Protein AF-A0A2B4SV04-F1 (afdb_monomer)

Foldseek 3Di:
DDKWKWAADDDPPPPDPDDDPPQLPFPDDPPDPPPPQVCLVLVVLQLPDPDDPFQQLDFHWGKTFTWDQDPNATDTDGIDTATESDGPLQRDRQKMWMWDDDDDDRDDYTFTFIAGDDHPPQDLVNQLCCLCVVLVQDSVLSVVLSVVCVVVVHDRGLVCVVVSLVVVCVPDPPCVVSSVRSVCSLQQGLSSLCSVLRQCSRQVCLFFVRCSSVCSNPAGSVLSVVQSVCLVPPPLLQQFQLSCCVPRVDHPGHGQPVSCVVVVPLVPDDLLSSLLNLLLNLQVCCCQVQQFQWDQQLRSQPLPSQPDDPPDDRDHRDPVLSSVVVCVVSLQWDWDDDPPDRRIIIGGVVSQVLLVLCLVLVVVLQPFFAPQEDDDDDPVLVVVQPQLSLQLVLNHGTQFAEEAEFPQLCLLVSVLSSLVVVLVVVVVVVVPDDDDDDDDPDDDRPLLQEAAEEQDPLLQVVSCVSNVHRYYYLSVLSSQVSVQVVCVVVVNDDDARSNLAHQEYEYEQCQQDGSVSVSSSSVSCVVRYNHNHYYYYHHLLAHHHSHHDRPSVLVQLLCVVPSRYGYRQDGNAPLCVLLSVQLVCLSVLHHRDADPQLQSFEAEAADAQDDDPPPPGPFADVLLVVLLCQQVVVPVSDPHDDLQQEAEEEADPVNQQSSLQSVCCRPVVDGCADPSNHGDPDAPWDWDADPVRDTWIWHAPDPNPDTDTDDPVVVVVVPDGDGSYDYLVVCRSAAGQEYEYEYTALPQAASSSVSSRSSRHSRHYYYYYHPVSSSCRRNPDDRSDHHDCSNVSSSVVVVVVVVVVVVVVVPPDDDDDDDDDDDDDDDDDDDDDDDDDDDDDDDDDDDDDDDDDDDDDDDDDDDDDDDDDDDDDDDDDDDDDDDDDDDDDDDDDDDDDDDDDDDDDDDDDDDDDDDDDDDDDDDDD

Structure (mmCIF, N/CA/C/O backbone):
data_AF-A0A2B4SV04-F1
#
_entry.id   AF-A0A2B4SV04-F1
#
loop_
_atom_site.group_PDB
_atom_site.id
_atom_site.type_symbol
_atom_site.label_atom_id
_atom_site.label_alt_id
_atom_site.label_comp_id
_atom_site.label_asym_id
_atom_site.label_entity_id
_atom_site.label_seq_id
_atom_site.pdbx_PDB_ins_code
_atom_site.Cartn_x
_atom_site.Cartn_y
_atom_site.Cartn_z
_atom_site.occupancy
_atom_site.B_iso_or_equiv
_atom_site.auth_seq_id
_atom_site.auth_comp_id
_atom_site.auth_asym_id
_atom_site.auth_atom_id
_atom_site.pdbx_PDB_model_num
ATOM 1 N N . MET A 1 1 ? 10.207 -20.739 -31.247 1.00 51.19 1 MET A N 1
ATOM 2 C CA . MET A 1 1 ? 9.700 -19.351 -31.171 1.00 51.19 1 MET A CA 1
ATOM 3 C C . MET A 1 1 ? 9.751 -18.784 -32.569 1.00 51.19 1 MET A C 1
ATOM 5 O O . MET A 1 1 ? 10.801 -18.893 -33.182 1.00 51.19 1 MET A O 1
ATOM 9 N N . ALA A 1 2 ? 8.650 -18.247 -33.083 1.00 61.59 2 ALA A N 1
ATOM 10 C CA . ALA A 1 2 ? 8.678 -17.487 -34.331 1.00 61.59 2 ALA A CA 1
ATOM 11 C C . ALA A 1 2 ? 8.791 -16.001 -33.971 1.00 61.59 2 ALA A C 1
ATOM 13 O O . ALA A 1 2 ? 8.095 -15.556 -33.060 1.00 61.59 2 ALA A O 1
ATOM 14 N N . SER A 1 3 ? 9.662 -15.238 -34.625 1.00 73.38 3 SER A N 1
ATOM 15 C CA . SER A 1 3 ? 9.692 -13.780 -34.489 1.00 73.38 3 SER A CA 1
ATOM 16 C C . SER A 1 3 ? 8.862 -13.144 -35.604 1.00 73.38 3 SER A C 1
ATOM 18 O O . SER A 1 3 ? 8.854 -13.615 -36.740 1.00 73.38 3 SER A O 1
ATOM 20 N N . PHE A 1 4 ? 8.117 -12.095 -35.269 1.00 83.44 4 PHE A N 1
ATOM 21 C CA . PHE A 1 4 ? 7.453 -11.227 -36.235 1.00 83.44 4 PHE A CA 1
ATOM 22 C C . PHE A 1 4 ? 8.151 -9.872 -36.221 1.00 83.44 4 PHE A C 1
ATOM 24 O O . PHE A 1 4 ? 8.381 -9.318 -35.145 1.00 83.44 4 PHE A O 1
ATOM 31 N N . ARG A 1 5 ? 8.434 -9.323 -37.402 1.00 87.50 5 ARG A N 1
ATOM 32 C CA . ARG A 1 5 ? 9.019 -7.993 -37.575 1.00 87.50 5 ARG A CA 1
ATOM 33 C C . ARG A 1 5 ? 8.202 -7.217 -38.603 1.00 87.50 5 ARG A C 1
ATOM 35 O O . ARG A 1 5 ? 7.854 -7.765 -39.646 1.00 87.50 5 ARG A O 1
ATOM 42 N N . GLY A 1 6 ? 7.878 -5.962 -38.312 1.00 87.75 6 GLY A N 1
ATOM 43 C CA . GLY A 1 6 ? 7.106 -5.121 -39.225 1.00 87.75 6 GLY A CA 1
ATOM 44 C C . GLY A 1 6 ? 7.061 -3.655 -38.812 1.00 87.75 6 GLY A C 1
ATOM 45 O O . GLY A 1 6 ? 7.495 -3.313 -37.717 1.00 87.75 6 GLY A O 1
ATOM 46 N N . TYR A 1 7 ? 6.537 -2.793 -39.681 1.00 88.00 7 TYR A N 1
ATOM 47 C CA . TYR A 1 7 ? 6.371 -1.357 -39.412 1.00 88.00 7 TYR A CA 1
ATOM 48 C C . TYR A 1 7 ? 4.905 -0.921 -39.498 1.00 88.00 7 TYR A C 1
ATOM 50 O O . TYR A 1 7 ? 4.086 -1.578 -40.149 1.00 88.00 7 TYR A O 1
ATOM 58 N N . PHE A 1 8 ? 4.581 0.186 -38.830 1.00 86.19 8 PHE A N 1
ATOM 59 C CA . PHE A 1 8 ? 3.229 0.742 -38.765 1.00 86.19 8 PHE A CA 1
ATOM 60 C C . PHE A 1 8 ? 2.852 1.449 -40.068 1.00 86.19 8 PHE A C 1
ATOM 62 O O . PHE A 1 8 ? 3.662 2.166 -40.660 1.00 86.19 8 PHE A O 1
ATOM 69 N N . LEU A 1 9 ? 1.613 1.250 -40.517 1.00 79.31 9 LEU A N 1
ATOM 70 C CA . LEU A 1 9 ? 1.069 1.957 -41.674 1.00 79.31 9 LEU A CA 1
ATOM 71 C C . LEU A 1 9 ? 0.405 3.272 -41.231 1.00 79.31 9 LEU A C 1
ATOM 73 O O . LEU A 1 9 ? -0.225 3.289 -40.176 1.00 79.31 9 LEU A O 1
ATOM 77 N N . PRO A 1 10 ? 0.502 4.359 -42.021 1.00 67.88 10 PRO A N 1
ATOM 78 C CA . PRO A 1 10 ? -0.247 5.584 -41.753 1.00 67.88 10 PRO A CA 1
ATOM 79 C C . PRO A 1 10 ? -1.755 5.309 -41.704 1.00 67.88 10 PRO A C 1
ATOM 81 O O . PRO A 1 10 ? -2.267 4.529 -42.514 1.00 67.88 10 PRO A O 1
ATOM 84 N N . GLU A 1 11 ? -2.469 5.971 -40.795 1.00 58.50 11 GLU A N 1
ATOM 85 C CA . GLU A 1 11 ? -3.932 5.931 -40.770 1.00 58.50 11 GLU A CA 1
ATOM 86 C C . GLU A 1 11 ? -4.482 6.405 -42.124 1.00 58.50 11 GLU A C 1
ATOM 88 O O . GLU A 1 11 ? -4.084 7.451 -42.651 1.00 58.50 11 GLU A O 1
ATOM 93 N N . LYS A 1 12 ? -5.392 5.628 -42.725 1.00 45.25 12 LYS A N 1
ATOM 94 C CA . LYS A 1 12 ? -6.107 6.084 -43.920 1.00 45.25 12 LYS A CA 1
ATOM 95 C C . LYS A 1 12 ? -6.977 7.268 -43.500 1.00 45.25 12 LYS A C 1
ATOM 97 O O . LYS A 1 12 ? -7.923 7.082 -42.745 1.00 45.25 12 LYS A O 1
ATOM 102 N N . ARG A 1 13 ? -6.693 8.471 -44.010 1.00 34.59 13 ARG A N 1
ATOM 103 C CA . ARG A 1 13 ? -7.653 9.582 -43.952 1.00 34.59 13 ARG A CA 1
ATOM 104 C C . ARG A 1 13 ? -8.897 9.155 -44.731 1.00 34.59 13 ARG A C 1
ATOM 106 O O . ARG A 1 13 ? -8.867 9.145 -45.959 1.00 34.59 13 ARG A O 1
ATOM 113 N N . ASN A 1 14 ? -9.965 8.782 -44.033 1.00 30.92 14 ASN A N 1
ATOM 114 C CA . ASN A 1 14 ? -11.271 8.624 -44.655 1.00 30.92 14 ASN A CA 1
ATOM 115 C C . ASN A 1 14 ? -11.741 10.012 -45.101 1.00 30.92 14 ASN A C 1
ATOM 117 O O . ASN A 1 14 ? -12.148 10.847 -44.299 1.00 30.92 14 ASN A O 1
ATOM 121 N N . SER A 1 15 ? -11.656 10.272 -46.402 1.00 31.47 15 SER A N 1
ATOM 122 C CA . SER A 1 15 ? -12.400 11.338 -47.060 1.00 31.47 15 SER A CA 1
ATOM 123 C C . SER A 1 15 ? -13.860 10.896 -47.169 1.00 31.47 15 SER A C 1
ATOM 125 O O . SER A 1 15 ? -14.274 10.422 -48.219 1.00 31.47 15 SER A O 1
ATOM 127 N N . ASN A 1 16 ? -14.581 10.934 -46.053 1.00 29.08 16 ASN A N 1
ATOM 128 C CA . ASN A 1 16 ? -16.036 11.039 -45.957 1.00 29.08 16 ASN A CA 1
ATOM 129 C C . ASN A 1 16 ? -16.357 11.313 -44.486 1.00 29.08 16 ASN A C 1
ATOM 131 O O . ASN A 1 16 ? -15.966 10.543 -43.610 1.00 29.08 16 ASN A O 1
ATOM 135 N N . GLY A 1 17 ? -16.992 12.458 -44.236 1.00 37.53 17 GLY A N 1
ATOM 136 C CA . GLY A 1 17 ? -17.514 12.813 -42.924 1.00 37.53 17 GLY A CA 1
ATOM 137 C C . GLY A 1 17 ? -18.575 11.814 -42.468 1.00 37.53 17 GLY A C 1
ATOM 138 O O . GLY A 1 17 ? -19.239 11.186 -43.290 1.00 37.53 17 GLY A O 1
ATOM 139 N N . ASP A 1 18 ? -18.702 11.7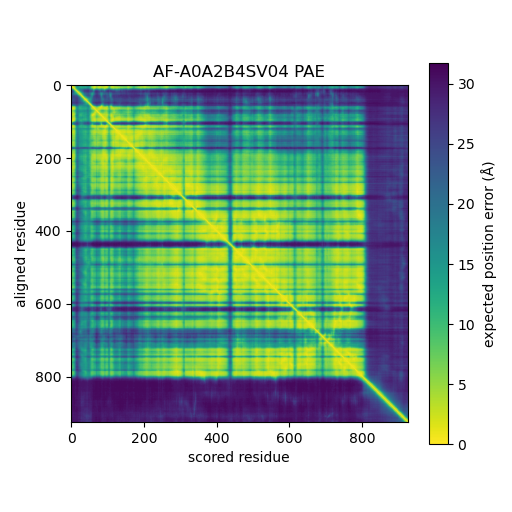12 -41.150 1.00 32.44 18 ASP A N 1
ATOM 140 C CA . ASP A 1 18 ? -19.729 10.971 -40.420 1.00 32.44 18 ASP A CA 1
ATOM 141 C C . ASP A 1 18 ? -19.657 9.440 -40.537 1.00 32.44 18 ASP A C 1
ATOM 143 O O . ASP A 1 18 ? -20.459 8.771 -41.183 1.00 32.44 18 ASP A O 1
ATOM 147 N N . GLY A 1 19 ? -18.704 8.872 -39.799 1.00 25.78 19 GLY A N 1
ATOM 148 C CA . GLY A 1 19 ? -18.748 7.493 -39.332 1.00 25.78 19 GLY A CA 1
ATOM 149 C C . GLY A 1 19 ? -18.091 7.430 -37.960 1.00 25.78 19 GLY A C 1
ATOM 150 O O . GLY A 1 19 ? -16.909 7.731 -37.834 1.00 25.78 19 GLY A O 1
ATOM 151 N N . GLU A 1 20 ? -18.862 7.109 -36.923 1.00 32.94 20 GLU A N 1
ATOM 152 C CA . GLU A 1 20 ? -18.338 6.817 -35.590 1.00 32.94 20 GLU A CA 1
ATOM 153 C C . GLU A 1 20 ? -17.322 5.673 -35.696 1.00 32.94 20 GLU A C 1
ATOM 155 O O . GLU A 1 20 ? -17.692 4.510 -35.863 1.00 32.94 20 GLU A O 1
ATOM 160 N N . ASP A 1 21 ? -16.031 6.003 -35.631 1.00 27.25 21 ASP A N 1
ATOM 161 C CA . ASP A 1 21 ? -14.968 5.007 -35.630 1.00 27.25 21 ASP A CA 1
ATOM 162 C C . ASP A 1 21 ? -15.078 4.164 -34.356 1.00 27.25 21 ASP A C 1
ATOM 164 O O . ASP A 1 21 ? -14.702 4.556 -33.247 1.00 27.25 21 ASP A O 1
ATOM 168 N N . SER A 1 22 ? -15.628 2.967 -34.530 1.00 29.36 22 SER A N 1
ATOM 169 C CA . SER A 1 22 ? -15.653 1.918 -33.532 1.00 29.36 22 SER A CA 1
ATOM 170 C C . SER A 1 22 ? -14.224 1.421 -33.298 1.00 29.36 22 SER A C 1
ATOM 172 O O . SER A 1 22 ? -13.786 0.439 -33.899 1.00 29.36 22 SER A O 1
ATOM 174 N N . GLU A 1 23 ? -13.485 2.071 -32.396 1.00 30.97 23 GLU A N 1
ATOM 175 C CA . GLU A 1 23 ? -12.336 1.452 -31.736 1.00 30.97 23 GLU A CA 1
ATOM 176 C C . GLU A 1 23 ? -12.846 0.163 -31.077 1.00 30.97 23 GLU A C 1
ATOM 178 O O . GLU A 1 23 ? -13.528 0.198 -30.050 1.00 30.97 23 GLU A O 1
ATOM 183 N N . VAL A 1 24 ? -12.602 -1.002 -31.681 1.00 29.00 24 VAL A N 1
ATOM 184 C CA . VAL A 1 24 ? -12.959 -2.307 -31.105 1.00 29.00 24 VAL A CA 1
ATOM 185 C C . VAL A 1 24 ? -11.989 -2.609 -29.956 1.00 29.00 24 VAL A C 1
ATOM 187 O O . VAL A 1 24 ? -11.067 -3.413 -30.061 1.00 29.00 24 VAL A O 1
ATOM 190 N N . GLU A 1 25 ? -12.179 -1.919 -28.832 1.00 32.12 25 GLU A N 1
ATOM 191 C CA . GLU A 1 25 ? -11.583 -2.270 -27.548 1.00 32.12 25 GLU A CA 1
ATOM 192 C C . GLU A 1 25 ? -12.126 -3.645 -27.131 1.00 32.12 25 GLU A C 1
ATOM 194 O O . GLU A 1 25 ? -13.296 -3.783 -26.816 1.00 32.12 25 GLU A O 1
ATOM 199 N N . SER A 1 26 ? -11.320 -4.701 -27.154 1.00 30.61 26 SER A N 1
ATOM 200 C CA . SER A 1 26 ? -11.724 -5.996 -26.586 1.00 30.61 26 SER A CA 1
ATOM 201 C C . SER A 1 26 ? -11.188 -6.098 -25.160 1.00 30.61 26 SER A C 1
ATOM 203 O O . SER A 1 26 ? -9.997 -6.318 -24.936 1.00 30.61 26 SER A O 1
ATOM 205 N N . GLU A 1 27 ? -12.069 -5.907 -24.177 1.00 36.22 27 GLU A N 1
ATOM 206 C CA . GLU A 1 27 ? -11.765 -5.934 -22.741 1.00 36.22 27 GLU A CA 1
ATOM 207 C C . GLU A 1 27 ? -11.889 -7.335 -22.121 1.00 36.22 27 GLU A C 1
ATOM 209 O O . GLU A 1 27 ? -12.599 -7.564 -21.137 1.00 36.22 27 GLU A O 1
ATOM 214 N N . SER A 1 28 ? -11.139 -8.297 -22.648 1.00 32.69 28 SER A N 1
ATOM 215 C CA . SER A 1 28 ? -10.853 -9.523 -21.906 1.00 32.69 28 SER A CA 1
ATOM 216 C C . SER A 1 28 ? -9.351 -9.684 -21.724 1.00 32.69 28 SER A C 1
ATOM 218 O O . SER A 1 28 ? -8.570 -9.311 -22.594 1.00 32.69 28 SER A O 1
ATOM 220 N N . ASP A 1 29 ? -8.983 -10.231 -20.563 1.00 32.12 29 ASP A N 1
ATOM 221 C CA . ASP A 1 29 ? -7.691 -10.859 -20.228 1.00 32.12 29 ASP A CA 1
ATOM 222 C C . ASP A 1 29 ? -6.915 -10.173 -19.091 1.00 32.12 29 ASP A C 1
ATOM 224 O O . ASP A 1 29 ? -5.683 -10.047 -19.097 1.00 32.12 29 ASP A O 1
ATOM 228 N N . ASN A 1 30 ? -7.657 -9.830 -18.036 1.00 34.06 30 ASN A N 1
ATOM 229 C CA . ASN A 1 30 ? -7.146 -9.649 -16.677 1.00 34.06 30 ASN A CA 1
ATOM 230 C C . ASN A 1 30 ? -6.817 -11.008 -16.032 1.00 34.06 30 ASN A C 1
ATOM 232 O O . ASN A 1 30 ? -7.512 -11.433 -15.115 1.00 34.06 30 ASN A O 1
ATOM 236 N N . GLU A 1 31 ? -5.768 -11.686 -16.497 1.00 30.70 31 GLU A N 1
ATOM 237 C CA . GLU A 1 31 ? -5.212 -12.862 -15.791 1.00 30.70 31 GLU A CA 1
ATOM 238 C C . GLU A 1 31 ? -3.740 -12.732 -15.398 1.00 30.70 31 GLU A C 1
ATOM 240 O O . GLU A 1 31 ? -3.231 -13.564 -14.669 1.00 30.70 31 GLU A O 1
ATOM 245 N N . ASP A 1 32 ? -3.095 -11.622 -15.738 1.00 29.70 32 ASP A N 1
ATOM 246 C CA . ASP A 1 32 ? -1.848 -11.210 -15.097 1.00 29.70 32 ASP A CA 1
ATOM 247 C C . ASP A 1 32 ? -1.920 -9.688 -14.972 1.00 29.70 32 ASP A C 1
ATOM 249 O O . ASP A 1 32 ? -1.300 -8.939 -15.729 1.00 29.70 32 ASP A O 1
ATOM 253 N N . PHE A 1 33 ? -2.744 -9.203 -14.038 1.00 30.19 33 PHE A N 1
ATOM 254 C CA . PHE A 1 33 ? -2.377 -7.958 -13.374 1.00 30.19 33 PHE A CA 1
ATOM 255 C C . PHE A 1 33 ? -1.111 -8.306 -12.575 1.00 30.19 33 PHE A C 1
ATOM 257 O O . PHE A 1 33 ? -1.166 -8.583 -11.379 1.00 30.19 33 PHE A O 1
ATOM 264 N N . GLU A 1 34 ? 0.051 -8.289 -13.240 1.00 31.06 34 GLU A N 1
ATOM 265 C CA . GLU A 1 34 ? 1.169 -7.581 -12.630 1.00 31.06 34 GLU A CA 1
ATOM 266 C C . GLU A 1 34 ? 0.572 -6.222 -12.307 1.00 31.06 34 GLU A C 1
ATOM 268 O O . GLU A 1 34 ? 0.294 -5.417 -13.198 1.00 31.06 34 GLU A O 1
ATOM 273 N N . ASN A 1 35 ? 0.149 -6.088 -11.049 1.00 28.03 35 ASN A N 1
ATOM 274 C CA . ASN A 1 35 ? -0.313 -4.843 -10.485 1.00 28.03 35 ASN A CA 1
ATOM 275 C C . ASN A 1 35 ? 0.699 -3.812 -11.006 1.00 28.03 35 ASN A C 1
ATOM 277 O O . ASN A 1 35 ? 1.888 -4.045 -10.757 1.00 28.03 35 ASN A O 1
ATOM 281 N N . PRO A 1 36 ? 0.318 -2.762 -11.773 1.00 31.83 36 PRO A N 1
ATOM 282 C CA . PRO A 1 36 ? 1.194 -1.599 -11.825 1.00 31.83 36 PRO A CA 1
ATOM 283 C C . PRO A 1 36 ? 1.487 -1.346 -10.360 1.00 31.83 36 PRO A C 1
ATOM 285 O O . PRO A 1 36 ? 0.528 -1.300 -9.577 1.00 31.83 36 PRO A O 1
ATOM 288 N N . ASP A 1 37 ? 2.766 -1.462 -9.996 1.00 36.97 37 ASP A N 1
ATOM 289 C CA . ASP A 1 37 ? 3.189 -1.676 -8.619 1.00 36.97 37 ASP A CA 1
ATOM 290 C C . ASP A 1 37 ? 2.343 -0.703 -7.796 1.00 36.97 37 ASP A C 1
ATOM 292 O O . ASP A 1 37 ? 2.214 0.456 -8.190 1.00 36.97 37 ASP A O 1
ATOM 296 N N . TYR A 1 38 ? 1.629 -1.125 -6.748 1.00 34.56 38 TYR A N 1
ATOM 297 C CA . TYR A 1 38 ? 0.820 -0.154 -5.982 1.00 34.56 38 TYR A CA 1
ATOM 298 C C . TYR A 1 38 ? 1.721 1.031 -5.557 1.00 34.56 38 TYR A C 1
ATOM 300 O O . TYR A 1 38 ? 1.290 2.177 -5.470 1.00 34.56 38 TYR A O 1
ATOM 308 N N . HIS A 1 39 ? 3.025 0.744 -5.470 1.00 36.53 39 HIS A N 1
ATOM 309 C CA . HIS A 1 39 ? 4.149 1.656 -5.556 1.00 36.53 39 HIS A CA 1
ATOM 310 C C . HIS A 1 39 ? 4.082 2.749 -6.632 1.00 36.53 39 HIS A C 1
ATOM 312 O O . HIS A 1 39 ? 4.268 3.884 -6.243 1.00 36.53 39 HIS A O 1
ATOM 318 N N . ASP A 1 40 ? 3.830 2.492 -7.912 1.00 34.62 40 ASP A N 1
ATOM 319 C CA . ASP A 1 40 ? 3.689 3.491 -8.983 1.00 34.62 40 ASP A CA 1
ATOM 320 C C . ASP A 1 40 ? 2.489 4.418 -8.741 1.00 34.62 40 ASP A C 1
ATOM 322 O O . ASP A 1 40 ? 2.619 5.639 -8.836 1.00 34.62 40 ASP A O 1
ATOM 326 N N . ILE A 1 41 ? 1.346 3.872 -8.308 1.00 32.22 41 ILE A N 1
ATOM 327 C CA . ILE A 1 41 ? 0.141 4.658 -7.979 1.00 32.22 41 ILE A CA 1
ATOM 328 C C . ILE A 1 41 ? 0.382 5.540 -6.738 1.00 32.22 41 ILE A C 1
ATOM 330 O O . ILE A 1 41 ? 0.072 6.730 -6.753 1.00 32.22 41 ILE A O 1
ATOM 334 N N . VAL A 1 42 ? 1.008 5.002 -5.685 1.00 32.72 42 VAL A N 1
ATOM 335 C CA . VAL A 1 42 ? 1.334 5.734 -4.442 1.00 32.72 42 VAL A CA 1
ATOM 336 C C . VAL A 1 42 ? 2.532 6.680 -4.628 1.00 32.72 42 VAL A C 1
ATOM 338 O O . VAL A 1 42 ? 2.604 7.751 -4.025 1.00 32.72 42 VAL A O 1
ATOM 341 N N . ASN A 1 43 ? 3.480 6.344 -5.499 1.00 36.22 43 ASN A N 1
ATOM 342 C CA . ASN A 1 43 ? 4.614 7.200 -5.846 1.00 36.22 43 ASN A CA 1
ATOM 343 C C . ASN A 1 43 ? 4.161 8.415 -6.669 1.00 36.22 43 ASN A C 1
ATOM 345 O O . ASN A 1 43 ? 4.740 9.491 -6.507 1.00 36.22 43 ASN A O 1
ATOM 349 N N . THR A 1 44 ? 3.090 8.274 -7.463 1.00 33.12 44 THR A N 1
ATOM 350 C CA . THR A 1 44 ? 2.406 9.393 -8.136 1.00 33.12 44 THR A CA 1
ATOM 351 C C . THR A 1 44 ? 1.916 10.434 -7.117 1.00 33.12 44 THR A C 1
ATOM 353 O O . THR A 1 44 ? 2.022 11.634 -7.359 1.00 33.12 44 THR A O 1
ATOM 356 N N . THR A 1 45 ? 1.467 10.005 -5.929 1.00 31.19 45 THR A N 1
ATOM 357 C CA . THR A 1 45 ? 1.010 10.905 -4.850 1.00 31.19 45 THR A CA 1
ATOM 358 C C . THR A 1 45 ? 2.125 11.538 -4.004 1.00 31.19 45 THR A C 1
ATOM 360 O O . THR A 1 45 ? 1.859 12.499 -3.287 1.00 31.19 45 THR A O 1
ATOM 363 N N . CYS A 1 46 ? 3.379 11.073 -4.091 1.00 31.42 46 CYS A N 1
ATOM 364 C CA . CYS A 1 46 ? 4.491 11.598 -3.277 1.00 31.42 46 CYS A CA 1
ATOM 365 C C . CYS A 1 46 ? 5.293 12.742 -3.931 1.00 31.42 46 CYS A C 1
ATOM 367 O O . CYS A 1 46 ? 6.382 13.057 -3.452 1.00 31.42 46 CYS A O 1
ATOM 369 N N . GLY A 1 47 ? 4.820 13.330 -5.038 1.00 33.31 47 GLY A N 1
ATOM 370 C CA . GLY A 1 47 ? 5.352 14.569 -5.639 1.00 33.31 47 GLY A CA 1
ATOM 371 C C . GLY A 1 47 ? 6.853 14.624 -5.967 1.00 33.31 47 GLY A C 1
ATOM 372 O O . GLY A 1 47 ? 7.361 15.674 -6.351 1.00 33.31 47 GLY A O 1
ATOM 373 N N . ARG A 1 48 ? 7.586 13.510 -5.854 1.00 30.47 48 ARG A N 1
ATOM 374 C CA . ARG A 1 48 ? 8.973 13.385 -6.330 1.00 30.47 48 ARG A CA 1
ATOM 375 C C . ARG A 1 48 ? 9.054 13.122 -7.832 1.00 30.47 48 ARG A C 1
ATOM 377 O O . ARG A 1 48 ? 10.142 13.205 -8.391 1.00 30.47 48 ARG A O 1
ATOM 384 N N . TYR A 1 49 ? 7.926 12.843 -8.479 1.00 33.97 49 TYR A N 1
ATOM 385 C CA . TYR A 1 49 ? 7.852 12.644 -9.918 1.00 33.97 49 TYR A CA 1
ATOM 386 C C . TYR A 1 49 ? 7.411 13.938 -10.585 1.00 33.97 49 TYR A C 1
ATOM 388 O O . TYR A 1 49 ? 6.258 14.358 -10.484 1.00 33.97 49 TYR A O 1
ATOM 396 N N . LYS A 1 50 ? 8.347 14.568 -11.297 1.00 30.59 50 LYS A N 1
ATOM 397 C CA . LYS A 1 50 ? 7.989 15.451 -12.403 1.00 30.59 50 LYS A CA 1
ATOM 398 C C . LYS A 1 50 ? 7.224 14.583 -13.407 1.00 30.59 50 LYS A C 1
ATOM 400 O O . LYS A 1 50 ? 7.810 13.662 -13.956 1.00 30.59 50 LYS A O 1
ATOM 405 N N . PHE A 1 51 ? 5.936 14.868 -13.590 1.00 29.25 51 PHE A N 1
ATOM 406 C CA . PHE A 1 51 ? 5.076 14.290 -14.627 1.00 29.25 51 PHE A CA 1
ATOM 407 C C . PHE A 1 51 ? 4.958 12.758 -14.586 1.00 29.25 51 PHE A C 1
ATOM 409 O O . PHE A 1 51 ? 5.648 12.050 -15.309 1.00 29.25 51 PHE A O 1
ATOM 416 N N . TYR A 1 52 ? 4.036 12.230 -13.779 1.00 34.59 52 TYR A N 1
ATOM 417 C CA . TYR A 1 52 ? 3.648 10.823 -13.887 1.00 34.59 52 TYR A CA 1
ATOM 418 C C . TYR A 1 52 ? 2.175 10.719 -14.274 1.00 34.59 52 TYR A C 1
ATOM 420 O O . TYR A 1 52 ? 1.278 10.727 -13.437 1.00 34.59 52 TYR A O 1
ATOM 428 N N . ASN A 1 53 ? 1.934 10.649 -15.579 1.00 34.12 53 ASN A N 1
ATOM 429 C CA . ASN A 1 53 ? 0.832 9.862 -16.101 1.00 34.12 53 ASN A CA 1
ATOM 430 C C . ASN A 1 53 ? 1.533 8.657 -16.730 1.00 34.12 53 ASN A C 1
ATOM 432 O O . ASN A 1 53 ? 2.201 8.856 -17.745 1.00 34.12 53 ASN A O 1
ATOM 436 N N . PRO A 1 54 ? 1.508 7.459 -16.118 1.00 35.28 54 PRO A N 1
ATOM 437 C CA . PRO A 1 54 ? 2.117 6.311 -16.758 1.00 35.28 54 PRO A CA 1
ATOM 438 C C . PRO A 1 54 ? 1.421 6.171 -18.101 1.00 35.28 54 PRO A C 1
ATOM 440 O O . PRO A 1 54 ? 0.191 6.049 -18.155 1.00 35.28 54 PRO A O 1
ATOM 443 N N . SER A 1 55 ? 2.187 6.226 -19.185 1.00 40.25 55 SER A N 1
ATOM 444 C CA . SER A 1 55 ? 1.737 5.803 -20.499 1.00 40.25 55 SER A CA 1
ATOM 445 C C . SER A 1 55 ? 1.248 4.375 -20.281 1.00 40.25 55 SER A C 1
ATOM 447 O O . SER A 1 55 ? 2.034 3.443 -20.122 1.00 40.25 55 SER A O 1
ATOM 449 N N . ARG A 1 56 ? -0.070 4.197 -20.112 1.00 48.19 56 ARG A N 1
ATOM 450 C CA . ARG A 1 56 ? -0.663 2.868 -20.009 1.00 48.19 56 ARG A CA 1
ATOM 451 C C . ARG A 1 56 ? -0.383 2.253 -21.371 1.00 48.19 56 ARG A C 1
ATOM 453 O O . ARG A 1 56 ? -1.111 2.542 -22.313 1.00 48.19 56 ARG A O 1
ATOM 460 N N . THR A 1 57 ? 0.687 1.474 -21.486 1.00 49.91 57 THR A N 1
ATOM 461 C CA . THR A 1 57 ? 0.964 0.610 -22.629 1.00 49.91 57 THR A CA 1
ATOM 462 C C . THR A 1 57 ? -0.226 -0.339 -22.723 1.00 49.91 57 THR A C 1
ATOM 464 O O . THR A 1 57 ? -0.358 -1.304 -21.965 1.00 49.91 57 THR A O 1
ATOM 467 N N . ARG A 1 58 ? -1.200 0.029 -23.560 1.00 54.31 58 ARG A N 1
ATOM 468 C CA . ARG A 1 58 ? -2.453 -0.707 -23.731 1.00 54.31 58 ARG A CA 1
ATOM 469 C C . ARG A 1 58 ? -2.208 -1.831 -24.721 1.00 54.31 58 ARG A C 1
ATOM 471 O O . ARG A 1 58 ? -1.397 -1.695 -25.629 1.00 54.31 58 ARG A O 1
ATOM 478 N N . TYR A 1 59 ? -2.919 -2.940 -24.543 1.00 64.19 59 TYR A N 1
ATOM 479 C CA . TYR A 1 59 ? -3.038 -3.910 -25.622 1.00 64.19 59 TYR A CA 1
ATOM 480 C C . TYR A 1 59 ? -3.892 -3.281 -26.710 1.00 64.19 59 TYR A C 1
ATOM 482 O O . TYR A 1 59 ? -5.093 -3.106 -26.511 1.00 64.19 59 TYR A O 1
ATOM 490 N N . VAL A 1 60 ? -3.262 -2.934 -27.822 1.00 68.12 60 VAL A N 1
ATOM 491 C CA . VAL A 1 60 ? -3.928 -2.371 -28.994 1.00 68.12 60 VAL A CA 1
ATOM 492 C C . VAL A 1 60 ? -3.679 -3.315 -30.161 1.00 68.12 60 VAL A C 1
ATOM 494 O O . VAL A 1 60 ? -2.631 -3.966 -30.232 1.00 68.12 60 VAL A O 1
ATOM 497 N N . THR A 1 61 ? -4.674 -3.444 -31.031 1.00 75.06 61 THR A N 1
ATOM 498 C CA . THR A 1 61 ? -4.525 -4.153 -32.298 1.00 75.06 61 THR A CA 1
ATOM 499 C C . THR A 1 61 ? -4.128 -3.135 -33.349 1.00 75.06 61 THR A C 1
ATOM 501 O O . THR A 1 61 ? -4.917 -2.255 -33.667 1.00 75.06 61 THR A O 1
ATOM 504 N N . GLU A 1 62 ? -2.922 -3.272 -33.883 1.00 78.44 62 GLU A N 1
ATOM 505 C CA . GLU A 1 62 ? -2.378 -2.374 -34.898 1.00 78.44 62 GLU A CA 1
ATOM 506 C C . GLU A 1 62 ? -2.175 -3.110 -36.218 1.00 78.44 62 GLU A C 1
ATOM 508 O O . GLU A 1 62 ? -1.932 -4.324 -36.256 1.00 78.44 62 GLU A O 1
ATOM 513 N N . ARG A 1 63 ? -2.256 -2.363 -37.320 1.00 83.25 63 ARG A N 1
ATOM 514 C CA . ARG A 1 63 ? -1.998 -2.880 -38.666 1.00 83.25 63 ARG A CA 1
ATOM 515 C C . ARG A 1 63 ? -0.530 -2.670 -39.019 1.00 83.25 63 ARG A C 1
ATOM 517 O O . ARG A 1 63 ? -0.096 -1.547 -39.271 1.00 83.25 63 ARG A O 1
ATOM 524 N N . LEU A 1 64 ? 0.226 -3.766 -39.068 1.00 85.50 64 LEU A N 1
ATOM 525 C CA . LEU A 1 64 ? 1.647 -3.746 -39.407 1.00 85.50 64 LEU A CA 1
ATOM 526 C C . LEU A 1 64 ? 1.894 -4.380 -40.773 1.00 85.50 64 LEU A C 1
ATOM 528 O O . LEU A 1 64 ? 1.242 -5.353 -41.164 1.00 85.50 64 LEU A O 1
ATOM 532 N N . ARG A 1 65 ? 2.888 -3.855 -41.487 1.00 87.75 65 ARG A N 1
ATOM 533 C CA . ARG A 1 65 ? 3.441 -4.493 -42.679 1.00 87.75 65 ARG A CA 1
ATOM 534 C C . ARG A 1 65 ? 4.563 -5.444 -42.271 1.00 87.75 65 ARG A C 1
ATOM 536 O O . ARG A 1 65 ? 5.583 -5.001 -41.754 1.00 87.75 65 ARG A O 1
ATOM 543 N N . GLU A 1 66 ? 4.343 -6.743 -42.465 1.00 87.38 66 GLU A N 1
ATOM 544 C CA . GLU A 1 66 ? 5.292 -7.817 -42.158 1.00 87.38 66 GLU A CA 1
ATOM 545 C C . GLU A 1 66 ? 6.504 -7.734 -43.084 1.00 87.38 66 GLU A C 1
ATOM 547 O O . GLU A 1 66 ? 6.365 -7.615 -44.305 1.00 87.38 66 GLU A O 1
ATOM 552 N N . LEU A 1 67 ? 7.686 -7.848 -42.489 1.00 85.06 67 LEU A N 1
ATOM 553 C CA . LEU A 1 67 ? 8.960 -7.947 -43.183 1.00 85.06 67 LEU A CA 1
ATOM 554 C C . LEU A 1 67 ? 9.464 -9.390 -43.128 1.00 85.06 67 LEU A C 1
ATOM 556 O O . LEU A 1 67 ? 9.352 -10.063 -42.101 1.00 85.06 67 LEU A O 1
ATOM 560 N N . LYS A 1 68 ? 10.050 -9.854 -44.231 1.00 83.06 68 LYS A N 1
ATOM 561 C CA . LYS A 1 68 ? 10.780 -11.119 -44.313 1.00 83.06 68 LYS A CA 1
ATOM 562 C C . LYS A 1 68 ? 12.219 -10.831 -44.717 1.00 83.06 68 LYS A C 1
ATOM 564 O O . LYS A 1 68 ? 12.465 -10.002 -45.587 1.00 83.06 68 LYS A O 1
ATOM 569 N N . GLU A 1 69 ? 13.150 -11.529 -44.087 1.00 80.25 69 GLU A N 1
ATOM 570 C CA . GLU A 1 69 ? 14.552 -11.498 -44.482 1.00 80.25 69 GLU A CA 1
ATOM 571 C C . GLU A 1 69 ? 14.767 -12.426 -45.688 1.00 80.25 69 GLU A C 1
ATOM 573 O O . GLU A 1 69 ? 14.419 -13.610 -45.644 1.00 80.25 69 GLU A O 1
ATOM 578 N N . LEU A 1 70 ? 15.274 -11.858 -46.780 1.00 77.56 70 LEU A N 1
ATOM 579 C CA . LEU A 1 70 ? 15.611 -12.517 -48.043 1.00 77.56 70 LEU A CA 1
ATOM 580 C C . LEU A 1 70 ? 16.976 -11.972 -48.481 1.00 77.56 70 LEU A C 1
ATOM 582 O O . LEU A 1 70 ? 17.140 -10.760 -48.593 1.00 77.56 70 LEU A O 1
ATOM 586 N N . ASP A 1 71 ? 17.963 -12.852 -48.663 1.00 74.94 71 ASP A N 1
ATOM 587 C CA . ASP A 1 71 ? 19.334 -12.498 -49.071 1.00 74.94 71 ASP A CA 1
ATOM 588 C C . ASP A 1 71 ? 19.997 -11.404 -48.203 1.00 74.94 71 ASP A C 1
ATOM 590 O O . ASP A 1 71 ? 20.716 -10.534 -48.694 1.00 74.94 71 ASP A O 1
ATOM 594 N N . GLY A 1 72 ? 19.722 -11.417 -46.892 1.00 70.94 72 GLY A N 1
ATOM 595 C CA . GLY A 1 72 ? 20.237 -10.427 -45.936 1.00 70.94 72 GLY A CA 1
ATOM 596 C C . GLY A 1 72 ? 19.567 -9.049 -46.014 1.00 70.94 72 GLY A C 1
ATOM 597 O O . GLY A 1 72 ? 20.021 -8.117 -45.351 1.00 70.94 72 GLY A O 1
ATOM 598 N N . ARG A 1 73 ? 18.489 -8.898 -46.798 1.00 75.81 73 ARG A N 1
ATOM 599 C CA . ARG A 1 73 ? 17.674 -7.675 -46.877 1.00 75.81 73 ARG A CA 1
ATOM 600 C C . ARG A 1 73 ? 16.263 -7.910 -46.354 1.00 75.81 73 ARG A C 1
ATOM 602 O O . ARG A 1 73 ? 15.682 -8.983 -46.516 1.00 75.81 73 ARG A O 1
ATOM 609 N N . LEU A 1 74 ? 15.694 -6.886 -45.723 1.00 78.50 74 LEU A N 1
ATOM 610 C CA . LEU A 1 74 ? 14.325 -6.918 -45.213 1.00 78.50 74 LEU A CA 1
ATOM 611 C C . LEU A 1 74 ? 13.360 -6.445 -46.299 1.00 78.50 74 LEU A C 1
ATOM 613 O O . LEU A 1 74 ? 13.339 -5.264 -46.639 1.00 78.50 74 LEU A O 1
ATOM 617 N N . GLN A 1 75 ? 12.534 -7.360 -46.807 1.00 77.31 75 GLN A N 1
ATOM 618 C CA . GLN A 1 75 ? 11.538 -7.065 -47.836 1.00 77.31 75 GLN A CA 1
ATOM 619 C C . GLN A 1 75 ? 10.102 -7.202 -47.302 1.00 77.31 75 GLN A C 1
ATOM 621 O O . GLN A 1 75 ? 9.836 -8.067 -46.458 1.00 77.31 75 GLN A O 1
ATOM 626 N N . PRO A 1 76 ? 9.146 -6.383 -47.781 1.00 80.75 76 PRO A N 1
ATOM 627 C CA . PRO A 1 76 ? 7.739 -6.509 -47.410 1.00 80.75 76 PRO A CA 1
ATOM 628 C C . PRO A 1 76 ? 7.146 -7.838 -47.889 1.00 80.75 76 PRO A C 1
ATOM 630 O O . PRO A 1 76 ? 7.244 -8.181 -49.063 1.00 80.75 76 PRO A O 1
ATOM 633 N N . LYS A 1 77 ? 6.480 -8.566 -46.991 1.00 81.56 77 LYS A N 1
ATOM 634 C CA . LYS A 1 77 ? 5.805 -9.837 -47.300 1.00 81.56 77 LYS A CA 1
ATOM 635 C C . LYS A 1 77 ? 4.287 -9.692 -47.404 1.00 81.56 77 LYS A C 1
ATOM 637 O O . LYS A 1 77 ? 3.665 -10.324 -48.249 1.00 81.56 77 LYS A O 1
ATOM 642 N N . GLY A 1 78 ? 3.682 -8.896 -46.525 1.00 82.44 78 GLY A N 1
ATOM 643 C CA . GLY A 1 78 ? 2.230 -8.745 -46.443 1.00 82.44 78 GLY A CA 1
ATOM 644 C C . GLY A 1 78 ? 1.808 -7.871 -45.269 1.00 82.44 78 GLY A C 1
ATOM 645 O O . GLY A 1 78 ? 2.644 -7.292 -44.582 1.00 82.44 78 GLY A O 1
ATOM 646 N N . GLU A 1 79 ? 0.507 -7.761 -45.031 1.00 85.19 79 GLU A N 1
ATOM 647 C CA . GLU A 1 79 ? -0.034 -7.032 -43.884 1.00 85.19 79 GLU A CA 1
ATOM 648 C C . GLU A 1 79 ? -0.613 -7.982 -42.849 1.00 85.19 79 GLU A C 1
ATOM 650 O O . GLU A 1 79 ? -1.182 -9.022 -43.185 1.00 85.19 79 GLU A O 1
ATOM 655 N N . LYS A 1 80 ? -0.498 -7.598 -41.580 1.00 82.31 80 LYS A N 1
ATOM 656 C CA . LYS A 1 80 ? -1.000 -8.385 -40.465 1.00 82.31 80 LYS A CA 1
ATOM 657 C C . LYS A 1 80 ? -1.556 -7.474 -39.382 1.00 82.31 80 LYS A C 1
ATOM 659 O O . LYS A 1 80 ? -0.929 -6.484 -39.009 1.00 82.31 80 LYS A O 1
ATOM 664 N N . LEU A 1 81 ? -2.723 -7.835 -38.856 1.00 80.25 81 LEU A N 1
ATOM 665 C CA . LEU A 1 81 ? -3.235 -7.257 -37.618 1.00 80.25 81 LEU A CA 1
ATOM 666 C C . LEU A 1 81 ? -2.540 -7.944 -36.449 1.00 80.25 81 LEU A C 1
ATOM 668 O O . LEU A 1 81 ? -2.580 -9.172 -36.331 1.00 80.25 81 LEU A O 1
ATOM 672 N N . VAL A 1 82 ? -1.880 -7.156 -35.605 1.00 77.50 82 VAL A N 1
ATOM 673 C CA . VAL A 1 82 ? -1.154 -7.672 -34.447 1.00 77.50 82 VAL A CA 1
ATOM 674 C C . VAL A 1 82 ? -1.638 -6.983 -33.190 1.00 77.50 82 VAL A C 1
ATOM 676 O O . VAL A 1 82 ? -1.683 -5.760 -33.119 1.00 77.50 82 VAL A O 1
ATOM 679 N N . ARG A 1 83 ? -1.979 -7.784 -32.182 1.00 74.31 83 ARG A N 1
ATOM 680 C CA . ARG A 1 83 ? -2.385 -7.302 -30.867 1.00 74.31 83 ARG A CA 1
ATOM 681 C C . ARG A 1 83 ? -1.201 -7.362 -29.908 1.00 74.31 83 ARG A C 1
ATOM 683 O O . ARG A 1 83 ? -0.751 -8.452 -29.567 1.00 74.31 83 ARG A O 1
ATOM 690 N N . ALA A 1 84 ? -0.709 -6.209 -29.461 1.00 75.00 84 ALA A N 1
ATOM 691 C CA . ALA A 1 84 ? 0.438 -6.116 -28.553 1.00 75.00 84 ALA A CA 1
ATOM 692 C C . ALA A 1 84 ? 0.367 -4.863 -27.666 1.00 75.00 84 ALA A C 1
ATOM 694 O O . ALA A 1 84 ? -0.516 -4.021 -27.829 1.00 75.00 84 ALA A O 1
ATOM 695 N N . ARG A 1 85 ? 1.289 -4.743 -26.699 1.00 75.50 85 ARG A N 1
ATOM 696 C CA . ARG A 1 85 ? 1.453 -3.517 -25.899 1.00 75.50 85 ARG A CA 1
ATOM 697 C C . ARG A 1 85 ? 2.274 -2.487 -26.668 1.00 75.50 85 ARG A C 1
ATOM 699 O O . ARG A 1 85 ? 3.487 -2.409 -26.483 1.00 75.50 85 ARG A O 1
ATOM 706 N N . PHE A 1 86 ? 1.616 -1.728 -27.536 1.00 77.19 86 PHE A N 1
ATOM 707 C CA . PHE A 1 86 ? 2.280 -0.670 -28.287 1.00 77.19 86 PHE A CA 1
ATOM 708 C C . PHE A 1 86 ? 2.413 0.616 -27.465 1.00 77.19 86 PHE A C 1
ATOM 710 O O . PHE A 1 86 ? 1.549 0.940 -26.645 1.00 77.19 86 PHE A O 1
ATOM 717 N N . ASP A 1 87 ? 3.517 1.330 -27.674 1.00 73.31 87 ASP A N 1
ATOM 718 C CA . ASP A 1 87 ? 3.747 2.656 -27.107 1.00 73.31 87 ASP A CA 1
ATOM 719 C C . ASP A 1 87 ? 3.536 3.701 -28.199 1.00 73.31 87 ASP A C 1
ATOM 721 O O . ASP A 1 87 ? 4.122 3.591 -29.274 1.00 73.31 87 ASP A O 1
ATOM 725 N N . ARG A 1 88 ? 2.716 4.718 -27.916 1.00 75.56 88 ARG A N 1
ATOM 726 C CA . ARG A 1 88 ? 2.352 5.766 -28.880 1.00 75.56 88 ARG A CA 1
ATOM 727 C C . ARG A 1 88 ? 3.561 6.505 -29.450 1.00 75.56 88 ARG A C 1
ATOM 729 O O . ARG A 1 88 ? 3.510 6.937 -30.594 1.00 75.56 88 ARG A O 1
ATOM 736 N N . MET A 1 89 ? 4.645 6.644 -28.686 1.00 79.81 89 MET A N 1
ATOM 737 C CA . MET A 1 89 ? 5.880 7.260 -29.182 1.00 79.81 89 MET A CA 1
ATOM 738 C C . MET A 1 89 ? 6.519 6.436 -30.319 1.00 79.81 89 MET A C 1
ATOM 740 O O . MET A 1 89 ? 7.205 6.984 -31.187 1.00 79.81 89 MET A O 1
ATOM 744 N N . PHE A 1 90 ? 6.273 5.124 -30.335 1.00 84.44 90 PHE A N 1
ATOM 745 C CA . PHE A 1 90 ? 6.900 4.161 -31.235 1.00 84.44 90 PHE A CA 1
ATOM 746 C C . PHE A 1 90 ? 5.947 3.545 -32.272 1.00 84.44 90 PHE A C 1
ATOM 748 O O . PHE A 1 90 ? 6.349 2.649 -33.010 1.00 84.44 90 PHE A O 1
ATOM 755 N N . THR A 1 91 ? 4.711 4.043 -32.389 1.00 84.44 91 THR A N 1
ATOM 756 C CA . THR A 1 91 ? 3.727 3.601 -33.402 1.00 84.44 91 THR A CA 1
ATOM 757 C C . THR A 1 91 ? 3.807 4.371 -34.723 1.00 84.44 91 THR A C 1
ATOM 759 O O . THR A 1 91 ? 2.919 4.271 -35.566 1.00 84.44 91 THR A O 1
ATOM 762 N N . HIS A 1 92 ? 4.855 5.169 -34.933 1.00 87.62 92 HIS A N 1
ATOM 763 C CA . HIS A 1 92 ? 5.031 5.933 -36.167 1.00 87.62 92 HIS A CA 1
ATOM 764 C C . HIS A 1 92 ? 5.708 5.128 -37.294 1.00 87.62 92 HIS A C 1
ATOM 766 O O . HIS A 1 92 ? 6.480 4.208 -37.012 1.00 87.62 92 HIS A O 1
ATOM 772 N N . PRO A 1 93 ? 5.487 5.483 -38.579 1.00 87.88 93 PRO A N 1
ATOM 773 C CA . PRO A 1 93 ? 5.935 4.682 -39.727 1.00 87.88 93 PRO A CA 1
ATOM 774 C C . PRO A 1 93 ? 7.451 4.540 -39.904 1.00 87.88 93 PRO A C 1
ATOM 776 O O . PRO A 1 93 ? 7.882 3.749 -40.742 1.00 87.88 93 PRO A O 1
ATOM 779 N N . TRP A 1 94 ? 8.259 5.325 -39.184 1.00 90.19 94 TRP A N 1
ATOM 780 C CA . TRP A 1 94 ? 9.726 5.241 -39.180 1.00 90.19 94 TRP A CA 1
ATOM 781 C C . TRP A 1 94 ? 10.271 4.235 -38.162 1.00 90.19 94 TRP A C 1
ATOM 783 O O . TRP A 1 94 ? 11.453 3.898 -38.209 1.00 90.19 94 TRP A O 1
ATOM 793 N N . TRP A 1 95 ? 9.421 3.729 -37.268 1.00 90.88 95 TRP A N 1
ATOM 794 C CA . TRP A 1 95 ? 9.776 2.678 -36.327 1.00 90.88 95 TRP A CA 1
ATOM 795 C C . TRP A 1 95 ? 9.440 1.298 -36.886 1.00 90.88 95 TRP A C 1
ATOM 797 O O . TRP A 1 95 ? 8.435 1.081 -37.566 1.00 90.88 95 TRP A O 1
ATOM 807 N N . MET A 1 96 ? 10.297 0.346 -36.556 1.00 90.00 96 MET A N 1
ATOM 808 C CA . MET A 1 96 ? 10.116 -1.075 -36.785 1.00 90.00 96 MET A CA 1
ATOM 809 C C . MET A 1 96 ? 9.860 -1.747 -35.437 1.00 90.00 96 MET A C 1
ATOM 811 O O . MET A 1 96 ? 10.591 -1.505 -34.481 1.00 90.00 96 MET A O 1
ATOM 815 N N . ALA A 1 97 ? 8.838 -2.596 -35.365 1.00 89.50 97 ALA A N 1
ATOM 816 C CA . ALA A 1 97 ? 8.491 -3.370 -34.182 1.00 89.50 97 ALA A CA 1
ATOM 817 C C . ALA A 1 97 ? 8.832 -4.854 -34.379 1.00 89.50 97 ALA A C 1
ATOM 819 O O . ALA A 1 97 ? 8.496 -5.458 -35.401 1.00 89.50 97 ALA A O 1
ATOM 820 N N . GLU A 1 98 ? 9.460 -5.455 -33.370 1.00 87.69 98 GLU A N 1
ATOM 821 C CA . GLU A 1 98 ? 9.826 -6.869 -33.327 1.00 87.69 98 GLU A CA 1
ATOM 822 C C . GLU A 1 98 ? 9.192 -7.580 -32.121 1.00 87.69 98 GLU A C 1
ATOM 824 O O . GLU A 1 98 ? 9.341 -7.175 -30.962 1.00 87.69 98 GLU A O 1
ATOM 829 N N . MET A 1 99 ? 8.496 -8.684 -32.388 1.00 83.12 99 MET A N 1
ATOM 830 C CA . MET A 1 99 ? 7.715 -9.446 -31.414 1.00 83.12 99 MET A CA 1
ATOM 831 C C . MET A 1 99 ? 8.112 -10.922 -31.420 1.00 83.12 99 MET A C 1
ATOM 833 O O . MET A 1 99 ? 8.324 -11.518 -32.474 1.00 83.12 99 MET A O 1
ATOM 837 N N . ILE A 1 100 ? 8.181 -11.527 -30.232 1.00 74.06 100 ILE A N 1
ATOM 838 C CA . ILE A 1 100 ? 8.433 -12.963 -30.063 1.00 74.06 100 ILE A CA 1
ATOM 839 C C . ILE A 1 100 ? 7.086 -13.673 -29.896 1.00 74.06 100 ILE A C 1
ATOM 841 O O . ILE A 1 100 ? 6.393 -13.462 -28.903 1.00 74.06 100 ILE A O 1
ATOM 845 N N . MET A 1 101 ? 6.736 -14.546 -30.841 1.00 67.44 101 MET A N 1
ATOM 846 C CA . MET A 1 101 ? 5.519 -15.361 -30.808 1.00 67.44 101 MET A CA 1
ATOM 847 C C . MET A 1 101 ? 5.809 -16.693 -30.093 1.00 67.44 101 MET A C 1
ATOM 849 O O . MET A 1 101 ? 6.675 -17.475 -30.515 1.00 67.44 101 MET A O 1
ATOM 853 N N . LYS A 1 102 ? 5.080 -16.972 -29.006 1.00 57.91 102 LYS A N 1
ATOM 854 C CA . LYS A 1 102 ? 5.200 -18.186 -28.176 1.00 57.91 102 LYS A CA 1
ATOM 855 C C . LYS A 1 102 ? 3.988 -19.123 -28.374 1.00 57.91 102 LYS A C 1
ATOM 857 O O . LYS A 1 102 ? 3.330 -19.470 -27.404 1.00 57.91 102 LYS A O 1
ATOM 862 N N . GLY A 1 103 ? 3.669 -19.563 -29.594 1.00 52.53 103 GLY A N 1
ATOM 863 C CA . GLY A 1 103 ? 2.579 -20.529 -29.868 1.00 52.53 103 GLY A CA 1
ATOM 864 C C . GLY A 1 103 ? 1.612 -20.084 -30.973 1.00 52.53 103 GLY A C 1
ATOM 865 O O . GLY A 1 103 ? 1.794 -19.017 -31.549 1.00 52.53 103 GLY A O 1
ATOM 866 N N . SER A 1 104 ? 0.616 -20.919 -31.302 1.00 42.44 104 SER A N 1
ATOM 867 C CA . SER A 1 104 ? -0.287 -20.755 -32.460 1.00 42.44 104 SER A CA 1
ATOM 868 C C . SER A 1 104 ? -1.599 -19.996 -32.192 1.00 42.44 104 SER A C 1
ATOM 870 O O . SER A 1 104 ? -2.361 -19.793 -33.136 1.00 42.44 104 SER A O 1
ATOM 872 N N . SER A 1 105 ? -1.896 -19.554 -30.959 1.00 41.59 105 SER A N 1
ATOM 873 C CA . SER A 1 105 ? -3.139 -18.810 -30.679 1.00 41.59 105 SER A CA 1
ATOM 874 C C . SER A 1 105 ? -2.998 -17.305 -30.959 1.00 41.59 105 SER A C 1
ATOM 876 O O . SER A 1 105 ? -1.994 -16.680 -30.624 1.00 41.59 105 SER A O 1
ATOM 878 N N . GLN A 1 106 ? -4.031 -16.708 -31.563 1.00 40.44 106 GLN A N 1
ATOM 879 C CA . GLN A 1 106 ? -4.114 -15.293 -31.969 1.00 40.44 106 GLN A CA 1
ATOM 880 C C . GLN A 1 106 ? -4.176 -14.275 -30.804 1.00 40.44 106 GLN A C 1
ATOM 882 O O . GLN A 1 106 ? -4.294 -13.076 -31.045 1.00 40.44 106 GLN A O 1
ATOM 887 N N . THR A 1 107 ? -4.072 -14.711 -29.546 1.00 40.09 107 THR A N 1
ATOM 888 C CA . THR A 1 107 ? -4.233 -13.870 -28.345 1.00 40.09 107 THR A CA 1
ATOM 889 C C . THR A 1 107 ? -3.018 -13.956 -27.418 1.00 40.09 107 THR A C 1
ATOM 891 O O . THR A 1 107 ? -3.123 -14.329 -26.252 1.00 40.09 107 THR A O 1
ATOM 894 N N . GLN A 1 108 ? -1.826 -13.627 -27.927 1.00 51.59 108 GLN A N 1
ATOM 895 C CA . GLN A 1 108 ? -0.606 -13.638 -27.114 1.00 51.59 108 GLN A CA 1
ATOM 896 C C . GLN A 1 108 ? -0.124 -12.246 -26.718 1.00 51.59 108 GLN A C 1
ATOM 898 O O . GLN A 1 108 ? -0.002 -11.332 -27.526 1.00 51.59 108 GLN A O 1
ATOM 903 N N . LYS A 1 109 ? 0.182 -12.123 -25.427 1.00 55.75 109 LYS A N 1
ATOM 904 C CA . LYS A 1 109 ? 0.692 -10.927 -24.764 1.00 55.75 109 LYS A CA 1
ATOM 905 C C . LYS A 1 109 ? 2.197 -10.770 -25.029 1.00 55.75 109 LYS A C 1
ATOM 907 O O . LYS A 1 109 ? 2.999 -11.288 -24.257 1.00 55.75 109 LYS A O 1
ATOM 912 N N . SER A 1 110 ? 2.602 -10.091 -26.105 1.00 65.75 110 SER A N 1
ATOM 913 C CA . SER A 1 110 ? 4.021 -9.767 -26.352 1.00 65.75 110 SER A CA 1
ATOM 914 C C . SER A 1 110 ? 4.311 -8.278 -26.172 1.00 65.75 110 SER A C 1
ATOM 916 O O . SER A 1 110 ? 3.558 -7.436 -26.666 1.00 65.75 110 SER A O 1
ATOM 918 N N . ILE A 1 111 ? 5.421 -7.954 -25.502 1.00 77.19 111 ILE A N 1
ATOM 919 C CA . ILE A 1 111 ? 5.965 -6.593 -25.441 1.00 77.19 111 ILE A CA 1
ATOM 920 C C . ILE A 1 111 ? 6.946 -6.419 -26.617 1.00 77.19 111 ILE A C 1
ATOM 922 O O . ILE A 1 111 ? 7.946 -7.149 -26.691 1.00 77.19 111 ILE A O 1
ATOM 926 N N . PRO A 1 112 ? 6.663 -5.511 -27.567 1.00 83.75 112 PRO A N 1
ATOM 927 C CA . PRO A 1 112 ? 7.515 -5.295 -28.729 1.00 83.75 112 PRO A CA 1
ATOM 928 C C . PRO A 1 112 ? 8.877 -4.702 -28.342 1.00 83.75 112 PRO A C 1
ATOM 930 O O . PRO A 1 112 ? 9.029 -4.005 -27.341 1.00 83.75 112 PRO A O 1
ATOM 933 N N . SER A 1 113 ? 9.877 -5.020 -29.157 1.00 87.88 113 SER A N 1
ATOM 934 C CA . SER A 1 113 ? 11.153 -4.306 -29.246 1.00 87.88 113 SER A CA 1
ATOM 935 C C . SER A 1 113 ? 11.066 -3.346 -30.429 1.00 87.88 113 SER A C 1
ATOM 937 O O . SER A 1 113 ? 10.398 -3.679 -31.409 1.00 87.88 113 SER A O 1
ATOM 939 N N . TYR A 1 114 ? 11.704 -2.179 -30.343 1.00 90.19 114 TYR A N 1
ATOM 940 C CA . TYR A 1 114 ? 11.618 -1.164 -31.392 1.00 90.19 114 TYR A CA 1
ATOM 941 C C . TYR A 1 114 ? 12.988 -0.769 -31.913 1.00 90.19 114 TYR A C 1
ATOM 943 O O . TYR A 1 114 ? 13.907 -0.527 -31.142 1.00 90.19 114 TYR A O 1
ATOM 951 N N . SER A 1 115 ? 13.117 -0.641 -33.223 1.00 90.75 115 SER A N 1
ATOM 952 C CA . SER A 1 115 ? 14.311 -0.099 -33.866 1.00 90.75 115 SER A CA 1
ATOM 953 C C . SER A 1 115 ? 13.910 0.906 -34.932 1.00 90.75 115 SER A C 1
ATOM 955 O O . SER A 1 115 ? 12.785 0.874 -35.433 1.00 90.75 115 SER A O 1
ATOM 957 N N . ILE A 1 116 ? 14.819 1.806 -35.295 1.00 90.69 116 ILE A N 1
ATOM 958 C CA . ILE A 1 116 ? 14.607 2.635 -36.481 1.00 90.69 116 ILE A CA 1
ATOM 959 C C . ILE A 1 116 ? 14.535 1.728 -37.720 1.00 90.69 116 ILE A C 1
ATOM 961 O O . ILE A 1 116 ? 15.131 0.646 -37.744 1.00 90.69 116 ILE A O 1
ATOM 965 N N . ARG A 1 117 ? 13.751 2.121 -38.725 1.00 88.94 117 ARG A N 1
ATOM 966 C CA . ARG A 1 117 ? 13.660 1.364 -39.975 1.00 88.94 117 ARG A CA 1
ATOM 967 C C . ARG A 1 117 ? 14.981 1.380 -40.739 1.00 88.94 117 ARG A C 1
ATOM 969 O O . ARG A 1 117 ? 15.589 2.430 -40.912 1.00 88.94 117 ARG A O 1
ATOM 976 N N . SER A 1 118 ? 15.354 0.212 -41.246 1.00 82.94 118 SER A N 1
ATOM 977 C CA . SER A 1 118 ? 16.536 -0.018 -42.084 1.00 82.94 118 SER A CA 1
ATOM 978 C C . SER A 1 118 ? 16.214 -0.862 -43.327 1.00 82.94 118 SER A C 1
ATOM 980 O O . SER A 1 118 ? 17.107 -1.423 -43.952 1.00 82.94 118 SER A O 1
ATOM 982 N N . ASP A 1 119 ? 14.929 -1.001 -43.674 1.00 80.88 119 ASP A N 1
ATOM 983 C CA . ASP A 1 119 ? 14.485 -1.725 -44.867 1.00 80.88 119 ASP A CA 1
ATOM 984 C C . ASP A 1 119 ? 14.628 -0.896 -46.155 1.00 80.88 119 ASP A C 1
ATOM 986 O O . ASP A 1 119 ? 14.693 0.334 -46.120 1.00 80.88 119 ASP A O 1
ATOM 990 N N . ASP A 1 120 ? 14.580 -1.576 -47.304 1.00 72.31 120 ASP A N 1
ATOM 991 C CA . ASP A 1 120 ? 14.716 -0.967 -48.638 1.00 72.31 120 ASP A CA 1
ATOM 992 C C . ASP A 1 120 ? 13.593 0.048 -48.969 1.00 72.31 120 ASP A C 1
ATOM 994 O O . ASP A 1 120 ? 13.676 0.778 -49.954 1.00 72.31 120 ASP A O 1
ATOM 998 N N . GLY A 1 121 ? 12.527 0.113 -48.159 1.00 73.12 121 GLY A N 1
ATOM 999 C CA . GLY A 1 121 ? 11.417 1.056 -48.308 1.00 73.12 121 GLY A CA 1
ATOM 1000 C C . GLY A 1 121 ? 11.616 2.412 -47.619 1.00 73.12 121 GLY A C 1
ATOM 1001 O O . GLY A 1 121 ? 10.662 3.195 -47.568 1.00 73.12 121 GLY A O 1
ATOM 1002 N N . VAL A 1 122 ? 12.791 2.693 -47.044 1.00 79.94 122 VAL A N 1
ATOM 1003 C CA . VAL A 1 122 ? 13.131 4.014 -46.486 1.00 79.94 122 VAL A CA 1
ATOM 1004 C C . VAL A 1 122 ? 13.445 4.986 -47.628 1.00 79.94 122 VAL A C 1
ATOM 1006 O O . VAL A 1 122 ? 14.305 4.722 -48.461 1.00 79.94 122 VAL A O 1
ATOM 1009 N N . ASN A 1 123 ? 12.738 6.118 -47.674 1.00 83.31 123 ASN A N 1
ATOM 1010 C CA . ASN A 1 123 ? 12.875 7.131 -48.723 1.00 83.31 123 ASN A CA 1
ATOM 1011 C C . ASN A 1 123 ? 12.903 8.561 -48.148 1.00 83.31 123 ASN A C 1
ATOM 1013 O O . ASN A 1 123 ? 12.656 8.776 -46.956 1.00 83.31 123 ASN A O 1
ATOM 1017 N N . LYS A 1 124 ? 13.150 9.557 -49.014 1.00 84.38 124 LYS A N 1
ATOM 1018 C CA . LYS A 1 124 ? 13.179 10.988 -48.650 1.00 84.38 124 LYS A CA 1
ATOM 1019 C C . LYS A 1 124 ? 11.920 11.441 -47.906 1.00 84.38 124 LYS A C 1
ATOM 1021 O O . LYS A 1 124 ? 12.028 12.170 -46.923 1.00 84.38 124 LYS A O 1
ATOM 1026 N N . SER A 1 125 ? 10.737 10.989 -48.325 1.00 86.19 125 SER A N 1
ATOM 1027 C CA . SER A 1 125 ? 9.469 11.344 -47.677 1.00 86.19 125 SER A CA 1
ATOM 1028 C C . SER A 1 125 ? 9.399 10.849 -46.230 1.00 86.19 125 SER A C 1
ATOM 1030 O O . SER A 1 125 ? 8.947 11.584 -45.355 1.00 86.19 125 SER A O 1
ATOM 1032 N N . LEU A 1 126 ? 9.883 9.635 -45.949 1.00 87.62 126 LEU A N 1
ATOM 1033 C CA . LEU A 1 126 ? 9.906 9.083 -44.594 1.00 87.62 126 LEU A CA 1
ATOM 1034 C C . LEU A 1 126 ? 10.900 9.820 -43.686 1.00 87.62 126 LEU A C 1
ATOM 1036 O O . LEU A 1 126 ? 10.576 10.096 -42.532 1.00 87.62 126 LEU A O 1
ATOM 1040 N N . ILE A 1 127 ? 12.081 10.175 -44.202 1.00 88.00 127 ILE A N 1
ATOM 1041 C CA . ILE A 1 127 ? 13.070 10.964 -43.448 1.00 88.00 127 ILE A CA 1
ATOM 1042 C C . ILE A 1 127 ? 12.544 12.379 -43.189 1.00 88.00 127 ILE A C 1
ATOM 1044 O O . ILE A 1 127 ? 12.672 12.882 -42.074 1.00 88.00 127 ILE A O 1
ATOM 1048 N N . SER A 1 128 ? 11.893 13.001 -44.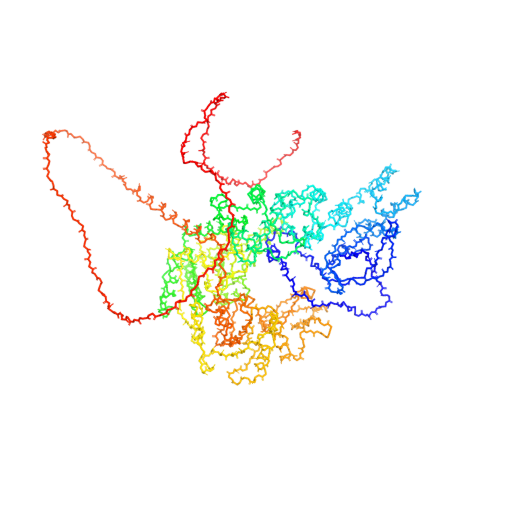176 1.00 89.88 128 SER A N 1
ATOM 1049 C CA . SER A 1 128 ? 11.223 14.296 -44.008 1.00 89.88 128 SER A CA 1
ATOM 1050 C C . SER A 1 128 ? 10.185 14.243 -42.886 1.00 89.88 128 SER A C 1
ATOM 1052 O O . SER A 1 128 ? 10.193 15.093 -41.994 1.00 89.88 128 SER A O 1
ATOM 1054 N N . LEU A 1 129 ? 9.351 13.199 -42.868 1.00 89.69 129 LEU A N 1
ATOM 1055 C CA . LEU A 1 129 ? 8.344 12.989 -41.830 1.00 89.69 129 LEU A CA 1
ATOM 1056 C C . LEU A 1 129 ? 8.978 12.793 -40.443 1.00 89.69 129 LEU A C 1
ATOM 1058 O O . LEU A 1 129 ? 8.521 13.381 -39.464 1.00 89.69 129 LEU A O 1
ATOM 1062 N N . PHE A 1 130 ? 10.058 12.014 -40.356 1.00 91.38 130 PHE A N 1
ATOM 1063 C CA . PHE A 1 130 ? 10.808 11.824 -39.115 1.00 91.38 130 PHE A CA 1
ATOM 1064 C C . PHE A 1 130 ? 11.391 13.141 -38.587 1.00 91.38 130 PHE A C 1
ATOM 1066 O O . PHE A 1 130 ? 11.213 13.457 -37.411 1.00 91.38 130 PHE A O 1
ATOM 1073 N N . LEU A 1 131 ? 12.047 13.933 -39.441 1.00 89.94 131 LEU A N 1
ATOM 1074 C CA . LEU A 1 131 ? 12.645 15.207 -39.037 1.00 89.94 131 LEU A CA 1
ATOM 1075 C C . LEU A 1 131 ? 11.573 16.196 -38.566 1.00 89.94 131 LEU A C 1
ATOM 1077 O O . LEU A 1 131 ? 11.703 16.783 -37.491 1.00 89.94 131 LEU A O 1
ATOM 1081 N N . THR A 1 132 ? 10.497 16.347 -39.336 1.00 89.62 132 THR A N 1
ATOM 1082 C CA . THR A 1 132 ? 9.451 17.347 -39.082 1.00 89.62 132 THR A CA 1
ATOM 1083 C C . THR A 1 132 ? 8.522 16.949 -37.938 1.00 89.62 132 THR A C 1
ATOM 1085 O O . THR A 1 132 ? 8.379 17.696 -36.974 1.00 89.62 132 THR A O 1
ATOM 1088 N N . GLN A 1 133 ? 7.926 15.756 -37.979 1.00 87.12 133 GLN A N 1
ATOM 1089 C CA . GLN A 1 133 ? 6.950 15.317 -36.977 1.00 87.12 133 GLN A CA 1
ATOM 1090 C C . GLN A 1 133 ? 7.607 14.647 -35.770 1.00 87.12 133 GLN A C 1
ATOM 1092 O O . GLN A 1 133 ? 7.224 14.904 -34.629 1.00 87.12 133 GLN A O 1
ATOM 1097 N N . GLY A 1 134 ? 8.611 13.800 -36.007 1.00 84.00 134 GLY A N 1
ATOM 1098 C CA . GLY A 1 134 ? 9.300 13.062 -34.951 1.00 84.00 134 GLY A CA 1
ATOM 1099 C C . GLY A 1 134 ? 10.238 13.947 -34.133 1.00 84.00 134 GLY A C 1
ATOM 1100 O O . GLY A 1 134 ? 10.158 13.969 -32.902 1.00 84.00 134 GLY A O 1
ATOM 1101 N N . CYS A 1 135 ? 11.106 14.692 -34.816 1.00 89.19 135 CYS A N 1
ATOM 1102 C CA . CYS A 1 135 ? 12.130 15.528 -34.194 1.00 89.19 135 CYS A CA 1
ATOM 1103 C C . CYS A 1 135 ? 11.745 17.004 -34.074 1.00 89.19 135 CYS A C 1
ATOM 1105 O O . CYS A 1 135 ? 12.488 17.748 -33.445 1.00 89.19 135 CYS A O 1
ATOM 1107 N N . ARG A 1 136 ? 10.590 17.432 -34.603 1.00 89.38 136 ARG A N 1
ATOM 1108 C CA . ARG A 1 136 ? 10.116 18.832 -34.551 1.00 89.38 136 ARG A CA 1
ATOM 1109 C C . ARG A 1 136 ? 11.068 19.832 -35.218 1.00 89.38 136 ARG A C 1
ATOM 1111 O O . ARG A 1 136 ? 11.160 20.984 -34.799 1.00 89.38 136 ARG A O 1
ATOM 1118 N N . VAL A 1 137 ? 11.773 19.390 -36.256 1.00 89.31 137 VAL A N 1
ATOM 1119 C CA . VAL A 1 137 ? 12.563 20.262 -37.132 1.00 89.31 137 VAL A CA 1
ATOM 1120 C C . VAL A 1 137 ? 11.610 21.086 -37.999 1.00 89.31 137 VAL A C 1
ATOM 1122 O O . VAL A 1 137 ? 10.616 20.567 -38.501 1.00 89.31 137 VAL A O 1
ATOM 1125 N N . GLN A 1 138 ? 11.911 22.371 -38.197 1.00 88.12 138 GLN A N 1
ATOM 1126 C CA . GLN A 1 138 ? 11.130 23.223 -39.098 1.00 88.12 138 GLN A CA 1
ATOM 1127 C C . GLN A 1 138 ? 11.184 22.688 -40.537 1.00 88.12 138 GLN A C 1
ATOM 1129 O O . GLN A 1 138 ? 12.253 22.310 -41.015 1.00 88.12 138 GLN A O 1
ATOM 1134 N N . GLU A 1 139 ? 10.051 22.696 -41.243 1.00 87.50 139 GLU A N 1
ATOM 1135 C CA . GLU A 1 139 ? 9.935 22.117 -42.592 1.00 87.50 139 GLU A CA 1
ATOM 1136 C C . GLU A 1 139 ? 10.971 22.680 -43.574 1.00 87.50 139 GLU A C 1
ATOM 1138 O O . GLU A 1 139 ? 11.603 21.913 -44.295 1.00 87.50 139 GLU A O 1
ATOM 1143 N N . GLN A 1 140 ? 11.230 23.990 -43.524 1.00 88.19 140 GLN A N 1
ATOM 1144 C CA . GLN A 1 140 ? 12.249 24.659 -44.341 1.00 88.19 140 GLN A CA 1
ATOM 1145 C C . GLN A 1 140 ? 13.665 24.088 -44.134 1.00 88.19 140 GLN A C 1
ATOM 1147 O O . GLN A 1 140 ? 14.404 23.884 -45.094 1.00 88.19 140 GLN A O 1
ATOM 1152 N N . HIS A 1 141 ? 14.028 23.754 -42.892 1.00 87.69 141 HIS A N 1
ATOM 1153 C CA . HIS A 1 141 ? 15.338 23.193 -42.549 1.00 87.69 141 HIS A CA 1
ATOM 1154 C C . HIS A 1 141 ? 15.444 21.721 -42.955 1.00 87.69 141 HIS A C 1
ATOM 1156 O O . HIS A 1 141 ? 16.484 21.282 -43.442 1.00 87.69 141 HIS A O 1
ATOM 1162 N N . ALA A 1 142 ? 14.358 20.959 -42.790 1.00 86.31 142 ALA A N 1
ATOM 1163 C CA . ALA A 1 142 ? 14.296 19.579 -43.258 1.00 86.31 142 ALA A CA 1
ATOM 1164 C C . ALA A 1 142 ? 14.375 19.504 -44.792 1.00 86.31 142 ALA A C 1
ATOM 1166 O O . ALA A 1 142 ? 15.053 18.628 -45.323 1.00 86.31 142 ALA A O 1
ATOM 1167 N N . PHE A 1 143 ? 13.724 20.428 -45.505 1.00 87.12 143 PHE A N 1
ATOM 1168 C CA . PHE A 1 143 ? 13.792 20.508 -46.962 1.00 87.12 143 PHE A CA 1
ATOM 1169 C C . PHE A 1 143 ? 15.207 20.837 -47.444 1.00 87.12 143 PHE A C 1
ATOM 1171 O O . PHE A 1 143 ? 15.733 20.102 -48.273 1.00 87.12 143 PHE A O 1
ATOM 1178 N N . ALA A 1 144 ? 15.848 21.862 -46.870 1.00 85.94 144 ALA A N 1
ATOM 1179 C CA . ALA A 1 144 ? 17.206 22.267 -47.237 1.00 85.94 144 ALA A CA 1
ATOM 1180 C C . ALA A 1 144 ? 18.220 21.113 -47.124 1.00 85.94 144 ALA A C 1
ATOM 1182 O O . ALA A 1 144 ? 19.002 20.876 -48.043 1.00 85.94 144 ALA A O 1
ATOM 1183 N N . ILE A 1 145 ? 18.164 20.334 -46.035 1.00 85.88 145 ILE A N 1
ATOM 1184 C CA . ILE A 1 145 ? 19.098 19.217 -45.836 1.00 85.88 145 ILE A CA 1
ATOM 1185 C C . ILE A 1 145 ? 18.827 18.055 -46.800 1.00 85.88 145 ILE A C 1
ATOM 1187 O O . ILE A 1 145 ? 19.755 17.410 -47.282 1.00 85.88 145 ILE A O 1
ATOM 1191 N N . LEU A 1 146 ? 17.556 17.785 -47.110 1.00 86.75 146 LEU A N 1
ATOM 1192 C CA . LEU A 1 146 ? 17.181 16.707 -48.024 1.00 86.75 146 LEU A CA 1
ATOM 1193 C C . LEU A 1 146 ? 17.437 17.068 -49.491 1.00 86.75 146 LEU A C 1
ATOM 1195 O O . LEU A 1 146 ? 17.707 16.172 -50.286 1.00 86.75 146 LEU A O 1
ATOM 1199 N N . ASP A 1 147 ? 17.346 18.348 -49.850 1.00 86.88 147 ASP A N 1
ATOM 1200 C CA . ASP A 1 147 ? 17.752 18.859 -51.162 1.00 86.88 147 ASP A CA 1
ATOM 1201 C C . ASP A 1 147 ? 19.270 18.745 -51.339 1.00 86.88 147 ASP A C 1
ATOM 1203 O O . ASP A 1 147 ? 19.749 18.223 -52.343 1.00 86.88 147 ASP A O 1
ATOM 1207 N N . PHE A 1 148 ? 20.044 19.088 -50.303 1.00 86.31 148 PHE A N 1
ATOM 1208 C CA . PHE A 1 148 ? 21.489 18.867 -50.300 1.00 86.31 148 PHE A CA 1
ATOM 1209 C C . PHE A 1 148 ? 21.866 17.390 -50.501 1.00 86.31 148 PHE A C 1
ATOM 1211 O O . PHE A 1 148 ? 22.774 17.091 -51.280 1.00 86.31 148 PHE A O 1
ATOM 1218 N N . PHE A 1 149 ? 21.163 16.459 -49.842 1.00 86.88 149 PHE A N 1
ATOM 1219 C CA . PHE A 1 149 ? 21.415 15.023 -50.021 1.00 86.88 149 PHE A CA 1
ATOM 1220 C C . PHE A 1 149 ? 21.185 14.582 -51.469 1.00 86.88 149 PHE A C 1
ATOM 1222 O O . PHE A 1 149 ? 21.994 13.821 -51.998 1.00 86.88 149 PHE A O 1
ATOM 1229 N N . GLU A 1 150 ? 20.134 15.081 -52.123 1.00 84.25 150 GLU A N 1
ATOM 1230 C CA . GLU A 1 150 ? 19.865 14.799 -53.538 1.00 84.25 150 GLU A CA 1
ATOM 1231 C C . GLU A 1 150 ? 20.919 15.419 -54.457 1.00 84.25 150 GLU A C 1
ATOM 1233 O O . GLU A 1 150 ? 21.492 14.711 -55.283 1.00 84.25 150 GLU A O 1
ATOM 1238 N N . ASN A 1 151 ? 21.257 16.695 -54.259 1.00 85.56 151 ASN A N 1
ATOM 1239 C CA . ASN A 1 151 ? 22.247 17.405 -55.075 1.00 85.56 151 ASN A CA 1
ATOM 1240 C C . ASN A 1 151 ? 23.641 16.754 -55.020 1.00 85.56 151 ASN A C 1
ATOM 1242 O O . ASN A 1 151 ? 24.415 16.840 -55.974 1.00 85.56 151 ASN A O 1
ATOM 1246 N N . ARG A 1 152 ? 23.972 16.084 -53.910 1.00 83.44 152 ARG A N 1
ATOM 1247 C CA . ARG A 1 152 ? 25.239 15.364 -53.708 1.00 83.44 152 ARG A CA 1
ATOM 1248 C C . ARG A 1 152 ? 25.147 13.853 -53.960 1.00 83.44 152 ARG A C 1
ATOM 1250 O O . ARG A 1 152 ? 26.148 13.166 -53.767 1.00 83.44 152 ARG A O 1
ATOM 1257 N N . ASN A 1 153 ? 23.998 13.329 -54.397 1.00 83.44 153 ASN A N 1
ATOM 1258 C CA . ASN A 1 153 ? 23.741 11.890 -54.564 1.00 83.44 153 ASN A CA 1
ATOM 1259 C C . ASN A 1 153 ? 24.049 11.052 -53.301 1.00 83.44 153 ASN A C 1
ATOM 1261 O O . ASN A 1 153 ? 24.517 9.913 -53.386 1.00 83.44 153 ASN A O 1
ATOM 1265 N N . LEU A 1 154 ? 23.800 11.611 -52.113 1.00 84.44 154 LEU A N 1
ATOM 1266 C CA . LEU A 1 154 ? 23.975 10.912 -50.840 1.00 84.44 154 LEU A CA 1
ATOM 1267 C C . LEU A 1 154 ? 22.815 9.939 -50.595 1.00 84.44 154 LEU A C 1
ATOM 1269 O O . LEU A 1 154 ? 21.665 10.193 -50.957 1.00 84.44 154 LEU A O 1
ATOM 1273 N N . ARG A 1 155 ? 23.098 8.813 -49.927 1.00 82.06 155 ARG A N 1
ATOM 1274 C CA . ARG A 1 155 ? 22.056 7.843 -49.560 1.00 82.06 155 ARG A CA 1
ATOM 1275 C C . ARG A 1 155 ? 21.118 8.440 -48.511 1.00 82.06 155 ARG A C 1
ATOM 1277 O O . ARG A 1 155 ? 21.554 8.849 -47.438 1.00 82.06 155 ARG A O 1
ATOM 1284 N N . THR A 1 156 ? 19.821 8.427 -48.802 1.00 81.75 156 THR A N 1
ATOM 1285 C CA . THR A 1 156 ? 18.745 8.895 -47.916 1.00 81.75 156 THR A CA 1
ATOM 1286 C C . THR A 1 156 ? 18.199 7.748 -47.064 1.00 81.75 156 THR A C 1
ATOM 1288 O O . THR A 1 156 ? 17.042 7.351 -47.181 1.00 81.75 156 THR A O 1
ATOM 1291 N N . THR A 1 157 ? 19.044 7.212 -46.180 1.00 85.44 157 THR A N 1
ATOM 1292 C CA . THR A 1 157 ? 18.672 6.204 -45.171 1.00 85.44 157 THR A CA 1
ATOM 1293 C C . THR A 1 157 ? 18.899 6.737 -43.754 1.00 85.44 157 THR A C 1
ATOM 1295 O O . THR A 1 157 ? 19.639 7.702 -43.554 1.00 85.44 157 THR A O 1
ATOM 1298 N N . PHE A 1 158 ? 18.268 6.119 -42.750 1.00 86.69 158 PHE A N 1
ATOM 1299 C CA . PHE A 1 158 ? 18.462 6.505 -41.346 1.00 86.69 158 PHE A CA 1
ATOM 1300 C C . PHE A 1 158 ? 19.888 6.241 -40.845 1.00 86.69 158 PHE A C 1
ATOM 1302 O O . PHE A 1 158 ? 20.397 7.033 -40.055 1.00 86.69 158 PHE A O 1
ATOM 1309 N N . ASP A 1 159 ? 20.547 5.192 -41.343 1.00 83.00 159 ASP A N 1
ATOM 1310 C CA . ASP A 1 159 ? 21.911 4.826 -40.939 1.00 83.00 159 ASP A CA 1
ATOM 1311 C C . ASP A 1 159 ? 22.939 5.903 -41.327 1.00 83.00 159 ASP A C 1
ATOM 1313 O O . ASP A 1 159 ? 23.830 6.223 -40.544 1.00 83.00 159 ASP A O 1
ATOM 1317 N N . CYS A 1 160 ? 22.774 6.527 -42.499 1.00 84.88 160 CYS A N 1
ATOM 1318 C CA . CYS A 1 160 ? 23.671 7.578 -42.992 1.00 84.88 160 CYS A CA 1
ATOM 1319 C C . CYS A 1 160 ? 23.257 8.990 -42.542 1.00 84.88 160 CYS A C 1
ATOM 1321 O O . CYS A 1 160 ? 23.972 9.953 -42.809 1.00 84.88 160 CYS A O 1
ATOM 1323 N N . LEU A 1 161 ? 22.113 9.155 -41.865 1.00 85.88 161 LEU A N 1
ATOM 1324 C CA . LEU A 1 161 ? 21.542 10.475 -41.569 1.00 85.88 161 LEU A CA 1
ATOM 1325 C C . LEU A 1 161 ? 22.491 11.354 -40.740 1.00 85.88 161 LEU A C 1
ATOM 1327 O O . LEU A 1 161 ? 22.688 12.522 -41.063 1.00 85.88 161 LEU A O 1
ATOM 1331 N N . SER A 1 162 ? 23.107 10.800 -39.694 1.00 85.31 162 SER A N 1
ATOM 1332 C CA . SER A 1 162 ? 24.033 11.545 -38.825 1.00 85.31 162 SER A CA 1
ATOM 1333 C C . SER A 1 162 ? 25.321 11.960 -39.547 1.00 85.31 162 SER A C 1
ATOM 1335 O O . SER A 1 162 ? 25.829 13.065 -39.331 1.00 85.31 162 SER A O 1
ATOM 1337 N N . GLU A 1 163 ? 25.839 11.091 -40.417 1.00 85.75 163 GLU A N 1
ATOM 1338 C CA . GLU A 1 163 ? 27.024 11.359 -41.238 1.00 85.75 163 GLU A CA 1
ATOM 1339 C C . GLU A 1 163 ? 26.718 12.439 -42.276 1.00 85.75 163 GLU A C 1
ATOM 1341 O O . GLU A 1 163 ? 27.431 13.437 -42.349 1.00 85.75 163 GLU A O 1
ATOM 1346 N N . ASN A 1 164 ? 25.593 12.315 -42.983 1.00 87.31 164 ASN A N 1
ATOM 1347 C CA . ASN A 1 164 ? 25.165 13.282 -43.990 1.00 87.31 164 ASN A CA 1
ATOM 1348 C C . ASN A 1 164 ? 24.889 14.674 -43.387 1.00 87.31 164 ASN A C 1
ATOM 1350 O O . ASN A 1 164 ? 25.215 15.683 -44.005 1.00 87.31 164 ASN A O 1
ATOM 1354 N N . ILE A 1 165 ? 24.332 14.756 -42.169 1.00 86.00 165 ILE A N 1
ATOM 1355 C CA . ILE A 1 165 ? 24.170 16.035 -41.447 1.00 86.00 165 ILE A CA 1
ATOM 1356 C C . ILE A 1 165 ? 25.536 16.671 -41.141 1.00 86.00 165 ILE A C 1
ATOM 1358 O O . ILE A 1 165 ? 25.677 17.891 -41.182 1.00 86.00 165 ILE A O 1
ATOM 1362 N N . THR A 1 166 ? 26.543 15.857 -40.821 1.00 85.88 166 THR A N 1
ATOM 1363 C CA . THR A 1 166 ? 27.905 16.337 -40.539 1.00 85.88 166 THR A CA 1
ATOM 1364 C C . THR A 1 166 ? 28.618 16.779 -41.815 1.00 85.88 166 THR A C 1
ATOM 1366 O O . THR A 1 166 ? 29.357 17.757 -41.797 1.00 85.88 166 THR A O 1
ATOM 1369 N N . GLU A 1 167 ? 28.367 16.100 -42.932 1.00 84.44 167 GLU A N 1
ATOM 1370 C CA . GLU A 1 167 ? 28.867 16.515 -44.243 1.00 84.44 167 GLU A CA 1
ATOM 1371 C C . GLU A 1 167 ? 28.239 17.839 -44.697 1.00 84.44 167 GLU A C 1
ATOM 1373 O O . GLU A 1 167 ? 28.947 18.719 -45.183 1.00 84.44 167 GLU A O 1
ATOM 1378 N N . PHE A 1 168 ? 26.936 18.023 -44.456 1.00 84.50 168 PHE A N 1
ATOM 1379 C CA . PHE A 1 168 ? 26.254 19.292 -44.706 1.00 84.50 168 PHE A CA 1
ATOM 1380 C C . PHE A 1 168 ? 26.919 20.437 -43.926 1.00 84.50 168 PHE A C 1
ATOM 1382 O O . PHE A 1 168 ? 27.316 21.424 -44.536 1.00 84.50 168 PHE A O 1
ATOM 1389 N N . GLU A 1 169 ? 27.176 20.251 -42.623 1.00 83.56 169 GLU A N 1
ATOM 1390 C CA . GLU A 1 169 ? 27.877 21.226 -41.763 1.00 83.56 169 GLU A CA 1
ATOM 1391 C C . GLU A 1 169 ? 29.246 21.651 -42.311 1.00 83.56 169 GLU A C 1
ATOM 1393 O O . GLU A 1 169 ? 29.598 22.825 -42.263 1.00 83.56 169 GLU A O 1
ATOM 1398 N N . ARG A 1 170 ? 30.021 20.707 -42.859 1.00 81.88 170 ARG A N 1
ATOM 1399 C CA . ARG A 1 170 ? 31.356 20.986 -43.416 1.00 81.88 170 ARG A CA 1
ATOM 1400 C C . ARG A 1 170 ? 31.319 21.740 -44.742 1.00 81.88 170 ARG A C 1
ATOM 1402 O O . ARG A 1 170 ? 32.321 22.333 -45.124 1.00 81.88 170 ARG A O 1
ATOM 1409 N N . SER A 1 171 ? 30.204 21.664 -45.462 1.00 76.81 171 SER A N 1
ATOM 1410 C CA . SER A 1 171 ? 30.086 22.164 -46.833 1.00 76.81 171 SER A CA 1
ATOM 1411 C C . SER A 1 171 ? 29.531 23.588 -46.945 1.00 76.81 171 SER A C 1
ATOM 1413 O O . SER A 1 171 ? 29.598 24.172 -48.027 1.00 76.81 171 SER A O 1
ATOM 1415 N N . SER A 1 172 ? 28.994 24.149 -45.857 1.00 65.06 172 SER A N 1
ATOM 1416 C CA . SER A 1 172 ? 28.233 25.404 -45.868 1.00 65.06 172 SER A CA 1
ATOM 1417 C C . SER A 1 172 ? 28.578 26.307 -44.675 1.00 65.06 172 SER A C 1
ATOM 1419 O O . SER A 1 172 ? 28.174 26.026 -43.547 1.00 65.06 172 SER A O 1
ATOM 1421 N N . ASP A 1 173 ? 29.247 27.440 -44.917 1.00 57.72 173 ASP A N 1
ATOM 1422 C CA . ASP A 1 173 ? 29.556 28.429 -43.866 1.00 57.72 173 ASP A CA 1
ATOM 1423 C C . ASP A 1 173 ? 28.307 29.190 -43.366 1.00 57.72 173 ASP A C 1
ATOM 1425 O O . ASP A 1 173 ? 28.249 29.587 -42.200 1.00 57.72 173 ASP A O 1
ATOM 1429 N N . ILE A 1 174 ? 27.284 29.351 -44.220 1.00 55.97 174 ILE A N 1
ATOM 1430 C CA . ILE A 1 174 ? 26.059 30.139 -43.963 1.00 55.97 174 ILE A CA 1
ATOM 1431 C C . ILE A 1 174 ? 24.963 29.309 -43.254 1.00 55.97 174 ILE A C 1
ATOM 1433 O O . ILE A 1 174 ? 24.169 29.861 -42.495 1.00 55.97 174 ILE A O 1
ATOM 1437 N N . ASP A 1 175 ? 24.967 27.977 -43.396 1.00 65.00 175 ASP A N 1
ATOM 1438 C CA . ASP A 1 175 ? 23.898 27.084 -42.899 1.00 65.00 175 ASP A CA 1
ATOM 1439 C C . ASP A 1 175 ? 24.231 26.377 -41.570 1.00 65.00 175 ASP A C 1
ATOM 1441 O O . ASP A 1 175 ? 23.500 25.495 -41.101 1.00 65.00 175 ASP A O 1
ATOM 1445 N N . ASN A 1 176 ? 25.307 26.801 -40.899 1.00 74.06 176 ASN A N 1
ATOM 1446 C CA . ASN A 1 176 ? 25.707 26.285 -39.586 1.00 74.06 176 ASN A CA 1
ATOM 1447 C C . ASN A 1 176 ? 24.596 26.414 -38.532 1.00 74.06 176 ASN A C 1
ATOM 1449 O O . ASN A 1 176 ? 24.449 25.557 -37.657 1.00 74.06 176 ASN A O 1
ATOM 1453 N N . ASP A 1 177 ? 23.775 27.461 -38.613 1.00 78.75 177 ASP A N 1
ATOM 1454 C CA . ASP A 1 177 ? 22.661 27.646 -37.686 1.00 78.75 177 ASP A CA 1
ATOM 1455 C C . ASP A 1 177 ? 21.497 26.682 -37.963 1.00 78.75 177 ASP A C 1
ATOM 1457 O O . ASP A 1 177 ? 20.870 26.203 -37.013 1.00 78.75 177 ASP A O 1
ATOM 1461 N N . ILE A 1 178 ? 21.272 26.294 -39.225 1.00 83.69 178 ILE A N 1
ATOM 1462 C CA . ILE A 1 178 ? 20.304 25.252 -39.604 1.00 83.69 178 ILE A CA 1
ATOM 1463 C C . ILE A 1 178 ? 20.736 23.909 -39.000 1.00 83.69 178 ILE A C 1
ATOM 1465 O O . ILE A 1 178 ? 19.945 23.246 -38.320 1.00 83.69 178 ILE A O 1
ATOM 1469 N N . VAL A 1 179 ? 22.012 23.536 -39.155 1.00 84.00 179 VAL A N 1
ATOM 1470 C CA . VAL A 1 179 ? 22.569 22.301 -38.572 1.00 84.00 179 VAL A CA 1
ATOM 1471 C C . VAL A 1 179 ? 22.471 22.305 -37.053 1.00 84.00 179 VAL A C 1
ATOM 1473 O O . VAL A 1 179 ? 22.022 21.316 -36.464 1.00 84.00 179 VAL A O 1
ATOM 1476 N N . LYS A 1 180 ? 22.844 23.409 -36.395 1.00 84.31 180 LYS A N 1
ATOM 1477 C CA . LYS A 1 180 ? 22.722 23.539 -34.934 1.00 84.31 180 LYS A CA 1
ATOM 1478 C C . LYS A 1 180 ? 21.280 23.346 -34.477 1.00 84.31 180 LYS A C 1
ATOM 1480 O O . LYS A 1 180 ? 21.052 22.662 -33.479 1.00 84.31 180 LYS A O 1
ATOM 1485 N N . GLN A 1 181 ? 20.303 23.905 -35.190 1.00 84.69 181 GLN A N 1
ATOM 1486 C CA . GLN A 1 181 ? 18.888 23.740 -34.855 1.00 84.69 181 GLN A CA 1
ATOM 1487 C C . GLN A 1 181 ? 18.396 22.304 -35.063 1.00 84.69 181 GLN A C 1
ATOM 1489 O O . GLN A 1 181 ? 17.672 21.780 -34.211 1.00 84.69 181 GLN A O 1
ATOM 1494 N N . ILE A 1 182 ? 18.819 21.637 -36.139 1.00 86.56 182 ILE A N 1
ATOM 1495 C CA . ILE A 1 182 ? 18.492 20.228 -36.393 1.00 86.56 182 ILE A CA 1
ATOM 1496 C C . ILE A 1 182 ? 19.110 19.337 -35.314 1.00 86.56 182 ILE A C 1
ATOM 1498 O O . ILE A 1 182 ? 18.402 18.536 -34.703 1.00 86.56 182 ILE A O 1
ATOM 1502 N N . ARG A 1 183 ? 20.397 19.521 -34.998 1.00 88.75 183 ARG A N 1
ATOM 1503 C CA . ARG A 1 183 ? 21.074 18.787 -33.919 1.00 88.75 183 ARG A CA 1
ATOM 1504 C C . ARG A 1 183 ? 20.409 19.033 -32.571 1.00 88.75 183 ARG A C 1
ATOM 1506 O O . ARG A 1 183 ? 20.128 18.076 -31.861 1.00 88.75 183 ARG A O 1
ATOM 1513 N N . LYS A 1 184 ? 20.073 20.282 -32.238 1.00 88.69 184 LYS A N 1
ATOM 1514 C CA . LYS A 1 184 ? 19.329 20.614 -31.012 1.00 88.69 184 LYS A CA 1
ATOM 1515 C C . LYS A 1 184 ? 17.977 19.901 -30.958 1.00 88.69 184 LYS A C 1
ATOM 1517 O O . LYS A 1 184 ? 17.574 19.420 -29.903 1.00 88.69 184 LYS A O 1
ATOM 1522 N N . SER A 1 185 ? 17.276 19.811 -32.081 1.00 89.56 185 SER A N 1
ATOM 1523 C CA . SER A 1 185 ? 15.984 19.124 -32.178 1.00 89.56 185 SER A CA 1
ATOM 1524 C C . SER A 1 185 ? 16.139 17.606 -31.995 1.00 89.56 185 SER A C 1
ATOM 1526 O O . SER A 1 185 ? 15.401 16.993 -31.220 1.00 89.56 185 SER A O 1
ATOM 1528 N N . LEU A 1 186 ? 17.171 17.010 -32.601 1.00 87.94 186 LEU A N 1
ATOM 1529 C CA . LEU A 1 186 ? 17.534 15.599 -32.427 1.00 87.94 186 LEU A CA 1
ATOM 1530 C C . LEU A 1 186 ? 17.933 15.263 -30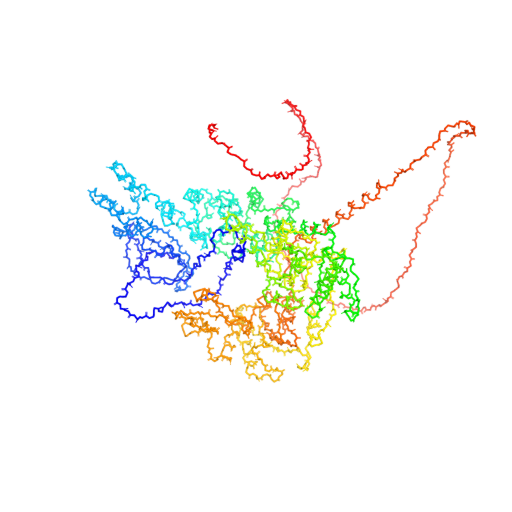.981 1.00 87.94 186 LEU A C 1
ATOM 1532 O O . LEU A 1 186 ? 17.569 14.205 -30.482 1.00 87.94 186 LEU A O 1
ATOM 1536 N N . THR A 1 187 ? 18.643 16.147 -30.277 1.00 89.75 187 THR A N 1
ATOM 1537 C CA . THR A 1 187 ? 19.079 15.881 -28.894 1.00 89.75 187 THR A CA 1
ATOM 1538 C C . THR A 1 187 ? 18.026 16.215 -27.835 1.00 89.75 187 THR A C 1
ATOM 1540 O O . THR A 1 187 ? 18.097 15.696 -26.719 1.00 89.75 187 THR A O 1
ATOM 1543 N N . SER A 1 188 ? 17.041 17.062 -28.152 1.00 87.62 188 SER A N 1
ATOM 1544 C CA . SER A 1 188 ? 16.017 17.510 -27.195 1.00 87.62 188 SER A CA 1
ATOM 1545 C C . SER A 1 188 ? 14.712 16.718 -27.262 1.00 87.62 188 SER A C 1
ATOM 1547 O O . SER A 1 188 ? 14.092 16.497 -26.220 1.00 87.62 188 SER A O 1
ATOM 1549 N N . THR A 1 189 ? 14.303 16.255 -28.445 1.00 91.12 189 THR A N 1
ATOM 1550 C CA . THR A 1 189 ? 13.062 15.483 -28.609 1.00 91.12 189 THR A CA 1
ATOM 1551 C C . THR A 1 189 ? 13.224 14.026 -28.187 1.00 91.12 189 THR A C 1
ATOM 1553 O O . THR A 1 189 ? 14.285 13.434 -28.360 1.00 91.12 189 THR A O 1
ATOM 1556 N N . ALA A 1 190 ? 12.157 13.419 -27.659 1.00 88.94 190 ALA A N 1
ATOM 1557 C CA . ALA A 1 190 ? 12.168 12.011 -27.259 1.00 88.94 190 ALA A CA 1
ATOM 1558 C C . ALA A 1 190 ? 12.511 11.088 -28.444 1.00 88.94 190 ALA A C 1
ATOM 1560 O O . ALA A 1 190 ? 13.381 10.229 -28.325 1.00 88.94 190 ALA A O 1
ATOM 1561 N N . THR A 1 191 ? 11.886 11.312 -29.608 1.00 90.31 191 THR A N 1
ATOM 1562 C CA . THR A 1 191 ? 12.128 10.545 -30.843 1.00 90.31 191 THR A CA 1
ATOM 1563 C C . THR A 1 191 ? 13.576 10.665 -31.312 1.00 90.31 191 THR A C 1
ATOM 1565 O O . THR A 1 191 ? 14.202 9.658 -31.633 1.00 90.31 191 THR A O 1
ATOM 1568 N N . GLY A 1 192 ? 14.129 11.884 -31.310 1.00 91.00 192 GLY A N 1
ATOM 1569 C CA . GLY A 1 192 ? 15.521 12.120 -31.688 1.00 91.00 192 GLY A CA 1
ATOM 1570 C C . GLY A 1 192 ? 16.508 11.469 -30.717 1.00 91.00 192 GLY A C 1
ATOM 1571 O O . GLY A 1 192 ? 17.443 10.800 -31.147 1.00 91.00 192 GLY A O 1
ATOM 1572 N N . LYS A 1 193 ? 16.259 11.562 -29.404 1.00 93.62 193 LYS A N 1
ATOM 1573 C CA . LYS A 1 193 ? 17.070 10.865 -28.396 1.00 93.62 193 LYS A CA 1
ATOM 1574 C C . LYS A 1 193 ? 17.037 9.354 -28.601 1.00 93.62 193 LYS A C 1
ATOM 1576 O O . LYS A 1 193 ? 18.097 8.746 -28.614 1.00 93.62 193 LYS A O 1
ATOM 1581 N N . ALA A 1 194 ? 15.858 8.762 -28.804 1.00 92.12 194 ALA A N 1
ATOM 1582 C CA . ALA A 1 194 ? 15.716 7.328 -29.058 1.00 92.12 194 ALA A CA 1
ATOM 1583 C C . ALA A 1 194 ? 16.468 6.881 -30.326 1.00 92.12 194 ALA A C 1
ATOM 1585 O O . ALA A 1 194 ? 17.084 5.815 -30.336 1.00 92.12 194 ALA A O 1
ATOM 1586 N N . PHE A 1 195 ? 16.485 7.707 -31.375 1.00 92.50 195 PHE A N 1
ATOM 1587 C CA . PHE A 1 195 ? 17.309 7.464 -32.562 1.00 92.50 195 PHE A CA 1
ATOM 1588 C C . PHE A 1 195 ? 18.817 7.457 -32.243 1.00 92.50 195 PHE A C 1
ATOM 1590 O O . PHE A 1 195 ? 19.549 6.618 -32.759 1.00 92.50 195 PHE A O 1
ATOM 1597 N N . LEU A 1 196 ? 19.278 8.343 -31.354 1.00 92.44 196 LEU A N 1
ATOM 1598 C CA . LEU A 1 196 ? 20.693 8.483 -30.987 1.00 92.44 196 LEU A CA 1
ATOM 1599 C C . LEU A 1 196 ? 21.214 7.430 -29.990 1.00 92.44 196 LEU A C 1
ATOM 1601 O O . LEU A 1 196 ? 22.422 7.397 -29.755 1.00 92.44 196 LEU A O 1
ATOM 1605 N N . VAL A 1 197 ? 20.343 6.601 -29.400 1.00 93.25 197 VAL A N 1
ATOM 1606 C CA . VAL A 1 197 ? 20.717 5.491 -28.495 1.00 93.25 197 VAL A CA 1
ATOM 1607 C C . VAL A 1 197 ? 20.059 4.162 -28.917 1.00 93.25 197 VAL A C 1
ATOM 1609 O O . VAL A 1 197 ? 19.219 3.613 -28.195 1.00 93.25 197 VAL A O 1
ATOM 1612 N N . PRO A 1 198 ? 20.386 3.637 -30.112 1.00 92.06 198 PRO A N 1
ATOM 1613 C CA . PRO A 1 198 ? 19.650 2.545 -30.750 1.00 92.06 198 PRO A CA 1
ATOM 1614 C C . PRO A 1 198 ? 19.619 1.241 -29.938 1.00 92.06 198 PRO A C 1
ATOM 1616 O O . PRO A 1 198 ? 18.592 0.559 -29.938 1.00 92.06 198 PRO A O 1
ATOM 1619 N N . GLU A 1 199 ? 20.682 0.899 -29.200 1.00 90.50 199 GLU A N 1
ATOM 1620 C CA . GLU A 1 199 ? 20.705 -0.331 -28.393 1.00 90.50 199 GLU A CA 1
ATOM 1621 C C . GLU A 1 199 ? 19.769 -0.223 -27.190 1.00 90.50 199 GLU A C 1
ATOM 1623 O O . GLU A 1 199 ? 19.043 -1.168 -26.871 1.00 90.50 199 GLU A O 1
ATOM 1628 N N . LEU A 1 200 ? 19.733 0.951 -26.549 1.00 92.25 200 LEU A N 1
ATOM 1629 C CA . LEU A 1 200 ? 18.786 1.213 -25.472 1.00 92.25 200 LEU A CA 1
ATOM 1630 C C . LEU A 1 200 ? 17.359 1.195 -26.018 1.00 92.25 200 LEU A C 1
ATOM 1632 O O . LEU A 1 200 ? 16.515 0.506 -25.458 1.00 92.25 200 LEU A O 1
ATOM 1636 N N . THR A 1 201 ? 17.093 1.879 -27.130 1.00 91.81 201 THR A N 1
ATOM 1637 C CA . THR A 1 201 ? 15.770 1.930 -27.775 1.00 91.81 201 THR A CA 1
ATOM 1638 C C . THR A 1 201 ? 15.227 0.543 -28.107 1.00 91.81 201 THR A C 1
ATOM 1640 O O . THR A 1 201 ? 14.064 0.248 -27.814 1.00 91.81 201 THR A O 1
ATOM 1643 N N . LYS A 1 202 ? 16.094 -0.352 -28.595 1.00 90.44 202 LYS A N 1
ATOM 1644 C CA . LYS A 1 202 ? 15.754 -1.747 -28.887 1.00 90.44 202 LYS A CA 1
ATOM 1645 C C . LYS A 1 202 ? 15.172 -2.478 -27.688 1.00 90.44 202 LYS A C 1
ATOM 1647 O O . LYS A 1 202 ? 14.192 -3.211 -27.839 1.00 90.44 202 LYS A O 1
ATOM 1652 N N . ILE A 1 203 ? 15.733 -2.289 -26.500 1.00 89.50 203 ILE A N 1
ATOM 1653 C CA . ILE A 1 203 ? 15.333 -3.058 -25.317 1.00 89.50 203 ILE A CA 1
ATOM 1654 C C . ILE A 1 203 ? 14.481 -2.272 -24.319 1.00 89.50 203 ILE A C 1
ATOM 1656 O O . ILE A 1 203 ? 13.837 -2.896 -23.482 1.00 89.50 203 ILE A O 1
ATOM 1660 N N . ALA A 1 204 ? 14.432 -0.939 -24.389 1.00 88.62 204 ALA A N 1
ATOM 1661 C CA . ALA A 1 204 ? 13.874 -0.086 -23.339 1.00 88.62 204 ALA A CA 1
ATOM 1662 C C . ALA A 1 204 ? 12.404 -0.389 -23.020 1.00 88.62 204 ALA A C 1
ATOM 1664 O O . ALA A 1 204 ? 12.029 -0.355 -21.850 1.00 88.62 204 ALA A O 1
ATOM 1665 N N . HIS A 1 205 ? 11.586 -0.744 -24.016 1.00 85.44 205 HIS A N 1
ATOM 1666 C CA . HIS A 1 205 ? 10.182 -1.126 -23.800 1.00 85.44 205 HIS A CA 1
ATOM 1667 C C . HIS A 1 205 ? 10.001 -2.469 -23.111 1.00 85.44 205 HIS A C 1
ATOM 1669 O O . HIS A 1 205 ? 9.042 -2.650 -22.367 1.00 85.44 205 HIS A O 1
ATOM 1675 N N . ARG A 1 206 ? 10.913 -3.416 -23.337 1.00 84.56 206 ARG A N 1
ATOM 1676 C CA . ARG A 1 206 ? 10.905 -4.695 -22.620 1.00 84.56 206 ARG A CA 1
ATOM 1677 C C . ARG A 1 206 ? 11.513 -4.537 -21.233 1.00 84.56 206 ARG A C 1
ATOM 1679 O O . ARG A 1 206 ? 10.999 -5.108 -20.280 1.00 84.56 206 ARG A O 1
ATOM 1686 N N . LEU A 1 207 ? 12.574 -3.736 -21.128 1.00 85.81 207 LEU A N 1
ATOM 1687 C CA . LEU A 1 207 ? 13.335 -3.529 -19.903 1.00 85.81 207 LEU A CA 1
ATOM 1688 C C . LEU A 1 207 ? 12.583 -2.671 -18.878 1.00 85.81 207 LEU A C 1
ATOM 1690 O O . LEU A 1 207 ? 12.586 -2.990 -17.691 1.00 85.81 207 LEU A O 1
ATOM 1694 N N . PHE A 1 208 ? 11.896 -1.627 -19.347 1.00 84.00 208 PHE A N 1
ATOM 1695 C CA . PHE A 1 208 ? 11.158 -0.673 -18.522 1.00 84.00 208 PHE A CA 1
ATOM 1696 C C . PHE A 1 208 ? 9.748 -0.374 -19.079 1.00 84.00 208 PHE A C 1
ATOM 1698 O O . PHE A 1 208 ? 9.458 0.779 -19.403 1.00 84.00 208 PHE A O 1
ATOM 1705 N N . PRO A 1 209 ? 8.828 -1.358 -19.147 1.00 74.25 209 PRO A N 1
ATOM 1706 C CA . PRO A 1 209 ? 7.565 -1.246 -19.897 1.00 74.25 209 PRO A CA 1
ATOM 1707 C C . PRO A 1 209 ? 6.636 -0.078 -19.529 1.00 74.25 209 PRO A C 1
ATOM 1709 O O . PRO A 1 209 ? 5.770 0.292 -20.323 1.00 74.25 209 PRO A O 1
ATOM 1712 N N . HIS A 1 210 ? 6.784 0.475 -18.324 1.00 72.25 210 HIS A N 1
ATOM 1713 C CA . HIS A 1 210 ? 5.978 1.584 -17.798 1.00 72.25 210 HIS A CA 1
ATOM 1714 C C . HIS A 1 210 ? 6.730 2.918 -17.730 1.00 72.25 210 HIS A C 1
ATOM 1716 O O . HIS A 1 210 ? 6.138 3.934 -17.380 1.00 72.25 210 HIS A O 1
ATOM 1722 N N . HIS A 1 211 ? 8.025 2.924 -18.057 1.00 77.12 211 HIS A N 1
ATOM 1723 C CA . HIS A 1 211 ? 8.893 4.089 -17.889 1.00 77.12 211 HIS A CA 1
ATOM 1724 C C . HIS A 1 211 ? 9.574 4.529 -19.185 1.00 77.12 211 HIS A C 1
ATOM 1726 O O . HIS A 1 211 ? 10.261 5.541 -19.166 1.00 77.12 211 HIS A O 1
ATOM 1732 N N . THR A 1 212 ? 9.414 3.810 -20.301 1.00 82.81 212 THR A N 1
ATOM 1733 C CA . THR A 1 212 ? 10.164 4.089 -21.534 1.00 82.81 212 THR A CA 1
ATOM 1734 C C . THR A 1 212 ? 9.896 5.477 -22.115 1.00 82.81 212 THR A C 1
ATOM 1736 O O . THR A 1 212 ? 10.841 6.202 -22.407 1.00 82.81 212 THR A O 1
ATOM 1739 N N . ASP A 1 213 ? 8.634 5.884 -22.231 1.00 78.56 213 ASP A N 1
ATOM 1740 C CA . ASP A 1 213 ? 8.279 7.229 -22.700 1.00 78.56 213 ASP A CA 1
ATOM 1741 C C . ASP A 1 213 ? 8.856 8.314 -21.774 1.00 78.56 213 ASP A C 1
ATOM 1743 O O . ASP A 1 213 ? 9.561 9.220 -22.217 1.00 78.56 213 ASP A O 1
ATOM 1747 N N . ALA A 1 214 ? 8.674 8.167 -20.456 1.00 78.62 214 ALA A N 1
ATOM 1748 C CA . ALA A 1 214 ? 9.240 9.089 -19.471 1.00 78.62 214 ALA A CA 1
ATOM 1749 C C . ALA A 1 214 ? 10.779 9.135 -19.516 1.00 78.62 214 ALA A C 1
ATOM 1751 O O . ALA A 1 214 ? 11.357 10.211 -19.352 1.00 78.62 214 ALA A O 1
ATOM 1752 N N . LEU A 1 215 ? 11.430 7.995 -19.770 1.00 86.19 215 LEU A N 1
ATOM 1753 C CA . LEU A 1 215 ? 12.877 7.864 -19.912 1.00 86.19 215 LEU A CA 1
ATOM 1754 C C . LEU A 1 215 ? 13.378 8.703 -21.094 1.00 86.19 215 LEU A C 1
ATOM 1756 O O . LEU A 1 215 ? 14.289 9.503 -20.925 1.00 86.19 215 LEU A O 1
ATOM 1760 N N . PHE A 1 216 ? 12.762 8.606 -22.273 1.00 88.50 216 PHE A N 1
ATOM 1761 C CA . PHE A 1 216 ? 13.196 9.401 -23.429 1.00 88.50 216 PHE A CA 1
ATOM 1762 C C . PHE A 1 216 ? 12.751 10.869 -23.358 1.00 88.50 216 PHE A C 1
ATOM 1764 O O . PHE A 1 216 ? 13.484 11.771 -23.776 1.00 88.50 216 PHE A O 1
ATOM 1771 N N . SER A 1 217 ? 11.580 11.134 -22.785 1.00 84.94 217 SER A N 1
ATOM 1772 C CA . SER A 1 217 ? 11.016 12.481 -22.693 1.00 84.94 217 SER A CA 1
ATOM 1773 C C . SER A 1 217 ? 11.700 13.340 -21.622 1.00 84.94 217 SER A C 1
ATOM 1775 O O . SER A 1 217 ? 11.995 14.509 -21.873 1.00 84.94 217 SER A O 1
ATOM 1777 N N . SER A 1 218 ? 12.011 12.774 -20.450 1.00 82.69 218 SER A N 1
ATOM 1778 C CA . SER A 1 218 ? 12.456 13.545 -19.274 1.00 82.69 218 SER A CA 1
ATOM 1779 C C . SER A 1 218 ? 13.959 13.479 -18.997 1.00 82.69 218 SER A C 1
ATOM 1781 O O . SER A 1 218 ? 14.478 14.332 -18.277 1.00 82.69 218 SER A O 1
ATOM 1783 N N . THR A 1 219 ? 14.670 12.489 -19.538 1.00 86.88 219 THR A N 1
ATOM 1784 C CA . THR A 1 219 ? 16.107 12.299 -19.289 1.00 86.88 219 THR A CA 1
ATOM 1785 C C . THR A 1 219 ? 16.954 13.007 -20.350 1.00 86.88 219 THR A C 1
ATOM 1787 O O . THR A 1 219 ? 16.543 13.148 -21.507 1.00 86.88 219 THR A O 1
ATOM 1790 N N . SER A 1 220 ? 18.136 13.500 -19.967 1.00 90.75 220 SER A N 1
ATOM 1791 C CA . SER A 1 220 ? 19.070 14.123 -20.911 1.00 90.75 220 SER A CA 1
ATOM 1792 C C . SER A 1 220 ? 19.739 13.073 -21.806 1.00 90.75 220 SER A C 1
ATOM 1794 O O . SER A 1 220 ? 19.843 11.900 -21.439 1.00 90.75 220 SER A O 1
ATOM 1796 N N . LEU A 1 221 ? 20.200 13.481 -22.991 1.00 92.56 221 LEU A N 1
ATOM 1797 C CA . LEU A 1 221 ? 20.844 12.561 -23.930 1.00 92.56 221 LEU A CA 1
ATOM 1798 C C . LEU A 1 221 ? 22.141 11.969 -23.359 1.00 92.56 221 LEU A C 1
ATOM 1800 O O . LEU A 1 221 ? 22.440 10.806 -23.614 1.00 92.56 221 LEU A O 1
ATOM 1804 N N . GLU A 1 222 ? 22.899 12.737 -22.575 1.00 92.31 222 GLU A N 1
ATOM 1805 C CA . GLU A 1 222 ? 24.140 12.272 -21.947 1.00 92.31 222 GLU A CA 1
ATOM 1806 C C . GLU A 1 222 ? 23.862 11.096 -21.011 1.00 92.31 222 GLU A C 1
ATOM 1808 O O . GLU A 1 222 ? 24.528 10.066 -21.084 1.00 92.31 222 GLU A O 1
ATOM 1813 N N . VAL A 1 223 ? 22.818 11.208 -20.187 1.00 92.25 223 VAL A N 1
ATOM 1814 C CA . VAL A 1 223 ? 22.413 10.134 -19.277 1.00 92.25 223 VAL A CA 1
ATOM 1815 C C . VAL A 1 223 ? 21.910 8.916 -20.057 1.00 92.25 223 VAL A C 1
ATOM 1817 O O . VAL A 1 223 ? 22.272 7.793 -19.714 1.00 92.25 223 VAL A O 1
ATOM 1820 N N . LEU A 1 224 ? 21.139 9.108 -21.134 1.00 93.69 224 LEU A N 1
ATOM 1821 C CA . LEU A 1 224 ? 20.691 8.001 -21.991 1.00 93.69 224 LEU A CA 1
ATOM 1822 C C . LEU A 1 224 ? 21.864 7.258 -22.642 1.00 93.69 224 LEU A C 1
ATOM 1824 O O . LEU A 1 224 ? 21.859 6.030 -22.665 1.00 93.69 224 LEU A O 1
ATOM 1828 N N . LYS A 1 225 ? 22.895 7.977 -23.102 1.00 94.56 225 LYS A N 1
ATOM 1829 C CA . LYS A 1 225 ? 24.133 7.374 -23.623 1.00 94.56 225 LYS A CA 1
ATOM 1830 C C . LYS A 1 225 ? 24.876 6.582 -22.546 1.00 94.56 225 LYS A C 1
ATOM 1832 O O . LYS A 1 225 ? 25.336 5.475 -22.814 1.00 94.56 225 LYS A O 1
ATOM 1837 N N . CYS A 1 226 ? 24.942 7.093 -21.314 1.00 94.44 226 CYS A N 1
ATOM 1838 C CA . CYS A 1 226 ? 25.515 6.352 -20.186 1.00 94.44 226 CYS A CA 1
ATOM 1839 C C . CYS A 1 226 ? 24.724 5.068 -19.873 1.00 94.44 226 CYS A C 1
ATOM 1841 O O . CYS A 1 226 ? 25.319 4.043 -19.540 1.00 94.44 226 CYS A O 1
ATOM 1843 N N . ILE A 1 227 ? 23.394 5.094 -19.999 1.00 93.00 227 ILE A N 1
ATOM 1844 C CA . ILE A 1 227 ? 22.551 3.901 -19.827 1.00 93.00 227 ILE A CA 1
ATOM 1845 C C . ILE A 1 227 ? 22.778 2.915 -20.969 1.00 93.00 227 ILE A C 1
ATOM 1847 O O . ILE A 1 227 ? 22.934 1.727 -20.711 1.00 93.00 227 ILE A O 1
ATOM 1851 N N . GLU A 1 228 ? 22.847 3.380 -22.216 1.00 94.38 228 GLU A N 1
ATOM 1852 C CA . GLU A 1 228 ? 23.165 2.531 -23.368 1.00 94.38 228 GLU A CA 1
ATOM 1853 C C . GLU A 1 228 ? 24.533 1.847 -23.205 1.00 94.38 228 GLU A C 1
ATOM 1855 O O . GLU A 1 228 ? 24.677 0.650 -23.456 1.00 94.38 228 GLU A O 1
ATOM 1860 N N . GLN A 1 229 ? 25.531 2.569 -22.694 1.00 93.88 229 GLN A N 1
ATOM 1861 C CA . GLN A 1 229 ? 26.828 1.991 -22.347 1.00 93.88 229 GLN A CA 1
ATOM 1862 C C . GLN A 1 229 ? 26.713 0.954 -21.217 1.00 93.88 229 GLN A C 1
ATOM 1864 O O . GLN A 1 229 ? 27.337 -0.106 -21.290 1.00 93.88 229 GLN A O 1
ATOM 1869 N N . ALA A 1 230 ? 25.892 1.215 -20.197 1.00 92.31 230 ALA A N 1
ATOM 1870 C CA . ALA A 1 230 ? 25.642 0.261 -19.121 1.00 92.31 230 ALA A CA 1
ATOM 1871 C C . ALA A 1 230 ? 24.931 -1.008 -19.609 1.00 92.31 230 ALA A C 1
ATOM 1873 O O . ALA A 1 230 ? 25.263 -2.093 -19.144 1.00 92.31 230 ALA A O 1
ATOM 1874 N N . VAL A 1 231 ? 24.012 -0.908 -20.574 1.00 91.62 231 VAL A N 1
ATOM 1875 C CA . VAL A 1 231 ? 23.376 -2.071 -21.217 1.00 91.62 231 VAL A CA 1
ATOM 1876 C C . VAL A 1 231 ? 24.424 -3.001 -21.836 1.00 91.62 231 VAL A C 1
ATOM 1878 O O . VAL A 1 231 ? 24.293 -4.218 -21.721 1.00 91.62 231 VAL A O 1
ATOM 1881 N N . ARG A 1 232 ? 25.476 -2.441 -22.449 1.00 90.38 232 ARG A N 1
ATOM 1882 C CA . ARG A 1 232 ? 26.561 -3.218 -23.074 1.00 90.38 232 ARG A CA 1
ATOM 1883 C C . ARG A 1 232 ? 27.530 -3.812 -22.050 1.00 90.38 232 ARG A C 1
ATOM 1885 O O . ARG A 1 232 ? 27.914 -4.969 -22.178 1.00 90.38 232 ARG A O 1
ATOM 1892 N N . ASN A 1 233 ? 27.922 -3.029 -21.046 1.00 92.25 233 ASN A N 1
ATOM 1893 C CA . ASN A 1 233 ? 29.063 -3.366 -20.186 1.00 92.25 233 ASN A CA 1
ATOM 1894 C C . ASN A 1 233 ? 28.666 -3.983 -18.837 1.00 92.25 233 ASN A C 1
ATOM 1896 O O . ASN A 1 233 ? 29.374 -4.836 -18.307 1.00 92.25 233 ASN A O 1
ATOM 1900 N N . GLU A 1 234 ? 27.558 -3.535 -18.251 1.00 93.25 234 GLU A N 1
ATOM 1901 C CA . GLU A 1 234 ? 27.148 -3.882 -16.885 1.00 93.25 234 GLU A CA 1
ATOM 1902 C C . GLU A 1 234 ? 25.615 -3.914 -16.713 1.00 93.25 234 GLU A C 1
ATOM 1904 O O . GLU A 1 234 ? 25.072 -3.286 -15.801 1.00 93.25 234 GLU A O 1
ATOM 1909 N N . PRO A 1 235 ? 24.871 -4.662 -17.552 1.00 92.62 235 PRO A N 1
ATOM 1910 C CA . PRO A 1 235 ? 23.411 -4.558 -17.632 1.00 92.62 235 PRO A CA 1
ATOM 1911 C C . PRO A 1 235 ? 22.687 -4.815 -16.301 1.00 92.62 235 PRO A C 1
ATOM 1913 O O . PRO A 1 235 ? 21.609 -4.271 -16.071 1.00 92.62 235 PRO A O 1
ATOM 1916 N N . TRP A 1 236 ? 23.276 -5.597 -15.389 1.00 93.62 236 TRP A N 1
ATOM 1917 C CA . TRP A 1 236 ? 22.686 -5.918 -14.084 1.00 93.62 236 TRP A CA 1
ATOM 1918 C C . TRP A 1 236 ? 22.407 -4.692 -13.208 1.00 93.62 236 TRP A C 1
ATOM 1920 O O . TRP A 1 236 ? 21.509 -4.754 -12.371 1.00 93.62 236 TRP A O 1
ATOM 1930 N N . ILE A 1 237 ? 23.117 -3.569 -13.385 1.00 92.81 237 ILE A N 1
ATOM 1931 C CA . ILE A 1 237 ? 22.887 -2.373 -12.558 1.00 92.81 237 ILE A CA 1
ATOM 1932 C C . ILE A 1 237 ? 21.487 -1.779 -12.752 1.00 92.81 237 ILE A C 1
ATOM 1934 O O . ILE A 1 237 ? 20.968 -1.108 -11.863 1.00 92.81 237 ILE A O 1
ATOM 1938 N N . LEU A 1 238 ? 20.864 -2.058 -13.902 1.00 92.06 238 LEU A N 1
ATOM 1939 C CA . LEU A 1 238 ? 19.524 -1.596 -14.256 1.00 92.06 238 LEU A CA 1
ATOM 1940 C C . LEU A 1 238 ? 18.433 -2.291 -13.422 1.00 92.06 238 LEU A C 1
ATOM 1942 O O . LEU A 1 238 ? 17.289 -1.843 -13.404 1.00 92.06 238 LEU A O 1
ATOM 1946 N N . GLY A 1 239 ? 18.785 -3.369 -12.713 1.00 90.12 239 GLY A N 1
ATOM 1947 C CA . GLY A 1 239 ? 17.881 -4.120 -11.844 1.00 90.12 239 GLY A CA 1
ATOM 1948 C C . GLY A 1 239 ? 17.744 -3.559 -10.431 1.00 90.12 239 GLY A C 1
ATOM 1949 O O . GLY A 1 239 ? 17.010 -4.134 -9.634 1.00 90.12 239 GLY A O 1
ATOM 1950 N N . TYR A 1 240 ? 18.440 -2.464 -10.100 1.00 90.94 240 TYR A N 1
ATOM 1951 C CA . TYR A 1 240 ? 18.454 -1.903 -8.749 1.00 90.94 240 TYR A CA 1
ATOM 1952 C C . TYR A 1 240 ? 18.079 -0.419 -8.758 1.00 90.94 240 TYR A C 1
ATOM 1954 O O . TYR A 1 240 ? 18.863 0.434 -9.183 1.00 90.94 240 TYR A O 1
ATOM 1962 N N . GLN A 1 241 ? 16.912 -0.087 -8.199 1.00 84.69 241 GLN A N 1
ATOM 1963 C CA . GLN A 1 241 ? 16.393 1.286 -8.157 1.00 84.69 241 GLN A CA 1
ATOM 1964 C C . GLN A 1 241 ? 17.388 2.298 -7.557 1.00 84.69 241 GLN A C 1
ATOM 1966 O O . GLN A 1 241 ? 17.560 3.399 -8.078 1.00 84.69 241 GLN A O 1
ATOM 1971 N N . LYS A 1 242 ? 18.072 1.940 -6.463 1.00 82.62 242 LYS A N 1
ATOM 1972 C CA . LYS A 1 242 ? 19.057 2.823 -5.815 1.00 82.62 242 LYS A CA 1
ATOM 1973 C C . LYS A 1 242 ? 20.280 3.104 -6.681 1.00 82.62 242 LYS A C 1
ATOM 1975 O O . LYS A 1 242 ? 20.798 4.216 -6.645 1.00 82.62 242 LYS A O 1
ATOM 1980 N N . VAL A 1 243 ? 20.732 2.115 -7.450 1.00 88.38 243 VAL A N 1
ATOM 1981 C CA . VAL A 1 243 ? 21.877 2.287 -8.351 1.00 88.38 243 VAL A CA 1
ATOM 1982 C C . VAL A 1 243 ? 21.485 3.205 -9.501 1.00 88.38 243 VAL A C 1
ATOM 1984 O O . VAL A 1 243 ? 22.235 4.121 -9.825 1.00 88.38 243 VAL A O 1
ATOM 1987 N N . LEU A 1 244 ? 20.278 3.034 -10.048 1.00 87.88 244 LEU A N 1
ATOM 1988 C CA . LEU A 1 244 ? 19.735 3.931 -11.068 1.00 87.88 244 LEU A CA 1
ATOM 1989 C C . LEU A 1 244 ? 19.605 5.376 -10.564 1.00 87.88 244 LEU A C 1
ATOM 1991 O O . LEU A 1 244 ? 20.006 6.313 -11.256 1.00 87.88 244 LEU A O 1
ATOM 1995 N N . GLN A 1 245 ? 19.126 5.555 -9.332 1.00 84.12 245 GLN A N 1
ATOM 1996 C CA . GLN A 1 245 ? 19.014 6.873 -8.714 1.00 84.12 245 GLN A CA 1
ATOM 1997 C C . GLN A 1 245 ? 20.385 7.514 -8.468 1.00 84.12 245 GLN A C 1
ATOM 1999 O O . GLN A 1 245 ? 20.570 8.681 -8.797 1.00 84.12 245 GLN A O 1
ATOM 2004 N N . GLY A 1 246 ? 21.339 6.770 -7.904 1.00 85.75 246 GLY A N 1
ATOM 2005 C CA . GLY A 1 246 ? 22.666 7.293 -7.575 1.00 85.75 246 GLY A CA 1
ATOM 2006 C C . GLY A 1 246 ? 23.538 7.564 -8.803 1.00 85.75 246 GLY A C 1
ATOM 2007 O O . GLY A 1 246 ? 24.219 8.582 -8.848 1.00 85.75 246 GLY A O 1
ATOM 2008 N N . LYS A 1 247 ? 23.505 6.677 -9.807 1.00 88.50 247 LYS A N 1
ATOM 2009 C CA . LYS A 1 247 ? 24.381 6.751 -10.988 1.00 88.50 247 LYS A CA 1
ATOM 2010 C C . LYS A 1 247 ? 23.809 7.602 -12.118 1.00 88.50 247 LYS A C 1
ATOM 2012 O O . LYS A 1 247 ? 24.565 8.281 -12.802 1.00 88.50 247 LYS A O 1
ATOM 2017 N N . PHE A 1 248 ? 22.493 7.561 -12.327 1.00 88.00 248 PHE A N 1
ATOM 2018 C CA . PHE A 1 248 ? 21.840 8.226 -13.463 1.00 88.00 248 PHE A CA 1
ATOM 2019 C C . PHE A 1 248 ? 20.857 9.325 -13.045 1.00 88.00 248 PHE A C 1
ATOM 2021 O O . PHE A 1 248 ? 20.267 9.972 -13.906 1.00 88.00 248 PHE A O 1
ATOM 2028 N N . GLY A 1 249 ? 20.621 9.531 -11.744 1.00 82.69 249 GLY A N 1
ATOM 2029 C CA . GLY A 1 249 ? 19.598 10.467 -11.264 1.00 82.69 249 GLY A CA 1
ATOM 2030 C C . GLY A 1 249 ? 18.162 10.008 -11.552 1.00 82.69 249 GLY A C 1
ATOM 2031 O O . GLY A 1 249 ? 17.218 10.774 -11.351 1.00 82.69 249 GLY A O 1
ATOM 2032 N N . ILE A 1 250 ? 17.970 8.766 -12.010 1.00 80.75 250 ILE A N 1
ATOM 2033 C CA . ILE A 1 250 ? 16.658 8.237 -12.386 1.00 80.75 250 ILE A CA 1
ATOM 2034 C C . ILE A 1 250 ? 16.025 7.581 -11.168 1.00 80.75 250 ILE A C 1
ATOM 2036 O O . ILE A 1 250 ? 16.470 6.544 -10.684 1.00 80.75 250 ILE A O 1
ATOM 2040 N N . SER A 1 251 ? 14.955 8.192 -10.675 1.00 71.00 251 SER A N 1
ATOM 2041 C CA . SER A 1 251 ? 14.178 7.663 -9.557 1.00 71.00 251 SER A CA 1
ATOM 2042 C C . SER A 1 251 ? 12.964 6.892 -10.073 1.00 71.00 251 SER A C 1
ATOM 2044 O O . SER A 1 251 ? 12.343 7.304 -11.046 1.00 71.00 251 SER A O 1
ATOM 2046 N N . GLY A 1 252 ? 12.616 5.784 -9.414 1.00 69.19 252 GLY A N 1
ATOM 2047 C CA . GLY A 1 252 ? 11.389 5.029 -9.715 1.00 69.19 252 GLY A CA 1
ATOM 2048 C C . GLY A 1 252 ? 11.478 4.009 -10.830 1.00 69.19 252 GLY A C 1
ATOM 2049 O O . GLY A 1 252 ? 10.565 3.215 -11.001 1.00 69.19 252 GLY A O 1
ATOM 2050 N N . CYS A 1 253 ? 12.580 4.011 -11.566 1.00 78.25 253 CYS A N 1
ATOM 2051 C CA . CYS A 1 253 ? 12.825 3.041 -12.613 1.00 78.25 253 CYS A CA 1
ATOM 2052 C C . CYS A 1 253 ? 13.576 1.835 -12.029 1.00 78.25 253 CYS A C 1
ATOM 2054 O O . CYS A 1 253 ? 14.499 2.016 -11.236 1.00 78.25 253 CYS A O 1
ATOM 2056 N N . GLU A 1 254 ? 13.177 0.620 -12.407 1.00 84.19 254 GLU A N 1
ATOM 2057 C CA . GLU A 1 254 ? 13.849 -0.638 -12.064 1.00 84.19 254 GLU A CA 1
ATOM 2058 C C . GLU A 1 254 ? 13.467 -1.711 -13.090 1.00 84.19 254 GLU A C 1
ATOM 2060 O O . GLU A 1 254 ? 12.284 -1.926 -13.364 1.00 84.19 254 GLU A O 1
ATOM 2065 N N . ALA A 1 255 ? 14.459 -2.408 -13.641 1.00 87.94 255 ALA A N 1
ATOM 2066 C CA . ALA A 1 255 ? 14.228 -3.542 -14.522 1.00 87.94 255 ALA A CA 1
ATOM 2067 C C . ALA A 1 255 ? 13.939 -4.802 -13.698 1.00 87.94 255 ALA A C 1
ATOM 2069 O O . ALA A 1 255 ? 14.745 -5.223 -12.866 1.00 87.94 255 ALA A O 1
ATOM 2070 N N . LYS A 1 256 ? 12.796 -5.447 -13.944 1.00 86.06 256 LYS A N 1
ATOM 2071 C CA . LYS A 1 256 ? 12.447 -6.705 -13.266 1.00 86.06 256 LYS A CA 1
ATOM 2072 C C . LYS A 1 256 ? 13.222 -7.878 -13.865 1.00 86.06 256 LYS A C 1
ATOM 2074 O O . LYS A 1 256 ? 13.568 -7.874 -15.043 1.00 86.06 256 LYS A O 1
ATOM 2079 N N . LEU A 1 257 ? 13.436 -8.938 -13.080 1.00 86.00 257 LEU A N 1
ATOM 2080 C CA . LEU A 1 257 ? 14.163 -10.133 -13.534 1.00 86.00 257 LEU A CA 1
ATOM 2081 C C . LEU A 1 257 ? 13.573 -10.740 -14.821 1.00 86.00 257 LEU A C 1
ATOM 2083 O O . LEU A 1 257 ? 14.324 -11.165 -15.693 1.00 86.00 257 LEU A O 1
ATOM 2087 N N . ALA A 1 258 ? 12.242 -10.741 -14.962 1.00 81.69 258 ALA A N 1
ATOM 2088 C CA . ALA A 1 258 ? 11.566 -11.208 -16.175 1.00 81.69 258 ALA A CA 1
ATOM 2089 C C . ALA A 1 258 ? 12.004 -10.423 -17.423 1.00 81.69 258 ALA A C 1
ATOM 2091 O O . ALA A 1 258 ? 12.277 -11.022 -18.457 1.00 81.69 258 ALA A O 1
ATOM 2092 N N . ALA A 1 259 ? 12.181 -9.107 -17.291 1.00 84.44 259 ALA A N 1
ATOM 2093 C CA . ALA A 1 259 ? 12.624 -8.249 -18.378 1.00 84.44 259 ALA A CA 1
ATOM 2094 C C . ALA A 1 259 ? 14.064 -8.560 -18.818 1.00 84.44 259 ALA A C 1
ATOM 2096 O O . ALA A 1 259 ? 14.353 -8.605 -20.010 1.00 84.44 259 ALA A O 1
ATOM 2097 N N . PHE A 1 260 ? 14.965 -8.862 -17.876 1.00 87.44 260 PHE A N 1
ATOM 2098 C CA . PHE A 1 260 ? 16.315 -9.327 -18.214 1.00 87.44 260 PHE A CA 1
ATOM 2099 C C . PHE A 1 260 ? 16.308 -10.648 -18.986 1.00 87.44 260 PHE A C 1
ATOM 2101 O O . PHE A 1 260 ? 17.126 -10.829 -19.890 1.00 87.44 260 PHE A O 1
ATOM 2108 N N . ILE A 1 261 ? 15.397 -11.563 -18.636 1.00 81.81 261 ILE A N 1
ATOM 2109 C CA . ILE A 1 261 ? 15.237 -12.837 -19.342 1.00 81.81 261 ILE A CA 1
ATOM 2110 C C . ILE A 1 261 ? 14.690 -12.600 -20.753 1.00 81.81 261 ILE A C 1
ATOM 2112 O O . ILE A 1 261 ? 15.254 -13.114 -21.716 1.00 81.81 261 ILE A O 1
ATOM 2116 N N . ASP A 1 262 ? 13.643 -11.787 -20.886 1.00 79.38 262 ASP A N 1
ATOM 2117 C CA . ASP A 1 262 ? 13.011 -11.483 -22.175 1.00 79.38 262 ASP A CA 1
ATOM 2118 C C . ASP A 1 262 ? 13.935 -10.697 -23.124 1.00 79.38 262 ASP A C 1
ATOM 2120 O O . ASP A 1 262 ? 13.820 -10.815 -24.347 1.00 79.38 262 ASP A O 1
ATOM 2124 N N . CYS A 1 263 ? 14.877 -9.925 -22.576 1.00 84.12 263 CYS A N 1
ATOM 2125 C CA . CYS A 1 263 ? 15.934 -9.250 -23.331 1.00 84.12 263 CYS A CA 1
ATOM 2126 C C . CYS A 1 263 ? 17.173 -10.129 -23.581 1.00 84.12 263 CYS A C 1
ATOM 2128 O O . CYS A 1 263 ? 18.099 -9.677 -24.248 1.00 84.12 263 CYS A O 1
ATOM 2130 N N . GLY A 1 264 ? 17.231 -11.355 -23.047 1.00 84.44 264 GLY A N 1
ATOM 2131 C CA . GLY A 1 264 ? 18.381 -12.252 -23.214 1.00 84.44 264 GLY A CA 1
ATOM 2132 C C . GLY A 1 264 ? 19.670 -11.768 -22.538 1.00 84.44 264 GLY A C 1
ATOM 2133 O O . GLY A 1 264 ? 20.753 -12.211 -22.902 1.00 84.44 264 GLY A O 1
ATOM 2134 N N . LEU A 1 265 ? 19.577 -10.873 -21.550 1.00 87.56 265 LEU A N 1
ATOM 2135 C CA . LEU A 1 265 ? 20.744 -10.212 -20.954 1.00 87.56 265 LEU A CA 1
ATOM 2136 C C . LEU A 1 265 ? 21.468 -11.074 -19.911 1.00 87.56 265 LEU A C 1
ATOM 2138 O O . LEU A 1 265 ? 22.614 -10.790 -19.585 1.00 87.56 265 LEU A O 1
ATOM 2142 N N . LEU A 1 266 ? 20.827 -12.113 -19.363 1.00 86.25 266 LEU A N 1
ATOM 2143 C CA . LEU A 1 266 ? 21.376 -12.881 -18.235 1.00 86.25 266 LEU A CA 1
ATOM 2144 C C . LEU A 1 266 ? 22.579 -13.769 -18.587 1.00 86.25 266 LEU A C 1
ATOM 2146 O O . LEU A 1 266 ? 23.372 -14.083 -17.700 1.00 86.25 266 LEU A O 1
ATOM 2150 N N . THR A 1 267 ? 22.703 -14.228 -19.834 1.00 80.56 267 THR A N 1
ATOM 2151 C CA . THR A 1 267 ? 23.722 -15.218 -20.237 1.00 80.56 267 THR A CA 1
ATOM 2152 C C . THR A 1 267 ? 25.135 -14.642 -20.242 1.00 80.56 267 THR A C 1
ATOM 2154 O O . THR A 1 267 ? 26.071 -15.353 -19.889 1.00 80.56 267 THR A O 1
ATOM 2157 N N . ALA A 1 268 ? 25.280 -13.359 -20.574 1.00 80.81 268 ALA A N 1
ATOM 2158 C CA . ALA A 1 268 ? 26.560 -12.653 -20.607 1.00 80.81 268 ALA A CA 1
ATOM 2159 C C . ALA A 1 268 ? 27.001 -12.102 -19.234 1.00 80.81 268 ALA A C 1
ATOM 2161 O O . ALA A 1 268 ? 28.099 -11.565 -19.107 1.00 80.81 268 ALA A O 1
ATOM 2162 N N . MET A 1 269 ? 26.160 -12.204 -18.196 1.00 91.31 269 MET A N 1
ATOM 2163 C CA . MET A 1 269 ? 26.458 -11.634 -16.879 1.00 91.31 269 MET A CA 1
ATOM 2164 C C . MET A 1 269 ? 27.406 -12.523 -16.061 1.00 91.31 269 MET A C 1
ATOM 2166 O O . MET A 1 269 ? 27.231 -13.746 -16.037 1.00 91.31 269 MET A O 1
ATOM 2170 N N . PRO A 1 270 ? 28.328 -11.933 -15.275 1.00 94.75 270 PRO A N 1
ATOM 2171 C CA . PRO A 1 270 ? 29.077 -12.678 -14.270 1.00 94.75 270 PRO A CA 1
ATOM 2172 C C . PRO A 1 270 ? 28.133 -13.376 -13.283 1.00 94.75 270 PRO A C 1
ATOM 2174 O O . PRO A 1 270 ? 27.137 -12.788 -12.848 1.00 94.75 270 PRO A O 1
ATOM 2177 N N . VAL A 1 271 ? 28.474 -14.606 -12.879 1.00 92.50 271 VAL A N 1
ATOM 2178 C CA . VAL A 1 271 ? 27.613 -15.466 -12.041 1.00 92.50 271 VAL A CA 1
ATOM 2179 C C . VAL A 1 271 ? 27.151 -14.757 -10.769 1.00 92.50 271 VAL A C 1
ATOM 2181 O O . VAL A 1 271 ? 25.962 -14.774 -10.483 1.00 92.50 271 VAL A O 1
ATOM 2184 N N . VAL A 1 272 ? 28.049 -14.058 -10.067 1.00 95.75 272 VAL A N 1
ATOM 2185 C CA . VAL A 1 272 ? 27.732 -13.301 -8.839 1.00 95.75 272 VAL A CA 1
ATOM 2186 C C . VAL A 1 272 ? 26.689 -12.204 -9.091 1.00 95.75 272 VAL A C 1
ATOM 2188 O O . VAL A 1 272 ? 25.781 -11.993 -8.295 1.00 95.75 272 VAL A O 1
ATOM 2191 N N . LYS A 1 273 ? 26.780 -11.492 -10.220 1.00 95.88 273 LYS A N 1
ATOM 2192 C CA . LYS A 1 273 ? 25.845 -10.401 -10.548 1.00 95.88 273 LYS A CA 1
ATOM 2193 C C . LYS A 1 273 ? 24.484 -10.946 -10.967 1.00 95.88 273 LYS A C 1
ATOM 2195 O O . LYS A 1 273 ? 23.453 -10.384 -10.605 1.00 95.88 273 LYS A O 1
ATOM 2200 N N . ARG A 1 274 ? 24.490 -12.066 -11.691 1.00 93.00 274 ARG A N 1
ATOM 2201 C CA . ARG A 1 274 ? 23.286 -12.811 -12.050 1.00 93.00 274 ARG A CA 1
ATOM 2202 C C . ARG A 1 274 ? 22.596 -13.342 -10.794 1.00 93.00 274 ARG A C 1
ATOM 2204 O O . ARG A 1 274 ? 21.438 -13.016 -10.578 1.00 93.00 274 ARG A O 1
ATOM 2211 N N . ASP A 1 275 ? 23.310 -14.068 -9.937 1.00 92.19 275 ASP A N 1
ATOM 2212 C CA . ASP A 1 275 ? 22.818 -14.581 -8.651 1.00 92.19 275 ASP A CA 1
ATOM 2213 C C . ASP A 1 275 ? 22.234 -13.456 -7.782 1.00 92.19 275 ASP A C 1
ATOM 2215 O O . ASP A 1 275 ? 21.121 -13.590 -7.272 1.00 92.19 275 ASP A O 1
ATOM 2219 N N . ALA A 1 276 ? 22.907 -12.305 -7.704 1.00 94.75 276 ALA A N 1
ATOM 2220 C CA . ALA A 1 276 ? 22.413 -11.125 -6.998 1.00 94.75 276 ALA A CA 1
ATOM 2221 C C . ALA A 1 276 ? 21.044 -10.629 -7.505 1.00 94.75 276 ALA A C 1
ATOM 2223 O O . ALA A 1 276 ? 20.172 -10.332 -6.687 1.00 94.75 276 ALA A O 1
ATOM 2224 N N . LEU A 1 277 ? 20.799 -10.606 -8.823 1.00 92.44 277 LEU A N 1
ATOM 2225 C CA . LEU A 1 277 ? 19.485 -10.240 -9.376 1.00 92.44 277 LEU A CA 1
ATOM 2226 C C . LEU A 1 277 ? 18.389 -11.224 -8.950 1.00 92.44 277 LEU A C 1
ATOM 2228 O O . LEU A 1 277 ? 17.265 -10.813 -8.653 1.00 92.44 277 LEU A O 1
ATOM 2232 N N . TYR A 1 278 ? 18.705 -12.520 -8.895 1.00 90.31 278 TYR A N 1
ATOM 2233 C CA . TYR A 1 278 ? 17.765 -13.542 -8.434 1.00 90.31 278 TYR A CA 1
ATOM 2234 C C . TYR A 1 278 ? 17.434 -13.378 -6.952 1.00 90.31 278 TYR A C 1
ATOM 2236 O O . TYR A 1 278 ? 16.252 -13.389 -6.600 1.00 90.31 278 TYR A O 1
ATOM 2244 N N . ILE A 1 279 ? 18.451 -13.177 -6.109 1.00 91.44 279 ILE A N 1
ATOM 2245 C CA . ILE A 1 279 ? 18.295 -12.928 -4.669 1.00 91.44 279 ILE A CA 1
ATOM 2246 C C . ILE A 1 279 ? 17.470 -11.657 -4.431 1.00 91.44 279 ILE A C 1
ATOM 2248 O O . ILE A 1 279 ? 16.518 -11.671 -3.651 1.00 91.44 279 ILE A O 1
ATOM 2252 N N . TYR A 1 280 ? 17.785 -10.564 -5.129 1.00 92.56 280 TYR A N 1
ATOM 2253 C CA . TYR A 1 280 ? 17.068 -9.299 -4.989 1.00 92.56 280 TYR A CA 1
ATOM 2254 C C . TYR A 1 280 ? 15.600 -9.423 -5.415 1.00 92.56 280 TYR A C 1
ATOM 2256 O O . TYR A 1 280 ? 14.698 -9.038 -4.675 1.00 92.56 280 TYR A O 1
ATOM 2264 N N . ASN A 1 281 ? 15.331 -10.051 -6.563 1.00 89.19 281 ASN A N 1
ATOM 2265 C CA . ASN A 1 281 ? 13.968 -10.310 -7.025 1.00 89.19 281 ASN A CA 1
ATOM 2266 C C . ASN A 1 281 ? 13.181 -11.207 -6.051 1.00 89.19 281 ASN A C 1
ATOM 2268 O O . ASN A 1 281 ? 11.988 -10.987 -5.844 1.00 89.19 281 ASN A O 1
ATOM 2272 N N . ALA A 1 282 ? 13.832 -12.196 -5.434 1.00 87.81 282 ALA A N 1
ATOM 2273 C CA . ALA A 1 282 ? 13.241 -13.015 -4.379 1.00 87.81 282 ALA A CA 1
ATOM 2274 C C . ALA A 1 282 ? 12.796 -12.177 -3.185 1.00 87.81 282 ALA A C 1
ATOM 2276 O O . ALA A 1 282 ? 11.652 -12.273 -2.741 1.00 87.81 282 ALA A O 1
ATOM 2277 N N . LEU A 1 283 ? 13.708 -11.331 -2.704 1.00 91.12 283 LEU A N 1
ATOM 2278 C CA . LEU A 1 283 ? 13.486 -10.442 -1.580 1.00 91.12 283 LEU A CA 1
ATOM 2279 C C . LEU A 1 283 ? 12.345 -9.469 -1.880 1.00 91.12 283 LEU A C 1
ATOM 2281 O O . LEU A 1 283 ? 11.443 -9.339 -1.057 1.00 91.12 283 LEU A O 1
ATOM 2285 N N . CYS A 1 284 ? 12.324 -8.850 -3.066 1.00 88.69 284 CYS A N 1
ATOM 2286 C CA . CYS A 1 284 ? 11.232 -7.982 -3.506 1.00 88.69 284 CYS A CA 1
ATOM 2287 C C . CYS A 1 284 ? 9.894 -8.729 -3.544 1.00 88.69 284 CYS A C 1
ATOM 2289 O O . CYS A 1 284 ? 8.903 -8.232 -3.014 1.00 88.69 284 CYS A O 1
ATOM 2291 N N . LYS A 1 285 ? 9.851 -9.945 -4.107 1.00 85.50 285 LYS A N 1
ATOM 2292 C CA . LYS A 1 285 ? 8.624 -10.757 -4.138 1.00 85.50 285 LYS A CA 1
ATOM 2293 C C . LYS A 1 285 ? 8.127 -11.088 -2.737 1.00 85.50 285 LYS A C 1
ATOM 2295 O O . LYS A 1 285 ? 6.955 -10.879 -2.460 1.00 85.50 285 LYS A O 1
ATOM 2300 N N . LEU A 1 286 ? 8.993 -11.576 -1.856 1.00 87.81 286 LEU A N 1
ATOM 2301 C CA . LEU A 1 286 ? 8.633 -11.899 -0.474 1.00 87.81 286 LEU A CA 1
ATOM 2302 C C . LEU A 1 286 ? 8.198 -10.641 0.300 1.00 87.81 286 LEU A C 1
ATOM 2304 O O . LEU A 1 286 ? 7.200 -10.667 1.010 1.00 87.81 286 LEU A O 1
ATOM 2308 N N . THR A 1 287 ? 8.870 -9.512 0.090 1.00 90.12 287 THR A N 1
ATOM 2309 C CA . THR A 1 287 ? 8.522 -8.225 0.707 1.00 90.12 287 THR A CA 1
ATOM 2310 C C . THR A 1 287 ? 7.133 -7.752 0.270 1.00 90.12 287 THR A C 1
ATOM 2312 O O . THR A 1 287 ? 6.247 -7.599 1.104 1.00 90.12 287 THR A O 1
ATOM 2315 N N . TYR A 1 288 ? 6.899 -7.572 -1.033 1.00 86.69 288 TYR A N 1
ATOM 2316 C CA . TYR A 1 288 ? 5.671 -6.940 -1.534 1.00 86.69 288 TYR A CA 1
ATOM 2317 C C . TYR A 1 288 ? 4.484 -7.893 -1.702 1.00 86.69 288 TYR A C 1
ATOM 2319 O O . TYR A 1 288 ? 3.345 -7.463 -1.560 1.00 86.69 288 TYR A O 1
ATOM 2327 N N . LYS A 1 289 ? 4.713 -9.179 -2.002 1.00 82.69 289 LYS A N 1
ATOM 2328 C CA . LYS A 1 289 ? 3.623 -10.153 -2.188 1.00 82.69 289 LYS A CA 1
ATOM 2329 C C . LYS A 1 289 ? 3.142 -10.746 -0.869 1.00 82.69 289 LYS A C 1
ATOM 2331 O O . LYS A 1 289 ? 1.952 -11.000 -0.720 1.00 82.69 289 LYS A O 1
ATOM 2336 N N . GLU A 1 290 ? 4.065 -11.009 0.054 1.00 83.69 290 GLU A N 1
ATOM 2337 C CA . GLU A 1 290 ? 3.751 -11.629 1.348 1.00 83.69 290 GLU A CA 1
ATOM 2338 C C . GLU A 1 290 ? 3.682 -10.594 2.487 1.00 83.69 290 GLU A C 1
ATOM 2340 O O . GLU A 1 290 ? 3.173 -10.889 3.567 1.00 83.69 290 GLU A O 1
ATOM 2345 N N . GLY A 1 291 ? 4.120 -9.354 2.239 1.00 90.06 291 GLY A N 1
ATOM 2346 C CA . GLY A 1 291 ? 3.995 -8.234 3.171 1.00 90.06 291 GLY A CA 1
ATOM 2347 C C . GLY A 1 291 ? 5.092 -8.172 4.239 1.00 90.06 291 GLY A C 1
ATOM 2348 O O . GLY A 1 291 ? 4.905 -7.515 5.262 1.00 90.06 291 GLY A O 1
ATOM 2349 N N . HIS A 1 292 ? 6.219 -8.861 4.049 1.00 93.50 292 HIS A N 1
ATOM 2350 C CA . HIS A 1 292 ? 7.354 -8.829 4.979 1.00 93.50 292 HIS A CA 1
ATOM 2351 C C . HIS A 1 292 ? 8.105 -7.489 4.926 1.00 93.50 292 HIS A C 1
ATOM 2353 O O . HIS A 1 292 ? 8.230 -6.919 3.850 1.00 93.50 292 HIS A O 1
ATOM 2359 N N . THR A 1 293 ? 8.685 -7.011 6.032 1.00 95.00 293 THR A N 1
ATOM 2360 C CA . THR A 1 293 ? 9.662 -5.894 5.995 1.00 95.00 293 THR A CA 1
ATOM 2361 C C . THR A 1 293 ? 11.108 -6.385 5.994 1.00 95.00 293 THR A C 1
ATOM 2363 O O . THR A 1 293 ? 12.000 -5.687 5.509 1.00 95.00 293 THR A O 1
ATOM 2366 N N . PHE A 1 294 ? 11.331 -7.616 6.461 1.00 95.31 294 PHE A N 1
ATOM 2367 C CA . PHE A 1 294 ? 12.581 -8.352 6.321 1.00 95.31 294 PHE A CA 1
ATOM 2368 C C . PHE A 1 294 ? 12.314 -9.836 6.061 1.00 95.31 294 PHE A C 1
ATOM 2370 O O . PHE A 1 294 ? 11.246 -10.359 6.361 1.00 95.31 294 PHE A O 1
ATOM 2377 N N . VAL A 1 295 ? 13.305 -10.542 5.534 1.00 93.50 295 VAL A N 1
ATOM 2378 C CA . VAL A 1 295 ? 13.245 -11.974 5.254 1.00 93.50 295 VAL A CA 1
ATOM 2379 C C . VAL A 1 295 ? 14.448 -12.651 5.918 1.00 93.50 295 VAL A C 1
ATOM 2381 O O . VAL A 1 295 ? 15.582 -12.257 5.638 1.00 93.50 295 VAL A O 1
ATOM 2384 N N . PRO A 1 296 ? 14.241 -13.656 6.788 1.00 92.00 296 PRO A N 1
ATOM 2385 C CA . PRO A 1 296 ? 15.322 -14.496 7.292 1.00 92.00 296 PRO A CA 1
ATOM 2386 C C . PRO A 1 296 ? 16.086 -15.157 6.145 1.00 92.00 296 PRO A C 1
ATOM 2388 O O . PRO A 1 296 ? 15.478 -15.651 5.189 1.00 92.00 296 PRO A O 1
ATOM 2391 N N . LEU A 1 297 ? 17.413 -15.198 6.235 1.00 91.06 297 LEU A N 1
ATOM 2392 C CA . LEU A 1 297 ? 18.257 -15.732 5.173 1.00 91.06 297 LEU A CA 1
ATOM 2393 C C . LEU A 1 297 ? 17.920 -17.198 4.852 1.00 91.06 297 LEU A C 1
ATOM 2395 O O . LEU A 1 297 ? 17.885 -17.567 3.679 1.00 91.06 297 LEU A O 1
ATOM 2399 N N . CYS A 1 298 ? 17.576 -18.013 5.852 1.00 88.12 298 CYS A N 1
ATOM 2400 C CA . CYS A 1 298 ? 17.120 -19.391 5.649 1.00 88.12 298 CYS A CA 1
ATOM 2401 C C . CYS A 1 298 ? 15.860 -19.492 4.768 1.00 88.12 298 CYS A C 1
ATOM 2403 O O . CYS A 1 298 ? 15.781 -20.347 3.882 1.00 88.12 298 CYS A O 1
ATOM 2405 N N . LEU A 1 299 ? 14.898 -18.581 4.950 1.00 87.38 299 LEU A N 1
ATOM 2406 C CA . LEU A 1 299 ? 13.683 -18.506 4.137 1.00 87.38 299 LEU A CA 1
ATOM 2407 C C . LEU A 1 299 ? 14.001 -18.027 2.715 1.00 87.38 299 LEU A C 1
ATOM 2409 O O . LEU A 1 299 ? 13.412 -18.506 1.747 1.00 87.38 299 LEU A O 1
ATOM 2413 N N . LEU A 1 300 ? 14.964 -17.116 2.566 1.00 87.56 300 LEU A N 1
ATOM 2414 C CA . LEU A 1 300 ? 15.420 -16.669 1.252 1.00 87.56 300 LEU A CA 1
ATOM 2415 C C . LEU A 1 300 ? 16.125 -17.810 0.493 1.00 87.56 300 LEU A C 1
ATOM 2417 O O . LEU A 1 300 ? 15.840 -18.030 -0.686 1.00 87.56 300 LEU A O 1
ATOM 2421 N N . LYS A 1 301 ? 16.966 -18.595 1.181 1.00 86.25 301 LYS A N 1
ATOM 2422 C CA . LYS A 1 301 ? 17.692 -19.754 0.633 1.00 86.25 301 LYS A CA 1
ATOM 2423 C C . LYS A 1 301 ? 16.791 -20.937 0.273 1.00 86.25 301 LYS A C 1
ATOM 2425 O O . LYS A 1 301 ? 17.149 -21.719 -0.604 1.00 86.25 301 LYS A O 1
ATOM 2430 N N . CYS A 1 302 ? 15.613 -21.081 0.888 1.00 77.19 302 CYS A N 1
ATOM 2431 C CA . CYS A 1 302 ? 14.773 -22.271 0.709 1.00 77.19 302 CYS A CA 1
ATOM 2432 C C . CYS A 1 302 ? 14.176 -22.435 -0.708 1.00 77.19 302 CYS A C 1
ATOM 2434 O O . CYS A 1 302 ? 13.511 -23.436 -0.972 1.00 77.19 302 CYS A O 1
ATOM 2436 N N . GLY A 1 303 ? 14.354 -21.459 -1.611 1.00 63.41 303 GLY A N 1
ATOM 2437 C CA . GLY A 1 303 ? 14.079 -21.571 -3.054 1.00 63.41 303 GLY A CA 1
ATOM 2438 C C . GLY A 1 303 ? 12.607 -21.713 -3.470 1.00 63.41 303 GLY A C 1
ATOM 2439 O O . GLY A 1 303 ? 12.297 -21.706 -4.658 1.00 63.41 303 GLY A O 1
ATOM 2440 N N . ARG A 1 304 ? 11.666 -21.791 -2.518 1.00 61.69 304 ARG A N 1
ATOM 2441 C CA . ARG A 1 304 ? 10.230 -22.059 -2.764 1.00 61.69 304 ARG A CA 1
ATOM 2442 C C . ARG A 1 304 ? 9.483 -20.938 -3.502 1.00 61.69 304 ARG A C 1
ATOM 2444 O O . ARG A 1 304 ? 8.329 -21.112 -3.881 1.00 61.69 304 ARG A O 1
ATOM 2451 N N . TRP A 1 305 ? 10.119 -19.789 -3.698 1.00 58.28 305 TRP A N 1
ATOM 2452 C CA . TRP A 1 305 ? 9.557 -18.601 -4.345 1.00 58.28 305 TRP A CA 1
ATOM 2453 C C . TRP A 1 305 ? 9.833 -18.545 -5.860 1.00 58.28 305 TRP A C 1
ATOM 2455 O O . TRP A 1 305 ? 9.267 -17.694 -6.555 1.00 58.28 305 TRP A O 1
ATOM 2465 N N . TYR A 1 306 ? 10.663 -19.451 -6.396 1.00 55.53 306 TYR A N 1
ATOM 2466 C CA . TYR A 1 306 ? 11.010 -19.498 -7.817 1.00 55.53 306 TYR A CA 1
ATOM 2467 C C . TYR A 1 306 ? 10.166 -20.530 -8.581 1.00 55.53 306 TYR A C 1
ATOM 2469 O O . TYR A 1 306 ? 10.626 -21.620 -8.890 1.00 55.53 306 TYR A O 1
ATOM 2477 N N . ASN A 1 307 ? 8.920 -20.181 -8.918 1.00 44.09 307 ASN A N 1
ATOM 2478 C CA . ASN A 1 307 ? 8.092 -20.977 -9.831 1.00 44.09 307 ASN A CA 1
ATOM 2479 C C . ASN A 1 307 ? 7.649 -20.150 -11.044 1.00 44.09 307 ASN A C 1
ATOM 2481 O O . ASN A 1 307 ? 6.579 -19.546 -11.055 1.00 44.09 307 ASN A O 1
ATOM 2485 N N . LYS A 1 308 ? 8.506 -20.133 -12.067 1.00 43.22 308 LYS A N 1
ATOM 2486 C CA . LYS A 1 308 ? 8.163 -20.383 -13.477 1.00 43.22 308 LYS A CA 1
ATOM 2487 C C . LYS A 1 308 ? 9.493 -20.628 -14.213 1.00 43.22 308 LYS A C 1
ATOM 2489 O O . LYS A 1 308 ? 10.337 -19.734 -14.216 1.00 43.22 308 LYS A O 1
ATOM 2494 N N . PRO A 1 309 ? 9.722 -21.827 -14.770 1.00 38.84 309 PRO A N 1
ATOM 2495 C CA . PRO A 1 309 ? 10.955 -22.136 -15.478 1.00 38.84 309 PRO A CA 1
ATOM 2496 C C . PRO A 1 309 ? 11.017 -21.319 -16.769 1.00 38.84 309 PRO A C 1
ATOM 2498 O O . PRO A 1 309 ? 10.113 -21.391 -17.600 1.00 38.84 309 PRO A O 1
ATOM 2501 N N . VAL A 1 310 ? 12.109 -20.591 -16.971 1.00 41.34 310 VAL A N 1
ATOM 2502 C CA . VAL A 1 310 ? 12.636 -20.436 -18.325 1.00 41.34 310 VAL A CA 1
ATOM 2503 C C . VAL A 1 310 ? 13.628 -21.570 -18.447 1.00 41.34 310 VAL A C 1
ATOM 2505 O O . VAL A 1 310 ? 14.601 -21.625 -17.704 1.00 41.34 310 VAL A O 1
ATOM 2508 N N . ALA A 1 311 ? 13.258 -22.563 -19.249 1.00 38.91 311 ALA A N 1
ATOM 2509 C CA . ALA A 1 311 ? 14.002 -23.800 -19.383 1.00 38.91 311 ALA A CA 1
ATOM 2510 C C . ALA A 1 311 ? 15.519 -23.555 -19.567 1.00 38.91 311 ALA A C 1
ATOM 2512 O O . ALA A 1 311 ? 15.888 -22.577 -20.222 1.00 38.91 311 ALA A O 1
ATOM 2513 N N . PRO A 1 312 ? 16.373 -24.455 -19.039 1.00 44.00 312 PRO A N 1
ATOM 2514 C CA . PRO A 1 312 ? 16.027 -25.735 -18.422 1.00 44.00 312 PRO A CA 1
ATOM 2515 C C . PRO A 1 312 ? 16.153 -25.686 -16.885 1.00 44.00 312 PRO A C 1
ATOM 2517 O O . PRO A 1 312 ? 17.248 -25.769 -16.340 1.00 44.00 312 PRO A O 1
ATOM 2520 N N . GLY A 1 313 ? 15.017 -25.602 -16.182 1.00 52.16 313 GLY A N 1
ATOM 2521 C CA . GLY A 1 313 ? 14.925 -25.763 -14.720 1.00 52.16 313 GLY A CA 1
ATOM 2522 C C . GLY A 1 313 ? 14.803 -24.462 -13.904 1.00 52.16 313 GLY A C 1
ATOM 2523 O O . GLY A 1 313 ? 15.024 -23.371 -14.428 1.00 52.16 313 GLY A O 1
ATOM 2524 N N . PRO A 1 314 ? 14.387 -24.544 -12.622 1.00 62.41 314 PRO A N 1
ATOM 2525 C CA . PRO A 1 314 ? 14.449 -23.407 -11.709 1.00 62.41 314 PRO A CA 1
ATOM 2526 C C . PRO A 1 314 ? 15.917 -23.018 -11.502 1.00 62.41 314 PRO A C 1
ATOM 2528 O O . PRO A 1 314 ? 16.737 -23.850 -11.120 1.00 62.41 314 PRO A O 1
ATOM 2531 N N . TYR A 1 315 ? 16.258 -21.760 -11.780 1.00 75.06 315 TYR A N 1
ATOM 2532 C CA . TYR A 1 315 ? 17.616 -21.262 -11.590 1.00 75.06 315 TYR A CA 1
ATOM 2533 C C . TYR A 1 315 ? 17.997 -21.330 -10.107 1.00 75.06 315 TYR A C 1
ATOM 2535 O O . TYR A 1 315 ? 17.300 -20.772 -9.256 1.00 75.06 315 TYR A O 1
ATOM 2543 N N . GLN A 1 316 ? 19.108 -21.997 -9.803 1.00 78.81 316 GLN A N 1
ATOM 2544 C CA . GLN A 1 316 ? 19.622 -22.118 -8.446 1.00 78.81 316 GLN A CA 1
ATOM 2545 C C . GLN A 1 316 ? 20.764 -21.128 -8.232 1.00 78.81 316 GLN A C 1
ATOM 2547 O O . GLN A 1 316 ? 21.743 -21.121 -8.974 1.00 78.81 316 GLN A O 1
ATOM 2552 N N . VAL A 1 317 ? 20.638 -20.307 -7.190 1.00 86.25 317 VAL A N 1
ATOM 2553 C CA . VAL A 1 317 ? 21.703 -19.404 -6.746 1.00 86.25 317 VAL A CA 1
ATOM 2554 C C . VAL A 1 317 ? 22.867 -20.239 -6.212 1.00 86.25 317 VAL A C 1
ATOM 2556 O O . VAL A 1 317 ? 22.674 -21.073 -5.324 1.00 86.25 317 VAL A O 1
ATOM 2559 N N . THR A 1 318 ? 24.063 -20.004 -6.749 1.00 89.62 318 THR A N 1
ATOM 2560 C CA . THR A 1 318 ? 25.278 -20.779 -6.439 1.00 89.62 318 THR A CA 1
ATOM 2561 C C . THR A 1 318 ? 26.246 -20.033 -5.526 1.00 89.62 318 THR A C 1
ATOM 2563 O O . THR A 1 318 ? 26.890 -20.647 -4.680 1.00 89.62 318 THR A O 1
ATOM 2566 N N . LYS A 1 319 ? 26.332 -18.708 -5.670 1.00 92.62 319 LYS A N 1
ATOM 2567 C CA . LYS A 1 319 ? 27.270 -17.819 -4.981 1.00 92.62 319 LYS A CA 1
ATOM 2568 C C . LYS A 1 319 ? 26.540 -16.902 -4.006 1.00 92.62 319 LYS A C 1
ATOM 2570 O O . LYS A 1 319 ? 26.472 -15.695 -4.224 1.00 92.62 319 LYS A O 1
ATOM 2575 N N . TRP A 1 320 ? 25.913 -17.470 -2.975 1.00 91.25 320 TRP A N 1
ATOM 2576 C CA . TRP A 1 320 ? 25.077 -16.711 -2.031 1.00 91.25 320 TRP A CA 1
ATOM 2577 C C . TRP A 1 320 ? 25.843 -15.595 -1.326 1.00 91.25 320 TRP A C 1
ATOM 2579 O O . TRP A 1 320 ? 25.404 -14.446 -1.370 1.00 91.25 320 TRP A O 1
ATOM 2589 N N . ASP A 1 321 ? 26.982 -15.919 -0.720 1.00 91.75 321 ASP A N 1
ATOM 2590 C CA . ASP A 1 321 ? 27.719 -14.982 0.128 1.00 91.75 321 ASP A CA 1
ATOM 2591 C C . ASP A 1 321 ? 28.362 -13.872 -0.709 1.00 91.75 321 ASP A C 1
ATOM 2593 O O . ASP A 1 321 ? 28.220 -12.694 -0.376 1.00 91.75 321 ASP A O 1
ATOM 2597 N N . GLU A 1 322 ? 28.980 -14.203 -1.851 1.00 95.94 322 GLU A N 1
ATOM 2598 C CA . GLU A 1 322 ? 29.567 -13.196 -2.743 1.00 95.94 322 GLU A CA 1
ATOM 2599 C C . GLU A 1 322 ? 28.491 -12.290 -3.364 1.00 95.94 322 GLU A C 1
ATOM 2601 O O . GLU A 1 322 ? 28.687 -11.082 -3.510 1.00 95.94 322 GLU A O 1
ATOM 2606 N N . SER A 1 323 ? 27.326 -12.851 -3.702 1.00 95.44 323 SER A N 1
ATOM 2607 C CA . SER A 1 323 ? 26.221 -12.087 -4.292 1.00 95.44 323 SER A CA 1
ATOM 2608 C C . SER A 1 323 ? 25.530 -11.192 -3.270 1.00 95.44 323 SER A C 1
ATOM 2610 O O . SER A 1 323 ? 25.199 -10.051 -3.589 1.00 95.44 323 SER A O 1
ATOM 2612 N N . LEU A 1 324 ? 25.338 -11.667 -2.036 1.00 94.25 324 LEU A N 1
ATOM 2613 C CA . LEU A 1 324 ? 24.834 -10.841 -0.939 1.00 94.25 324 LEU A CA 1
ATOM 2614 C C . LEU A 1 324 ? 25.829 -9.742 -0.569 1.00 94.25 324 LEU A C 1
ATOM 2616 O O . LEU A 1 324 ? 25.409 -8.602 -0.405 1.00 94.25 324 LEU A O 1
ATOM 2620 N N . THR A 1 325 ? 27.126 -10.053 -0.507 1.00 95.88 325 THR A N 1
ATOM 2621 C CA . THR A 1 325 ? 28.181 -9.051 -0.282 1.00 95.88 325 THR A CA 1
ATOM 2622 C C . THR A 1 325 ? 28.104 -7.952 -1.335 1.00 95.88 325 THR A C 1
ATOM 2624 O O . THR A 1 325 ? 27.998 -6.778 -0.989 1.00 95.88 325 THR A O 1
ATOM 2627 N N . TYR A 1 326 ? 28.009 -8.324 -2.614 1.00 96.56 326 TYR A N 1
ATOM 2628 C CA . TYR A 1 326 ? 27.813 -7.354 -3.686 1.00 96.56 326 TYR A CA 1
ATOM 2629 C C . TYR A 1 326 ? 26.547 -6.501 -3.496 1.00 96.56 326 TYR A C 1
ATOM 2631 O O . TYR A 1 326 ? 26.602 -5.283 -3.654 1.00 96.56 326 TYR A O 1
ATOM 2639 N N . LEU A 1 327 ? 25.407 -7.109 -3.145 1.00 96.06 327 LEU A N 1
ATOM 2640 C CA . LEU A 1 327 ? 24.155 -6.375 -2.918 1.00 96.06 327 LEU A CA 1
ATOM 2641 C C . LEU A 1 327 ? 24.253 -5.372 -1.754 1.00 96.06 327 LEU A C 1
ATOM 2643 O O . LEU A 1 327 ? 23.598 -4.325 -1.804 1.00 96.06 327 LEU A O 1
ATOM 2647 N N . LEU A 1 328 ? 25.046 -5.681 -0.723 1.00 94.88 328 LEU A N 1
ATOM 2648 C CA . LEU A 1 328 ? 25.331 -4.775 0.395 1.00 94.88 328 LEU A CA 1
ATOM 2649 C C . LEU A 1 328 ? 26.221 -3.609 -0.048 1.00 94.88 328 LEU A C 1
ATOM 2651 O O . LEU A 1 328 ? 25.901 -2.464 0.263 1.00 94.88 328 LEU A O 1
ATOM 2655 N N . GLU A 1 329 ? 27.281 -3.874 -0.817 1.00 94.69 329 GLU A N 1
ATOM 2656 C CA . GLU A 1 329 ? 28.201 -2.850 -1.342 1.00 94.69 329 GLU A CA 1
ATOM 2657 C C . GLU A 1 329 ? 27.474 -1.808 -2.202 1.00 94.69 329 GLU A C 1
ATOM 2659 O O . GLU A 1 329 ? 27.692 -0.603 -2.069 1.00 94.69 329 GLU A O 1
ATOM 2664 N N . ILE A 1 330 ? 26.540 -2.250 -3.052 1.00 93.50 330 ILE A N 1
ATOM 2665 C CA . ILE A 1 330 ? 25.712 -1.340 -3.862 1.00 93.50 330 ILE A CA 1
ATOM 2666 C C . ILE A 1 330 ? 24.507 -0.774 -3.097 1.00 93.50 330 ILE A C 1
ATOM 2668 O O . ILE A 1 330 ? 23.680 -0.069 -3.677 1.00 93.50 330 ILE A O 1
ATOM 2672 N N . HIS A 1 331 ? 24.383 -1.084 -1.803 1.00 91.88 331 HIS A N 1
ATOM 2673 C CA . HIS A 1 331 ? 23.307 -0.645 -0.915 1.00 91.88 331 HIS A CA 1
ATOM 2674 C C . HIS A 1 331 ? 21.892 -1.030 -1.387 1.00 91.88 331 HIS A C 1
ATOM 2676 O O . HIS A 1 331 ? 20.913 -0.378 -0.992 1.00 91.88 331 HIS A O 1
ATOM 2682 N N . ALA A 1 332 ? 21.770 -2.064 -2.228 1.00 91.44 332 ALA A N 1
ATOM 2683 C CA . ALA A 1 332 ? 20.495 -2.569 -2.736 1.00 91.44 332 ALA A CA 1
ATOM 2684 C C . ALA A 1 332 ? 19.729 -3.347 -1.657 1.00 91.44 332 ALA A C 1
ATOM 2686 O O . ALA A 1 332 ? 18.502 -3.259 -1.592 1.00 91.44 332 ALA A O 1
ATOM 2687 N N . VAL A 1 333 ? 20.450 -4.048 -0.778 1.00 94.56 333 VAL A N 1
ATOM 2688 C CA . VAL A 1 333 ? 19.897 -4.753 0.388 1.00 94.56 333 VAL A CA 1
ATOM 2689 C C . VAL A 1 333 ? 20.580 -4.289 1.671 1.00 94.56 333 VAL A C 1
ATOM 2691 O O . VAL A 1 333 ? 21.644 -3.676 1.637 1.00 94.56 333 VAL A O 1
ATOM 2694 N N . GLY A 1 334 ? 19.952 -4.564 2.809 1.00 93.94 334 GLY A N 1
ATOM 2695 C CA . GLY A 1 334 ? 20.549 -4.425 4.130 1.00 93.94 334 GLY A CA 1
ATOM 2696 C C . GLY A 1 334 ? 20.439 -5.725 4.918 1.00 93.94 334 GLY A C 1
ATOM 2697 O O . GLY A 1 334 ? 19.615 -6.588 4.607 1.00 93.94 334 GLY A O 1
ATOM 2698 N N . ILE A 1 335 ? 21.286 -5.847 5.936 1.00 93.25 335 ILE A N 1
ATOM 2699 C CA . ILE A 1 335 ? 21.352 -6.993 6.841 1.00 93.25 335 ILE A CA 1
ATOM 2700 C C . ILE A 1 335 ? 21.307 -6.506 8.292 1.00 93.25 335 ILE A C 1
ATOM 2702 O O . ILE A 1 335 ? 21.804 -5.428 8.618 1.00 93.25 335 ILE A O 1
ATOM 2706 N N . SER A 1 336 ? 20.693 -7.298 9.172 1.00 87.50 336 SER A N 1
ATOM 2707 C CA . SER A 1 336 ? 20.815 -7.140 10.625 1.00 87.50 336 SER A CA 1
ATOM 2708 C C . SER A 1 336 ? 20.875 -8.501 11.320 1.00 87.50 336 SER A C 1
ATOM 2710 O O . SER A 1 336 ? 20.209 -9.442 10.883 1.00 87.50 336 SER A O 1
ATOM 2712 N N . GLY A 1 337 ? 21.642 -8.574 12.410 1.00 81.38 337 GLY A N 1
ATOM 2713 C CA . GLY A 1 337 ? 22.025 -9.825 13.073 1.00 81.38 337 GLY A CA 1
ATOM 2714 C C . GLY A 1 337 ? 23.457 -10.231 12.715 1.00 81.38 337 GLY A C 1
ATOM 2715 O O . GLY A 1 337 ? 24.200 -9.431 12.145 1.00 81.38 337 GLY A O 1
ATOM 2716 N N . ASN A 1 338 ? 23.836 -11.463 13.050 1.00 75.81 338 ASN A N 1
ATOM 2717 C CA . ASN A 1 338 ? 25.129 -12.024 12.663 1.00 75.81 338 ASN A CA 1
ATOM 2718 C C . ASN A 1 338 ? 25.165 -12.248 11.148 1.00 75.81 338 ASN A C 1
ATOM 2720 O O . ASN A 1 338 ? 24.306 -12.930 10.585 1.00 75.81 338 ASN A O 1
ATOM 2724 N N . THR A 1 339 ? 26.140 -11.638 10.478 1.00 73.94 339 THR A N 1
ATOM 2725 C CA . THR A 1 339 ? 26.219 -11.631 9.016 1.00 73.94 339 THR A CA 1
ATOM 2726 C C . THR A 1 339 ? 26.356 -13.052 8.462 1.00 73.94 339 THR A C 1
ATOM 2728 O O . THR A 1 339 ? 27.196 -13.817 8.921 1.00 73.94 339 THR A O 1
ATOM 2731 N N . PHE A 1 340 ? 25.549 -13.379 7.448 1.00 73.38 340 PHE A N 1
ATOM 2732 C CA . PHE A 1 340 ? 25.553 -14.655 6.711 1.00 73.38 340 PHE A CA 1
ATOM 2733 C C . PHE A 1 340 ? 25.132 -15.912 7.495 1.00 73.38 340 PHE A C 1
ATOM 2735 O O . PHE A 1 340 ? 25.086 -16.999 6.916 1.00 73.38 340 PHE A O 1
ATOM 2742 N N . GLU A 1 341 ? 24.721 -15.780 8.758 1.00 79.56 341 GLU A N 1
ATOM 2743 C CA . GLU A 1 341 ? 24.042 -16.860 9.482 1.00 79.56 341 GLU A CA 1
ATOM 2744 C C . GLU A 1 341 ? 22.592 -17.025 9.002 1.00 79.56 341 GLU A C 1
ATOM 2746 O O . GLU A 1 341 ? 21.963 -16.092 8.505 1.00 79.56 341 GLU A O 1
ATOM 2751 N N . ASP A 1 342 ? 22.026 -18.221 9.147 1.00 77.94 342 ASP A N 1
ATOM 2752 C CA . ASP A 1 342 ? 20.696 -18.544 8.613 1.00 77.94 342 ASP A CA 1
ATOM 2753 C C . ASP A 1 342 ? 19.554 -17.721 9.246 1.00 77.94 342 ASP A C 1
ATOM 2755 O O . ASP A 1 342 ? 18.531 -17.482 8.596 1.00 77.94 342 ASP A O 1
ATOM 2759 N N . GLU A 1 343 ? 19.748 -17.217 10.467 1.00 80.44 343 GLU A N 1
ATOM 2760 C CA . GLU A 1 343 ? 18.807 -16.333 11.172 1.00 80.44 343 GLU A CA 1
ATOM 2761 C C . GLU A 1 343 ? 18.962 -14.847 10.798 1.00 80.44 343 GLU A C 1
ATOM 2763 O O . GLU A 1 343 ? 18.152 -14.002 11.194 1.00 80.44 343 GLU A O 1
ATOM 2768 N N . CYS A 1 344 ? 19.979 -14.507 10.000 1.00 88.69 344 CYS A N 1
ATOM 2769 C CA . CYS A 1 344 ? 20.233 -13.147 9.550 1.00 88.69 344 CYS A CA 1
ATOM 2770 C C . CYS A 1 344 ? 19.010 -12.563 8.833 1.00 88.69 344 CYS A C 1
ATOM 2772 O O . CYS A 1 344 ? 18.457 -13.151 7.903 1.00 88.69 344 CYS A O 1
ATOM 2774 N N . SER A 1 345 ? 18.611 -11.355 9.227 1.00 92.69 345 SER A N 1
ATOM 2775 C CA . SER A 1 345 ? 17.494 -10.646 8.610 1.00 92.69 345 SER A CA 1
ATOM 2776 C C . SER A 1 345 ? 17.975 -9.853 7.398 1.00 92.69 345 SER A C 1
ATOM 2778 O O . SER A 1 345 ? 18.698 -8.871 7.570 1.00 92.69 345 SER A O 1
ATOM 2780 N N . VAL A 1 346 ? 17.544 -10.233 6.195 1.00 95.19 346 VAL A N 1
ATOM 2781 C CA . VAL A 1 346 ? 17.821 -9.516 4.940 1.00 95.19 346 VAL A CA 1
ATOM 2782 C C . VAL A 1 346 ? 16.619 -8.641 4.581 1.00 95.19 346 VAL A C 1
ATOM 2784 O O . VAL A 1 346 ? 15.485 -9.108 4.618 1.00 95.19 346 VAL A O 1
ATOM 2787 N N . PHE A 1 347 ? 16.822 -7.373 4.233 1.00 95.25 347 PHE A N 1
ATOM 2788 C CA . PHE A 1 347 ? 15.715 -6.445 3.969 1.00 95.25 347 PHE A CA 1
ATOM 2789 C C . PHE A 1 347 ? 16.027 -5.429 2.874 1.00 95.25 347 PHE A C 1
ATOM 2791 O O . PHE A 1 347 ? 17.184 -5.133 2.573 1.00 95.25 347 PHE A O 1
ATOM 2798 N N . LEU A 1 348 ? 14.969 -4.850 2.301 1.00 93.06 348 LEU A N 1
ATOM 2799 C CA . LEU A 1 348 ? 15.088 -3.675 1.443 1.00 93.06 348 LEU A CA 1
ATOM 2800 C C . LEU A 1 348 ? 15.329 -2.432 2.320 1.00 93.06 348 LEU A C 1
ATOM 2802 O O . LEU A 1 348 ? 14.516 -2.155 3.209 1.00 93.06 348 LEU A O 1
ATOM 2806 N N . PRO A 1 349 ? 16.410 -1.656 2.105 1.00 91.75 349 PRO A N 1
ATOM 2807 C CA . PRO A 1 349 ? 16.790 -0.588 3.028 1.00 91.75 349 PRO A CA 1
ATOM 2808 C C . PRO A 1 349 ? 15.734 0.502 3.216 1.00 91.75 349 PRO A C 1
ATOM 2810 O O . PRO A 1 349 ? 15.634 1.056 4.305 1.00 91.75 349 PRO A O 1
ATOM 2813 N N . HIS A 1 350 ? 14.947 0.825 2.183 1.00 88.06 350 HIS A N 1
ATOM 2814 C CA . HIS A 1 350 ? 13.885 1.830 2.301 1.00 88.06 350 HIS A CA 1
ATOM 2815 C C . HIS A 1 350 ? 12.715 1.337 3.154 1.00 88.06 350 HIS A C 1
ATOM 2817 O O . HIS A 1 350 ? 12.222 2.105 3.971 1.00 88.06 350 HIS A O 1
ATOM 2823 N N . ILE A 1 351 ? 12.327 0.060 3.035 1.00 91.00 351 ILE A N 1
ATOM 2824 C CA . ILE A 1 351 ? 11.253 -0.535 3.846 1.00 91.00 351 ILE A CA 1
ATOM 2825 C C . ILE A 1 351 ? 11.649 -0.564 5.323 1.00 91.00 351 ILE A C 1
ATOM 2827 O O . ILE A 1 351 ? 10.904 -0.089 6.177 1.00 91.00 351 ILE A O 1
ATOM 2831 N N . HIS A 1 352 ? 12.858 -1.040 5.619 1.00 92.12 352 HIS A N 1
ATOM 2832 C CA . HIS A 1 352 ? 13.381 -1.032 6.984 1.00 92.12 352 HIS A CA 1
ATOM 2833 C C . HIS A 1 352 ? 13.607 0.395 7.519 1.00 92.12 352 HIS A C 1
ATOM 2835 O O . HIS A 1 352 ? 13.432 0.666 8.708 1.00 92.12 352 HIS A O 1
ATOM 2841 N N . GLY A 1 353 ? 13.959 1.335 6.636 1.00 92.69 353 GLY A N 1
ATOM 2842 C CA . GLY A 1 353 ? 14.042 2.758 6.954 1.00 92.69 353 GLY A CA 1
ATOM 2843 C C . GLY A 1 353 ? 12.709 3.343 7.429 1.00 92.69 353 GLY A C 1
ATOM 2844 O O . GLY A 1 353 ? 12.712 4.155 8.354 1.00 92.69 353 GLY A O 1
ATOM 2845 N N . TYR A 1 354 ? 11.578 2.900 6.867 1.00 95.44 354 TYR A N 1
ATOM 2846 C CA . TYR A 1 354 ? 10.252 3.317 7.329 1.00 95.44 354 TYR A CA 1
ATOM 2847 C C . TYR A 1 354 ? 9.965 2.842 8.754 1.00 95.44 354 TYR A C 1
ATOM 2849 O O . TYR A 1 354 ? 9.555 3.656 9.576 1.00 95.44 354 TYR A O 1
ATOM 2857 N N . GLU A 1 355 ? 10.244 1.576 9.089 1.00 96.12 355 GLU A N 1
ATOM 2858 C CA . GLU A 1 355 ? 10.080 1.077 10.466 1.00 96.12 355 GLU A CA 1
ATOM 2859 C C . GLU A 1 355 ? 10.915 1.896 11.457 1.00 96.12 355 GLU A C 1
ATOM 2861 O O . GLU A 1 355 ? 10.397 2.364 12.468 1.00 96.12 355 GLU A O 1
ATOM 2866 N N . LYS A 1 356 ? 12.192 2.140 11.137 1.00 95.62 356 LYS A N 1
ATOM 2867 C CA . LYS A 1 356 ? 13.082 2.964 11.968 1.00 95.62 356 LYS A CA 1
ATOM 2868 C C . LYS A 1 356 ? 12.586 4.399 12.124 1.00 95.62 356 LYS A C 1
ATOM 2870 O O . LYS A 1 356 ? 12.671 4.945 13.221 1.00 95.62 356 LYS A O 1
ATOM 2875 N N . SER A 1 357 ? 12.073 5.014 11.055 1.00 96.56 357 SER A N 1
ATOM 2876 C CA . SER A 1 357 ? 11.506 6.363 11.151 1.00 96.56 357 SER A CA 1
ATOM 2877 C C . SER A 1 357 ? 10.285 6.370 12.055 1.00 96.56 357 SER A C 1
ATOM 2879 O O . SER A 1 357 ? 10.227 7.221 12.928 1.00 96.56 357 SER A O 1
ATOM 2881 N N . ILE A 1 358 ? 9.364 5.410 11.906 1.00 97.50 358 ILE A N 1
ATOM 2882 C CA . ILE A 1 358 ? 8.175 5.307 12.763 1.00 97.50 358 ILE A CA 1
ATOM 2883 C C . ILE A 1 358 ? 8.578 5.189 14.229 1.00 97.50 358 ILE A C 1
ATOM 2885 O O . ILE A 1 358 ? 8.028 5.903 15.056 1.00 97.50 358 ILE A O 1
ATOM 2889 N N . VAL A 1 359 ? 9.545 4.326 14.552 1.00 97.19 359 VAL A N 1
ATOM 2890 C CA . VAL A 1 359 ? 10.031 4.158 15.930 1.00 97.19 359 VAL A CA 1
ATOM 2891 C C . VAL A 1 359 ? 10.574 5.473 16.473 1.00 97.19 359 VAL A C 1
ATOM 2893 O O . VAL A 1 359 ? 10.134 5.919 17.528 1.00 97.19 359 VAL A O 1
ATOM 2896 N N . ARG A 1 360 ? 11.483 6.119 15.731 1.00 96.19 360 ARG A N 1
ATOM 2897 C CA . ARG A 1 360 ? 12.054 7.416 16.114 1.00 96.19 360 ARG A CA 1
ATOM 2898 C C . ARG A 1 360 ? 10.953 8.451 16.343 1.00 96.19 360 ARG A C 1
ATOM 2900 O O . ARG A 1 360 ? 10.923 9.079 17.390 1.00 96.19 360 ARG A O 1
ATOM 2907 N N . ASP A 1 361 ? 10.055 8.598 15.376 1.00 96.56 361 ASP A N 1
ATOM 2908 C CA . ASP A 1 361 ? 9.016 9.622 15.351 1.00 96.56 361 ASP A CA 1
ATOM 2909 C C . ASP A 1 361 ? 7.955 9.410 16.453 1.00 96.56 361 ASP A C 1
ATOM 2911 O O . ASP A 1 361 ? 7.601 10.354 17.157 1.00 96.56 361 ASP A O 1
ATOM 2915 N N . ILE A 1 362 ? 7.494 8.170 16.673 1.00 96.06 362 ILE A N 1
ATOM 2916 C CA . ILE A 1 362 ? 6.587 7.827 17.784 1.00 96.06 362 ILE A CA 1
ATOM 2917 C C . ILE A 1 362 ? 7.265 8.096 19.129 1.00 96.06 362 ILE A C 1
ATOM 2919 O O . ILE A 1 362 ? 6.638 8.660 20.024 1.00 96.06 362 ILE A O 1
ATOM 2923 N N . CYS A 1 363 ? 8.536 7.714 19.290 1.00 94.75 363 CYS A N 1
ATOM 2924 C CA . CYS A 1 363 ? 9.279 7.973 20.521 1.00 94.75 363 CYS A CA 1
ATOM 2925 C C . CYS A 1 363 ? 9.487 9.474 20.768 1.00 94.75 363 CYS A C 1
ATOM 2927 O O . CYS A 1 363 ? 9.398 9.902 21.916 1.00 94.75 363 CYS A O 1
ATOM 2929 N N . THR A 1 364 ? 9.705 10.277 19.720 1.00 95.12 364 THR A N 1
ATOM 2930 C CA . THR A 1 364 ? 9.779 11.741 19.831 1.00 95.12 364 THR A CA 1
ATOM 2931 C C . THR A 1 364 ? 8.493 12.318 20.422 1.00 95.12 364 THR A C 1
ATOM 2933 O O . THR A 1 364 ? 8.571 13.046 21.406 1.00 95.12 364 THR A O 1
ATOM 2936 N N . VAL A 1 365 ? 7.321 11.949 19.891 1.00 95.62 365 VAL A N 1
ATOM 2937 C CA . VAL A 1 365 ? 6.029 12.434 20.417 1.00 95.62 365 VAL A CA 1
ATOM 2938 C C . VAL A 1 365 ? 5.761 11.903 21.823 1.00 95.62 365 VAL A C 1
ATOM 2940 O O . VAL A 1 365 ? 5.375 12.651 22.715 1.00 95.62 365 VAL A O 1
ATOM 2943 N N . ARG A 1 366 ? 6.019 10.611 22.056 1.00 93.56 366 ARG A N 1
ATOM 2944 C CA . ARG A 1 366 ? 5.787 9.948 23.348 1.00 93.56 366 ARG A CA 1
ATOM 2945 C C . ARG A 1 366 ? 6.538 10.598 24.514 1.00 93.56 366 ARG 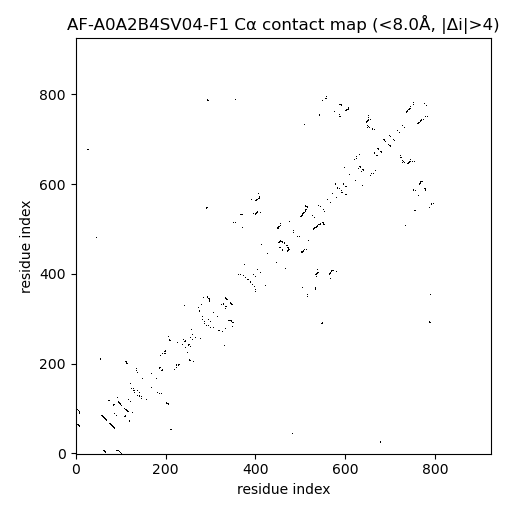A C 1
ATOM 2947 O O . ARG A 1 366 ? 6.061 10.512 25.640 1.00 93.56 366 ARG A O 1
ATOM 2954 N N . ASN A 1 367 ? 7.699 11.195 24.258 1.00 89.62 367 ASN A N 1
ATOM 2955 C CA . ASN A 1 367 ? 8.506 11.851 25.287 1.00 89.62 367 ASN A CA 1
ATOM 2956 C C . ASN A 1 367 ? 8.035 13.283 25.610 1.00 89.62 367 ASN A C 1
ATOM 2958 O O . ASN A 1 367 ? 8.584 13.902 26.519 1.00 89.62 367 ASN A O 1
ATOM 2962 N N . GLY A 1 368 ? 7.055 13.813 24.873 1.00 89.62 368 GLY A N 1
ATOM 2963 C CA . GLY A 1 368 ? 6.417 15.096 25.152 1.00 89.62 368 GLY A CA 1
ATOM 2964 C C . GLY A 1 368 ? 5.251 14.992 26.139 1.00 89.62 368 GLY A C 1
ATOM 2965 O O . GLY A 1 368 ? 5.003 13.950 26.746 1.00 89.62 368 GLY A O 1
ATOM 2966 N N . MET A 1 369 ? 4.513 16.092 26.283 1.00 88.81 369 MET A N 1
ATOM 2967 C CA . MET A 1 369 ? 3.223 16.120 26.979 1.00 88.81 369 MET A CA 1
ATOM 2968 C C . MET A 1 369 ? 2.086 15.946 25.963 1.00 88.81 369 MET A C 1
ATOM 2970 O O . MET A 1 369 ? 2.223 16.434 24.838 1.00 88.81 369 MET A O 1
ATOM 2974 N N . PRO A 1 370 ? 0.984 15.258 26.322 1.00 90.88 370 PRO A N 1
ATOM 2975 C CA . PRO A 1 370 ? -0.174 15.179 25.442 1.00 90.88 370 PRO A CA 1
ATOM 2976 C C . PRO A 1 370 ? -0.757 16.578 25.223 1.00 90.88 370 PRO A C 1
ATOM 2978 O O . PRO A 1 370 ? -0.715 17.415 26.124 1.00 90.88 370 PRO A O 1
ATOM 2981 N N . TRP A 1 371 ? -1.292 16.819 24.026 1.00 91.69 371 TRP A N 1
ATOM 2982 C CA . TRP A 1 371 ? -1.985 18.069 23.711 1.00 91.69 371 TRP A CA 1
ATOM 2983 C C . TRP A 1 371 ? -3.291 18.165 24.505 1.00 91.69 371 TRP A C 1
ATOM 2985 O O . TRP A 1 371 ? -3.527 19.148 25.199 1.00 91.69 371 TRP A O 1
ATOM 2995 N N . VAL A 1 372 ? -4.085 17.089 24.494 1.00 84.25 372 VAL A N 1
ATOM 2996 C CA . VAL A 1 372 ? -5.220 16.931 25.405 1.00 84.25 372 VAL A CA 1
ATOM 2997 C C . VAL A 1 372 ? -4.677 16.589 26.792 1.00 84.25 372 VAL A C 1
ATOM 2999 O O . VAL A 1 372 ? -4.249 15.459 27.020 1.00 84.25 372 VAL A O 1
ATOM 3002 N N . ASN A 1 373 ? -4.682 17.546 27.719 1.00 83.31 373 ASN A N 1
ATOM 3003 C CA . ASN A 1 373 ? -4.127 17.366 29.062 1.00 83.31 373 ASN A CA 1
ATOM 3004 C C . ASN A 1 373 ? -4.983 18.047 30.141 1.00 83.31 373 ASN A C 1
ATOM 3006 O O . ASN A 1 373 ? -5.734 18.971 29.849 1.00 83.31 373 ASN A O 1
ATOM 3010 N N . TYR A 1 374 ? -4.848 17.587 31.390 1.00 70.94 374 TYR A N 1
ATOM 3011 C CA . TYR A 1 374 ? -5.466 18.157 32.597 1.00 70.94 374 TYR A CA 1
ATOM 3012 C C . TYR A 1 374 ? -6.992 18.341 32.532 1.00 70.94 374 TYR A C 1
ATOM 3014 O O . TYR A 1 374 ? -7.548 19.198 33.214 1.00 70.94 374 TYR A O 1
ATOM 3022 N N . MET A 1 375 ? -7.676 17.519 31.736 1.00 79.00 375 MET A N 1
ATOM 3023 C CA . MET A 1 375 ? -9.132 17.525 31.628 1.00 79.00 375 MET A CA 1
ATOM 3024 C C . MET A 1 375 ? -9.733 16.391 32.460 1.00 79.00 375 MET A C 1
ATOM 3026 O O . MET A 1 375 ? -9.381 15.224 32.268 1.00 79.00 375 MET A O 1
ATOM 3030 N N . GLU A 1 376 ? -10.664 16.730 33.353 1.00 80.75 376 GLU A N 1
ATOM 3031 C CA . GLU A 1 376 ? -11.521 15.742 34.008 1.00 80.75 376 GLU A CA 1
ATOM 3032 C C . GLU A 1 376 ? -12.627 15.300 33.049 1.00 80.75 376 GLU A C 1
ATOM 3034 O O . GLU A 1 376 ? -13.310 16.116 32.428 1.00 80.75 376 GLU A O 1
ATOM 3039 N N . ILE A 1 377 ? -12.787 13.987 32.915 1.00 82.94 377 ILE A N 1
ATOM 3040 C CA . ILE A 1 377 ? -13.794 13.382 32.051 1.00 82.94 377 ILE A CA 1
ATOM 3041 C C . ILE A 1 377 ? -14.911 12.845 32.934 1.00 82.94 377 ILE A C 1
ATOM 3043 O O . ILE A 1 377 ? -14.665 12.003 33.794 1.00 82.94 377 ILE A O 1
ATOM 3047 N N . ASP A 1 378 ? -16.143 13.298 32.695 1.00 85.19 378 ASP A N 1
ATOM 3048 C CA . ASP A 1 378 ? -17.309 12.718 33.358 1.00 85.19 378 ASP A CA 1
ATOM 3049 C C . ASP A 1 378 ? -17.524 11.283 32.857 1.00 85.19 378 ASP A C 1
ATOM 3051 O O . ASP A 1 378 ? -17.936 11.046 31.718 1.00 85.19 378 ASP A O 1
ATOM 3055 N N . GLU A 1 379 ? -17.252 10.309 33.724 1.00 87.38 379 GLU A N 1
ATOM 3056 C CA . GLU A 1 379 ? -17.398 8.883 33.430 1.00 87.38 379 GLU A CA 1
ATOM 3057 C C . GLU A 1 379 ? -18.830 8.499 33.024 1.00 87.38 379 GLU A C 1
ATOM 3059 O O . GLU A 1 379 ? -19.033 7.507 32.314 1.00 87.38 379 GLU A O 1
ATOM 3064 N N . LYS A 1 380 ? -19.836 9.296 33.419 1.00 87.06 380 LYS A N 1
ATOM 3065 C CA . LYS A 1 380 ? -21.240 9.067 33.049 1.00 87.06 380 LYS A CA 1
ATOM 3066 C C . LYS A 1 380 ? -21.471 9.152 31.543 1.00 87.06 380 LYS A C 1
ATOM 3068 O O . LYS A 1 380 ? -22.399 8.510 31.055 1.00 87.06 380 LYS A O 1
ATOM 3073 N N . LEU A 1 381 ? -20.616 9.865 30.803 1.00 87.75 381 LEU A N 1
ATOM 3074 C CA . LEU A 1 381 ? -20.706 9.991 29.344 1.00 87.75 381 LEU A CA 1
ATOM 3075 C C . LEU A 1 381 ? -20.584 8.645 28.615 1.00 87.75 381 LEU A C 1
ATOM 3077 O O . LEU A 1 381 ? -21.066 8.511 27.494 1.00 87.75 381 LEU A O 1
ATOM 3081 N N . PHE A 1 382 ? -19.988 7.635 29.255 1.00 90.75 382 PHE A N 1
ATOM 3082 C CA . PHE A 1 382 ? -19.746 6.319 28.657 1.00 90.75 382 PHE A CA 1
ATOM 3083 C C . PHE A 1 382 ? -20.649 5.214 29.213 1.00 90.75 382 PHE A C 1
ATOM 3085 O O . PHE A 1 382 ? -20.349 4.032 29.052 1.00 90.75 382 PHE A O 1
ATOM 3092 N N . ASN A 1 383 ? -21.753 5.570 29.882 1.00 87.50 383 ASN A N 1
ATOM 3093 C CA . ASN A 1 383 ? -22.752 4.617 30.385 1.00 87.50 383 ASN A CA 1
ATOM 3094 C C . ASN A 1 383 ? -22.155 3.459 31.223 1.00 87.50 383 ASN A C 1
ATOM 3096 O O . ASN A 1 383 ? -22.657 2.335 31.191 1.00 87.50 383 ASN A O 1
ATOM 3100 N N . GLY A 1 384 ? -21.065 3.715 31.958 1.00 85.81 384 GLY A N 1
ATOM 3101 C CA . GLY A 1 384 ? -20.383 2.725 32.799 1.00 85.81 384 GLY A CA 1
ATOM 3102 C C . GLY A 1 384 ? -19.460 1.736 32.069 1.00 85.81 384 GLY A C 1
ATOM 3103 O O . GLY A 1 384 ? -18.928 0.833 32.721 1.00 85.81 384 GLY A O 1
ATOM 3104 N N . ASP A 1 385 ? -19.230 1.885 30.757 1.00 92.81 385 ASP A N 1
ATOM 3105 C CA . ASP A 1 385 ? -18.276 1.051 30.015 1.00 92.81 385 ASP A CA 1
ATOM 3106 C C . ASP A 1 385 ? -16.827 1.371 30.414 1.00 92.81 385 ASP A C 1
ATOM 3108 O O . ASP A 1 385 ? -16.229 2.363 29.991 1.00 92.81 385 ASP A O 1
ATOM 3112 N N . GLN A 1 386 ? -16.246 0.476 31.213 1.00 94.00 386 GLN A N 1
ATOM 3113 C CA . GLN A 1 386 ? -14.901 0.615 31.768 1.00 94.00 386 GLN A CA 1
ATOM 3114 C C . GLN A 1 386 ? -13.808 0.702 30.697 1.00 94.00 386 GLN A C 1
ATOM 3116 O O . GLN A 1 386 ? -12.824 1.418 30.888 1.00 94.00 386 GLN A O 1
ATOM 3121 N N . ASP A 1 387 ? -13.967 0.007 29.563 1.00 94.81 387 ASP A N 1
ATOM 3122 C CA . ASP A 1 387 ? -12.971 0.060 28.490 1.00 94.81 387 ASP A CA 1
ATOM 3123 C C . ASP A 1 387 ? -12.982 1.456 27.826 1.00 94.81 387 ASP A C 1
ATOM 3125 O O . ASP A 1 387 ? -11.920 2.004 27.525 1.00 94.81 387 ASP A O 1
ATOM 3129 N N . GLN A 1 388 ? -14.162 2.065 27.637 1.00 95.81 388 GLN A N 1
ATOM 3130 C CA . GLN A 1 388 ? -14.298 3.415 27.070 1.00 95.81 388 GLN A CA 1
ATOM 3131 C C . GLN A 1 388 ? -13.824 4.504 28.036 1.00 95.81 388 GLN A C 1
ATOM 3133 O O . GLN A 1 388 ? -13.078 5.389 27.617 1.00 95.81 388 GLN A O 1
ATOM 3138 N N . ILE A 1 389 ? -14.177 4.402 29.322 1.00 94.56 389 ILE A N 1
ATOM 3139 C CA . ILE A 1 389 ? -13.705 5.316 30.375 1.00 94.56 389 ILE A CA 1
ATOM 3140 C C . ILE A 1 389 ? -12.175 5.287 30.450 1.00 94.56 389 ILE A C 1
ATOM 3142 O O . ILE A 1 389 ? -11.519 6.329 30.440 1.00 94.56 389 ILE A O 1
ATOM 3146 N N . ARG A 1 390 ? -11.572 4.093 30.465 1.00 94.50 390 ARG A N 1
ATOM 3147 C CA . ARG A 1 390 ? -10.111 3.957 30.468 1.00 94.50 390 ARG A CA 1
ATOM 3148 C C . ARG A 1 390 ? -9.485 4.511 29.191 1.00 94.50 390 ARG A C 1
ATOM 3150 O O . ARG A 1 390 ? -8.459 5.176 29.271 1.00 94.50 390 ARG A O 1
ATOM 3157 N N . ALA A 1 391 ? -10.085 4.277 28.026 1.00 95.75 391 ALA A N 1
ATOM 3158 C CA . ALA A 1 391 ? -9.606 4.857 26.774 1.00 95.75 391 ALA A CA 1
ATOM 3159 C C . ALA A 1 391 ? -9.635 6.394 26.794 1.00 95.75 391 ALA A C 1
ATOM 3161 O O . ALA A 1 391 ? -8.680 7.022 26.341 1.00 95.75 391 ALA A O 1
ATOM 3162 N N . ALA A 1 392 ? -10.685 6.989 27.359 1.00 95.31 392 ALA A N 1
ATOM 3163 C CA . ALA A 1 392 ? -10.809 8.432 27.506 1.00 95.31 392 ALA A CA 1
ATOM 3164 C C . ALA A 1 392 ? -9.708 9.002 28.425 1.00 95.31 392 ALA A C 1
ATOM 3166 O O . ALA A 1 392 ? -9.018 9.946 28.042 1.00 95.31 392 ALA A O 1
ATOM 3167 N N . HIS A 1 393 ? -9.449 8.356 29.567 1.00 93.62 393 HIS A N 1
ATOM 3168 C CA . HIS A 1 393 ? -8.328 8.700 30.450 1.00 93.62 393 HIS A CA 1
ATOM 3169 C C . HIS A 1 393 ? -6.958 8.541 29.777 1.00 93.62 393 HIS A C 1
ATOM 3171 O O . HIS A 1 393 ? -6.074 9.374 29.956 1.00 93.62 393 HIS A O 1
ATOM 3177 N N . LEU A 1 394 ? -6.755 7.494 28.972 1.00 94.56 394 LEU A N 1
ATOM 3178 C CA . LEU A 1 394 ? -5.502 7.329 28.233 1.00 94.56 394 LEU A CA 1
ATOM 3179 C C . LEU A 1 394 ? -5.266 8.489 27.262 1.00 94.56 394 LEU A C 1
ATOM 3181 O O . LEU A 1 394 ? -4.137 8.968 27.168 1.00 94.56 394 LEU A O 1
ATOM 3185 N N . ILE A 1 395 ? -6.315 8.961 26.580 1.00 95.44 395 ILE A N 1
ATOM 3186 C CA . ILE A 1 395 ? -6.226 10.121 25.683 1.00 95.44 395 ILE A CA 1
ATOM 3187 C C . ILE A 1 395 ? -5.814 11.382 26.451 1.00 95.44 395 ILE A C 1
ATOM 3189 O O . ILE A 1 395 ? -4.988 12.131 25.949 1.00 95.44 395 ILE A O 1
ATOM 3193 N N . THR A 1 396 ? -6.304 11.619 27.668 1.00 92.81 396 THR A N 1
ATOM 3194 C CA . THR A 1 396 ? -5.920 12.827 28.427 1.00 92.81 396 THR A CA 1
ATOM 3195 C C . THR A 1 396 ? -4.546 12.731 29.092 1.00 92.81 396 THR A C 1
ATOM 3197 O O . THR A 1 396 ? -3.990 13.740 29.518 1.00 92.81 396 THR A O 1
ATOM 3200 N N . GLN A 1 397 ? -3.982 11.526 29.210 1.00 92.12 397 GLN A N 1
ATOM 3201 C CA . GLN A 1 397 ? -2.757 11.282 29.980 1.00 92.12 397 GLN A CA 1
ATOM 3202 C C . GLN A 1 397 ? -1.536 10.931 29.128 1.00 92.12 397 GLN A C 1
ATOM 3204 O O . GLN A 1 397 ? -0.405 11.033 29.613 1.00 92.12 397 GLN A O 1
ATOM 3209 N N . LYS A 1 398 ? -1.720 10.451 27.891 1.00 94.31 398 LYS A N 1
ATOM 3210 C CA . LYS A 1 398 ? -0.632 9.893 27.073 1.00 94.31 398 LYS A CA 1
ATOM 3211 C C . LYS A 1 398 ? -0.505 10.616 25.724 1.00 94.31 398 LYS A C 1
ATOM 3213 O O . LYS A 1 398 ? -1.493 10.730 24.997 1.00 94.31 398 LYS A O 1
ATOM 3218 N N . PRO A 1 399 ? 0.718 11.011 25.311 1.00 95.81 399 PRO A N 1
ATOM 3219 C CA . PRO A 1 399 ? 0.948 11.614 23.992 1.00 95.81 399 PRO A CA 1
ATOM 3220 C C . PRO A 1 399 ? 0.734 10.643 22.825 1.00 95.81 399 PRO A C 1
ATOM 3222 O O . PRO A 1 399 ? 0.518 11.063 21.696 1.00 95.81 399 PRO A O 1
ATOM 3225 N N . VAL A 1 400 ? 0.821 9.332 23.060 1.00 97.06 400 VAL A N 1
ATOM 3226 C CA . VAL A 1 400 ? 0.570 8.319 22.030 1.00 97.06 400 VAL A CA 1
ATOM 3227 C C . VAL A 1 400 ? -0.376 7.271 22.592 1.00 97.06 400 VAL A C 1
ATOM 3229 O O . VAL A 1 400 ? -0.051 6.622 23.588 1.00 97.06 400 VAL A O 1
ATOM 3232 N N . VAL A 1 401 ? -1.527 7.102 21.940 1.00 97.62 401 VAL A N 1
ATOM 3233 C CA . VAL A 1 401 ? -2.584 6.171 22.354 1.00 97.62 401 VAL A CA 1
ATOM 3234 C C . VAL A 1 401 ? -3.031 5.313 21.181 1.00 97.62 401 VAL A C 1
ATOM 3236 O O . VAL A 1 401 ? -3.224 5.811 20.072 1.00 97.62 401 VAL A O 1
ATOM 3239 N N . VAL A 1 402 ? -3.243 4.020 21.431 1.00 98.12 402 VAL A N 1
ATOM 3240 C CA . VAL A 1 402 ? -3.834 3.093 20.456 1.00 98.12 402 VAL A CA 1
ATOM 3241 C C . VAL A 1 402 ? -5.119 2.486 21.008 1.00 98.12 402 VAL A C 1
ATOM 3243 O O . VAL A 1 402 ? -5.096 1.777 22.012 1.00 98.12 402 VAL A O 1
ATOM 3246 N N . LEU A 1 403 ? -6.238 2.716 20.323 1.00 97.81 403 LEU A N 1
ATOM 3247 C CA . LEU A 1 403 ? -7.527 2.102 20.633 1.00 97.81 403 LEU A CA 1
ATOM 3248 C C . LEU A 1 403 ? -7.839 1.009 19.606 1.00 97.81 403 LEU A C 1
ATOM 3250 O O . LEU A 1 403 ? -8.117 1.279 18.434 1.00 97.81 403 LEU A O 1
ATOM 3254 N N . SER A 1 404 ? -7.820 -0.239 20.061 1.00 97.00 404 SER A N 1
ATOM 3255 C CA . SER A 1 404 ? -8.229 -1.404 19.279 1.00 97.00 404 SER A CA 1
ATOM 3256 C C . SER A 1 404 ? -9.674 -1.785 19.600 1.00 97.00 404 SER A C 1
ATOM 3258 O O . SER A 1 404 ? -10.135 -1.624 20.724 1.00 97.00 404 SER A O 1
ATOM 3260 N N . GLY A 1 405 ? -10.420 -2.311 18.636 1.00 93.06 405 GLY A N 1
ATOM 3261 C CA . GLY A 1 405 ? -11.752 -2.856 18.888 1.00 93.06 405 GLY A CA 1
ATOM 3262 C C . GLY A 1 405 ? -12.544 -3.098 17.613 1.00 93.06 405 GLY A C 1
ATOM 3263 O O . GLY A 1 405 ? -12.291 -2.483 16.577 1.00 93.06 405 GLY A O 1
ATOM 3264 N N . ARG A 1 406 ? -13.554 -3.961 17.700 1.00 88.75 406 ARG A N 1
ATOM 3265 C CA . ARG A 1 406 ? -14.462 -4.284 16.588 1.00 88.75 406 ARG A CA 1
ATOM 3266 C C . ARG A 1 406 ? -15.318 -3.089 16.159 1.00 88.75 406 ARG A C 1
ATOM 3268 O O . ARG A 1 406 ? -15.379 -2.052 16.831 1.00 88.75 406 ARG A O 1
ATOM 3275 N N . GLY A 1 407 ? -16.001 -3.236 15.023 1.00 82.81 407 GLY A N 1
ATOM 3276 C CA . GLY A 1 407 ? -17.144 -2.385 14.690 1.00 82.81 407 GLY A CA 1
ATOM 3277 C C . GLY A 1 407 ? -18.200 -2.477 15.797 1.00 82.81 407 GLY A C 1
ATOM 3278 O O . GLY A 1 407 ? -18.461 -3.561 16.312 1.00 82.81 407 GLY A O 1
ATOM 3279 N N . GLY A 1 408 ? -18.761 -1.339 16.206 1.00 83.19 408 GLY A N 1
ATOM 3280 C CA . GLY A 1 408 ? -19.753 -1.274 17.290 1.00 83.19 408 GLY A CA 1
ATOM 3281 C C . GLY A 1 408 ? -19.207 -1.085 18.713 1.00 83.19 408 GLY A C 1
ATOM 3282 O O . GLY A 1 408 ? -19.995 -0.771 19.596 1.00 83.19 408 GLY A O 1
ATOM 3283 N N . CYS A 1 409 ? -17.888 -1.157 18.951 1.00 88.81 409 CYS A N 1
ATOM 3284 C CA . CYS A 1 409 ? -17.319 -0.933 20.297 1.00 88.81 409 CYS A CA 1
ATOM 3285 C C . CYS A 1 409 ? -17.179 0.548 20.713 1.00 88.81 409 CYS A C 1
ATOM 3287 O O . CYS A 1 409 ? -16.667 0.845 21.787 1.00 88.81 409 CYS A O 1
ATOM 3289 N N . GLY A 1 410 ? -17.570 1.498 19.856 1.00 90.06 410 GLY A N 1
ATOM 3290 C CA . GLY A 1 410 ? -17.565 2.928 20.196 1.00 90.06 410 GLY A CA 1
ATOM 3291 C C . GLY A 1 410 ? -16.211 3.652 20.122 1.00 90.06 410 GLY A C 1
ATOM 3292 O O . GLY A 1 410 ? -16.109 4.754 20.638 1.00 90.06 410 GLY A O 1
ATOM 3293 N N . LYS A 1 411 ? -15.190 3.117 19.430 1.00 93.88 411 LYS A N 1
ATOM 3294 C CA . LYS A 1 411 ? -13.873 3.788 19.259 1.00 93.88 411 LYS A CA 1
ATOM 3295 C C . LYS A 1 411 ? -13.989 5.265 18.850 1.00 93.88 411 LYS A C 1
ATOM 3297 O O . LYS A 1 411 ? -13.446 6.141 19.512 1.00 93.88 411 LYS A O 1
ATOM 3302 N N . THR A 1 412 ? -14.737 5.540 17.777 1.00 92.25 412 THR A N 1
ATOM 3303 C CA . THR A 1 412 ? -14.961 6.910 17.288 1.00 92.25 412 THR A CA 1
ATOM 3304 C C . THR A 1 412 ? -15.789 7.745 18.266 1.00 92.25 412 THR A C 1
ATOM 3306 O O . THR A 1 412 ? -15.608 8.952 18.321 1.00 92.25 412 THR A O 1
ATOM 3309 N N . HIS A 1 413 ? -16.687 7.120 19.036 1.00 93.31 413 HIS A N 1
ATOM 3310 C CA . HIS A 1 413 ? -17.497 7.815 20.038 1.00 93.31 413 HIS A CA 1
ATOM 3311 C C . HIS A 1 413 ? -16.636 8.307 21.205 1.00 93.31 413 HIS A C 1
ATOM 3313 O O . HIS A 1 413 ? -16.775 9.462 21.591 1.00 93.31 413 HIS A O 1
ATOM 3319 N N . VAL A 1 414 ? -15.691 7.492 21.691 1.00 95.00 414 VAL A N 1
ATOM 3320 C CA . VAL A 1 414 ? -14.719 7.912 22.716 1.00 95.00 414 VAL A CA 1
ATOM 3321 C C . VAL A 1 414 ? -13.938 9.133 22.245 1.00 95.00 414 VAL A C 1
ATOM 3323 O O . VAL A 1 414 ? -13.933 10.155 22.923 1.00 95.00 414 VAL A O 1
ATOM 3326 N N . VAL A 1 415 ? -13.336 9.061 21.054 1.00 94.88 415 VAL A N 1
ATOM 3327 C CA . VAL A 1 415 ? -12.558 10.184 20.513 1.00 94.88 415 VAL A CA 1
ATOM 3328 C C . VAL A 1 415 ? -13.428 11.417 20.303 1.00 94.88 415 VAL A C 1
ATOM 3330 O O . VAL A 1 415 ? -13.049 12.493 20.741 1.00 94.88 415 VAL A O 1
ATOM 3333 N N . SER A 1 416 ? -14.601 11.273 19.686 1.00 94.06 416 SER A N 1
ATOM 3334 C CA . SER A 1 416 ? -15.511 12.399 19.466 1.00 94.06 416 SER A CA 1
ATOM 3335 C C . SER A 1 416 ? -15.906 13.076 20.774 1.00 94.06 416 SER A C 1
ATOM 3337 O O . SER A 1 416 ? -15.872 14.293 20.843 1.00 94.06 416 SER A O 1
ATOM 3339 N N . THR A 1 417 ? -16.241 12.302 21.807 1.00 93.19 417 THR A N 1
ATOM 3340 C CA . THR A 1 417 ? -16.671 12.837 23.106 1.00 93.19 417 THR A CA 1
ATOM 3341 C C . THR A 1 417 ? -15.544 13.612 23.783 1.00 93.19 417 THR A C 1
ATOM 3343 O O . THR A 1 417 ? -15.761 14.718 24.268 1.00 93.19 417 THR A O 1
ATOM 3346 N N . VAL A 1 418 ? -14.322 13.065 23.765 1.00 92.75 418 VAL A N 1
ATOM 3347 C CA . VAL A 1 418 ? -13.142 13.750 24.312 1.00 92.75 418 VAL A CA 1
ATOM 3348 C C . VAL A 1 418 ? -12.849 15.036 23.537 1.00 92.75 418 VAL A C 1
ATOM 3350 O O . VAL A 1 418 ? -12.651 16.075 24.155 1.00 92.75 418 VAL A O 1
ATOM 3353 N N . LEU A 1 419 ? -12.864 14.993 22.201 1.00 91.75 419 LEU A N 1
ATOM 3354 C CA . LEU A 1 419 ? -12.580 16.164 21.366 1.00 91.75 419 LEU A CA 1
ATOM 3355 C C . LEU A 1 419 ? -13.629 17.264 21.516 1.00 91.75 419 LEU A C 1
ATOM 3357 O O . LEU A 1 419 ? -13.257 18.421 21.668 1.00 91.75 419 LEU A O 1
ATOM 3361 N N . SER A 1 420 ? -14.919 16.918 21.518 1.00 89.81 420 SER A N 1
ATOM 3362 C CA . SER A 1 420 ? -15.987 17.891 21.759 1.00 89.81 420 SER A CA 1
ATOM 3363 C C . SER A 1 420 ? -15.784 18.596 23.097 1.00 89.81 420 SER A C 1
ATOM 3365 O O . SER A 1 420 ? -15.919 19.813 23.162 1.00 89.81 420 SER A O 1
ATOM 3367 N N . LYS A 1 421 ? -15.364 17.864 24.140 1.00 88.50 421 LYS A N 1
ATOM 3368 C CA . LYS A 1 421 ? -15.132 18.479 25.447 1.00 88.50 421 LYS A CA 1
ATOM 3369 C C . LYS A 1 421 ? -13.928 19.417 25.477 1.00 88.50 421 LYS A C 1
ATOM 3371 O O . LYS A 1 421 ? -13.986 20.449 26.138 1.00 88.50 421 LYS A O 1
ATOM 3376 N N . VAL A 1 422 ? -12.862 19.075 24.757 1.00 87.69 422 VAL A N 1
ATOM 3377 C CA . VAL A 1 422 ? -11.686 19.945 24.609 1.00 87.69 422 VAL A CA 1
ATOM 3378 C C . VAL A 1 422 ? -12.072 21.252 23.918 1.00 87.69 422 VAL A C 1
ATOM 3380 O O . VAL A 1 422 ? -11.782 22.319 24.450 1.00 87.69 422 VAL A O 1
ATOM 3383 N N . LEU A 1 423 ? -12.805 21.167 22.804 1.00 86.31 423 LEU A N 1
ATOM 3384 C CA . LEU A 1 423 ? -13.252 22.344 22.055 1.00 86.31 423 LEU A CA 1
ATOM 3385 C C . LEU A 1 423 ? -14.174 23.247 22.895 1.00 86.31 423 LEU A C 1
ATOM 3387 O O . LEU A 1 423 ? -13.983 24.459 22.914 1.00 86.31 423 LEU A O 1
ATOM 3391 N N . GLU A 1 424 ? -15.107 22.670 23.663 1.00 85.00 424 GLU A N 1
ATOM 3392 C CA . GLU A 1 424 ? -15.970 23.427 24.590 1.00 85.00 424 GLU A CA 1
ATOM 3393 C C . GLU A 1 424 ? -15.171 24.209 25.649 1.00 85.00 424 GLU A C 1
ATOM 3395 O O . GLU A 1 424 ? -15.528 25.337 26.007 1.00 85.00 424 GLU A O 1
ATOM 3400 N N . LEU A 1 425 ? -14.107 23.608 26.192 1.00 81.75 425 LEU A N 1
ATOM 3401 C CA . LEU A 1 425 ? -13.267 24.242 27.211 1.00 81.75 425 LEU A CA 1
ATOM 3402 C C . LEU A 1 425 ? -12.430 25.380 26.622 1.00 81.75 425 LEU A C 1
ATOM 3404 O O . LEU A 1 425 ? -12.302 26.425 27.260 1.00 81.75 425 LEU A O 1
ATOM 3408 N N . GLU A 1 426 ? -11.900 25.202 25.412 1.00 78.50 426 GLU A N 1
ATOM 3409 C CA . GLU A 1 426 ? -11.143 26.238 24.704 1.00 78.50 426 GLU A CA 1
ATOM 3410 C C . GLU A 1 426 ? -12.044 27.425 24.319 1.00 78.50 426 GLU A C 1
ATOM 3412 O O . GLU A 1 426 ? -11.676 28.576 24.555 1.00 78.50 426 GLU A O 1
ATOM 3417 N N . GLU A 1 427 ? -13.266 27.178 23.837 1.00 78.06 427 GLU A N 1
ATOM 3418 C CA . GLU A 1 427 ? -14.253 28.233 23.547 1.00 78.06 427 GLU A CA 1
ATOM 3419 C C . GLU A 1 427 ? -14.671 29.013 24.807 1.00 78.06 427 GLU A C 1
ATOM 3421 O O . GLU A 1 427 ? -14.784 30.245 24.789 1.00 78.06 427 GLU A O 1
ATOM 3426 N N . SER A 1 428 ? -14.848 28.311 25.931 1.00 73.75 428 SER A N 1
ATOM 3427 C CA . SER A 1 428 ? -15.218 28.927 27.212 1.00 73.75 428 SER A CA 1
ATOM 3428 C C . SER A 1 428 ? -14.118 29.844 27.758 1.00 73.75 428 SER A C 1
ATOM 3430 O O . SER A 1 428 ? -14.420 30.893 28.326 1.00 73.75 428 SER A O 1
ATOM 3432 N N . GLN A 1 429 ? -12.843 29.492 27.559 1.00 67.44 429 GLN A N 1
ATOM 3433 C CA . GLN A 1 429 ? -11.705 30.330 27.958 1.00 67.44 429 GLN A CA 1
ATOM 3434 C C . GLN A 1 429 ? -11.543 31.565 27.061 1.00 67.44 429 GLN A C 1
ATOM 3436 O O . GLN A 1 429 ? -11.132 32.620 27.538 1.00 67.44 429 GLN A O 1
ATOM 3441 N N . MET A 1 430 ? -11.928 31.471 25.786 1.00 59.38 430 MET A N 1
ATOM 3442 C CA . MET A 1 430 ? -11.861 32.582 24.829 1.00 59.38 430 MET A CA 1
ATOM 3443 C C . MET A 1 430 ? -12.987 33.615 24.993 1.00 59.38 430 MET A C 1
ATOM 3445 O O . MET A 1 430 ? -12.847 34.750 24.542 1.00 59.38 430 MET A O 1
ATOM 3449 N N . SER A 1 431 ? -14.087 33.243 25.651 1.00 56.19 431 SER A N 1
ATOM 3450 C CA . SER A 1 431 ? -15.267 34.099 25.855 1.00 56.19 431 SER A CA 1
ATOM 3451 C C . SER A 1 431 ? -15.178 34.999 27.103 1.00 56.19 431 SER A C 1
ATOM 3453 O O . SER A 1 431 ? -16.046 35.845 27.311 1.00 56.19 431 SER A O 1
ATOM 3455 N N . GLY A 1 432 ? -14.161 34.805 27.954 1.00 49.16 432 GLY A N 1
ATOM 3456 C CA . GLY A 1 432 ? -14.036 35.446 29.271 1.00 49.16 432 GLY A CA 1
ATOM 3457 C C . GLY A 1 432 ? -13.300 36.792 29.319 1.00 49.16 432 GLY A C 1
ATOM 3458 O O . GLY A 1 432 ? -13.394 37.469 30.339 1.00 49.16 432 GLY A O 1
ATOM 3459 N N . ASP A 1 433 ? -12.615 37.209 28.250 1.00 46.53 433 ASP A N 1
ATOM 3460 C CA . ASP A 1 433 ? -11.902 38.496 28.199 1.00 46.53 433 ASP A CA 1
ATOM 3461 C C . ASP A 1 433 ? -12.721 39.542 27.421 1.00 46.53 433 ASP A C 1
ATOM 3463 O O . ASP A 1 433 ? -12.645 39.653 26.196 1.00 46.53 433 ASP A O 1
ATOM 3467 N N . GLN A 1 434 ? -13.512 40.343 28.142 1.00 45.25 434 GLN A N 1
ATOM 3468 C CA . GLN A 1 434 ? -13.987 41.631 27.633 1.00 45.25 434 GLN A CA 1
ATOM 3469 C C . GLN A 1 434 ? -12.874 42.670 27.796 1.00 45.25 434 GLN A C 1
ATOM 3471 O O . GLN A 1 434 ? -12.733 43.222 28.880 1.00 45.25 434 GLN A O 1
ATOM 3476 N N . CYS A 1 435 ? -12.133 42.967 26.725 1.00 37.47 435 CYS A N 1
ATOM 3477 C CA . CYS A 1 435 ? -11.377 44.214 26.573 1.00 37.47 435 CYS A CA 1
ATOM 3478 C C . CYS A 1 435 ? -11.233 44.566 25.080 1.00 37.47 435 CYS A C 1
ATOM 3480 O O . CYS A 1 435 ? -10.530 43.889 24.338 1.00 37.47 435 CYS A O 1
ATOM 3482 N N . ASP A 1 436 ? -11.942 45.630 24.700 1.00 36.84 436 ASP A N 1
ATOM 3483 C CA . ASP A 1 436 ? -11.818 46.532 23.550 1.00 36.84 436 ASP A CA 1
ATOM 3484 C C . ASP A 1 436 ? -11.575 46.009 22.120 1.00 36.84 436 ASP A C 1
ATOM 3486 O O . ASP A 1 436 ? -10.583 45.379 21.757 1.00 36.84 436 ASP A O 1
ATOM 3490 N N . HIS A 1 437 ? -12.499 46.433 21.255 1.00 41.78 437 HIS A N 1
ATOM 3491 C CA . HIS A 1 437 ? -12.462 46.344 19.803 1.00 41.78 437 HIS A CA 1
ATOM 3492 C C . HIS A 1 437 ? -11.187 46.955 19.198 1.00 41.78 437 HIS A C 1
ATOM 3494 O O . HIS A 1 437 ? -11.125 48.161 18.965 1.00 41.78 437 HIS A O 1
ATOM 3500 N N . GLN A 1 438 ? -10.236 46.109 18.803 1.00 33.91 438 GLN A N 1
ATOM 3501 C CA . GLN A 1 438 ? -9.405 46.339 17.620 1.00 33.91 438 GLN A CA 1
ATOM 3502 C C . GLN A 1 438 ? -9.278 45.042 16.817 1.00 33.91 438 GLN A C 1
ATOM 3504 O O . GLN A 1 438 ? -8.853 44.003 17.324 1.00 33.91 438 GLN A O 1
ATOM 3509 N N . GLU A 1 439 ? -9.687 45.122 15.550 1.00 41.34 439 GLU A N 1
ATOM 3510 C CA . GLU A 1 439 ? -9.595 44.070 14.540 1.00 41.34 439 GLU A CA 1
ATOM 3511 C C . GLU A 1 439 ? -8.163 43.524 14.453 1.00 41.34 439 GLU A C 1
ATOM 3513 O O . GLU A 1 439 ? -7.285 44.099 13.812 1.00 41.34 439 GLU A O 1
ATOM 3518 N N . THR A 1 440 ? -7.919 42.380 15.089 1.00 32.16 440 THR A N 1
ATOM 3519 C CA . THR A 1 440 ? -6.723 41.571 14.859 1.00 32.16 440 THR A CA 1
ATOM 3520 C C . THR A 1 440 ? -7.113 40.385 13.991 1.00 32.16 440 THR A C 1
ATOM 3522 O O . THR A 1 440 ? -7.768 39.436 14.417 1.00 32.16 440 THR A O 1
ATOM 3525 N N . SER A 1 441 ? -6.723 40.473 12.723 1.00 37.72 441 SER A N 1
ATOM 3526 C CA . SER A 1 441 ? -6.769 39.364 11.778 1.00 37.72 441 SER A CA 1
ATOM 3527 C C . SER A 1 441 ? -5.810 38.266 12.253 1.00 37.72 441 SER A C 1
ATOM 3529 O O . SER A 1 441 ? -4.608 38.511 12.335 1.00 37.72 441 SER A O 1
ATOM 3531 N N . GLY A 1 442 ? -6.331 37.070 12.554 1.00 38.44 442 GLY A N 1
ATOM 3532 C CA . GLY A 1 442 ? -5.522 35.855 12.734 1.00 38.44 442 GLY A CA 1
ATOM 3533 C C . GLY A 1 442 ? -5.549 35.192 14.117 1.00 38.44 442 GLY A C 1
ATOM 3534 O O . GLY A 1 442 ? -4.491 34.823 14.617 1.00 38.44 442 GLY A O 1
ATOM 3535 N N . LYS A 1 443 ? -6.720 34.998 14.740 1.00 39.72 443 LYS A N 1
ATOM 3536 C CA . LYS A 1 443 ? -6.858 34.013 15.832 1.00 39.72 443 LYS A CA 1
ATOM 3537 C C . LYS A 1 443 ? -7.303 32.668 15.247 1.00 39.72 443 LYS A C 1
ATOM 3539 O O . LYS A 1 443 ? -8.350 32.593 14.608 1.00 39.72 443 LYS A O 1
ATOM 3544 N N . LEU A 1 444 ? -6.452 31.660 15.434 1.00 49.34 444 LEU A N 1
ATOM 3545 C CA . LEU A 1 444 ? -6.592 30.292 14.936 1.00 49.34 444 LEU A CA 1
ATOM 3546 C C . LEU A 1 444 ? -7.828 29.619 15.555 1.00 49.34 444 LEU A C 1
ATOM 3548 O O . LEU A 1 444 ? -8.041 29.731 16.764 1.00 49.34 444 LEU A O 1
ATOM 3552 N N . GLN A 1 445 ? -8.641 28.935 14.750 1.00 60.50 445 GLN A N 1
ATOM 3553 C CA . GLN A 1 445 ? -9.777 28.173 15.279 1.00 60.50 445 GLN A CA 1
ATOM 3554 C C . GLN A 1 445 ? -9.241 26.908 15.969 1.00 60.50 445 GLN A C 1
ATOM 3556 O O . GLN A 1 445 ? -8.411 26.224 15.371 1.00 60.50 445 GLN A O 1
ATOM 3561 N N . PRO A 1 446 ? -9.704 26.524 17.174 1.00 63.44 446 PRO A N 1
ATOM 3562 C CA . PRO A 1 446 ? -9.179 25.343 17.872 1.00 63.44 446 PRO A CA 1
ATOM 3563 C C . PRO A 1 446 ? -9.283 24.034 17.066 1.00 63.44 446 PRO A C 1
ATOM 3565 O O . PRO A 1 446 ? -8.451 23.133 17.186 1.00 63.44 446 PRO A O 1
ATOM 3568 N N . SER A 1 447 ? -10.248 23.962 16.144 1.00 74.12 447 SER A N 1
ATOM 3569 C CA . SER A 1 447 ? -10.384 22.871 15.176 1.00 74.12 447 SER A CA 1
ATOM 3570 C C . SER A 1 447 ? -9.208 22.734 14.195 1.00 74.12 447 SER A C 1
ATOM 3572 O O . SER A 1 447 ? -9.008 21.650 13.654 1.00 74.12 447 SER A O 1
ATOM 3574 N N . GLU A 1 448 ? -8.438 23.797 13.940 1.00 80.56 448 GLU A N 1
ATOM 3575 C CA . GLU A 1 448 ? -7.282 23.790 13.024 1.00 80.56 448 GLU A CA 1
ATOM 3576 C C . GLU A 1 448 ? -6.073 23.045 13.621 1.00 80.56 448 GLU A C 1
ATOM 3578 O O . GLU A 1 448 ? -5.260 22.493 12.877 1.00 80.56 448 GLU A O 1
ATOM 3583 N N . SER A 1 449 ? -6.020 22.916 14.953 1.00 90.75 449 SER A N 1
ATOM 3584 C CA . SER A 1 449 ? -5.000 22.149 15.683 1.00 90.75 449 SER A CA 1
ATOM 3585 C C . SER A 1 449 ? -5.201 20.628 15.607 1.00 90.75 449 SER A C 1
ATOM 3587 O O . SER A 1 449 ? -4.308 19.859 15.985 1.00 90.75 449 SER A O 1
ATOM 3589 N N . ILE A 1 450 ? -6.363 20.166 15.125 1.00 95.50 450 ILE A N 1
ATOM 3590 C CA . ILE A 1 450 ? -6.762 18.754 15.108 1.00 95.50 450 ILE A CA 1
ATOM 3591 C C . ILE A 1 450 ? -6.773 18.229 13.671 1.00 95.50 450 ILE A C 1
ATOM 3593 O O . ILE A 1 450 ? -7.571 18.640 12.832 1.00 95.50 450 ILE A O 1
ATOM 3597 N N . LEU A 1 451 ? -5.940 17.225 13.397 1.00 97.31 451 LEU A N 1
ATOM 3598 C CA . LEU A 1 451 ? -5.912 16.529 12.117 1.00 97.31 451 LEU A CA 1
ATOM 3599 C C . LEU A 1 451 ? -6.557 15.147 12.227 1.00 97.31 451 LEU A C 1
ATOM 3601 O O . LEU A 1 451 ? -5.972 14.206 12.768 1.00 97.31 451 LEU A O 1
ATOM 3605 N N . LEU A 1 452 ? -7.743 15.006 11.636 1.00 97.62 452 LEU A N 1
ATOM 3606 C CA . LEU A 1 452 ? -8.439 13.729 11.508 1.00 97.62 452 LEU A CA 1
ATOM 3607 C C . LEU A 1 452 ? -8.125 13.070 10.165 1.00 97.62 452 LEU A C 1
ATOM 3609 O O . LEU A 1 452 ? -8.336 13.657 9.099 1.00 97.62 452 LEU A O 1
ATOM 3613 N N . THR A 1 453 ? -7.653 11.825 10.204 1.00 97.06 453 THR A N 1
ATOM 3614 C CA . THR A 1 453 ? -7.304 11.079 8.995 1.00 97.06 453 THR A CA 1
ATOM 3615 C C . THR A 1 453 ? -7.819 9.649 8.984 1.00 97.06 453 THR A C 1
ATOM 3617 O O . THR A 1 453 ? -7.989 9.009 10.018 1.00 97.06 453 THR A O 1
ATOM 3620 N N . ALA A 1 454 ? -8.042 9.127 7.781 1.00 95.19 454 ALA A N 1
ATOM 3621 C CA . ALA A 1 454 ? -8.308 7.712 7.554 1.00 95.19 454 ALA A CA 1
ATOM 3622 C C . ALA A 1 454 ? -7.692 7.245 6.218 1.00 95.19 454 ALA A C 1
ATOM 3624 O O . ALA A 1 454 ? -7.430 8.051 5.324 1.00 95.19 454 ALA A O 1
ATOM 3625 N N . PRO A 1 455 ? -7.432 5.946 6.021 1.00 91.06 455 PRO A N 1
ATOM 3626 C CA . PRO A 1 455 ? -6.844 5.423 4.786 1.00 91.06 455 PRO A CA 1
ATOM 3627 C C . PRO A 1 455 ? -7.794 5.486 3.578 1.00 91.06 455 PRO A C 1
ATOM 3629 O O . PRO A 1 455 ? -7.320 5.555 2.444 1.00 91.06 455 PRO A O 1
ATOM 3632 N N . THR A 1 456 ? -9.116 5.480 3.792 1.00 88.62 456 THR A N 1
ATOM 3633 C CA . THR A 1 456 ? -10.129 5.508 2.722 1.00 88.62 456 THR A CA 1
ATOM 3634 C C . THR A 1 456 ? -11.031 6.737 2.830 1.00 88.62 456 THR A C 1
ATOM 3636 O O . THR A 1 456 ? -11.302 7.232 3.924 1.00 88.62 456 THR A O 1
ATOM 3639 N N . GLY A 1 457 ? -11.535 7.226 1.689 1.00 85.38 457 GLY A N 1
ATOM 3640 C CA . GLY A 1 457 ? -12.416 8.401 1.648 1.00 85.38 457 GLY A CA 1
ATOM 3641 C C . GLY A 1 457 ? -13.723 8.211 2.422 1.00 85.38 457 GLY A C 1
ATOM 3642 O O . GLY A 1 457 ? -14.178 9.134 3.091 1.00 85.38 457 GLY A O 1
ATOM 3643 N N . ARG A 1 458 ? -14.293 6.997 2.402 1.00 83.44 458 ARG A N 1
ATOM 3644 C CA . ARG A 1 458 ? -15.511 6.683 3.163 1.00 83.44 458 ARG A CA 1
ATOM 3645 C C . ARG A 1 458 ? -15.259 6.697 4.670 1.00 83.44 458 ARG A C 1
ATOM 3647 O O . ARG A 1 458 ? -16.048 7.294 5.394 1.00 83.44 458 ARG A O 1
ATOM 3654 N N . ALA A 1 459 ? -14.159 6.095 5.131 1.00 88.19 459 ALA A N 1
ATOM 3655 C CA . ALA A 1 459 ? -13.790 6.119 6.545 1.00 88.19 459 ALA A CA 1
ATOM 3656 C C . ALA A 1 459 ? -13.522 7.554 7.023 1.00 88.19 459 ALA A C 1
ATOM 3658 O O . ALA A 1 459 ? -14.033 7.945 8.066 1.00 88.19 459 ALA A O 1
ATOM 3659 N N . ALA A 1 460 ? -12.824 8.367 6.219 1.00 91.56 460 ALA A N 1
ATOM 3660 C CA . ALA A 1 460 ? -12.605 9.781 6.522 1.00 91.56 460 ALA A CA 1
ATOM 3661 C C . ALA A 1 460 ? -13.937 10.547 6.608 1.00 91.56 460 ALA A C 1
ATOM 3663 O O . ALA A 1 460 ? -14.174 11.254 7.578 1.00 91.56 460 ALA A O 1
ATOM 3664 N N . SER A 1 461 ? -14.854 10.347 5.655 1.00 89.00 461 SER A N 1
ATOM 3665 C CA . SER A 1 461 ? -16.173 10.993 5.686 1.00 89.00 461 SER A CA 1
ATOM 3666 C C . SER A 1 461 ? -16.986 10.617 6.932 1.00 89.00 461 SER A C 1
ATOM 3668 O O . SER A 1 461 ? -17.577 11.492 7.559 1.00 89.00 461 SER A O 1
ATOM 3670 N N . ILE A 1 462 ? -16.999 9.337 7.322 1.00 87.81 462 ILE A N 1
ATOM 3671 C CA . ILE A 1 462 ? -17.692 8.875 8.536 1.00 87.81 462 ILE A CA 1
ATOM 3672 C C . ILE A 1 462 ? -17.046 9.469 9.790 1.00 87.81 462 ILE A C 1
ATOM 3674 O O . ILE A 1 462 ? -17.768 9.910 10.684 1.00 87.81 462 ILE A O 1
ATOM 3678 N N . LEU A 1 463 ? -15.712 9.484 9.851 1.00 91.31 463 LEU A N 1
ATOM 3679 C CA . LEU A 1 463 ? -14.959 10.068 10.956 1.00 91.31 463 LEU A CA 1
ATOM 3680 C C . LEU A 1 463 ? -15.326 11.543 11.128 1.00 91.31 463 LEU A C 1
ATOM 3682 O O . LEU A 1 463 ? -15.759 11.920 12.212 1.00 91.31 463 LEU A O 1
ATOM 3686 N N . GLY A 1 464 ? -15.265 12.333 10.052 1.00 92.06 464 GLY A N 1
ATOM 3687 C CA . GLY A 1 464 ? -15.580 13.759 10.112 1.00 92.06 464 GLY A CA 1
ATOM 3688 C C . GLY A 1 464 ? -17.047 14.056 10.433 1.00 92.06 464 GLY A C 1
ATOM 3689 O O . GLY A 1 464 ? -17.340 14.947 11.223 1.00 92.06 464 GLY A O 1
ATOM 3690 N N . LYS A 1 465 ? -17.991 13.256 9.912 1.00 90.62 465 LYS A N 1
ATOM 3691 C CA . LYS A 1 465 ? -19.417 13.374 10.274 1.00 90.62 465 LYS A CA 1
ATOM 3692 C C . LYS A 1 465 ? -19.671 13.101 11.759 1.00 90.62 465 LYS A C 1
ATOM 3694 O O . LYS A 1 465 ? -20.580 13.693 12.326 1.00 90.62 465 LYS A O 1
ATOM 3699 N N . ARG A 1 466 ? -18.920 12.180 12.375 1.00 89.75 466 ARG A N 1
ATOM 3700 C CA . ARG A 1 466 ? -19.090 11.824 13.792 1.00 89.75 466 ARG A CA 1
ATOM 3701 C C . ARG A 1 466 ? -18.457 12.835 14.735 1.00 89.75 466 ARG A C 1
ATOM 3703 O O . ARG A 1 466 ? -19.042 13.091 15.773 1.00 89.75 466 ARG A O 1
ATOM 3710 N N . THR A 1 467 ? -17.287 13.359 14.386 1.00 90.19 467 THR A N 1
ATOM 3711 C CA . THR A 1 467 ? -16.555 14.320 15.222 1.00 90.19 467 THR A CA 1
ATOM 3712 C C . THR A 1 467 ? -17.004 15.762 15.014 1.00 90.19 467 THR A C 1
ATOM 3714 O O . THR A 1 467 ? -16.700 16.604 15.847 1.00 90.19 467 THR A O 1
ATOM 3717 N N . GLY A 1 468 ? -17.674 16.067 13.897 1.00 89.31 468 GLY A N 1
ATOM 3718 C CA . GLY A 1 468 ? -18.000 17.439 13.499 1.00 89.31 468 GLY A CA 1
ATOM 3719 C C . GLY A 1 468 ? -16.811 18.222 12.925 1.00 89.31 468 GLY A C 1
ATOM 3720 O O . GLY A 1 468 ? -16.973 19.383 12.567 1.00 89.31 468 GLY A O 1
ATOM 3721 N N . ILE A 1 469 ? -15.634 17.597 12.798 1.00 91.00 469 ILE A N 1
ATOM 3722 C CA . ILE A 1 469 ? -14.394 18.207 12.291 1.00 91.00 469 ILE A CA 1
ATOM 3723 C C . ILE A 1 469 ? -14.091 17.631 10.904 1.00 91.00 469 ILE A C 1
ATOM 3725 O O . ILE A 1 469 ? -14.284 16.438 10.663 1.00 91.00 469 ILE A O 1
ATOM 3729 N N . GLU A 1 470 ? -13.588 18.447 9.975 1.00 92.06 470 GLU A N 1
ATOM 3730 C CA . GLU A 1 470 ? -13.226 17.957 8.643 1.00 92.06 470 GLU A CA 1
ATOM 3731 C C . GLU A 1 470 ? -12.122 16.886 8.724 1.00 92.06 470 GLU A C 1
ATOM 3733 O O . GLU A 1 470 ? -11.087 17.065 9.364 1.00 92.06 470 GLU A O 1
ATOM 3738 N N . ALA A 1 471 ? -12.343 15.753 8.056 1.00 94.69 471 ALA A N 1
ATOM 3739 C CA . ALA A 1 471 ? -11.422 14.625 8.048 1.00 94.69 471 ALA A CA 1
ATOM 3740 C C . ALA A 1 471 ? -10.965 14.298 6.625 1.00 94.69 471 ALA A C 1
ATOM 3742 O O . ALA A 1 471 ? -11.743 14.334 5.668 1.00 94.69 471 ALA A O 1
ATOM 3743 N N . TYR A 1 472 ? -9.695 13.921 6.490 1.00 95.06 472 TYR A N 1
ATOM 3744 C CA . TYR A 1 472 ? -9.039 13.737 5.196 1.00 95.06 472 TYR A CA 1
ATOM 3745 C C . TYR A 1 472 ? -8.493 12.326 5.031 1.00 95.06 472 TYR A C 1
ATOM 3747 O O . TYR A 1 472 ? -8.264 11.596 5.994 1.00 95.06 472 TYR A O 1
ATOM 3755 N N . THR A 1 473 ? -8.224 11.919 3.790 1.00 94.38 473 THR A N 1
ATOM 3756 C CA . THR A 1 473 ? -7.448 10.689 3.613 1.00 94.38 473 THR A CA 1
ATOM 3757 C C . THR A 1 473 ? -5.973 10.933 3.928 1.00 94.38 473 THR A C 1
ATOM 3759 O O . THR A 1 473 ? -5.466 12.019 3.636 1.00 94.38 473 THR A O 1
ATOM 3762 N N . LEU A 1 474 ? -5.251 9.927 4.443 1.00 93.31 474 LEU A N 1
ATOM 3763 C CA . LEU A 1 474 ? -3.794 10.037 4.654 1.00 93.31 474 LEU A CA 1
ATOM 3764 C C . LEU A 1 474 ? -3.073 10.509 3.378 1.00 93.31 474 LEU A C 1
ATOM 3766 O O . LEU A 1 474 ? -2.202 11.376 3.425 1.00 93.31 474 LEU A O 1
ATOM 3770 N N . HIS A 1 475 ? -3.471 9.969 2.222 1.00 89.19 475 HIS A N 1
ATOM 3771 C CA . HIS A 1 475 ? -2.899 10.343 0.930 1.00 89.19 475 HIS A CA 1
ATOM 3772 C C . HIS A 1 475 ? -3.242 11.781 0.532 1.00 89.19 475 HIS A C 1
ATOM 3774 O O . HIS A 1 475 ? -2.387 12.451 -0.033 1.00 89.19 475 HIS A O 1
ATOM 3780 N N . SER A 1 476 ? -4.442 12.280 0.849 1.00 91.50 476 SER A N 1
ATOM 3781 C CA . SER A 1 476 ? -4.815 13.681 0.606 1.00 91.50 476 SER A CA 1
ATOM 3782 C C . SER A 1 476 ? -3.920 14.644 1.387 1.00 91.50 476 SER A C 1
ATOM 3784 O O . SER A 1 476 ? -3.459 15.632 0.820 1.00 91.50 476 SER A O 1
ATOM 3786 N N . VAL A 1 477 ? -3.616 14.333 2.653 1.00 93.69 477 VAL A N 1
ATOM 3787 C CA . VAL A 1 477 ? -2.707 15.145 3.479 1.00 93.69 477 VAL A CA 1
ATOM 3788 C C . VAL A 1 477 ? -1.295 15.125 2.891 1.00 93.69 477 VAL A C 1
ATOM 3790 O O . VAL A 1 477 ? -0.735 16.184 2.608 1.00 93.69 477 VAL A O 1
ATOM 3793 N N . ILE A 1 478 ? -0.748 13.936 2.614 1.00 91.81 478 ILE A N 1
ATOM 3794 C CA . ILE A 1 478 ? 0.588 13.778 2.012 1.00 91.81 478 ILE A CA 1
ATOM 3795 C C . ILE A 1 478 ? 0.677 14.506 0.661 1.00 91.81 478 ILE A C 1
ATOM 3797 O O . ILE A 1 478 ? 1.640 15.229 0.406 1.00 91.81 478 ILE A O 1
ATOM 3801 N N . PHE A 1 479 ? -0.329 14.343 -0.199 1.00 89.69 479 PHE A N 1
ATOM 3802 C CA . PHE A 1 479 ? -0.389 15.002 -1.500 1.00 89.69 479 PHE A CA 1
ATOM 3803 C C . PHE A 1 479 ? -0.419 16.524 -1.353 1.00 89.69 479 PHE A C 1
ATOM 3805 O O . PHE A 1 479 ? 0.342 17.205 -2.036 1.00 89.69 479 PHE A O 1
ATOM 3812 N N . SER A 1 480 ? -1.234 17.057 -0.434 1.00 91.75 480 SER A N 1
ATOM 3813 C CA . SER A 1 480 ? -1.319 18.503 -0.199 1.00 91.75 480 SER A CA 1
ATOM 3814 C C . SER A 1 480 ? 0.038 19.108 0.174 1.00 91.75 480 SER A C 1
ATOM 3816 O O . SER A 1 480 ? 0.379 20.182 -0.313 1.00 91.75 480 SER A O 1
ATOM 3818 N N . TYR A 1 481 ? 0.845 18.393 0.968 1.00 90.50 481 TYR A N 1
ATOM 3819 C CA . TYR A 1 481 ? 2.189 18.826 1.343 1.00 90.50 481 TYR A CA 1
ATOM 3820 C C . TYR A 1 481 ? 3.115 18.902 0.134 1.00 90.50 481 TYR A C 1
ATOM 3822 O O . TYR A 1 481 ? 3.809 19.895 -0.069 1.00 90.50 481 TYR A O 1
ATOM 3830 N N . PHE A 1 482 ? 3.140 17.848 -0.683 1.00 86.50 482 PHE A N 1
ATOM 3831 C CA . PHE A 1 482 ? 4.016 17.819 -1.848 1.00 86.50 482 PHE A CA 1
ATOM 3832 C C . PHE A 1 482 ? 3.584 18.800 -2.936 1.00 86.50 482 PHE A C 1
ATOM 3834 O O . PHE A 1 482 ? 4.446 19.373 -3.601 1.00 86.50 482 PHE A O 1
ATOM 3841 N N . HIS A 1 483 ? 2.277 19.003 -3.099 1.00 85.19 483 HIS A N 1
ATOM 3842 C CA . HIS A 1 483 ? 1.726 20.016 -3.988 1.00 85.19 483 HIS A CA 1
ATOM 3843 C C . HIS A 1 483 ? 2.169 21.414 -3.554 1.00 85.19 483 HIS A C 1
ATOM 3845 O O . HIS A 1 483 ? 2.815 22.115 -4.327 1.00 85.19 483 HIS A O 1
ATOM 3851 N N . TRP A 1 484 ? 1.942 21.760 -2.285 1.00 88.94 484 TRP A N 1
ATOM 3852 C CA . TRP A 1 484 ? 2.401 23.017 -1.695 1.00 88.94 484 TRP A CA 1
ATOM 3853 C C . TRP A 1 484 ? 3.919 23.204 -1.844 1.00 88.94 484 TRP A C 1
ATOM 3855 O O . TRP A 1 484 ? 4.386 24.229 -2.329 1.00 88.94 484 TRP A O 1
ATOM 3865 N N . LEU A 1 485 ? 4.717 22.178 -1.526 1.00 85.69 485 LEU A N 1
ATOM 3866 C CA . LEU A 1 485 ? 6.177 22.239 -1.648 1.00 85.69 485 LEU A CA 1
ATOM 3867 C C . LEU A 1 485 ? 6.633 22.501 -3.091 1.00 85.69 485 LEU A C 1
ATOM 3869 O O . LEU A 1 485 ? 7.676 23.122 -3.309 1.00 85.69 485 LEU A O 1
ATOM 3873 N N . LYS A 1 486 ? 5.893 21.990 -4.079 1.00 80.88 486 LYS A N 1
ATOM 3874 C CA . LYS A 1 486 ? 6.160 22.244 -5.495 1.00 80.88 486 LYS A CA 1
ATOM 3875 C C . LYS A 1 486 ? 5.861 23.701 -5.846 1.00 80.88 486 LYS A C 1
ATOM 3877 O O . LYS A 1 486 ? 6.727 24.346 -6.428 1.00 80.88 486 LYS A O 1
ATOM 3882 N N . GLU A 1 487 ? 4.703 24.220 -5.452 1.00 85.12 487 GLU A N 1
ATOM 3883 C CA . GLU A 1 487 ? 4.324 25.616 -5.702 1.00 85.12 487 GLU A CA 1
ATOM 3884 C C . GLU A 1 487 ? 5.320 26.599 -5.076 1.00 85.12 487 GLU A C 1
ATOM 3886 O O . GLU A 1 487 ? 5.749 27.543 -5.738 1.00 85.12 487 GLU A O 1
ATOM 3891 N N . VAL A 1 488 ? 5.772 26.331 -3.846 1.00 85.94 488 VAL A N 1
ATOM 3892 C CA . VAL A 1 488 ? 6.804 27.134 -3.167 1.00 85.94 488 VAL A CA 1
ATOM 3893 C C . VAL A 1 488 ? 8.117 27.135 -3.955 1.00 85.94 488 VAL A C 1
ATOM 3895 O O . VAL A 1 488 ? 8.733 28.180 -4.156 1.00 85.94 488 VAL A O 1
ATOM 3898 N N . LYS A 1 489 ? 8.555 25.974 -4.463 1.00 84.06 489 LYS A N 1
ATOM 3899 C CA . LYS A 1 489 ? 9.774 25.877 -5.292 1.00 84.06 489 LYS A CA 1
ATOM 3900 C C . LYS A 1 489 ? 9.641 26.599 -6.629 1.00 84.06 489 LYS A C 1
ATOM 3902 O O . LYS A 1 489 ? 10.629 27.130 -7.131 1.00 84.06 489 LYS A O 1
ATOM 3907 N N . GLU A 1 490 ? 8.445 26.598 -7.204 1.00 88.31 490 GLU A N 1
ATOM 3908 C CA . GLU A 1 490 ? 8.123 27.282 -8.457 1.00 88.31 490 GLU A CA 1
ATOM 3909 C C . GLU A 1 490 ? 7.796 28.771 -8.250 1.00 88.31 490 GLU A C 1
ATOM 3911 O O . GLU A 1 490 ? 7.494 29.458 -9.223 1.00 88.31 490 GLU A O 1
ATOM 3916 N N . LYS A 1 491 ? 7.900 29.282 -7.010 1.00 86.81 491 LYS A N 1
ATOM 3917 C CA . LYS A 1 491 ? 7.541 30.656 -6.614 1.00 86.81 491 LYS A CA 1
ATOM 3918 C C . LYS A 1 491 ? 6.098 31.033 -6.978 1.00 86.81 491 LYS A C 1
ATOM 3920 O O . LYS A 1 491 ? 5.807 32.190 -7.257 1.00 86.81 491 LYS A O 1
ATOM 3925 N N . GLN A 1 492 ? 5.208 30.045 -7.009 1.00 80.75 492 GLN A N 1
ATOM 3926 C CA . GLN A 1 492 ? 3.778 30.222 -7.271 1.00 80.75 492 GLN A CA 1
ATOM 3927 C C . GLN A 1 492 ? 2.974 30.415 -5.982 1.00 80.75 492 GLN A C 1
ATOM 3929 O O . GLN A 1 492 ? 1.849 30.900 -6.041 1.00 80.75 492 GLN A O 1
ATOM 3934 N N . ASN A 1 493 ? 3.533 30.030 -4.831 1.00 79.69 493 ASN A N 1
ATOM 3935 C CA . ASN A 1 493 ? 2.874 30.134 -3.536 1.00 79.69 493 ASN A CA 1
ATOM 3936 C C . ASN A 1 493 ? 3.887 30.505 -2.441 1.00 79.69 493 ASN A C 1
ATOM 3938 O O . ASN A 1 493 ? 4.958 29.903 -2.360 1.00 79.69 493 ASN A O 1
ATOM 3942 N N . GLU A 1 494 ? 3.540 31.485 -1.606 1.00 81.19 494 GLU A N 1
ATOM 3943 C CA . GLU A 1 494 ? 4.335 31.947 -0.457 1.00 81.19 494 GLU A CA 1
ATOM 3944 C C . GLU A 1 494 ? 3.669 31.623 0.893 1.00 81.19 494 GLU A C 1
ATOM 3946 O O . GLU A 1 494 ? 4.249 31.882 1.947 1.00 81.19 494 GLU A O 1
ATOM 3951 N N . SER A 1 495 ? 2.465 31.038 0.888 1.00 85.56 495 SER A N 1
ATOM 3952 C CA . SER A 1 495 ? 1.725 30.714 2.108 1.00 85.56 495 SER A CA 1
ATOM 3953 C C . SER A 1 495 ? 2.357 29.552 2.878 1.00 85.56 495 SER A C 1
ATOM 3955 O O . SER A 1 495 ? 3.087 28.723 2.325 1.00 85.56 495 SER A O 1
ATOM 3957 N N . THR A 1 496 ? 2.018 29.430 4.161 1.00 89.62 496 THR A N 1
ATOM 3958 C CA . THR A 1 496 ? 2.285 28.214 4.938 1.00 89.62 496 THR A CA 1
ATOM 3959 C C . THR A 1 496 ? 1.438 27.047 4.423 1.00 89.62 496 THR A C 1
ATOM 3961 O O . THR A 1 496 ? 0.460 27.218 3.686 1.00 89.62 496 THR A O 1
ATOM 3964 N N . TRP A 1 497 ? 1.850 25.824 4.761 1.00 93.25 497 TRP A N 1
ATOM 3965 C CA . TRP A 1 497 ? 1.102 24.629 4.386 1.00 93.25 497 TRP A CA 1
ATOM 3966 C C . TRP A 1 497 ? -0.177 24.533 5.227 1.00 93.25 497 TRP A C 1
ATOM 3968 O O . TRP A 1 497 ? -0.129 24.789 6.426 1.00 93.25 497 TRP A O 1
ATOM 3978 N N . LYS A 1 498 ? -1.295 24.101 4.628 1.00 91.31 498 LYS A N 1
ATOM 3979 C CA . LYS A 1 498 ? -2.628 24.044 5.264 1.00 91.31 498 LYS A CA 1
ATOM 3980 C C . LYS A 1 498 ? -2.661 23.403 6.663 1.00 91.31 498 LYS A C 1
ATOM 3982 O O . LYS A 1 498 ? -3.484 23.784 7.477 1.00 91.31 498 LYS A O 1
ATOM 3987 N N . PHE A 1 499 ? -1.809 22.416 6.926 1.00 94.88 499 PHE A N 1
ATOM 3988 C CA . PHE A 1 499 ? -1.804 21.655 8.178 1.00 94.88 499 PHE A CA 1
ATOM 3989 C C . PHE A 1 499 ? -0.645 22.044 9.109 1.00 94.88 499 PHE A C 1
ATOM 3991 O O . PHE A 1 499 ? -0.211 21.216 9.902 1.00 94.88 499 PHE A O 1
ATOM 3998 N N . SER A 1 500 ? -0.085 23.252 8.970 1.00 93.56 500 SER A N 1
ATOM 3999 C CA . SER A 1 500 ? 1.111 23.670 9.723 1.00 93.56 500 SER A CA 1
ATOM 4000 C C . SER A 1 500 ? 0.856 23.793 11.228 1.00 93.56 500 SER A C 1
ATOM 4002 O O . SER A 1 500 ? 1.765 23.542 12.012 1.00 93.56 500 SER A O 1
ATOM 4004 N N . ASP A 1 501 ? -0.377 24.093 11.630 1.00 93.88 501 ASP A N 1
ATOM 4005 C CA . ASP A 1 501 ? -0.736 24.354 13.029 1.00 93.88 501 ASP A CA 1
ATOM 4006 C C . ASP A 1 501 ? -1.265 23.117 13.774 1.00 93.88 501 ASP A C 1
ATOM 4008 O O . ASP A 1 501 ? -1.844 23.223 14.845 1.00 93.88 501 ASP A O 1
ATOM 4012 N N . VAL A 1 502 ? -1.073 21.917 13.218 1.00 95.56 502 VAL A N 1
ATOM 4013 C CA . VAL A 1 502 ? -1.569 20.670 13.818 1.00 95.56 502 VAL A CA 1
ATOM 4014 C C . VAL A 1 502 ? -0.764 20.280 15.065 1.00 95.56 502 VAL A C 1
ATOM 4016 O O . VAL A 1 502 ? 0.449 20.068 14.997 1.00 95.56 502 VAL A O 1
ATOM 4019 N N . ASN A 1 503 ? -1.466 20.043 16.175 1.00 95.75 503 ASN A N 1
ATOM 4020 C CA . ASN A 1 503 ? -0.910 19.533 17.434 1.00 95.75 503 ASN A CA 1
ATOM 4021 C C . ASN A 1 503 ? -1.379 18.104 17.753 1.00 95.75 503 ASN A C 1
ATOM 4023 O O . ASN A 1 503 ? -0.654 17.354 18.415 1.00 95.75 503 ASN A O 1
ATOM 4027 N N . LEU A 1 504 ? -2.555 17.703 17.258 1.00 96.94 504 LEU A N 1
ATOM 4028 C CA . LEU A 1 504 ? -3.146 16.382 17.477 1.00 96.94 504 LEU A CA 1
ATOM 4029 C C . LEU A 1 504 ? -3.419 15.663 16.151 1.00 96.94 504 LEU A C 1
ATOM 4031 O O . LEU A 1 504 ? -4.184 16.141 15.318 1.00 96.94 504 LEU A O 1
ATOM 4035 N N . LEU A 1 505 ? -2.856 14.464 15.986 1.00 98.06 505 LEU A N 1
ATOM 4036 C CA . LEU A 1 505 ? -3.171 13.553 14.885 1.00 98.06 505 LEU A CA 1
ATOM 4037 C C . LEU A 1 505 ? -4.082 12.420 15.367 1.00 98.06 505 LEU A C 1
ATOM 4039 O O . LEU A 1 505 ? -3.691 11.634 16.229 1.00 98.06 505 LEU A O 1
ATOM 4043 N N . VAL A 1 506 ? -5.244 12.258 14.736 1.00 98.25 506 VAL A N 1
ATOM 4044 C CA . VAL A 1 506 ? -6.110 11.084 14.905 1.00 98.25 506 VAL A CA 1
ATOM 4045 C C . VAL A 1 506 ? -6.162 10.300 13.598 1.00 98.25 506 VAL A C 1
ATOM 4047 O O . VAL A 1 506 ? -6.504 10.845 12.549 1.00 98.25 506 VAL A O 1
ATOM 4050 N N . CYS A 1 507 ? -5.863 9.005 13.653 1.00 97.69 507 CYS A N 1
ATOM 4051 C CA . CYS A 1 507 ? -5.949 8.103 12.505 1.00 97.69 507 CYS A CA 1
ATOM 4052 C C . CYS A 1 507 ? -6.977 7.000 12.775 1.00 97.69 507 CYS A C 1
ATOM 4054 O O . CYS A 1 507 ? -6.784 6.215 13.701 1.00 97.69 507 CYS A O 1
ATOM 4056 N N . ASP A 1 508 ? -8.026 6.888 11.959 1.00 96.06 508 ASP A N 1
ATOM 4057 C CA . ASP A 1 508 ? -8.979 5.766 12.008 1.00 96.06 508 ASP A CA 1
ATOM 4058 C C . ASP A 1 508 ? -8.662 4.685 10.960 1.00 96.06 508 ASP A C 1
ATOM 4060 O O . ASP A 1 508 ? -7.926 4.928 10.002 1.00 96.06 508 ASP A O 1
ATOM 4064 N N . GLU A 1 509 ? -9.197 3.475 11.149 1.00 94.75 509 GLU A N 1
ATOM 4065 C CA . GLU A 1 509 ? -8.967 2.287 10.307 1.00 94.75 509 GLU A CA 1
ATOM 4066 C C . GLU A 1 509 ? -7.465 1.973 10.105 1.00 94.75 509 GLU A C 1
ATOM 4068 O O . GLU A 1 509 ? -7.009 1.585 9.026 1.00 94.75 509 GLU A O 1
ATOM 4073 N N . CYS A 1 510 ? -6.666 2.107 11.173 1.00 96.44 510 CYS A N 1
ATOM 4074 C CA . CYS A 1 510 ? -5.210 1.924 11.143 1.00 96.44 510 CYS A CA 1
ATOM 4075 C C . CYS A 1 510 ? -4.743 0.526 10.702 1.00 96.44 510 CYS A C 1
ATOM 4077 O O . CYS A 1 510 ? -3.580 0.368 10.329 1.00 96.44 510 CYS A O 1
ATOM 4079 N N . SER A 1 511 ? -5.620 -0.484 10.704 1.00 93.75 511 SER A N 1
ATOM 4080 C CA . SER A 1 511 ? -5.330 -1.824 10.170 1.00 93.75 511 SER A CA 1
ATOM 4081 C C . SER A 1 511 ? -4.945 -1.780 8.685 1.00 93.75 511 SER A C 1
ATOM 4083 O O . SER A 1 511 ? -4.158 -2.610 8.232 1.00 93.75 511 SER A O 1
ATOM 4085 N N . LEU A 1 512 ? -5.434 -0.780 7.941 1.00 92.50 512 LEU A N 1
ATOM 4086 C CA . LEU A 1 512 ? -5.177 -0.608 6.506 1.00 92.50 512 LEU A CA 1
ATOM 4087 C C . LEU A 1 512 ? -3.943 0.250 6.206 1.00 92.50 512 LEU A C 1
ATOM 4089 O O . LEU A 1 512 ? -3.548 0.371 5.045 1.00 92.50 512 LEU A O 1
ATOM 4093 N N . ILE A 1 513 ? -3.334 0.859 7.224 1.00 93.75 513 ILE A N 1
ATOM 4094 C CA . ILE A 1 513 ? -2.189 1.753 7.058 1.00 93.75 513 ILE A CA 1
ATOM 4095 C C . ILE A 1 513 ? -0.901 0.930 6.890 1.00 93.75 513 ILE A C 1
ATOM 4097 O O . ILE A 1 513 ? -0.658 -0.053 7.592 1.00 93.75 513 ILE A O 1
ATOM 4101 N N . SER A 1 514 ? -0.059 1.327 5.934 1.00 93.00 514 SER A N 1
ATOM 4102 C CA . SER A 1 514 ? 1.262 0.733 5.712 1.00 93.00 514 SER A CA 1
ATOM 4103 C C . SER A 1 514 ? 2.360 1.478 6.466 1.00 93.00 514 SER A C 1
ATOM 4105 O O . SER A 1 514 ? 2.226 2.665 6.782 1.00 93.00 514 SER A O 1
ATOM 4107 N N . VAL A 1 515 ? 3.498 0.809 6.694 1.00 94.75 515 VAL A N 1
ATOM 4108 C CA . VAL A 1 515 ? 4.665 1.458 7.319 1.00 94.75 515 VAL A CA 1
ATOM 4109 C C . VAL A 1 515 ? 5.193 2.616 6.466 1.00 94.75 515 VAL A C 1
ATOM 4111 O O . VAL A 1 515 ? 5.626 3.629 7.003 1.00 94.75 515 VAL A O 1
ATOM 4114 N N . LYS A 1 516 ? 5.099 2.521 5.134 1.00 93.75 516 LYS A N 1
ATOM 4115 C CA . LYS A 1 516 ? 5.520 3.582 4.211 1.00 93.75 516 LYS A CA 1
ATOM 4116 C C . LYS A 1 516 ? 4.663 4.836 4.369 1.00 93.75 516 LYS A C 1
ATOM 4118 O O . LYS A 1 516 ? 5.206 5.927 4.566 1.00 93.75 516 LYS A O 1
ATOM 4123 N N . SER A 1 517 ? 3.341 4.691 4.275 1.00 92.50 517 SER A N 1
ATOM 4124 C CA . SER A 1 517 ? 2.420 5.831 4.307 1.00 92.50 517 SER A CA 1
ATOM 4125 C C . SER A 1 517 ? 2.433 6.517 5.668 1.00 92.50 517 SER A C 1
ATOM 4127 O O . SER A 1 517 ? 2.520 7.743 5.724 1.00 92.50 517 SER A O 1
ATOM 4129 N N . PHE A 1 518 ? 2.445 5.744 6.759 1.00 96.31 518 PHE A N 1
ATOM 4130 C CA . PHE A 1 518 ? 2.522 6.316 8.103 1.00 96.31 518 PHE A CA 1
ATOM 4131 C C . PHE A 1 518 ? 3.866 6.996 8.371 1.00 96.31 518 PHE A C 1
ATOM 4133 O O . PHE A 1 518 ? 3.887 8.133 8.833 1.00 96.31 518 PHE A O 1
ATOM 4140 N N . SER A 1 519 ? 4.986 6.350 8.014 1.00 96.38 519 SER A N 1
ATOM 4141 C CA . SER A 1 519 ? 6.319 6.956 8.131 1.00 96.38 519 SER A CA 1
ATOM 4142 C C . SER A 1 519 ? 6.400 8.280 7.376 1.00 96.38 519 SER A C 1
ATOM 4144 O O . SER A 1 519 ? 6.949 9.246 7.895 1.00 96.38 519 SER A O 1
ATOM 4146 N N . THR A 1 520 ? 5.846 8.336 6.163 1.00 94.62 520 THR A N 1
ATOM 4147 C CA . THR A 1 520 ? 5.868 9.547 5.336 1.00 94.62 520 THR A CA 1
ATOM 4148 C C . THR A 1 520 ? 5.045 10.664 5.971 1.00 94.62 520 THR A C 1
ATOM 4150 O O . THR A 1 520 ? 5.554 11.774 6.112 1.00 94.62 520 THR A O 1
ATOM 4153 N N . LEU A 1 521 ? 3.807 10.372 6.386 1.00 95.88 521 LEU A N 1
ATOM 4154 C CA . LEU A 1 521 ? 2.930 11.342 7.041 1.00 95.88 521 LEU A CA 1
ATOM 4155 C C . LEU A 1 521 ? 3.566 11.896 8.318 1.00 95.88 521 LEU A C 1
ATOM 4157 O O . LEU A 1 521 ? 3.680 13.108 8.475 1.00 95.88 521 LEU A O 1
ATOM 4161 N N . LEU A 1 522 ? 4.017 11.014 9.210 1.00 96.12 522 LEU A N 1
ATOM 4162 C CA . LEU A 1 522 ? 4.518 11.421 10.516 1.00 96.12 522 LEU A CA 1
ATOM 4163 C C . LEU A 1 522 ? 5.818 12.232 10.409 1.00 96.12 522 LEU A C 1
ATOM 4165 O O . LEU A 1 522 ? 5.990 13.219 11.119 1.00 96.12 522 LEU A O 1
ATOM 4169 N N . ASN A 1 523 ? 6.693 11.888 9.458 1.00 95.25 523 ASN A N 1
ATOM 4170 C CA . ASN A 1 523 ? 7.907 12.657 9.179 1.00 95.25 523 ASN A CA 1
ATOM 4171 C C . ASN A 1 523 ? 7.595 14.069 8.652 1.00 95.25 523 ASN A C 1
ATOM 4173 O O . ASN A 1 523 ? 8.303 15.016 8.989 1.00 95.25 523 ASN A O 1
ATOM 4177 N N . ILE A 1 524 ? 6.548 14.217 7.829 1.00 94.56 524 ILE A N 1
ATOM 4178 C CA . ILE A 1 524 ? 6.076 15.527 7.357 1.00 94.56 524 ILE A CA 1
ATOM 4179 C C . ILE A 1 524 ? 5.555 16.345 8.541 1.00 94.56 524 ILE A C 1
ATOM 4181 O O . ILE A 1 524 ? 6.004 17.475 8.726 1.00 94.56 524 ILE A O 1
ATOM 4185 N N . LEU A 1 525 ? 4.663 15.765 9.351 1.00 96.12 525 LEU A N 1
ATOM 4186 C CA . LEU A 1 525 ? 4.040 16.456 10.480 1.00 96.12 525 LEU A CA 1
ATOM 4187 C C . LEU A 1 525 ? 5.088 16.913 11.499 1.00 96.12 525 LEU A C 1
ATOM 4189 O O . LEU A 1 525 ? 5.170 18.102 11.782 1.00 96.12 525 LEU A O 1
ATOM 4193 N N . LEU A 1 526 ? 5.983 16.036 11.954 1.00 95.19 526 LEU A N 1
ATOM 4194 C CA . LEU A 1 526 ? 7.017 16.410 12.930 1.00 95.19 526 LEU A CA 1
ATOM 4195 C C . LEU A 1 526 ? 7.995 17.486 12.439 1.00 95.19 526 LEU A C 1
ATOM 4197 O O . LEU A 1 526 ? 8.630 18.157 13.244 1.00 95.19 526 LEU A O 1
ATOM 4201 N N . LYS A 1 527 ? 8.152 17.652 11.121 1.00 93.38 527 LYS A N 1
ATOM 4202 C CA . LYS A 1 527 ? 9.022 18.688 10.542 1.00 93.38 527 LYS A CA 1
ATOM 4203 C C . LYS A 1 527 ? 8.325 20.020 10.308 1.00 93.38 527 LYS A C 1
ATOM 4205 O O . LYS A 1 527 ? 9.013 21.008 10.050 1.00 93.38 527 LYS A O 1
ATOM 4210 N N . LYS A 1 528 ? 6.996 20.028 10.242 1.00 93.81 528 LYS A N 1
ATOM 4211 C CA . LYS A 1 528 ? 6.210 21.174 9.763 1.00 93.81 528 LYS A CA 1
ATOM 4212 C C . LYS A 1 528 ? 5.150 21.651 10.737 1.00 93.81 528 LYS A C 1
ATOM 4214 O O . LYS A 1 528 ? 4.539 22.669 10.455 1.00 93.81 528 LYS A O 1
ATOM 4219 N N . THR A 1 529 ? 4.966 20.936 11.836 1.00 94.62 529 THR A N 1
ATOM 4220 C CA . THR A 1 529 ? 3.909 21.170 12.816 1.00 94.62 529 THR A CA 1
ATOM 4221 C C . THR A 1 529 ? 4.457 20.977 14.222 1.00 94.62 529 THR A C 1
ATOM 4223 O O . THR A 1 529 ? 5.491 20.324 14.403 1.00 94.62 529 THR A O 1
ATOM 4226 N N . ALA A 1 530 ? 3.749 21.501 15.218 1.00 93.25 530 ALA A N 1
ATOM 4227 C CA . ALA A 1 530 ? 4.031 21.276 16.631 1.00 93.25 530 ALA A CA 1
ATOM 4228 C C . ALA A 1 530 ? 3.298 20.025 17.152 1.00 93.25 530 ALA A C 1
ATOM 4230 O O . ALA A 1 530 ? 2.647 20.066 18.193 1.00 93.25 530 ALA A O 1
ATOM 4231 N N . LEU A 1 531 ? 3.387 18.907 16.420 1.00 96.69 531 LEU A N 1
ATOM 4232 C CA . LEU A 1 531 ? 2.681 17.672 16.762 1.00 96.69 531 LEU A CA 1
ATOM 4233 C C . LEU A 1 531 ? 3.075 17.175 18.164 1.00 96.69 531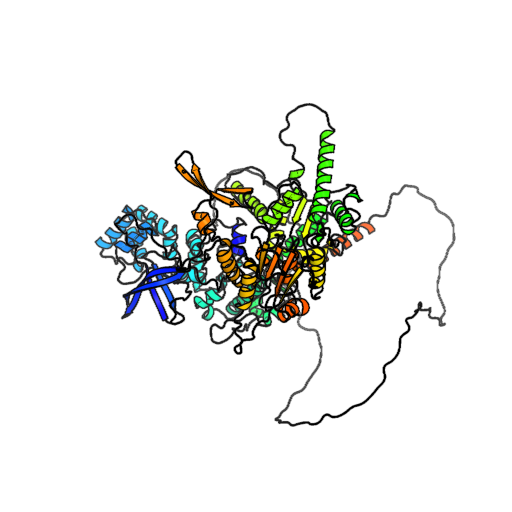 LEU A C 1
ATOM 4235 O O . LEU A 1 531 ? 4.212 16.762 18.397 1.00 96.69 531 LEU A O 1
ATOM 4239 N N . GLN A 1 532 ? 2.104 17.171 19.072 1.00 96.12 532 GLN A N 1
ATOM 4240 C CA . GLN A 1 532 ? 2.248 16.797 20.480 1.00 96.12 532 GLN A CA 1
ATOM 4241 C C . GLN A 1 532 ? 1.541 15.485 20.813 1.00 96.12 532 GLN A C 1
ATOM 4243 O O . GLN A 1 532 ? 1.919 14.821 21.776 1.00 96.12 532 GLN A O 1
ATOM 4248 N N . GLN A 1 533 ? 0.530 15.086 20.035 1.00 97.44 533 GLN A N 1
ATOM 4249 C CA . GLN A 1 533 ? -0.251 13.896 20.349 1.00 97.44 533 GLN A CA 1
ATOM 4250 C C . GLN A 1 533 ? -0.689 13.092 19.120 1.00 97.44 533 GLN A C 1
ATOM 4252 O O . GLN A 1 533 ? -1.025 13.644 18.074 1.00 97.44 533 GLN A O 1
ATOM 4257 N N . ILE A 1 534 ? -0.701 11.763 19.264 1.00 98.19 534 ILE A N 1
ATOM 4258 C CA . ILE A 1 534 ? -1.145 10.796 18.255 1.00 98.19 534 ILE A CA 1
ATOM 4259 C C . ILE A 1 534 ? -2.163 9.832 18.874 1.00 98.19 534 ILE A C 1
ATOM 4261 O O . ILE A 1 534 ? -1.872 9.152 19.859 1.00 98.19 534 ILE A O 1
ATOM 4265 N N . ILE A 1 535 ? -3.325 9.698 18.237 1.00 98.31 535 ILE A N 1
ATOM 4266 C CA . ILE A 1 535 ? -4.361 8.720 18.579 1.00 98.31 535 ILE A CA 1
ATOM 4267 C C . ILE A 1 535 ? -4.588 7.805 17.373 1.00 98.31 535 ILE A C 1
ATOM 4269 O O . ILE A 1 535 ? -5.005 8.249 16.303 1.00 98.31 535 ILE A O 1
ATOM 4273 N N . LEU A 1 536 ? -4.326 6.510 17.537 1.00 98.38 536 LEU A N 1
ATOM 4274 C CA . LEU A 1 536 ? -4.516 5.497 16.497 1.00 98.38 536 LEU A CA 1
ATOM 4275 C C . LEU A 1 536 ? -5.730 4.628 16.827 1.00 98.38 536 LEU A C 1
ATOM 4277 O O . LEU A 1 536 ? -5.778 4.005 17.884 1.00 98.38 536 LEU A O 1
ATOM 4281 N N . LEU A 1 537 ? -6.690 4.544 15.912 1.00 97.62 537 LEU A N 1
ATOM 4282 C CA . LEU A 1 537 ? -7.896 3.730 16.039 1.00 97.62 537 LEU A CA 1
ATOM 4283 C C . LEU A 1 537 ? -7.886 2.612 14.997 1.00 97.62 537 LEU A C 1
ATOM 4285 O O . LEU A 1 537 ? -7.540 2.822 13.832 1.00 97.62 537 LEU A O 1
ATOM 4289 N N . GLY A 1 538 ? -8.295 1.410 15.392 1.00 95.81 538 GLY A N 1
ATOM 4290 C CA . GLY A 1 538 ? -8.441 0.303 14.452 1.00 95.81 538 GLY A CA 1
ATOM 4291 C C . GLY A 1 538 ? -8.877 -0.998 15.107 1.00 95.81 538 GLY A C 1
ATOM 4292 O O . GLY A 1 538 ? -9.364 -1.012 16.233 1.00 95.81 538 GLY A O 1
ATOM 4293 N N . ASP A 1 539 ? -8.717 -2.101 14.386 1.00 95.31 539 ASP A N 1
ATOM 4294 C CA . ASP A 1 539 ? -8.979 -3.452 14.880 1.00 95.31 539 ASP A CA 1
ATOM 4295 C C . ASP A 1 539 ? -7.801 -4.358 14.508 1.00 95.31 539 ASP A C 1
ATOM 4297 O O . ASP A 1 539 ? -7.555 -4.615 13.328 1.00 95.31 539 ASP A O 1
ATOM 4301 N N . VAL A 1 540 ? -7.070 -4.839 15.517 1.00 94.69 540 VAL A N 1
ATOM 4302 C CA . VAL A 1 540 ? -5.885 -5.701 15.341 1.00 94.69 540 VAL A CA 1
ATOM 4303 C C . VAL A 1 540 ? -6.208 -7.061 14.714 1.00 94.69 540 VAL A C 1
ATOM 4305 O O . VAL A 1 540 ? -5.309 -7.718 14.195 1.00 94.69 540 VAL A O 1
ATOM 4308 N N . ASN A 1 541 ? -7.474 -7.490 14.748 1.00 94.19 541 ASN A N 1
ATOM 4309 C CA . ASN A 1 541 ? -7.904 -8.779 14.203 1.00 94.19 541 ASN A CA 1
ATOM 4310 C C . ASN A 1 541 ? -8.301 -8.707 12.722 1.00 94.19 541 ASN A C 1
ATOM 4312 O O . ASN A 1 541 ? -8.500 -9.747 12.090 1.00 94.19 541 ASN A O 1
ATOM 4316 N N . GLN A 1 542 ? -8.445 -7.504 12.162 1.00 93.44 542 GLN A N 1
ATOM 4317 C CA . GLN A 1 542 ? -8.738 -7.343 10.741 1.00 93.44 542 GLN A CA 1
ATOM 4318 C C . GLN A 1 542 ? -7.524 -7.663 9.869 1.00 93.44 542 GLN A C 1
ATOM 4320 O O . GLN A 1 542 ? -6.390 -7.753 10.338 1.00 93.44 542 GLN A O 1
ATOM 4325 N N . LEU A 1 543 ? -7.777 -7.828 8.569 1.00 91.94 543 LEU A N 1
ATOM 4326 C CA . LEU A 1 543 ? -6.710 -7.982 7.586 1.00 91.94 543 LEU A CA 1
ATOM 4327 C C . LEU A 1 543 ? -5.738 -6.787 7.646 1.00 91.94 543 LEU A C 1
ATOM 4329 O O . LEU A 1 543 ? -6.198 -5.639 7.658 1.00 91.94 543 LEU A O 1
ATOM 4333 N N . PRO A 1 544 ? -4.419 -7.045 7.642 1.00 90.69 544 PRO A N 1
ATOM 4334 C CA . PRO A 1 544 ? -3.411 -5.995 7.612 1.00 90.69 544 PRO A CA 1
ATOM 4335 C C . PRO A 1 544 ? -3.392 -5.279 6.254 1.00 90.69 544 PRO A C 1
ATOM 4337 O O . PRO A 1 544 ? -4.004 -5.722 5.278 1.00 90.69 544 PRO A O 1
ATOM 4340 N N . SER A 1 545 ? -2.635 -4.185 6.173 1.00 90.88 545 SER A N 1
ATOM 4341 C CA . SER A 1 545 ? -2.455 -3.414 4.943 1.00 90.88 545 SER A CA 1
ATOM 4342 C C . SER A 1 545 ? -1.902 -4.254 3.784 1.00 90.88 545 SER A C 1
ATOM 4344 O O . SER A 1 545 ? -1.234 -5.269 3.977 1.00 90.88 545 SER A O 1
ATOM 4346 N N . ILE A 1 546 ? -2.197 -3.850 2.546 1.00 87.62 546 ILE A N 1
ATOM 4347 C CA . ILE A 1 546 ? -1.734 -4.566 1.342 1.00 87.62 546 ILE A CA 1
ATOM 4348 C C . ILE A 1 546 ? -0.214 -4.423 1.167 1.00 87.62 546 ILE A C 1
ATOM 4350 O O . ILE A 1 546 ? 0.454 -5.363 0.746 1.00 87.62 546 ILE A O 1
ATOM 4354 N N . GLU A 1 547 ? 0.328 -3.250 1.493 1.00 89.69 547 GLU A N 1
ATOM 4355 C CA . GLU A 1 547 ? 1.766 -2.983 1.459 1.00 89.69 547 GLU A CA 1
ATOM 4356 C C . GLU A 1 547 ? 2.524 -3.706 2.599 1.00 89.69 547 GLU A C 1
ATOM 4358 O O . GLU A 1 547 ? 1.910 -4.157 3.570 1.00 89.69 547 GLU A O 1
ATOM 4363 N N . PRO A 1 548 ? 3.866 -3.810 2.505 1.00 91.94 548 PRO A N 1
ATOM 4364 C CA . PRO A 1 548 ? 4.695 -4.431 3.534 1.00 91.94 548 PRO A CA 1
ATOM 4365 C C . PRO A 1 548 ? 4.493 -3.875 4.951 1.00 91.94 548 PRO A C 1
ATOM 4367 O O . PRO A 1 548 ? 4.337 -2.668 5.148 1.00 91.94 548 PRO A O 1
ATOM 4370 N N . GLY A 1 549 ? 4.598 -4.759 5.946 1.00 93.31 549 GLY A N 1
ATOM 4371 C CA . GLY A 1 549 ? 4.522 -4.442 7.373 1.00 93.31 549 GLY A CA 1
ATOM 4372 C C . GLY A 1 549 ? 3.214 -4.853 8.042 1.00 93.31 549 GLY A C 1
ATOM 4373 O O . GLY A 1 549 ? 2.263 -5.278 7.394 1.00 93.31 549 GLY A O 1
ATOM 4374 N N . ASN A 1 550 ? 3.170 -4.746 9.368 1.00 93.25 550 ASN A N 1
ATOM 4375 C CA . ASN A 1 550 ? 1.999 -5.067 10.182 1.00 93.25 550 ASN A CA 1
ATOM 4376 C C . ASN A 1 550 ? 1.724 -3.936 11.186 1.00 93.25 550 ASN A C 1
ATOM 4378 O O . ASN A 1 550 ? 1.645 -4.146 12.393 1.00 93.25 550 ASN A O 1
ATOM 4382 N N . PHE A 1 551 ? 1.630 -2.712 10.654 1.00 95.94 551 PHE A N 1
ATOM 4383 C CA . PHE A 1 551 ? 1.715 -1.457 11.406 1.00 95.94 551 PHE A CA 1
ATOM 4384 C C . PHE A 1 551 ? 0.878 -1.434 12.694 1.00 95.94 551 PHE A C 1
ATOM 4386 O O . PHE A 1 551 ? 1.449 -1.315 13.776 1.00 95.94 551 PHE A O 1
ATOM 4393 N N . LEU A 1 552 ? -0.452 -1.574 12.599 1.00 96.62 552 LEU A N 1
ATOM 4394 C CA . LEU A 1 552 ? -1.329 -1.463 13.769 1.00 96.62 552 LEU A CA 1
ATOM 4395 C C . LEU A 1 552 ? -1.022 -2.532 14.824 1.00 96.62 552 LEU A C 1
ATOM 4397 O O . LEU A 1 552 ? -0.923 -2.204 16.000 1.00 96.62 552 LEU A O 1
ATOM 4401 N N . SER A 1 553 ? -0.870 -3.794 14.418 1.00 95.44 553 SER A N 1
ATOM 4402 C CA . SER A 1 553 ? -0.615 -4.900 15.349 1.00 95.44 553 SER A CA 1
ATOM 4403 C C . SER A 1 553 ? 0.743 -4.748 16.041 1.00 95.44 553 SER A C 1
ATOM 4405 O O . SER A 1 553 ? 0.834 -4.904 17.260 1.00 95.44 553 SER A O 1
ATOM 4407 N N . ASP A 1 554 ? 1.780 -4.366 15.293 1.00 96.38 554 ASP A N 1
ATOM 4408 C CA . ASP A 1 554 ? 3.127 -4.173 15.829 1.00 96.38 554 ASP A CA 1
ATOM 4409 C C . ASP A 1 554 ? 3.182 -3.017 16.832 1.00 96.38 554 ASP A C 1
ATOM 4411 O O . ASP A 1 554 ? 3.743 -3.168 17.919 1.00 96.38 554 ASP A O 1
ATOM 4415 N N . VAL A 1 555 ? 2.568 -1.878 16.491 1.00 97.06 555 VAL A N 1
ATOM 4416 C CA . VAL A 1 555 ? 2.507 -0.699 17.366 1.00 97.06 555 VAL A CA 1
ATOM 4417 C C . VAL A 1 555 ? 1.638 -0.974 18.592 1.00 97.06 555 VAL A C 1
ATOM 4419 O O . VAL A 1 555 ? 2.063 -0.672 19.707 1.00 97.06 555 VAL A O 1
ATOM 4422 N N . TYR A 1 556 ? 0.470 -1.604 18.417 1.00 97.00 556 TYR A N 1
ATOM 4423 C CA . TYR A 1 556 ? -0.419 -1.980 19.518 1.00 97.00 556 TYR A CA 1
ATOM 4424 C C . TYR A 1 556 ? 0.319 -2.853 20.539 1.00 97.00 556 TYR A C 1
ATOM 4426 O O . TYR A 1 556 ? 0.414 -2.482 21.706 1.00 97.00 556 TYR A O 1
ATOM 4434 N N . HIS A 1 557 ? 0.926 -3.964 20.109 1.00 95.44 557 HIS A N 1
ATOM 4435 C CA . HIS A 1 557 ? 1.600 -4.881 21.034 1.00 95.44 557 HIS A CA 1
ATOM 4436 C C . HIS A 1 557 ? 2.888 -4.312 21.640 1.00 95.44 557 HIS A C 1
ATOM 4438 O O . HIS A 1 557 ? 3.301 -4.752 22.715 1.00 95.44 557 HIS A O 1
ATOM 4444 N N . ALA A 1 558 ? 3.549 -3.362 20.974 1.00 94.88 558 ALA A N 1
ATOM 4445 C CA . ALA A 1 558 ? 4.697 -2.671 21.552 1.00 94.88 558 ALA A CA 1
ATOM 4446 C C . ALA A 1 558 ? 4.287 -1.674 22.652 1.00 94.88 558 ALA A C 1
ATOM 4448 O O . ALA A 1 558 ? 5.008 -1.529 23.643 1.00 94.88 558 ALA A O 1
ATOM 4449 N N . LEU A 1 559 ? 3.137 -1.008 22.495 1.00 93.75 559 LEU A N 1
ATOM 4450 C CA . LEU A 1 559 ? 2.621 0.007 23.421 1.00 93.75 559 LEU A CA 1
ATOM 4451 C C . LEU A 1 559 ? 1.747 -0.565 24.548 1.00 93.75 559 LEU A C 1
ATOM 4453 O O . LEU A 1 559 ? 1.677 0.033 25.621 1.00 93.75 559 LEU A O 1
ATOM 4457 N N . GLU A 1 560 ? 1.152 -1.741 24.349 1.00 91.88 560 GLU A N 1
ATOM 4458 C CA . GLU A 1 560 ? 0.357 -2.468 25.351 1.00 91.88 560 GLU A CA 1
ATOM 4459 C C . GLU A 1 560 ? 1.152 -2.729 26.640 1.00 91.88 560 GLU A C 1
ATOM 4461 O O . GLU A 1 560 ? 0.621 -2.606 27.739 1.00 91.88 560 GLU A O 1
ATOM 4466 N N . GLN A 1 561 ? 2.461 -2.983 26.528 1.00 83.38 561 GLN A N 1
ATOM 4467 C CA . GLN A 1 561 ? 3.339 -3.224 27.682 1.00 83.38 561 GLN A CA 1
ATOM 4468 C C . GLN A 1 561 ? 3.535 -1.999 28.595 1.00 83.38 561 GLN A C 1
ATOM 4470 O O . GLN A 1 561 ? 4.037 -2.160 29.702 1.00 83.38 561 GLN A O 1
ATOM 4475 N N . ASN A 1 562 ? 3.175 -0.789 28.148 1.00 82.81 562 ASN A N 1
ATOM 4476 C CA . ASN A 1 562 ? 3.387 0.466 28.883 1.00 82.81 562 ASN A CA 1
ATOM 4477 C C . ASN A 1 562 ? 2.088 1.250 29.118 1.00 82.81 562 ASN A C 1
ATOM 4479 O O . ASN A 1 562 ? 2.142 2.457 29.354 1.00 82.81 562 ASN A O 1
ATOM 4483 N N . ASP A 1 563 ? 0.938 0.575 29.029 1.00 88.00 563 ASP A N 1
ATOM 4484 C CA . ASP A 1 563 ? -0.386 1.173 29.226 1.00 88.00 563 ASP A CA 1
ATOM 4485 C C . ASP A 1 563 ? -0.655 2.374 28.297 1.00 88.00 563 ASP A C 1
ATOM 4487 O O . ASP A 1 563 ? -1.168 3.413 28.700 1.00 88.00 563 ASP A O 1
ATOM 4491 N N . CYS A 1 564 ? -0.243 2.247 27.031 1.00 92.38 564 CYS A N 1
ATOM 4492 C CA . CYS A 1 564 ? -0.519 3.213 25.958 1.00 92.38 564 CYS A CA 1
ATOM 4493 C C . CYS A 1 564 ? -1.452 2.633 24.877 1.00 92.38 564 CYS A C 1
ATOM 4495 O O . CYS A 1 564 ? -1.691 3.266 23.849 1.00 92.38 564 CYS A O 1
ATOM 4497 N N . ALA A 1 565 ? -1.960 1.417 25.077 1.00 96.56 565 ALA A N 1
ATOM 4498 C CA . ALA A 1 565 ? -2.868 0.752 24.154 1.00 96.56 565 ALA A CA 1
ATOM 4499 C C . ALA A 1 565 ? -3.958 -0.006 24.919 1.00 96.56 565 ALA A C 1
ATOM 4501 O O . ALA A 1 565 ? -3.688 -0.600 25.961 1.00 96.56 565 ALA A O 1
ATOM 4502 N N . ILE A 1 566 ? -5.181 -0.001 24.389 1.00 96.56 566 ILE A N 1
ATOM 4503 C CA . ILE A 1 566 ? -6.336 -0.676 24.990 1.00 96.56 566 ILE A CA 1
ATOM 4504 C C . ILE A 1 566 ? -7.229 -1.291 23.915 1.00 96.56 566 ILE A C 1
ATOM 4506 O O . ILE A 1 566 ? -7.361 -0.755 22.814 1.00 96.56 566 ILE A O 1
ATOM 4510 N N . THR A 1 567 ? -7.857 -2.424 24.237 1.00 96.50 567 THR A N 1
ATOM 4511 C CA . THR A 1 567 ? -8.888 -3.043 23.398 1.00 96.50 567 THR A CA 1
ATOM 4512 C C . THR A 1 567 ? -10.275 -2.819 23.998 1.00 96.50 567 THR A C 1
ATOM 4514 O O . THR A 1 567 ? -10.542 -3.305 25.093 1.00 96.50 567 THR A O 1
ATOM 4517 N N . LEU A 1 568 ? -11.164 -2.158 23.250 1.00 95.06 568 LEU A N 1
ATOM 4518 C CA . LEU A 1 568 ? -12.578 -1.978 23.582 1.00 95.06 568 LEU A CA 1
ATOM 4519 C C . LEU A 1 568 ? -13.374 -3.241 23.234 1.00 95.06 568 LEU A C 1
ATOM 4521 O O . LEU A 1 568 ? -13.464 -3.628 22.059 1.00 95.06 568 LEU A O 1
ATOM 4525 N N . ARG A 1 569 ? -13.958 -3.895 24.242 1.00 90.94 569 ARG A N 1
ATOM 4526 C CA . ARG A 1 569 ? -14.616 -5.204 24.073 1.00 90.94 569 ARG A CA 1
ATOM 4527 C C . ARG A 1 569 ? -16.136 -5.144 24.022 1.00 90.94 569 ARG A C 1
ATOM 4529 O O . ARG A 1 569 ? -16.729 -5.972 23.324 1.00 90.94 569 ARG A O 1
ATOM 4536 N N . THR A 1 570 ? -16.740 -4.202 24.736 1.00 90.12 570 THR A N 1
ATOM 4537 C CA . THR A 1 570 ? -18.194 -4.050 24.857 1.00 90.12 570 THR A CA 1
ATOM 4538 C C . THR A 1 570 ? -18.810 -3.636 23.523 1.00 90.12 570 THR A C 1
ATOM 4540 O O . THR A 1 570 ? -18.340 -2.701 22.879 1.00 90.12 570 THR A O 1
ATOM 4543 N N . ASN A 1 571 ? -19.861 -4.335 23.088 1.00 88.25 571 ASN A N 1
ATOM 4544 C CA . ASN A 1 571 ? -20.627 -3.951 21.905 1.00 88.25 571 ASN A CA 1
ATOM 4545 C C . ASN A 1 571 ? -21.784 -3.033 22.301 1.00 88.25 571 ASN A C 1
ATOM 4547 O O . ASN A 1 571 ? -22.600 -3.415 23.133 1.00 88.25 571 ASN A O 1
ATOM 4551 N N . HIS A 1 572 ? -21.894 -1.885 21.637 1.00 85.62 572 HIS A N 1
ATOM 4552 C CA . HIS A 1 572 ? -22.951 -0.897 21.877 1.00 85.62 572 HIS A CA 1
ATOM 4553 C C . HIS A 1 572 ? -24.053 -0.909 20.810 1.00 85.62 572 HIS A C 1
ATOM 4555 O O . HIS A 1 572 ? -24.982 -0.112 20.867 1.00 85.62 572 HIS A O 1
ATOM 4561 N N . ARG A 1 573 ? -23.967 -1.811 19.825 1.00 82.19 573 ARG A N 1
ATOM 4562 C CA . ARG A 1 573 ? -24.982 -2.007 18.779 1.00 82.19 573 ARG A CA 1
ATOM 4563 C C . ARG A 1 573 ? -25.805 -3.258 19.079 1.00 82.19 573 ARG A C 1
ATOM 4565 O O . ARG A 1 573 ? -25.337 -4.376 18.849 1.00 82.19 573 ARG A O 1
ATOM 4572 N N . ALA A 1 574 ? -27.021 -3.091 19.595 1.00 75.31 574 ALA A N 1
ATOM 4573 C CA . ALA A 1 574 ? -27.891 -4.220 19.940 1.00 75.31 574 ALA A CA 1
ATOM 4574 C C . ALA A 1 574 ? -28.213 -5.088 18.708 1.00 75.31 574 ALA A C 1
ATOM 4576 O O . ALA A 1 574 ? -28.172 -6.316 18.767 1.00 75.31 574 ALA A O 1
ATOM 4577 N N . GLU A 1 575 ? -28.434 -4.446 17.560 1.00 77.81 575 GLU A N 1
ATOM 4578 C CA . GLU A 1 575 ? -28.726 -5.071 16.270 1.00 77.81 575 GLU A CA 1
ATOM 4579 C C . GLU A 1 575 ? -27.591 -5.948 15.714 1.00 77.81 575 GLU A C 1
ATOM 4581 O O . GLU A 1 575 ? -27.839 -6.767 14.831 1.00 77.81 575 GLU A O 1
ATOM 4586 N N . SER A 1 576 ? -26.365 -5.823 16.238 1.00 81.19 576 SER A N 1
ATOM 4587 C CA . SER A 1 576 ? -25.191 -6.570 15.771 1.00 81.19 576 SER A CA 1
ATOM 4588 C C . SER A 1 576 ? -24.695 -7.630 16.762 1.00 81.19 576 SER A C 1
ATOM 4590 O O . SER A 1 576 ? -23.643 -8.230 16.536 1.00 81.19 576 SER A O 1
ATOM 4592 N N . GLN A 1 577 ? -25.417 -7.899 17.858 1.00 87.50 577 GLN A N 1
ATOM 4593 C CA . GLN A 1 577 ? -24.909 -8.722 18.966 1.00 87.50 577 GLN A CA 1
ATOM 4594 C C . GLN A 1 577 ? -24.408 -10.108 18.522 1.00 87.50 577 GLN A C 1
ATOM 4596 O O . GLN A 1 577 ? -23.293 -10.501 18.873 1.00 87.50 577 GLN A O 1
ATOM 4601 N N . LEU A 1 578 ? -25.180 -10.832 17.702 1.00 90.69 578 LEU A N 1
ATOM 4602 C CA . LEU A 1 578 ? -24.760 -12.142 17.194 1.00 90.69 578 LEU A CA 1
ATOM 4603 C C . LEU A 1 578 ? -23.602 -12.040 16.191 1.00 90.69 578 LEU A C 1
ATOM 4605 O O . LEU A 1 578 ? -22.724 -12.901 16.184 1.00 90.69 578 LEU A O 1
ATOM 4609 N N . ILE A 1 579 ? -23.571 -10.988 15.369 1.00 91.56 579 ILE A N 1
ATOM 4610 C CA . ILE A 1 579 ? -22.475 -10.727 14.425 1.00 91.56 579 ILE A CA 1
ATOM 4611 C C . ILE A 1 579 ? -21.168 -10.531 15.200 1.00 91.56 579 ILE A C 1
ATOM 4613 O O . ILE A 1 579 ? -20.156 -11.144 14.859 1.00 91.56 579 ILE A O 1
ATOM 4617 N N . VAL A 1 580 ? -21.191 -9.735 16.272 1.00 90.31 580 VAL A N 1
ATOM 4618 C CA . VAL A 1 580 ? -20.017 -9.475 17.117 1.00 90.31 580 VAL A CA 1
ATOM 4619 C C . VAL A 1 580 ? -19.568 -10.731 17.861 1.00 90.31 580 VAL A C 1
ATOM 4621 O O . VAL A 1 580 ? -18.369 -11.009 17.917 1.00 90.31 580 VAL A O 1
ATOM 4624 N N . GLU A 1 581 ? -20.502 -11.523 18.382 1.00 91.31 581 GLU A N 1
ATOM 4625 C CA . GLU A 1 581 ? -20.184 -12.787 19.050 1.00 91.31 581 GLU A CA 1
ATOM 4626 C C . GLU A 1 581 ? -19.601 -13.822 18.073 1.00 91.31 581 GLU A C 1
ATOM 4628 O O . GLU A 1 581 ? -18.599 -14.472 18.371 1.00 91.31 581 GLU A O 1
ATOM 4633 N N . ASN A 1 582 ? -20.150 -13.934 16.862 1.00 94.56 582 ASN A N 1
ATOM 4634 C CA . ASN A 1 582 ? -19.576 -14.790 15.826 1.00 94.56 582 ASN A CA 1
ATOM 4635 C C . ASN A 1 582 ? -18.211 -14.284 15.353 1.00 94.56 582 ASN A C 1
ATOM 4637 O O . ASN A 1 582 ? -17.306 -15.092 15.162 1.00 94.56 582 ASN A O 1
ATOM 4641 N N . ALA A 1 583 ? -18.012 -12.970 15.227 1.00 93.62 583 ALA A N 1
ATOM 4642 C CA . ALA A 1 583 ? -16.697 -12.404 14.944 1.00 93.62 583 ALA A CA 1
ATOM 4643 C C . ALA A 1 583 ? -15.689 -12.757 16.054 1.00 93.62 583 ALA A C 1
ATOM 4645 O O . ALA A 1 583 ? -14.555 -13.134 15.758 1.00 93.62 583 ALA A O 1
ATOM 4646 N N . ARG A 1 584 ? -16.102 -12.719 17.330 1.00 92.81 584 ARG A N 1
ATOM 4647 C CA . ARG A 1 584 ? -15.283 -13.175 18.464 1.00 92.81 584 ARG A CA 1
ATOM 4648 C C . ARG A 1 584 ? -14.893 -14.648 18.312 1.00 92.81 584 ARG A C 1
ATOM 4650 O O . ARG A 1 584 ? -13.701 -14.943 18.375 1.00 92.81 584 ARG A O 1
ATOM 4657 N N . ARG A 1 585 ? -15.849 -15.539 18.033 1.00 95.44 585 ARG A N 1
ATOM 4658 C CA . ARG A 1 585 ? -15.582 -16.969 17.777 1.00 95.44 585 ARG A CA 1
ATOM 4659 C C . ARG A 1 585 ? -14.594 -17.173 16.635 1.00 95.44 585 ARG A C 1
ATOM 4661 O O . ARG A 1 585 ? -13.574 -17.826 16.819 1.00 95.44 585 ARG A O 1
ATOM 4668 N N . ILE A 1 586 ? -14.823 -16.520 15.496 1.00 96.00 586 ILE A N 1
ATOM 4669 C CA . ILE A 1 586 ? -13.943 -16.620 14.325 1.00 96.00 586 ILE A CA 1
ATOM 4670 C C . ILE A 1 586 ? -12.515 -16.169 14.668 1.00 96.00 586 ILE A C 1
ATOM 4672 O O . ILE A 1 586 ? -11.561 -16.840 14.285 1.00 96.00 586 ILE A O 1
ATOM 4676 N N . SER A 1 587 ? -12.350 -15.076 15.427 1.00 93.88 587 SER A N 1
ATOM 4677 C CA . SER A 1 587 ? -11.022 -14.618 15.874 1.00 93.88 587 SER A CA 1
ATOM 4678 C C . SER A 1 587 ? -10.322 -15.594 16.826 1.00 93.88 587 SER A C 1
ATOM 4680 O O . SER A 1 587 ? -9.097 -15.649 16.873 1.00 93.88 587 SER A O 1
ATOM 4682 N N . GLN A 1 588 ? -11.098 -16.409 17.541 1.00 94.94 588 GLN A N 1
ATOM 4683 C CA . GLN A 1 588 ? -10.617 -17.488 18.403 1.00 94.94 588 GLN A CA 1
ATOM 4684 C C . GLN A 1 588 ? -10.476 -18.824 17.660 1.00 94.94 588 GLN A C 1
ATOM 4686 O O . GLN A 1 588 ? -10.162 -19.832 18.282 1.00 94.94 588 GLN A O 1
ATOM 4691 N N . GLN A 1 589 ? -10.659 -18.830 16.332 1.00 95.25 589 GLN A N 1
ATOM 4692 C CA . GLN A 1 589 ? -10.638 -20.030 15.486 1.00 95.25 589 GLN A CA 1
ATOM 4693 C C . GLN A 1 589 ? -11.729 -21.044 15.868 1.00 95.25 589 GLN A C 1
ATOM 4695 O O . GLN A 1 589 ? -11.592 -22.247 15.653 1.00 95.25 589 GLN A O 1
ATOM 4700 N N . GLU A 1 590 ? -12.843 -20.545 16.401 1.00 96.56 590 GLU A N 1
ATOM 4701 C CA . GLU A 1 590 ? -14.061 -21.295 16.680 1.00 96.56 590 GLU A CA 1
ATOM 4702 C C . GLU A 1 590 ? -15.093 -21.060 15.570 1.00 96.56 590 GLU A C 1
ATOM 4704 O O . GLU A 1 590 ? -15.187 -19.976 14.986 1.00 96.56 590 GLU A O 1
ATOM 4709 N N . MET A 1 591 ? -15.898 -22.082 15.273 1.00 96.19 591 MET A N 1
ATOM 4710 C CA . MET A 1 591 ? -16.941 -21.969 14.252 1.00 96.19 591 MET A CA 1
ATOM 4711 C C . MET A 1 591 ? -18.031 -20.969 14.678 1.00 96.19 591 MET A C 1
ATOM 4713 O O . MET A 1 591 ? -18.438 -20.971 15.843 1.00 96.19 591 MET A O 1
ATOM 4717 N N . PRO A 1 592 ? -18.544 -20.134 13.753 1.00 95.62 592 PRO A N 1
ATOM 4718 C CA . PRO A 1 592 ? -19.679 -19.267 14.047 1.00 95.62 592 PRO A CA 1
ATOM 4719 C C . PRO A 1 592 ? -20.943 -20.096 14.318 1.00 95.62 592 PRO A C 1
ATOM 4721 O O . PRO A 1 592 ? -21.114 -21.190 13.777 1.00 95.62 592 PRO A O 1
ATOM 4724 N N . ILE A 1 593 ? -21.843 -19.554 15.140 1.00 93.62 593 ILE A N 1
ATOM 4725 C CA . ILE A 1 593 ? -23.160 -20.144 15.394 1.00 93.62 593 ILE A CA 1
ATOM 4726 C C . ILE A 1 593 ? -24.160 -19.585 14.391 1.00 93.62 593 ILE A C 1
ATOM 4728 O O . ILE A 1 593 ? -24.264 -18.371 14.205 1.00 93.62 593 ILE A O 1
ATOM 4732 N N . PHE A 1 594 ? -24.929 -20.491 13.804 1.00 91.31 594 PHE A N 1
ATOM 4733 C CA . PHE A 1 594 ? -26.031 -20.181 12.910 1.00 91.31 594 PHE A CA 1
ATOM 4734 C C . PHE A 1 594 ? -27.341 -20.524 13.625 1.00 91.31 594 PHE A C 1
ATOM 4736 O O . PHE A 1 594 ? -27.590 -21.701 13.874 1.00 91.31 594 PHE A O 1
ATOM 4743 N N . PRO A 1 595 ? -28.135 -19.526 14.041 1.00 85.56 595 PRO A N 1
ATOM 4744 C CA . PRO A 1 595 ? -29.435 -19.770 14.645 1.00 85.56 595 PRO A CA 1
ATOM 4745 C C . PRO A 1 595 ? -30.450 -20.217 13.589 1.00 85.56 595 PRO A C 1
ATOM 4747 O O . PRO A 1 595 ? -30.402 -19.755 12.451 1.00 85.56 595 PRO A O 1
ATOM 4750 N N . ASP A 1 596 ? -31.421 -21.032 14.000 1.00 76.50 596 ASP A N 1
ATOM 4751 C CA . ASP A 1 596 ? -32.541 -21.437 13.134 1.00 76.50 596 ASP A CA 1
ATOM 4752 C C . ASP A 1 596 ? -33.466 -20.254 12.788 1.00 76.50 596 ASP A C 1
ATOM 4754 O O . ASP A 1 596 ? -34.107 -20.229 11.740 1.00 76.50 596 ASP A O 1
ATOM 4758 N N . ASP A 1 597 ? -33.518 -19.244 13.664 1.00 76.50 597 ASP A N 1
ATOM 4759 C CA . ASP A 1 597 ? -34.286 -18.019 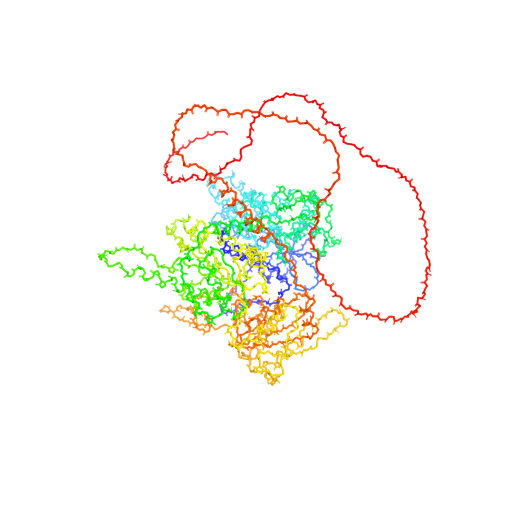13.451 1.00 76.50 597 ASP A CA 1
ATOM 4760 C C . ASP A 1 597 ? -33.503 -17.008 12.598 1.00 76.50 597 ASP A C 1
ATOM 4762 O O . ASP A 1 597 ? -32.583 -16.331 13.072 1.00 76.50 597 ASP A O 1
ATOM 4766 N N . CYS A 1 598 ? -33.931 -16.848 11.344 1.00 65.62 598 CYS A N 1
ATOM 4767 C CA . CYS A 1 598 ? -33.368 -15.906 10.378 1.00 65.62 598 CYS A CA 1
ATOM 4768 C C . CYS A 1 598 ? -33.459 -14.429 10.814 1.00 65.62 598 CYS A C 1
ATOM 4770 O O . CYS A 1 598 ? -32.724 -13.587 10.285 1.00 65.62 598 CYS A O 1
ATOM 4772 N N . LYS A 1 599 ? -34.309 -14.094 11.799 1.00 68.38 599 LYS A N 1
ATOM 4773 C CA . LYS A 1 599 ? -34.410 -12.738 12.368 1.00 68.38 599 LYS A CA 1
ATOM 4774 C C . LYS A 1 599 ? -33.224 -12.371 13.259 1.00 68.38 599 LYS A C 1
ATOM 4776 O O . LYS A 1 599 ? -33.005 -11.188 13.501 1.00 68.38 599 LYS A O 1
ATOM 4781 N N . LYS A 1 600 ? -32.415 -13.341 13.698 1.00 70.81 600 LYS A N 1
ATOM 4782 C CA . LYS A 1 600 ? -31.246 -13.107 14.567 1.00 70.81 600 LYS A CA 1
ATOM 4783 C C . LYS A 1 600 ? -30.010 -12.558 13.835 1.00 70.81 600 LYS A C 1
ATOM 4785 O O . LYS A 1 600 ? -28.926 -12.528 14.407 1.00 70.81 600 LYS A O 1
ATOM 4790 N N . GLY A 1 601 ? -30.153 -12.118 12.581 1.00 81.88 601 GLY A N 1
ATOM 4791 C CA . GLY A 1 601 ? -29.125 -11.344 11.876 1.00 81.88 601 GLY A CA 1
ATOM 4792 C C . GLY A 1 601 ? -27.930 -12.151 11.347 1.00 81.88 601 GLY A C 1
ATOM 4793 O O . GLY A 1 601 ? -26.992 -11.562 10.821 1.00 81.88 601 GLY A O 1
ATOM 4794 N N . PHE A 1 602 ? -27.933 -13.484 11.439 1.00 89.88 602 PHE A N 1
ATOM 4795 C CA . PHE A 1 602 ? -26.855 -14.323 10.899 1.00 89.88 602 PHE A CA 1
ATOM 4796 C C . PHE A 1 602 ? -27.434 -15.559 10.208 1.00 89.88 602 PHE A C 1
ATOM 4798 O O . PHE A 1 602 ? -27.955 -16.449 10.872 1.00 89.88 602 PHE A O 1
ATOM 4805 N N . ILE A 1 603 ? -27.371 -15.604 8.878 1.00 91.69 603 ILE A N 1
ATOM 4806 C CA . ILE A 1 603 ? -28.036 -16.622 8.055 1.00 91.69 603 ILE A CA 1
ATOM 4807 C C . ILE A 1 603 ? -26.997 -17.547 7.417 1.00 91.69 603 ILE A C 1
ATOM 4809 O O . ILE A 1 603 ? -26.002 -17.090 6.848 1.00 91.69 603 ILE A O 1
ATOM 4813 N N . SER A 1 604 ? -27.253 -18.854 7.499 1.00 92.44 604 SER A N 1
ATOM 4814 C CA . SER A 1 604 ? -26.456 -19.905 6.862 1.00 92.44 604 SER A CA 1
ATOM 4815 C C . SER A 1 604 ? -27.057 -20.324 5.522 1.00 92.44 604 SER A C 1
ATOM 4817 O O . SER A 1 604 ? -28.233 -20.674 5.467 1.00 92.44 604 SER A O 1
ATOM 4819 N N . LEU A 1 605 ? -26.245 -20.337 4.462 1.00 91.81 605 LEU A N 1
ATOM 4820 C CA . LEU A 1 605 ? -26.580 -20.908 3.154 1.00 91.81 605 LEU A CA 1
ATOM 4821 C C . LEU A 1 605 ? -25.465 -21.873 2.716 1.00 91.81 605 LEU A C 1
ATOM 4823 O O . LEU A 1 605 ? -24.570 -21.492 1.949 1.00 91.81 605 LEU A O 1
ATOM 4827 N N . PRO A 1 606 ? -25.469 -23.113 3.237 1.00 90.50 606 PRO A N 1
ATOM 4828 C CA . PRO A 1 606 ? -24.444 -24.090 2.920 1.00 90.50 606 PRO A CA 1
ATOM 4829 C C . PRO A 1 606 ? -24.645 -24.677 1.516 1.00 90.50 606 PRO A C 1
ATOM 4831 O O . PRO A 1 606 ? -25.770 -24.917 1.080 1.00 90.50 606 PRO A O 1
ATOM 4834 N N . TYR A 1 607 ? -23.547 -24.985 0.831 1.00 88.19 607 TYR A N 1
ATOM 4835 C CA . TYR A 1 607 ? -23.538 -25.747 -0.418 1.00 88.19 607 TYR A CA 1
ATOM 4836 C C . TYR A 1 607 ? -22.432 -26.799 -0.416 1.00 88.19 607 TYR A C 1
ATOM 4838 O O . TYR A 1 607 ? -21.586 -26.822 0.468 1.00 88.19 607 TYR A O 1
ATOM 4846 N N . GLN A 1 608 ? -22.444 -27.703 -1.393 1.00 83.62 608 GLN A N 1
ATOM 4847 C CA . GLN A 1 608 ? -21.378 -28.694 -1.565 1.00 83.62 608 GLN A CA 1
ATOM 4848 C C . GLN A 1 608 ? -20.636 -28.434 -2.872 1.00 83.62 608 GLN A C 1
ATOM 4850 O O . GLN A 1 608 ? -21.253 -28.444 -3.943 1.00 83.62 608 GLN A O 1
ATOM 4855 N N . SER A 1 609 ? -19.323 -28.240 -2.808 1.00 72.62 609 SER A N 1
ATOM 4856 C CA . SER A 1 609 ? -18.470 -28.173 -3.992 1.00 72.62 609 SER A CA 1
ATOM 4857 C C . SER A 1 609 ? -18.238 -29.576 -4.579 1.00 72.62 609 SER A C 1
ATOM 4859 O O . SER A 1 609 ? -18.072 -30.561 -3.855 1.00 72.62 609 SER A O 1
ATOM 4861 N N . ARG A 1 610 ? -18.253 -29.716 -5.914 1.00 64.19 610 ARG A N 1
ATOM 4862 C CA . ARG A 1 610 ? -17.948 -30.996 -6.587 1.00 64.19 610 ARG A CA 1
ATOM 4863 C C . ARG A 1 610 ? -16.440 -31.106 -6.823 1.00 64.19 610 ARG A C 1
ATOM 4865 O O . ARG A 1 610 ? -15.880 -30.322 -7.581 1.00 64.19 610 ARG A O 1
ATOM 4872 N N . LYS A 1 611 ? -15.798 -32.147 -6.279 1.00 56.00 611 LYS A N 1
ATOM 4873 C CA . LYS A 1 611 ? -14.418 -32.513 -6.646 1.00 56.00 611 LYS A CA 1
ATOM 4874 C C . LYS A 1 611 ? -14.400 -33.085 -8.071 1.00 56.00 611 LYS A C 1
ATOM 4876 O O . LYS A 1 611 ? -14.907 -34.182 -8.301 1.00 56.00 611 LYS A O 1
ATOM 4881 N N . THR A 1 612 ? -13.834 -32.366 -9.038 1.00 50.22 612 THR A N 1
ATOM 4882 C CA . THR A 1 612 ? -13.569 -32.904 -10.383 1.00 50.22 612 THR A CA 1
ATOM 4883 C C . THR A 1 612 ? -12.373 -33.864 -10.331 1.00 50.22 612 THR A C 1
ATOM 4885 O O . THR A 1 612 ? -11.375 -33.603 -9.660 1.00 50.22 612 THR A O 1
ATOM 4888 N N . LYS A 1 613 ? -12.446 -34.994 -11.053 1.00 43.31 613 LYS A N 1
ATOM 4889 C CA . LYS A 1 613 ? -11.414 -36.057 -11.049 1.00 43.31 613 LYS A CA 1
ATOM 4890 C C . LYS A 1 613 ? -10.031 -35.622 -11.581 1.00 43.31 613 LYS A C 1
ATOM 4892 O O . LYS A 1 613 ? -9.082 -36.379 -11.427 1.00 43.31 613 LYS A O 1
ATOM 4897 N N . ASN A 1 614 ? -9.897 -34.410 -12.134 1.00 38.19 614 ASN A N 1
ATOM 4898 C CA . ASN A 1 614 ? -8.666 -33.913 -12.767 1.00 38.19 614 ASN A CA 1
ATOM 4899 C C . ASN A 1 614 ? -7.989 -32.739 -12.029 1.00 38.19 614 ASN A C 1
ATOM 4901 O O . ASN A 1 614 ? -7.103 -32.106 -12.593 1.00 38.19 614 ASN A O 1
ATOM 4905 N N . GLY A 1 615 ? -8.390 -32.402 -10.797 1.00 44.16 615 GLY A N 1
ATOM 4906 C CA . GLY A 1 615 ? -7.711 -31.361 -10.003 1.00 44.16 615 GLY A CA 1
ATOM 4907 C C . GLY A 1 615 ? -7.826 -29.925 -10.544 1.00 44.16 615 GLY A C 1
ATOM 4908 O O . GLY A 1 615 ? -7.264 -29.011 -9.950 1.00 44.16 615 GLY A O 1
ATOM 4909 N N . GLN A 1 616 ? -8.567 -29.704 -11.634 1.00 41.09 616 GLN A N 1
ATOM 4910 C CA . GLN A 1 616 ? -9.018 -28.380 -12.057 1.00 41.09 616 GLN A CA 1
ATOM 4911 C C . GLN A 1 616 ? -10.425 -28.143 -11.505 1.00 41.09 616 GLN A C 1
ATOM 4913 O O . GLN A 1 616 ? -11.408 -28.687 -12.015 1.00 41.09 616 GLN A O 1
ATOM 4918 N N . GLU A 1 617 ? -10.503 -27.374 -10.419 1.00 46.38 617 GLU A N 1
ATOM 4919 C CA . GLU A 1 617 ? -11.755 -26.930 -9.804 1.00 46.38 617 GLU A CA 1
ATOM 4920 C C . GLU A 1 617 ? -12.573 -26.130 -10.841 1.00 46.38 617 GLU A C 1
ATOM 4922 O O . GLU A 1 617 ? -12.161 -25.051 -11.269 1.00 46.38 617 GLU A O 1
ATOM 4927 N N . SER A 1 618 ? -13.749 -26.623 -11.255 1.00 43.44 618 SER A N 1
ATOM 4928 C CA . SER A 1 618 ? -14.747 -25.793 -11.953 1.00 43.44 618 SER A CA 1
ATOM 4929 C C . SER A 1 618 ? -15.490 -24.946 -10.907 1.00 43.44 618 SER A C 1
ATOM 4931 O O . SER A 1 618 ? -16.662 -25.163 -10.599 1.00 43.44 618 SER A O 1
ATOM 4933 N N . ASP A 1 619 ? -14.741 -24.036 -10.294 1.00 50.75 619 ASP A N 1
ATOM 4934 C CA . ASP A 1 619 ? -14.975 -23.403 -8.989 1.00 50.75 619 ASP A CA 1
ATOM 4935 C C . ASP A 1 619 ? -15.969 -22.223 -9.033 1.00 50.75 619 ASP A C 1
ATOM 4937 O O . ASP A 1 619 ? -15.692 -21.138 -8.523 1.00 50.75 619 ASP A O 1
ATOM 4941 N N . GLY A 1 620 ? -17.075 -22.342 -9.774 1.00 52.78 620 GLY A N 1
ATOM 4942 C CA . GLY A 1 620 ? -17.987 -21.198 -9.890 1.00 52.78 620 GLY A CA 1
ATOM 4943 C C . GLY A 1 620 ? -19.400 -21.437 -10.387 1.00 52.78 620 GLY A C 1
ATOM 4944 O O . GLY A 1 620 ? -20.098 -20.451 -10.617 1.00 52.78 620 GLY A O 1
ATOM 4945 N N . PHE A 1 621 ? -19.826 -22.682 -10.609 1.00 58.84 621 PHE A N 1
ATOM 4946 C CA . PHE A 1 621 ? -21.185 -22.935 -11.100 1.00 58.84 621 PHE A CA 1
ATOM 4947 C C . PHE A 1 621 ? -22.232 -22.911 -9.974 1.00 58.84 621 PHE A C 1
ATOM 4949 O O . PHE A 1 621 ? -23.342 -22.461 -10.204 1.00 58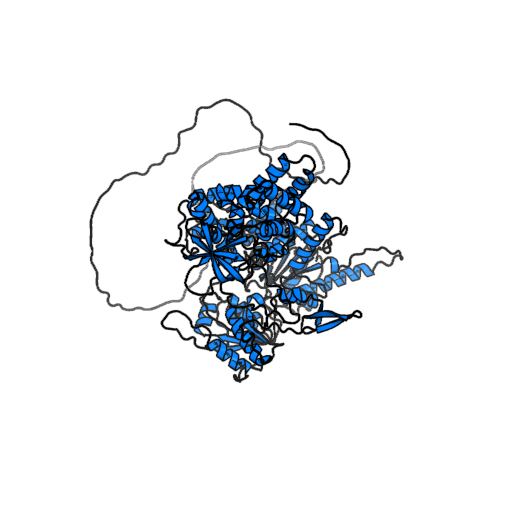.84 621 PHE A O 1
ATOM 4956 N N . ARG A 1 622 ? -21.895 -23.328 -8.743 1.00 70.00 622 ARG A N 1
ATOM 4957 C CA . ARG A 1 622 ? -22.890 -23.481 -7.660 1.00 70.00 622 ARG A CA 1
ATOM 4958 C C . ARG A 1 622 ? -23.065 -22.234 -6.803 1.00 70.00 622 ARG A C 1
ATOM 4960 O O . ARG A 1 622 ? -24.180 -21.904 -6.414 1.00 70.00 622 ARG A O 1
ATOM 4967 N N . GLU A 1 623 ? -21.988 -21.506 -6.534 1.00 77.44 623 GLU A N 1
ATOM 4968 C CA . GLU A 1 623 ? -22.054 -20.237 -5.807 1.00 77.44 623 GLU A CA 1
ATOM 4969 C C . GLU A 1 623 ? -22.896 -19.223 -6.588 1.00 77.44 623 GLU A C 1
ATOM 4971 O O . GLU A 1 623 ? -23.700 -18.494 -6.013 1.00 77.44 623 GLU A O 1
ATOM 4976 N N . THR A 1 624 ? -22.747 -19.214 -7.916 1.00 81.06 624 THR A N 1
ATOM 4977 C CA . THR A 1 624 ? -23.512 -18.339 -8.813 1.00 81.06 624 THR A CA 1
ATOM 4978 C C . THR A 1 624 ? -24.986 -18.735 -8.905 1.00 81.06 624 THR A C 1
ATOM 4980 O O . THR A 1 624 ? -25.829 -17.844 -8.980 1.00 81.06 624 THR A O 1
ATOM 4983 N N . GLU A 1 625 ? -25.322 -20.027 -8.830 1.00 84.12 625 GLU A N 1
ATOM 4984 C CA . GLU A 1 625 ? -26.710 -20.501 -8.717 1.00 84.12 625 GLU A CA 1
ATOM 4985 C C . GLU A 1 625 ? -27.378 -20.007 -7.430 1.00 84.12 625 GLU A C 1
ATOM 4987 O O . GLU A 1 625 ? -28.457 -19.424 -7.491 1.00 84.12 625 GLU A O 1
ATOM 4992 N N . ILE A 1 626 ? -26.713 -20.143 -6.279 1.00 87.25 626 ILE A N 1
ATOM 4993 C CA . ILE A 1 626 ? -27.267 -19.687 -4.992 1.00 87.25 626 ILE A CA 1
ATOM 4994 C C . ILE A 1 626 ? -27.440 -18.174 -4.984 1.00 87.25 626 ILE A C 1
ATOM 4996 O O . ILE A 1 626 ? -28.474 -17.673 -4.554 1.00 87.25 626 ILE A O 1
ATOM 5000 N N . VAL A 1 627 ? -26.458 -17.430 -5.498 1.00 87.75 627 VAL A N 1
ATOM 5001 C CA . VAL A 1 627 ? -26.577 -15.975 -5.657 1.00 87.75 627 VAL A CA 1
ATOM 5002 C C . VAL A 1 627 ? -27.751 -15.619 -6.572 1.00 87.75 627 VAL A C 1
ATOM 5004 O O . VAL A 1 627 ? -28.501 -14.695 -6.270 1.00 87.75 627 VAL A O 1
ATOM 5007 N N . LYS A 1 628 ? -27.967 -16.366 -7.660 1.00 87.94 628 LYS A N 1
ATOM 5008 C CA . LYS A 1 628 ? -29.115 -16.165 -8.551 1.00 87.94 628 LYS A CA 1
ATOM 5009 C C . LYS A 1 628 ? -30.442 -16.455 -7.845 1.00 87.94 628 LYS A C 1
ATOM 5011 O O . LYS A 1 628 ? -31.407 -15.723 -8.060 1.00 87.94 628 LYS A O 1
ATOM 5016 N N . ASP A 1 629 ? -30.513 -17.485 -7.013 1.00 87.62 629 ASP A N 1
ATOM 5017 C CA . ASP A 1 629 ? -31.716 -17.806 -6.240 1.00 87.62 629 ASP A CA 1
ATOM 5018 C C . ASP A 1 629 ? -31.973 -16.792 -5.114 1.00 87.62 629 ASP A C 1
ATOM 5020 O O . ASP A 1 629 ? -33.132 -16.456 -4.862 1.00 87.62 629 ASP A O 1
ATOM 5024 N N . LEU A 1 630 ? -30.913 -16.238 -4.509 1.00 88.06 630 LEU A N 1
ATOM 5025 C CA . LEU A 1 630 ? -30.994 -15.125 -3.557 1.00 88.06 630 LEU A CA 1
ATOM 5026 C C . LEU A 1 630 ? -31.574 -13.869 -4.202 1.00 88.06 630 LEU A C 1
ATOM 5028 O O . LEU A 1 630 ? -32.520 -13.298 -3.672 1.00 88.06 630 LEU A O 1
ATOM 5032 N N . LEU A 1 631 ? -31.034 -13.460 -5.354 1.00 86.81 631 LEU A N 1
ATOM 5033 C CA . LEU A 1 631 ? -31.518 -12.286 -6.085 1.00 86.81 631 LEU A CA 1
ATOM 5034 C C . LEU A 1 631 ? -32.988 -12.456 -6.493 1.00 86.81 631 LEU A C 1
ATOM 5036 O O . LEU A 1 631 ? -33.794 -11.551 -6.327 1.00 86.81 631 LEU A O 1
ATOM 5040 N N . ASN A 1 632 ? -33.377 -13.650 -6.946 1.00 84.94 632 ASN A N 1
ATOM 5041 C CA . ASN A 1 632 ? -34.757 -13.933 -7.347 1.00 84.94 632 ASN A CA 1
ATOM 5042 C C . ASN A 1 632 ? -35.710 -14.228 -6.172 1.00 84.94 632 ASN A C 1
ATOM 5044 O O . ASN A 1 632 ? -36.810 -14.723 -6.412 1.00 84.94 632 ASN A O 1
ATOM 5048 N N . ASN A 1 633 ? -35.308 -13.967 -4.920 1.00 82.81 633 ASN A N 1
ATOM 5049 C CA . ASN A 1 633 ? -36.113 -14.188 -3.712 1.00 82.81 633 ASN A CA 1
ATOM 5050 C C . ASN A 1 633 ? -36.685 -15.614 -3.583 1.00 82.81 633 ASN A C 1
ATOM 5052 O O . ASN A 1 633 ? -37.751 -15.823 -3.005 1.00 82.81 633 ASN A O 1
ATOM 5056 N N . LYS A 1 634 ? -35.981 -16.622 -4.111 1.00 81.25 634 LYS A N 1
ATOM 5057 C CA . LYS A 1 634 ? -36.419 -18.028 -4.041 1.00 81.25 634 LYS A CA 1
ATOM 5058 C C . LYS A 1 634 ? -36.092 -18.699 -2.708 1.00 81.25 634 LYS A C 1
ATOM 5060 O O . LYS A 1 634 ? -36.575 -19.794 -2.436 1.00 81.25 634 LYS A O 1
ATOM 5065 N N . ILE A 1 635 ? -35.262 -18.062 -1.886 1.00 80.50 635 ILE A N 1
ATOM 5066 C CA . ILE A 1 635 ? -34.853 -18.564 -0.575 1.00 80.50 635 ILE A CA 1
ATOM 5067 C C . ILE A 1 635 ? -35.679 -17.833 0.483 1.00 80.50 635 ILE A C 1
ATOM 5069 O O . ILE A 1 635 ? -35.338 -16.728 0.892 1.00 80.50 635 ILE A O 1
ATOM 5073 N N . SER A 1 636 ? -36.765 -18.463 0.939 1.00 72.00 636 SER A N 1
ATOM 5074 C CA . SER A 1 636 ? -37.735 -17.873 1.880 1.00 72.00 636 SER A CA 1
ATOM 5075 C C . SER A 1 636 ? -37.136 -17.441 3.225 1.00 72.00 636 SER A C 1
ATOM 5077 O O . SER A 1 636 ? -37.689 -16.572 3.894 1.00 72.00 636 SER A O 1
ATOM 5079 N N . ALA A 1 637 ? -35.997 -18.019 3.616 1.00 72.81 637 ALA A N 1
ATOM 5080 C CA . ALA A 1 637 ? -35.274 -17.668 4.836 1.00 72.81 637 ALA A CA 1
ATOM 5081 C C . ALA A 1 637 ? -34.538 -16.315 4.757 1.00 72.81 637 ALA A C 1
ATOM 5083 O O . ALA A 1 637 ? -34.093 -15.803 5.785 1.00 72.81 637 ALA A O 1
ATOM 5084 N N . VAL A 1 638 ? -34.375 -15.738 3.560 1.00 77.62 638 VAL A N 1
ATOM 5085 C CA . VAL A 1 638 ? -33.606 -14.508 3.340 1.00 77.62 638 VAL A CA 1
ATOM 5086 C C . VAL A 1 638 ? -34.544 -13.370 2.922 1.00 77.62 638 VAL A C 1
ATOM 5088 O O . VAL A 1 638 ? -35.249 -13.501 1.923 1.00 77.62 638 VAL A O 1
ATOM 5091 N N . PRO A 1 639 ? -34.562 -12.235 3.649 1.00 74.81 639 PRO A N 1
ATOM 5092 C CA . PRO A 1 639 ? -35.290 -11.046 3.214 1.00 74.81 639 PRO A CA 1
ATOM 5093 C C . PRO A 1 639 ? -34.755 -10.508 1.884 1.00 74.81 639 PRO A C 1
ATOM 5095 O O . PRO A 1 639 ? -33.557 -10.613 1.621 1.00 74.81 639 PRO A O 1
ATOM 5098 N N . SER A 1 640 ? -35.612 -9.830 1.115 1.00 81.44 640 SER A N 1
ATOM 5099 C CA . SER A 1 640 ? -35.220 -9.209 -0.157 1.00 81.44 640 SER A CA 1
ATOM 5100 C C . SER A 1 640 ? -33.949 -8.356 -0.023 1.00 81.44 640 SER A C 1
ATOM 5102 O O . SER A 1 640 ? -33.769 -7.602 0.950 1.00 81.44 640 SER A O 1
ATOM 5104 N N . LEU A 1 641 ? -33.048 -8.522 -0.994 1.00 84.75 641 LEU A N 1
ATOM 5105 C CA . LEU A 1 641 ? -31.771 -7.822 -1.087 1.00 84.75 641 LEU A CA 1
ATOM 5106 C C . LEU A 1 641 ? -31.952 -6.552 -1.919 1.00 84.75 641 LEU A C 1
ATOM 5108 O O . LEU A 1 641 ? -32.032 -6.603 -3.147 1.00 84.75 641 LEU A O 1
ATOM 5112 N N . GLU A 1 642 ? -31.996 -5.402 -1.254 1.00 83.94 642 GLU A N 1
ATOM 5113 C CA . GLU A 1 642 ? -32.047 -4.113 -1.937 1.00 83.94 642 GLU A CA 1
ATOM 5114 C C . GLU A 1 642 ? -30.620 -3.602 -2.187 1.00 83.94 642 GLU A C 1
ATOM 5116 O O . GLU A 1 642 ? -29.807 -3.594 -1.256 1.00 83.94 642 GLU A O 1
ATOM 5121 N N . PRO A 1 643 ? -30.289 -3.107 -3.393 1.00 80.12 643 PRO A N 1
ATOM 5122 C CA . PRO A 1 643 ? -28.932 -2.658 -3.722 1.00 80.12 643 PRO A CA 1
ATOM 5123 C C . PRO A 1 643 ? -28.362 -1.590 -2.783 1.00 80.12 643 PRO A C 1
ATOM 5125 O O . PRO A 1 643 ? -27.152 -1.512 -2.599 1.00 80.12 643 PRO A O 1
ATOM 5128 N N . ARG A 1 644 ? -29.225 -0.752 -2.194 1.00 80.81 644 ARG A N 1
ATOM 5129 C CA . ARG A 1 644 ? -28.813 0.374 -1.341 1.00 80.81 644 ARG A CA 1
ATOM 5130 C C . ARG A 1 644 ? -28.391 -0.046 0.067 1.00 80.81 644 ARG A C 1
ATOM 5132 O O . ARG A 1 644 ? -27.567 0.624 0.677 1.00 80.81 644 ARG A O 1
ATOM 5139 N N . ASN A 1 645 ? -28.955 -1.134 0.592 1.00 87.44 645 ASN A N 1
ATOM 5140 C CA . ASN A 1 645 ? -28.713 -1.593 1.964 1.00 87.44 645 ASN A CA 1
ATOM 5141 C C . ASN A 1 645 ? -28.046 -2.972 2.032 1.00 87.44 645 ASN A C 1
ATOM 5143 O O . ASN A 1 645 ? -27.890 -3.521 3.126 1.00 87.44 645 ASN A O 1
ATOM 5147 N N . SER A 1 646 ? -27.643 -3.525 0.886 1.00 91.00 646 SER A N 1
ATOM 5148 C CA . SER A 1 646 ? -26.963 -4.810 0.799 1.00 91.00 646 SER A CA 1
ATOM 5149 C C . SER A 1 646 ? -25.700 -4.739 -0.053 1.00 91.00 646 SER A C 1
ATOM 5151 O O . SER A 1 646 ? -25.628 -4.013 -1.041 1.00 91.00 646 SER A O 1
ATOM 5153 N N . GLN A 1 647 ? -24.679 -5.498 0.338 1.00 93.75 647 GLN A N 1
ATOM 5154 C CA . GLN A 1 647 ? -23.432 -5.601 -0.416 1.00 93.75 647 GLN A CA 1
ATOM 5155 C C . GLN A 1 647 ? -22.965 -7.056 -0.452 1.00 93.75 647 GLN A C 1
ATOM 5157 O O . GLN A 1 647 ? -22.803 -7.700 0.590 1.00 93.75 647 GLN A O 1
ATOM 5162 N N . PHE A 1 648 ? -22.675 -7.556 -1.655 1.00 95.19 648 PHE A N 1
ATOM 5163 C CA . PHE A 1 648 ? -21.964 -8.818 -1.818 1.00 95.19 648 PHE A CA 1
ATOM 5164 C C . PHE A 1 648 ? -20.465 -8.610 -1.581 1.00 95.19 648 PHE A C 1
ATOM 5166 O O . PHE A 1 648 ? -19.850 -7.692 -2.133 1.00 95.19 648 PHE A O 1
ATOM 5173 N N . ILE A 1 649 ? -19.864 -9.486 -0.782 1.00 94.56 649 ILE A N 1
ATOM 5174 C CA . ILE A 1 649 ? -18.429 -9.496 -0.504 1.00 94.56 649 ILE A CA 1
ATOM 5175 C C . ILE A 1 649 ? -17.862 -10.863 -0.879 1.00 94.56 649 ILE A C 1
ATOM 5177 O O . ILE A 1 649 ? -18.415 -11.896 -0.504 1.00 94.56 649 ILE A O 1
ATOM 5181 N N . THR A 1 650 ? -16.736 -10.879 -1.592 1.00 93.06 650 THR A N 1
ATOM 5182 C CA . THR A 1 650 ? -16.008 -12.116 -1.926 1.00 93.06 650 THR A CA 1
ATOM 5183 C C . THR A 1 650 ? -14.500 -11.934 -1.772 1.00 93.06 650 THR A C 1
ATOM 5185 O O . THR A 1 650 ? -14.006 -10.816 -1.634 1.00 93.06 650 THR A O 1
ATOM 5188 N N . PHE A 1 651 ? -13.724 -13.015 -1.799 1.00 89.44 651 PHE A N 1
ATOM 5189 C CA . PHE A 1 651 ? -12.264 -12.901 -1.764 1.00 89.44 651 PHE A CA 1
ATOM 5190 C C . PHE A 1 651 ? -11.658 -12.584 -3.139 1.00 89.44 651 PHE A C 1
ATOM 5192 O O . PHE A 1 651 ? -10.821 -11.684 -3.250 1.00 89.44 651 PHE A O 1
ATOM 5199 N N . ARG A 1 652 ? -12.066 -13.299 -4.198 1.00 86.25 652 ARG A N 1
ATOM 5200 C CA . ARG A 1 652 ? -11.443 -13.181 -5.524 1.00 86.25 652 ARG A CA 1
ATOM 5201 C C . ARG A 1 652 ? -12.168 -12.153 -6.379 1.00 86.25 652 ARG A C 1
ATOM 5203 O O . ARG A 1 652 ? -13.387 -12.172 -6.509 1.00 86.25 652 ARG A O 1
ATOM 5210 N N . ARG A 1 653 ? -11.400 -11.333 -7.099 1.00 83.69 653 ARG A N 1
ATOM 5211 C CA . ARG A 1 653 ? -11.953 -10.390 -8.086 1.00 83.69 653 ARG A CA 1
ATOM 5212 C C . ARG A 1 653 ? -12.809 -11.092 -9.148 1.00 83.69 653 ARG A C 1
ATOM 5214 O O . ARG A 1 653 ? -13.813 -10.531 -9.572 1.00 83.69 653 ARG A O 1
ATOM 5221 N N . LEU A 1 654 ? -12.433 -12.307 -9.553 1.00 83.06 654 LEU A N 1
ATOM 5222 C CA . LEU A 1 654 ? -13.197 -13.095 -10.521 1.00 83.06 654 LEU A CA 1
ATOM 5223 C C . LEU A 1 654 ? -14.610 -13.422 -10.016 1.00 83.06 654 LEU A C 1
ATOM 5225 O O . LEU A 1 654 ? -15.562 -13.339 -10.788 1.00 83.06 654 LEU A O 1
ATOM 5229 N N . ASP A 1 655 ? -14.757 -13.738 -8.729 1.00 86.38 655 ASP A N 1
ATOM 5230 C CA . ASP A 1 655 ? -16.062 -14.027 -8.130 1.00 86.38 655 ASP A CA 1
ATOM 5231 C C . ASP A 1 655 ? -16.917 -12.754 -8.079 1.00 86.38 655 ASP A C 1
ATOM 5233 O O . ASP A 1 655 ? -18.088 -12.789 -8.453 1.00 86.38 655 ASP A O 1
ATOM 5237 N N . CYS A 1 656 ? -16.321 -11.599 -7.745 1.00 87.50 656 CYS A N 1
ATOM 5238 C CA . CYS A 1 656 ? -17.015 -10.311 -7.838 1.00 87.50 656 CYS A CA 1
ATOM 5239 C C . CYS A 1 656 ? -17.547 -10.038 -9.245 1.00 87.50 656 CYS A C 1
ATOM 5241 O O . CYS A 1 656 ? -18.680 -9.601 -9.382 1.00 87.50 656 CYS A O 1
ATOM 5243 N N . LEU A 1 657 ? -16.753 -10.287 -10.292 1.00 84.56 657 LEU A N 1
ATOM 5244 C CA . LEU A 1 657 ? -17.188 -10.054 -11.674 1.00 84.56 657 LEU A CA 1
ATOM 5245 C C . LEU A 1 657 ? -18.379 -10.942 -12.052 1.00 84.56 657 LEU A C 1
ATOM 5247 O O . LEU A 1 657 ? -19.330 -10.452 -12.653 1.00 84.56 657 LEU A O 1
ATOM 5251 N N . LYS A 1 658 ? -18.356 -12.221 -11.655 1.00 86.81 658 LYS A N 1
ATOM 5252 C CA . LYS A 1 658 ? -19.476 -13.148 -11.881 1.00 86.81 658 LYS A CA 1
ATOM 5253 C C . LYS A 1 658 ? -20.744 -12.692 -11.159 1.00 86.81 658 LYS A C 1
ATOM 5255 O O . LYS A 1 658 ? -21.813 -12.699 -11.755 1.00 86.81 658 LYS A O 1
ATOM 5260 N N . ILE A 1 659 ? -20.632 -12.280 -9.896 1.00 89.00 659 ILE A N 1
ATOM 5261 C CA . ILE A 1 659 ? -21.787 -11.808 -9.119 1.00 89.00 659 ILE A CA 1
ATOM 5262 C C . ILE A 1 659 ? -22.299 -10.476 -9.662 1.00 89.00 659 ILE A C 1
ATOM 5264 O O . ILE A 1 659 ? -23.502 -10.321 -9.828 1.00 89.00 659 ILE A O 1
ATOM 5268 N N . ASN A 1 660 ? -21.410 -9.539 -9.998 1.00 88.88 660 ASN A N 1
ATOM 5269 C CA . ASN A 1 660 ? -21.807 -8.272 -10.603 1.00 88.88 660 ASN A CA 1
ATOM 5270 C C . ASN A 1 660 ? -22.580 -8.498 -11.909 1.00 88.88 660 ASN A C 1
ATOM 5272 O O . ASN A 1 660 ? -23.548 -7.789 -12.135 1.00 88.88 660 ASN A O 1
ATOM 5276 N N . GLU A 1 661 ? -22.211 -9.489 -12.732 1.00 85.81 661 GLU A N 1
ATOM 5277 C CA . GLU A 1 661 ? -22.956 -9.839 -13.955 1.00 85.81 661 GLU A CA 1
ATOM 5278 C C . GLU A 1 661 ? -24.383 -10.304 -13.638 1.00 85.81 661 GLU A C 1
ATOM 5280 O O . GLU A 1 661 ? -25.326 -9.940 -14.338 1.00 85.81 661 GLU A O 1
ATOM 5285 N N . LEU A 1 662 ? -24.557 -11.089 -12.570 1.00 88.12 662 LEU A N 1
ATOM 5286 C CA . LEU A 1 662 ? -25.876 -11.532 -12.113 1.00 88.12 662 LEU A CA 1
ATOM 5287 C C . LEU A 1 662 ? -26.705 -10.371 -11.557 1.00 88.12 662 LEU A C 1
ATOM 5289 O O . LEU A 1 662 ? -27.873 -10.239 -11.913 1.00 88.12 662 LEU A O 1
ATOM 5293 N N . CYS A 1 663 ? -26.103 -9.522 -10.721 1.00 87.81 663 CYS A N 1
ATOM 5294 C CA . CYS A 1 663 ? -26.763 -8.346 -10.161 1.00 87.81 663 CYS A CA 1
ATOM 5295 C C . CYS A 1 663 ? -27.169 -7.359 -11.258 1.00 87.81 663 CYS A C 1
ATOM 5297 O O . CYS A 1 663 ? -28.277 -6.844 -11.221 1.00 87.81 663 CYS A O 1
ATOM 5299 N N . CYS A 1 664 ? -26.313 -7.147 -12.259 1.00 83.88 664 CYS A N 1
ATOM 5300 C CA . CYS A 1 664 ? -26.593 -6.268 -13.391 1.00 83.88 664 CYS A CA 1
ATOM 5301 C C . CYS A 1 664 ? -27.833 -6.728 -14.165 1.00 83.88 664 CYS A C 1
ATOM 5303 O O . CYS A 1 664 ? -28.757 -5.949 -14.385 1.00 83.88 664 CYS A O 1
ATOM 5305 N N . LYS A 1 665 ? -27.903 -8.028 -14.481 1.00 84.88 665 LYS A N 1
ATOM 5306 C CA . LYS A 1 665 ? -29.067 -8.630 -15.144 1.00 84.88 665 LYS A CA 1
ATOM 5307 C C . LYS A 1 665 ? -30.338 -8.538 -14.313 1.00 84.88 665 LYS A C 1
ATOM 5309 O O . LYS A 1 665 ? -31.414 -8.447 -14.883 1.00 84.88 665 LYS A O 1
ATOM 5314 N N . HIS A 1 666 ? -30.216 -8.622 -12.992 1.00 85.94 666 HIS A N 1
ATOM 5315 C CA . HIS A 1 666 ? -31.359 -8.633 -12.088 1.00 85.94 666 HIS A CA 1
ATOM 5316 C C . HIS A 1 666 ? -31.897 -7.226 -11.783 1.00 85.94 666 HIS A C 1
ATOM 5318 O O . HIS A 1 666 ? -33.107 -7.036 -11.777 1.00 85.94 666 HIS A O 1
ATOM 5324 N N . TYR A 1 667 ? -31.019 -6.250 -11.528 1.00 82.69 667 TYR A N 1
ATOM 5325 C CA . TYR A 1 667 ? -31.418 -4.901 -11.116 1.00 82.69 667 TYR A CA 1
ATOM 5326 C C . TYR A 1 667 ? -31.608 -3.932 -12.289 1.00 82.69 667 TYR A C 1
ATOM 5328 O O . TYR A 1 667 ? -32.489 -3.085 -12.215 1.00 82.69 667 TYR A O 1
ATOM 5336 N N . GLU A 1 668 ? -30.823 -4.066 -13.362 1.00 78.38 668 GLU A N 1
ATOM 5337 C CA . GLU A 1 668 ? -30.803 -3.110 -14.487 1.00 78.38 668 GLU A CA 1
ATOM 5338 C C . GLU A 1 668 ? -31.256 -3.738 -15.820 1.00 78.38 668 GLU A C 1
ATOM 5340 O O . GLU A 1 668 ? -31.322 -3.062 -16.843 1.00 78.38 668 GLU A O 1
ATOM 5345 N N . ASN A 1 669 ? -31.570 -5.040 -15.842 1.00 77.56 669 ASN A N 1
ATOM 5346 C CA . ASN A 1 669 ? -31.997 -5.787 -17.037 1.00 77.56 669 ASN A CA 1
ATOM 5347 C C . ASN A 1 669 ? -31.022 -5.735 -18.237 1.00 77.56 669 ASN A C 1
ATOM 5349 O O . ASN A 1 669 ? -31.429 -5.977 -19.374 1.00 77.56 669 ASN A O 1
ATOM 5353 N N . HIS A 1 670 ? -29.725 -5.498 -18.005 1.00 71.25 670 HIS A N 1
ATOM 5354 C CA . HIS A 1 670 ? -28.679 -5.580 -19.033 1.00 71.25 670 HIS A CA 1
ATOM 5355 C C . HIS A 1 670 ? -27.460 -6.396 -18.563 1.00 71.25 670 HIS A C 1
ATOM 5357 O O . HIS A 1 670 ? -27.291 -6.691 -17.379 1.00 71.25 670 HIS A O 1
ATOM 5363 N N . SER A 1 671 ? -26.605 -6.809 -19.504 1.00 67.88 671 SER A N 1
ATOM 5364 C CA . SER A 1 671 ? -25.327 -7.475 -19.199 1.00 67.88 671 SER A CA 1
ATOM 5365 C C . SER A 1 671 ? -24.250 -6.448 -18.848 1.00 67.88 671 SER A C 1
ATOM 5367 O O . SER A 1 671 ? -24.296 -5.324 -19.338 1.00 67.88 671 SER A O 1
ATOM 5369 N N . LEU A 1 672 ? -23.227 -6.820 -18.066 1.00 61.38 672 LEU A N 1
ATOM 5370 C CA . LEU A 1 672 ? -22.069 -5.936 -17.856 1.00 61.38 672 LEU A CA 1
ATOM 5371 C C . LEU A 1 672 ? -21.232 -5.777 -19.116 1.00 61.38 672 LEU A C 1
ATOM 5373 O O . LEU A 1 672 ? -20.334 -4.942 -19.135 1.00 61.38 672 LEU A O 1
ATOM 5377 N N . LYS A 1 673 ? -21.458 -6.620 -20.126 1.00 60.81 673 LYS A N 1
ATOM 5378 C CA . LYS A 1 673 ? -20.720 -6.610 -21.379 1.00 60.81 673 LYS A CA 1
ATOM 5379 C C . LYS A 1 673 ? -21.641 -6.410 -22.570 1.00 60.81 673 LYS A C 1
ATOM 5381 O O . LYS A 1 673 ? -22.731 -6.980 -22.603 1.00 60.81 673 LYS A O 1
ATOM 5386 N N . THR A 1 674 ? -21.165 -5.664 -23.561 1.00 55.03 674 THR A N 1
ATOM 5387 C CA . THR A 1 674 ? -21.763 -5.649 -24.899 1.00 55.03 674 THR A CA 1
ATOM 5388 C C . THR A 1 674 ? -21.586 -7.023 -25.571 1.00 55.03 674 THR A C 1
ATOM 5390 O O . THR A 1 674 ? -20.751 -7.819 -25.117 1.00 55.03 674 THR A O 1
ATOM 5393 N N . PRO A 1 675 ? -22.321 -7.331 -26.658 1.00 48.62 675 PRO A N 1
ATOM 5394 C CA . PRO A 1 675 ? -22.125 -8.564 -27.431 1.00 48.62 675 PRO A CA 1
ATOM 5395 C C . PRO A 1 675 ? -20.675 -8.774 -27.907 1.00 48.62 675 PRO A C 1
ATOM 5397 O O . PRO A 1 675 ? -20.222 -9.909 -28.034 1.00 48.62 675 PRO A O 1
ATOM 5400 N N . GLU A 1 676 ? -19.914 -7.691 -28.089 1.00 40.62 676 GLU A N 1
ATOM 5401 C CA . GLU A 1 676 ? -18.496 -7.684 -28.479 1.00 40.62 676 GLU A CA 1
ATOM 5402 C C . GLU A 1 676 ? -17.532 -7.865 -27.287 1.00 40.62 676 GLU A C 1
ATOM 5404 O O . GLU A 1 676 ? -16.311 -7.875 -27.457 1.00 40.62 676 GLU A O 1
ATOM 5409 N N . GLY A 1 677 ? -18.055 -8.003 -26.064 1.00 50.94 677 GLY A N 1
ATOM 5410 C CA . GLY A 1 677 ? -17.282 -8.267 -24.850 1.00 50.94 677 GLY A CA 1
ATOM 5411 C C . GLY A 1 677 ? -16.723 -7.031 -24.133 1.00 50.94 677 GLY A C 1
ATOM 5412 O O . GLY A 1 677 ? -15.930 -7.202 -23.203 1.00 50.94 677 GLY A O 1
ATOM 5413 N N . LYS A 1 678 ? -17.123 -5.812 -24.523 1.00 50.28 678 LYS A N 1
ATOM 5414 C CA . LYS A 1 678 ? -16.734 -4.549 -23.860 1.00 50.28 678 LYS A CA 1
ATOM 5415 C C . LYS A 1 678 ? -17.523 -4.326 -22.585 1.00 50.28 678 LYS A C 1
ATOM 5417 O O . LYS A 1 678 ? -18.727 -4.544 -22.611 1.00 50.28 678 LYS A O 1
ATOM 5422 N N . MET A 1 679 ? -16.900 -3.847 -21.506 1.00 51.22 679 MET A N 1
ATOM 5423 C CA . MET A 1 679 ? -17.657 -3.497 -20.303 1.00 51.22 679 MET A CA 1
ATOM 5424 C C . MET A 1 679 ? -18.578 -2.297 -20.567 1.00 51.22 679 MET A C 1
ATOM 5426 O O . MET A 1 679 ? -18.129 -1.242 -21.015 1.00 51.22 679 MET A O 1
ATOM 5430 N N . ILE A 1 680 ? -19.861 -2.443 -20.246 1.00 53.97 680 ILE A N 1
ATOM 5431 C CA . ILE A 1 680 ? -20.828 -1.348 -20.237 1.00 53.97 680 ILE A CA 1
ATOM 5432 C C . ILE A 1 680 ? -20.527 -0.491 -19.004 1.00 53.97 680 ILE A C 1
ATOM 5434 O O . ILE A 1 680 ? -20.515 -0.977 -17.874 1.00 53.97 680 ILE A O 1
ATOM 5438 N N . SER A 1 681 ? -20.207 0.780 -19.244 1.00 50.81 681 SER A N 1
ATOM 5439 C CA . SER A 1 681 ? -19.862 1.776 -18.221 1.00 50.81 681 SER A CA 1
ATOM 5440 C C . SER A 1 681 ? -20.927 2.869 -18.142 1.00 50.81 681 SER A C 1
ATOM 5442 O O . SER A 1 681 ? -20.614 4.048 -17.985 1.00 50.81 681 SER A O 1
ATOM 5444 N N . GLU A 1 682 ? -22.197 2.487 -18.282 1.00 51.66 682 GLU A N 1
ATOM 5445 C CA . GLU A 1 682 ? -23.301 3.410 -18.043 1.00 51.66 682 GLU A CA 1
ATOM 5446 C C . GLU A 1 682 ? -23.357 3.721 -16.550 1.00 51.66 682 GLU A C 1
ATOM 5448 O O . GLU A 1 682 ? -23.662 2.887 -15.701 1.00 51.66 682 GLU A O 1
ATOM 5453 N N . LEU A 1 683 ? -22.969 4.946 -16.224 1.00 54.84 683 LEU A N 1
ATOM 5454 C CA . LEU A 1 683 ? -23.131 5.522 -14.903 1.00 54.84 683 LEU A CA 1
ATOM 5455 C C . LEU A 1 683 ? -24.162 6.626 -14.989 1.00 54.84 683 LEU A C 1
ATOM 5457 O O . LEU A 1 683 ? -24.341 7.241 -16.041 1.00 54.84 683 LEU A O 1
ATOM 5461 N N . VAL A 1 684 ? -24.777 6.922 -13.848 1.00 50.59 684 VAL A N 1
ATOM 5462 C CA . VAL A 1 684 ? -25.620 8.103 -13.686 1.00 50.59 684 VAL A CA 1
ATOM 5463 C C . VAL A 1 684 ? -24.745 9.340 -13.883 1.00 50.59 684 VAL A C 1
ATOM 5465 O O . VAL A 1 684 ? -24.016 9.777 -12.991 1.00 50.59 684 VAL A O 1
ATOM 5468 N N . ILE A 1 685 ? -24.781 9.865 -15.101 1.00 59.66 685 ILE A N 1
ATOM 5469 C CA . ILE A 1 685 ? -24.086 11.067 -15.527 1.00 59.66 685 ILE A CA 1
ATOM 5470 C C . ILE A 1 685 ? -25.157 12.128 -15.720 1.00 59.66 685 ILE A C 1
ATOM 5472 O O . ILE A 1 685 ? -26.022 11.978 -16.583 1.00 59.66 685 ILE A O 1
ATOM 5476 N N . ASN A 1 686 ? -25.093 13.204 -14.938 1.00 58.06 686 ASN A N 1
ATOM 5477 C CA . ASN A 1 686 ? -25.946 14.353 -15.200 1.00 58.06 686 ASN A CA 1
ATOM 5478 C C . ASN A 1 686 ? -25.210 15.295 -16.159 1.00 58.06 686 ASN A C 1
ATOM 5480 O O . ASN A 1 686 ? -24.061 15.673 -15.905 1.00 58.06 686 ASN A O 1
ATOM 5484 N N . VAL A 1 687 ? -25.838 15.627 -17.286 1.00 63.47 687 VAL A N 1
ATOM 5485 C CA . VAL A 1 687 ? -25.259 16.517 -18.299 1.00 63.47 687 VAL A CA 1
ATOM 5486 C C . VAL A 1 687 ? -26.052 17.808 -18.306 1.00 63.47 687 VAL A C 1
ATOM 5488 O O . VAL A 1 687 ? -27.168 17.858 -18.818 1.00 63.47 687 VAL A O 1
ATOM 5491 N N . GLU A 1 688 ? -25.448 18.865 -17.783 1.00 70.44 688 GLU A N 1
ATOM 5492 C CA . GLU A 1 688 ? -26.011 20.210 -17.854 1.00 70.44 688 GLU A CA 1
ATOM 5493 C C . GLU A 1 688 ? -25.338 20.994 -18.983 1.00 70.44 688 GLU A C 1
ATOM 5495 O O . GLU A 1 688 ? -24.201 20.714 -19.372 1.00 70.44 688 GLU A O 1
ATOM 5500 N N . LYS A 1 689 ? -26.041 21.979 -19.544 1.00 71.38 689 LYS A N 1
ATOM 5501 C CA . LYS A 1 689 ? -25.463 22.926 -20.504 1.00 71.38 689 LYS A CA 1
ATOM 5502 C C . LYS A 1 689 ? -25.209 24.242 -19.784 1.00 71.38 689 LYS A C 1
ATOM 5504 O O . LYS A 1 689 ? -26.111 24.752 -19.129 1.00 71.38 689 LYS A O 1
ATOM 5509 N N . ASP A 1 690 ? -24.004 24.786 -19.913 1.00 71.31 690 ASP A N 1
ATOM 5510 C CA . ASP A 1 690 ? -23.731 26.141 -19.439 1.00 71.31 690 ASP A CA 1
ATOM 5511 C C . ASP A 1 690 ? -24.433 27.197 -20.317 1.00 71.31 690 ASP A C 1
ATOM 5513 O O . ASP A 1 690 ? -24.943 26.903 -21.403 1.00 71.31 690 ASP A O 1
ATOM 5517 N N . ASN A 1 691 ? -24.408 28.455 -19.871 1.00 72.62 691 ASN A N 1
ATOM 5518 C CA . ASN A 1 691 ? -25.007 29.592 -20.585 1.00 72.62 691 ASN A CA 1
ATOM 5519 C C . ASN A 1 691 ? -24.397 29.845 -21.983 1.00 72.62 691 ASN A C 1
ATOM 5521 O O . ASN A 1 691 ? -24.920 30.659 -22.738 1.00 72.62 691 ASN A O 1
ATOM 5525 N N . ARG A 1 692 ? -23.285 29.181 -22.332 1.00 74.75 692 ARG A N 1
ATOM 5526 C CA . ARG A 1 692 ? -22.600 29.251 -23.633 1.00 74.75 692 ARG A CA 1
ATOM 5527 C C . ARG A 1 692 ? -22.851 28.000 -24.490 1.00 74.75 692 ARG A C 1
ATOM 5529 O O . ARG A 1 692 ? -22.291 27.890 -25.576 1.00 74.75 692 ARG A O 1
ATOM 5536 N N . GLY A 1 693 ? -23.684 27.064 -24.026 1.00 70.00 693 GLY A N 1
ATOM 5537 C CA . GLY A 1 693 ? -24.002 25.808 -24.708 1.00 70.00 693 GLY A CA 1
ATOM 5538 C C . GLY A 1 693 ? -22.983 24.681 -24.498 1.00 70.00 693 GLY A C 1
ATOM 5539 O O . GLY A 1 693 ? -23.143 23.604 -25.079 1.00 70.00 693 GLY A O 1
ATOM 5540 N N . THR A 1 694 ? -21.960 24.877 -23.662 1.00 71.38 694 THR A N 1
ATOM 5541 C CA . THR A 1 694 ? -20.956 23.858 -23.335 1.00 71.38 694 THR A CA 1
ATOM 5542 C C . THR A 1 694 ? -21.569 22.801 -22.422 1.00 71.38 694 THR A C 1
ATOM 5544 O O . THR A 1 694 ? -22.098 23.117 -21.356 1.00 71.38 694 THR A O 1
ATOM 5547 N N . LYS A 1 695 ? -21.474 21.523 -22.808 1.00 68.69 695 LYS A N 1
ATOM 5548 C CA . LYS A 1 695 ? -21.913 20.400 -21.967 1.00 68.69 695 LYS A CA 1
ATOM 5549 C C . LYS A 1 695 ? -20.952 20.220 -20.790 1.00 68.69 695 LYS A C 1
ATOM 5551 O O . LYS A 1 695 ? -19.787 19.877 -20.990 1.00 68.69 695 LYS A O 1
ATOM 5556 N N . ILE A 1 696 ? -21.443 20.407 -19.571 1.00 70.69 696 ILE A N 1
ATOM 5557 C CA . ILE A 1 696 ? -20.739 20.094 -18.329 1.00 70.69 696 ILE A CA 1
ATOM 5558 C C . ILE A 1 696 ? -21.265 18.762 -17.801 1.00 70.69 696 ILE A C 1
ATOM 5560 O O . ILE A 1 696 ? -22.467 18.526 -17.728 1.00 70.69 696 ILE A O 1
ATOM 5564 N N . THR A 1 697 ? -20.338 17.872 -17.461 1.00 72.06 697 THR A N 1
ATOM 5565 C CA . THR A 1 697 ? -20.637 16.522 -16.984 1.00 72.06 697 THR A CA 1
ATOM 5566 C C . THR A 1 697 ? -20.431 16.458 -15.478 1.00 72.06 697 THR A C 1
ATOM 5568 O O . THR A 1 697 ? -19.342 16.759 -14.982 1.00 72.06 697 THR A O 1
ATOM 5571 N N . TYR A 1 698 ? -21.470 16.053 -14.756 1.00 70.94 698 TYR A N 1
ATOM 5572 C CA . TYR A 1 698 ? -21.430 15.842 -13.317 1.00 70.94 698 TYR A CA 1
ATOM 5573 C C . TYR A 1 698 ? -21.519 14.355 -13.005 1.00 70.94 698 TYR A C 1
ATOM 5575 O O . TYR A 1 698 ? -22.359 13.631 -13.542 1.00 70.94 698 TYR A O 1
ATOM 5583 N N . PHE A 1 699 ? -20.640 13.912 -12.113 1.00 71.06 699 PHE A N 1
ATOM 5584 C CA . PHE A 1 699 ? -20.673 12.582 -11.536 1.00 71.06 699 PHE A CA 1
ATOM 5585 C C . PHE A 1 699 ? -21.278 12.657 -10.142 1.00 71.06 699 PHE A C 1
ATOM 5587 O O . PHE A 1 699 ? -20.819 13.432 -9.297 1.00 71.06 699 PHE A O 1
ATOM 5594 N N . VAL A 1 700 ? -22.320 11.864 -9.925 1.00 66.94 700 VAL A N 1
ATOM 5595 C CA . VAL A 1 700 ? -23.050 11.827 -8.664 1.00 66.94 700 VAL A CA 1
ATOM 5596 C C . VAL A 1 700 ? -22.433 10.756 -7.766 1.00 66.94 700 VAL A C 1
ATOM 5598 O O . VAL A 1 700 ? -22.343 9.588 -8.135 1.00 66.94 700 VAL A O 1
ATOM 5601 N N . LEU A 1 701 ? -21.982 11.173 -6.590 1.00 67.06 701 LEU A N 1
ATOM 5602 C CA . LEU A 1 701 ? -21.389 10.351 -5.542 1.00 67.06 701 LEU A CA 1
ATOM 5603 C C . LEU A 1 701 ? -22.303 10.328 -4.313 1.00 67.06 701 LEU A C 1
ATOM 5605 O O . LEU A 1 701 ? -23.160 11.200 -4.141 1.00 67.06 701 LEU A O 1
ATOM 5609 N N . ASP A 1 702 ? -22.074 9.343 -3.444 1.00 59.09 702 ASP A N 1
ATOM 5610 C CA . ASP A 1 702 ? -22.702 9.247 -2.121 1.00 59.09 702 ASP A CA 1
ATOM 5611 C C . ASP A 1 702 ? -24.238 9.345 -2.180 1.00 59.09 702 ASP A C 1
ATOM 5613 O O . ASP A 1 702 ? -24.855 10.139 -1.473 1.00 59.09 702 ASP A O 1
ATOM 5617 N N . ASP A 1 703 ? -24.853 8.568 -3.078 1.00 57.38 703 ASP A N 1
ATOM 5618 C CA . ASP A 1 703 ? -26.310 8.478 -3.261 1.00 57.38 703 ASP A CA 1
ATOM 5619 C C . ASP A 1 703 ? -27.005 9.822 -3.550 1.00 57.38 703 ASP A C 1
ATOM 5621 O O . ASP A 1 703 ? -28.153 10.039 -3.165 1.00 57.38 703 ASP A O 1
ATOM 5625 N N . GLY A 1 704 ? -26.316 10.741 -4.234 1.00 58.75 704 GLY A N 1
ATOM 5626 C CA . GLY A 1 704 ? -26.862 12.062 -4.561 1.00 58.75 704 GLY A CA 1
ATOM 5627 C C . GLY A 1 704 ? -26.385 13.184 -3.649 1.00 58.75 704 GLY A C 1
ATOM 5628 O O . GLY A 1 704 ? -26.652 14.344 -3.946 1.00 58.75 704 GLY A O 1
ATOM 5629 N N . GLN A 1 705 ? -25.652 12.876 -2.573 1.00 57.19 705 GLN A N 1
ATOM 5630 C CA . GLN A 1 705 ? -25.188 13.893 -1.623 1.00 57.19 705 GLN A CA 1
ATOM 5631 C C . GLN A 1 705 ? -24.069 14.767 -2.187 1.00 57.19 705 GLN A C 1
ATOM 5633 O O . GLN A 1 705 ? -23.885 15.896 -1.735 1.00 57.19 705 GLN A O 1
ATOM 5638 N N . LYS A 1 706 ? -23.298 14.258 -3.153 1.00 65.25 706 LYS A N 1
ATOM 5639 C CA . LYS A 1 706 ? -22.148 14.977 -3.696 1.00 65.25 706 LYS A CA 1
ATOM 5640 C C . LYS A 1 706 ? -22.131 14.903 -5.212 1.00 65.25 706 LYS A C 1
ATOM 5642 O O . LYS A 1 706 ? -22.106 13.824 -5.789 1.00 65.25 706 LYS A O 1
ATOM 5647 N N . MET A 1 707 ? -22.085 16.059 -5.862 1.00 68.44 707 MET A N 1
ATOM 5648 C CA . MET A 1 707 ? -21.866 16.152 -7.302 1.00 68.44 707 MET A CA 1
ATOM 5649 C C . MET A 1 707 ? -20.462 16.675 -7.564 1.00 68.44 707 MET A C 1
ATOM 5651 O O . MET A 1 707 ? -20.055 17.703 -7.026 1.00 68.44 707 MET A O 1
ATOM 5655 N N . VAL A 1 708 ? -19.706 15.952 -8.385 1.00 72.31 708 VAL A N 1
ATOM 5656 C CA . VAL A 1 708 ? -18.357 16.349 -8.790 1.00 72.31 708 VAL A CA 1
ATOM 5657 C C . VAL A 1 708 ? -18.379 16.645 -10.277 1.00 72.31 708 VAL A C 1
ATOM 5659 O O . VAL A 1 708 ? -18.776 15.801 -11.077 1.00 72.31 708 VAL A O 1
ATOM 5662 N N . LYS A 1 709 ? -17.945 17.847 -10.658 1.00 78.00 709 LYS A N 1
ATOM 5663 C CA . LYS A 1 709 ? -17.717 18.190 -12.062 1.00 78.00 709 LYS A CA 1
ATOM 5664 C C . LYS A 1 709 ? -16.529 17.381 -12.571 1.00 78.00 709 LYS A C 1
ATOM 5666 O O . LYS A 1 709 ? -15.445 17.461 -11.993 1.00 78.00 709 LYS A O 1
ATOM 5671 N N . VAL A 1 710 ? -16.723 16.616 -13.641 1.00 71.56 710 VAL A N 1
ATOM 5672 C CA . VAL A 1 710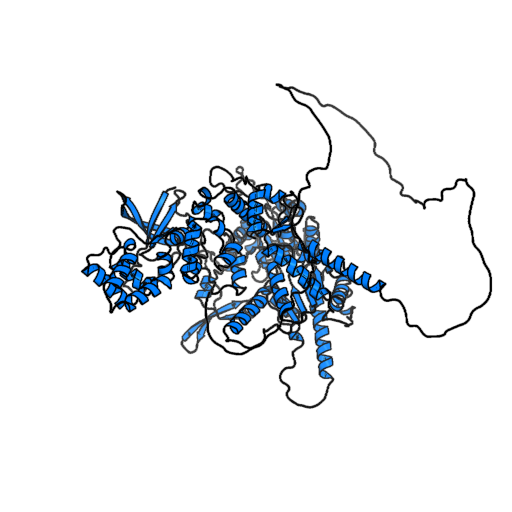 ? -15.682 15.734 -14.180 1.00 71.56 710 VAL A CA 1
ATOM 5673 C C . VAL A 1 710 ? -15.519 15.948 -15.673 1.00 71.56 710 VAL A C 1
ATOM 5675 O O . VAL A 1 710 ? -16.481 16.156 -16.407 1.00 71.56 710 VAL A O 1
ATOM 5678 N N . ASP A 1 711 ? -14.277 15.864 -16.130 1.00 73.19 711 ASP A N 1
ATOM 5679 C CA . ASP A 1 711 ? -13.976 15.751 -17.548 1.00 73.19 711 ASP A CA 1
ATOM 5680 C C . ASP A 1 711 ? -14.315 14.332 -18.047 1.00 73.19 711 ASP A C 1
ATOM 5682 O O . ASP A 1 711 ? -13.878 13.332 -17.470 1.00 73.19 711 ASP A O 1
ATOM 5686 N N . ILE A 1 712 ? -15.075 14.239 -19.144 1.00 69.25 712 ILE A N 1
ATOM 5687 C CA . ILE A 1 712 ? -15.489 12.964 -19.753 1.00 69.25 712 ILE A CA 1
ATOM 5688 C C . ILE A 1 712 ? -14.279 12.099 -20.113 1.00 69.25 712 ILE A C 1
ATOM 5690 O O . ILE A 1 712 ? -14.338 10.879 -19.945 1.00 69.25 712 ILE A O 1
ATOM 5694 N N . LYS A 1 713 ? -13.174 12.687 -20.599 1.00 66.06 713 LYS A N 1
ATOM 5695 C CA . LYS A 1 713 ? -11.983 11.897 -20.963 1.00 66.06 713 LYS A CA 1
ATOM 5696 C C . LYS A 1 713 ? -11.374 11.245 -19.723 1.00 66.06 713 LYS A C 1
ATOM 5698 O O . LYS A 1 713 ? -11.033 10.061 -19.747 1.00 66.06 713 LYS A O 1
ATOM 5703 N N . SER A 1 714 ? -11.310 11.996 -18.629 1.00 65.00 714 SER A N 1
ATOM 5704 C CA . SER A 1 714 ? -10.872 11.510 -17.322 1.00 65.00 714 SER A CA 1
ATOM 5705 C C . SER A 1 714 ? -11.786 10.397 -16.795 1.00 65.00 714 SER A C 1
ATOM 5707 O O . SER A 1 714 ? -11.286 9.349 -16.382 1.00 65.00 714 SER A O 1
ATOM 5709 N N . LEU A 1 715 ? -13.111 10.548 -16.909 1.00 65.31 715 LEU A N 1
ATOM 5710 C CA . LEU A 1 715 ? -14.083 9.524 -16.505 1.00 65.31 715 LEU A CA 1
ATOM 5711 C C . LEU A 1 715 ? -13.928 8.224 -17.316 1.00 65.31 715 LEU A C 1
ATOM 5713 O O . LEU A 1 715 ? -13.815 7.145 -16.736 1.00 65.31 715 LEU A O 1
ATOM 5717 N N . LYS A 1 716 ? -13.820 8.321 -18.650 1.00 62.44 716 LYS A N 1
ATOM 5718 C CA . LYS A 1 716 ? -13.564 7.163 -19.529 1.00 62.44 716 LYS A CA 1
ATOM 5719 C C . LYS A 1 716 ? -12.246 6.464 -19.178 1.00 62.44 716 LYS A C 1
ATOM 5721 O O . LYS A 1 716 ? -12.152 5.239 -19.202 1.00 62.44 716 LYS A O 1
ATOM 5726 N N . SER A 1 717 ? -11.221 7.220 -18.781 1.00 59.31 717 SER A N 1
ATOM 5727 C CA . SER A 1 717 ? -9.930 6.654 -18.367 1.00 59.31 717 SER A CA 1
ATOM 5728 C C . SER A 1 717 ? -9.972 5.907 -17.022 1.00 59.31 717 SER A C 1
ATOM 5730 O O . SER A 1 717 ? -9.117 5.044 -16.770 1.00 59.31 717 SER A O 1
ATOM 5732 N N . ALA A 1 718 ? -10.963 6.212 -16.176 1.00 58.59 718 ALA A N 1
ATOM 5733 C CA . ALA A 1 718 ? -11.112 5.652 -14.836 1.00 58.59 718 ALA A CA 1
ATOM 5734 C C . ALA A 1 718 ? -11.630 4.203 -14.832 1.00 58.59 718 ALA A C 1
ATOM 5736 O O . ALA A 1 718 ? -11.495 3.532 -13.811 1.00 58.59 718 ALA A O 1
ATOM 5737 N N . LYS A 1 719 ? -12.147 3.694 -15.965 1.00 63.84 719 LYS A N 1
ATOM 5738 C CA . LYS A 1 719 ? -12.646 2.310 -16.116 1.00 63.84 719 LYS A CA 1
ATOM 5739 C C . LYS A 1 719 ? -13.621 1.910 -15.010 1.00 63.84 719 LYS A C 1
ATOM 5741 O O . LYS A 1 719 ? -13.464 0.886 -14.340 1.00 63.84 719 LYS A O 1
ATOM 5746 N N . LEU A 1 720 ? -14.592 2.780 -14.778 1.00 68.00 720 LEU A N 1
ATOM 5747 C CA . LEU A 1 720 ? -15.608 2.552 -13.770 1.00 68.00 720 LEU A CA 1
ATOM 5748 C C . LEU A 1 720 ? -16.425 1.305 -14.133 1.00 68.00 720 LEU A C 1
ATOM 5750 O O . LEU A 1 720 ? -16.698 1.036 -15.300 1.00 68.00 720 LEU A O 1
ATOM 5754 N N . CYS A 1 721 ? -16.770 0.525 -13.117 1.00 67.12 721 CYS A N 1
ATOM 5755 C CA . CYS A 1 721 ? -17.532 -0.706 -13.260 1.00 67.12 721 CYS A CA 1
ATOM 5756 C C . CYS A 1 721 ? -18.565 -0.792 -12.142 1.00 67.12 721 CYS A C 1
ATOM 5758 O O . CYS A 1 721 ? -18.366 -0.232 -11.058 1.00 67.12 721 CYS A O 1
ATOM 5760 N N . HIS A 1 722 ? -19.651 -1.516 -12.398 1.00 74.50 722 HIS A N 1
ATOM 5761 C CA . HIS A 1 722 ? -20.626 -1.817 -11.362 1.00 74.50 722 HIS A CA 1
ATOM 5762 C C . HIS A 1 722 ? -19.985 -2.594 -10.206 1.00 74.50 722 HIS A C 1
ATOM 5764 O O . HIS A 1 722 ? -19.081 -3.413 -10.403 1.00 74.50 722 HIS A O 1
ATOM 5770 N N . ALA A 1 723 ? -20.464 -2.333 -8.989 1.00 82.00 723 ALA A N 1
ATOM 5771 C CA . ALA A 1 723 ? -19.825 -2.799 -7.763 1.00 82.00 723 ALA A CA 1
ATOM 5772 C C . ALA A 1 723 ? -20.818 -3.329 -6.708 1.00 82.00 723 ALA A C 1
ATOM 5774 O O . ALA A 1 723 ? -20.589 -3.155 -5.507 1.00 82.00 723 ALA A O 1
ATOM 5775 N N . TRP A 1 724 ? -21.896 -3.999 -7.138 1.00 87.56 724 TRP A N 1
ATOM 5776 C CA . TRP A 1 724 ? -22.807 -4.752 -6.253 1.00 87.56 724 TRP A CA 1
ATOM 5777 C C . TRP A 1 724 ? -22.084 -5.856 -5.463 1.00 87.56 724 TRP A C 1
ATOM 5779 O O . TRP A 1 724 ? -22.460 -6.181 -4.337 1.00 87.56 724 TRP A O 1
ATOM 5789 N N . ALA A 1 725 ? -21.002 -6.387 -6.028 1.00 90.38 725 ALA A N 1
ATOM 5790 C CA . ALA A 1 725 ? -20.029 -7.262 -5.404 1.00 90.38 725 ALA A CA 1
ATOM 5791 C C . ALA A 1 725 ? -18.640 -6.623 -5.395 1.00 90.38 725 ALA A C 1
ATOM 5793 O O . ALA A 1 725 ? -18.130 -6.161 -6.423 1.00 90.38 725 ALA A O 1
ATOM 5794 N N . LYS A 1 726 ? -18.009 -6.646 -4.222 1.00 91.25 726 LYS A N 1
ATOM 5795 C CA . LYS A 1 726 ? -16.666 -6.113 -3.972 1.00 91.25 726 LYS A CA 1
ATOM 5796 C C . LYS A 1 726 ? -15.792 -7.165 -3.309 1.00 91.25 726 LYS A C 1
ATOM 5798 O O . LYS A 1 726 ? -16.284 -8.088 -2.660 1.00 91.25 726 LYS A O 1
ATOM 5803 N N . THR A 1 727 ? -14.477 -7.048 -3.487 1.00 91.38 727 THR A N 1
ATOM 5804 C CA . THR A 1 727 ? -13.574 -7.920 -2.731 1.00 91.38 727 THR A CA 1
ATOM 5805 C C . THR A 1 727 ? -13.533 -7.465 -1.274 1.00 91.38 727 THR A C 1
ATOM 5807 O O . THR A 1 727 ? -13.705 -6.269 -1.017 1.00 91.38 727 THR A O 1
ATOM 5810 N N . ILE A 1 728 ? -13.248 -8.380 -0.337 1.00 91.31 728 ILE A N 1
ATOM 5811 C CA . ILE A 1 728 ? -13.099 -8.062 1.099 1.00 91.31 728 ILE A CA 1
ATOM 5812 C C . ILE A 1 728 ? -12.188 -6.840 1.279 1.00 91.31 728 ILE A C 1
ATOM 5814 O O . ILE A 1 728 ? -12.581 -5.882 1.934 1.00 91.31 728 ILE A O 1
ATOM 5818 N N . HIS A 1 729 ? -11.026 -6.836 0.615 1.00 87.88 729 HIS A N 1
ATOM 5819 C CA . HIS A 1 729 ? -10.050 -5.743 0.657 1.00 87.88 729 HIS A CA 1
ATOM 5820 C C . HIS A 1 729 ? -10.626 -4.405 0.168 1.00 87.88 729 HIS A C 1
ATOM 5822 O O . HIS A 1 729 ? -10.499 -3.388 0.840 1.00 87.88 729 HIS A O 1
ATOM 5828 N N . THR A 1 730 ? -11.315 -4.386 -0.980 1.00 87.19 730 THR A N 1
ATOM 5829 C CA . THR A 1 730 ? -11.893 -3.138 -1.525 1.00 87.19 730 THR A CA 1
ATOM 5830 C C . THR A 1 730 ? -13.067 -2.591 -0.712 1.00 87.19 730 THR A C 1
ATOM 5832 O O . THR A 1 730 ? -13.452 -1.442 -0.911 1.00 87.19 730 THR A O 1
ATOM 5835 N N . PHE A 1 731 ? -13.648 -3.397 0.180 1.00 89.31 731 PHE A N 1
ATOM 5836 C CA . PHE A 1 731 ? -14.748 -2.991 1.052 1.00 89.31 731 PHE A CA 1
ATOM 5837 C C . PHE A 1 731 ? -14.303 -2.656 2.488 1.00 89.31 731 PHE A C 1
ATOM 5839 O O . PHE A 1 731 ? -15.135 -2.335 3.337 1.00 89.31 731 PHE A O 1
ATOM 5846 N N . GLN A 1 732 ? -13.001 -2.693 2.786 1.00 86.00 732 GLN A N 1
ATOM 5847 C CA . GLN A 1 732 ? -12.493 -2.280 4.096 1.00 86.00 732 GLN A CA 1
ATOM 5848 C C . GLN A 1 732 ? -12.776 -0.789 4.362 1.00 86.00 732 GLN A C 1
ATOM 5850 O O . GLN A 1 732 ? -12.788 0.038 3.449 1.00 86.00 732 GLN A O 1
ATOM 5855 N N . GLY A 1 733 ? -13.058 -0.442 5.621 1.00 81.88 733 GLY A N 1
ATOM 5856 C CA . GLY A 1 733 ? -13.494 0.905 6.021 1.00 81.88 733 GLY A CA 1
ATOM 5857 C C . GLY A 1 733 ? -14.937 1.262 5.632 1.00 81.88 733 GLY A C 1
ATOM 5858 O O . GLY A 1 733 ? -15.364 2.396 5.827 1.00 81.88 733 GLY A O 1
ATOM 5859 N N . SER A 1 734 ? -15.695 0.317 5.063 1.00 86.44 734 SER A N 1
ATOM 5860 C CA . SER A 1 734 ? -17.137 0.440 4.818 1.00 86.44 734 SER A CA 1
ATOM 5861 C C . SER A 1 734 ? -17.929 -0.465 5.759 1.00 86.44 734 SER A C 1
ATOM 5863 O O . SER A 1 734 ? -17.414 -1.483 6.208 1.00 86.44 734 SER A O 1
ATOM 5865 N N . GLU A 1 735 ? -19.187 -0.126 6.018 1.00 89.00 735 GLU A N 1
ATOM 5866 C CA . GLU A 1 735 ? -20.173 -0.987 6.683 1.00 89.00 735 GLU A CA 1
ATOM 5867 C C . GLU A 1 735 ? -21.504 -0.872 5.923 1.00 89.00 735 GLU A C 1
ATOM 5869 O O . GLU A 1 735 ? -21.743 0.115 5.216 1.00 89.00 735 GLU A O 1
ATOM 5874 N N . THR A 1 736 ? -22.355 -1.892 5.998 1.00 90.00 736 THR A N 1
ATOM 5875 C CA . THR A 1 736 ? -23.689 -1.899 5.373 1.00 90.00 736 THR A CA 1
ATOM 5876 C C . THR A 1 736 ? -24.644 -2.760 6.195 1.00 90.00 736 THR A C 1
ATOM 5878 O O . THR A 1 736 ? -24.211 -3.682 6.887 1.00 90.00 736 THR A O 1
ATOM 5881 N N . ASP A 1 737 ? -25.940 -2.456 6.137 1.00 90.12 737 ASP A N 1
ATOM 5882 C CA . ASP A 1 737 ? -26.963 -3.143 6.929 1.00 90.12 737 ASP A CA 1
ATOM 5883 C C . ASP A 1 737 ? -26.955 -4.655 6.702 1.00 90.12 737 ASP A C 1
ATOM 5885 O O . ASP A 1 737 ? -26.929 -5.412 7.676 1.00 90.12 737 ASP A O 1
ATOM 5889 N N . LYS A 1 738 ? -26.921 -5.087 5.434 1.00 92.00 738 LYS A N 1
ATOM 5890 C CA . LYS A 1 738 ? -26.875 -6.496 5.035 1.00 92.00 738 LYS A CA 1
ATOM 5891 C C . LYS A 1 738 ? -25.587 -6.811 4.272 1.00 92.00 738 LYS A C 1
ATOM 5893 O O . LYS A 1 738 ? -25.311 -6.226 3.227 1.00 92.00 738 LYS A O 1
ATOM 5898 N N . ILE A 1 739 ? -24.820 -7.789 4.743 1.00 94.75 739 ILE A N 1
ATOM 5899 C CA . ILE A 1 739 ? -23.682 -8.346 3.999 1.00 94.75 739 ILE A CA 1
ATOM 5900 C C . ILE A 1 739 ? -24.020 -9.739 3.498 1.00 94.75 739 ILE A C 1
ATOM 5902 O O . ILE A 1 739 ? -24.428 -10.593 4.279 1.00 94.75 739 ILE A O 1
ATOM 5906 N N . VAL A 1 740 ? -23.777 -9.985 2.212 1.00 95.62 740 VAL A N 1
ATOM 5907 C CA . VAL A 1 740 ? -23.771 -11.335 1.641 1.00 95.62 740 VAL A CA 1
ATOM 5908 C C . VAL A 1 740 ? -22.325 -11.732 1.386 1.00 95.62 740 VAL A C 1
ATOM 5910 O O . VAL A 1 740 ? -21.707 -11.289 0.417 1.00 95.62 740 VAL A O 1
ATOM 5913 N N . TYR A 1 741 ? -21.756 -12.544 2.271 1.00 95.94 741 TYR A N 1
ATOM 5914 C CA . TYR A 1 741 ? -20.394 -13.032 2.112 1.00 95.94 741 TYR A CA 1
ATOM 5915 C C . TYR A 1 741 ? -20.400 -14.380 1.393 1.00 95.94 741 TYR A C 1
ATOM 5917 O O . TYR A 1 741 ? -20.885 -15.380 1.924 1.00 95.94 741 TYR A O 1
ATOM 5925 N N . VAL A 1 742 ? -19.848 -14.395 0.178 1.00 94.00 742 VAL A N 1
ATOM 5926 C CA . VAL A 1 742 ? -19.705 -15.607 -0.633 1.00 94.00 742 VAL A CA 1
ATOM 5927 C C . VAL A 1 742 ? -18.296 -16.162 -0.445 1.00 94.00 742 VAL A C 1
ATOM 5929 O O . VAL A 1 742 ? -17.311 -15.612 -0.951 1.00 94.00 742 VAL A O 1
ATOM 5932 N N . LEU A 1 743 ? -18.204 -17.253 0.314 1.00 91.44 743 LEU A N 1
ATOM 5933 C CA . LEU A 1 743 ? -16.964 -17.969 0.573 1.00 91.44 743 LEU A CA 1
ATOM 5934 C C . LEU A 1 743 ? -16.638 -18.888 -0.614 1.00 91.44 743 LEU A C 1
ATOM 5936 O O . LEU A 1 743 ? -17.236 -19.954 -0.775 1.00 91.44 743 LEU A O 1
ATOM 5940 N N . GLY A 1 744 ? -15.668 -18.465 -1.428 1.00 82.69 744 GLY A N 1
ATOM 5941 C CA . GLY A 1 744 ? -15.054 -19.292 -2.474 1.00 82.69 744 GLY A CA 1
ATOM 5942 C C . GLY A 1 744 ? -13.940 -20.210 -1.946 1.00 82.69 744 GLY A C 1
ATOM 5943 O O . GLY A 1 744 ? -13.833 -20.449 -0.741 1.00 82.69 744 GLY A O 1
ATOM 5944 N N . SER A 1 745 ? -13.069 -20.686 -2.845 1.00 79.75 745 SER A N 1
ATOM 5945 C CA . SER A 1 745 ? -11.977 -21.624 -2.526 1.00 79.75 745 SER A CA 1
ATOM 5946 C C . SER A 1 745 ? -11.103 -21.190 -1.325 1.00 79.75 745 SER A C 1
ATOM 5948 O O . SER A 1 745 ? -10.747 -20.008 -1.182 1.00 79.75 745 SER A O 1
ATOM 5950 N N . PRO A 1 746 ? -10.711 -22.140 -0.451 1.00 80.12 746 PRO A N 1
ATOM 5951 C CA . PRO A 1 746 ? -10.013 -21.858 0.803 1.00 80.12 746 PRO A CA 1
ATOM 5952 C C . PRO A 1 746 ? -8.511 -21.570 0.634 1.00 80.12 746 PRO A C 1
ATOM 5954 O O . PRO A 1 746 ? -7.847 -21.236 1.611 1.00 80.12 746 PRO A O 1
ATOM 5957 N N . SER A 1 747 ? -7.948 -21.715 -0.571 1.00 76.56 747 SER A N 1
ATOM 5958 C CA . SER A 1 747 ? -6.495 -21.805 -0.822 1.00 76.56 747 SER A CA 1
ATOM 5959 C C . SER A 1 747 ? -5.652 -20.614 -0.337 1.00 76.56 747 SER A C 1
ATOM 5961 O O . SER A 1 747 ? -4.462 -20.779 -0.077 1.00 76.56 747 SER A O 1
ATOM 5963 N N . PHE A 1 748 ? -6.253 -19.432 -0.178 1.00 82.31 748 PHE A N 1
ATOM 5964 C CA . PHE A 1 748 ? -5.571 -18.216 0.293 1.00 82.31 748 PHE A CA 1
ATOM 5965 C C . PHE A 1 748 ? -6.329 -17.476 1.401 1.00 82.31 748 PHE A C 1
ATOM 5967 O O . PHE A 1 748 ? -5.888 -16.418 1.846 1.00 82.31 748 PHE A O 1
ATOM 5974 N N . GLN A 1 749 ? -7.457 -18.027 1.851 1.00 90.19 749 GLN A N 1
ATOM 5975 C CA . GLN A 1 749 ? -8.277 -17.433 2.899 1.00 90.19 749 GLN A CA 1
ATOM 5976 C C . GLN A 1 749 ? -7.952 -18.068 4.253 1.00 90.19 749 GLN A C 1
ATOM 5978 O O . GLN A 1 749 ? -7.612 -19.246 4.358 1.00 90.19 749 GLN A O 1
ATOM 5983 N N . ASN A 1 750 ? -8.096 -17.267 5.299 1.00 93.56 750 ASN A N 1
ATOM 5984 C CA . ASN A 1 750 ? -7.941 -17.655 6.698 1.00 93.56 750 ASN A CA 1
ATOM 5985 C C . ASN A 1 750 ? -9.016 -16.945 7.538 1.00 93.56 750 ASN A C 1
ATOM 5987 O O . ASN A 1 750 ? -9.796 -16.147 7.007 1.00 93.56 750 ASN A O 1
ATOM 5991 N N . TRP A 1 751 ? -9.029 -17.190 8.844 1.00 95.31 751 TRP A N 1
ATOM 5992 C CA . TRP A 1 751 ? -10.023 -16.622 9.752 1.00 95.31 751 TRP A CA 1
ATOM 5993 C C . TRP A 1 751 ? -10.107 -15.085 9.702 1.00 95.31 751 TRP A C 1
ATOM 5995 O O . TRP A 1 751 ? -11.208 -14.557 9.827 1.00 95.31 751 TRP A O 1
ATOM 6005 N N . GLN A 1 752 ? -9.012 -14.352 9.438 1.00 94.88 752 GLN A N 1
ATOM 6006 C CA . GLN A 1 752 ? -9.039 -12.881 9.347 1.00 94.88 752 GLN A CA 1
ATOM 6007 C C . GLN A 1 752 ? -9.866 -12.393 8.155 1.00 94.88 752 GLN A C 1
ATOM 6009 O O . GLN A 1 752 ? -10.494 -11.339 8.232 1.00 94.88 752 GLN A O 1
ATOM 6014 N N . HIS A 1 753 ? -9.911 -13.161 7.062 1.00 94.81 753 HIS A N 1
ATOM 6015 C CA . HIS A 1 753 ? -10.745 -12.839 5.902 1.00 94.81 753 HIS A CA 1
ATOM 6016 C C . HIS A 1 753 ? -12.227 -12.950 6.256 1.00 94.81 753 HIS A C 1
ATOM 6018 O O . HIS A 1 753 ? -12.995 -12.028 5.991 1.00 94.81 753 HIS A O 1
ATOM 6024 N N . VAL A 1 754 ? -12.607 -14.048 6.914 1.00 95.62 754 VAL A N 1
ATOM 6025 C CA . VAL A 1 754 ? -13.985 -14.288 7.363 1.00 95.62 754 VAL A CA 1
ATOM 6026 C C . VAL A 1 754 ? -14.382 -13.253 8.411 1.00 95.62 754 VAL A C 1
ATOM 6028 O O . VAL A 1 754 ? -15.428 -12.627 8.288 1.00 95.62 754 VAL A O 1
ATOM 6031 N N . TYR A 1 755 ? -13.516 -13.004 9.394 1.00 95.81 755 TYR A N 1
ATOM 6032 C CA . TYR A 1 755 ? -13.701 -11.979 10.416 1.00 95.81 755 TYR A CA 1
ATOM 6033 C C . TYR A 1 755 ? -13.914 -10.594 9.797 1.00 95.81 755 TYR A C 1
ATOM 6035 O O . TYR A 1 755 ? -14.875 -9.896 10.122 1.00 95.81 755 TYR A O 1
ATOM 6043 N N . THR A 1 756 ? -13.045 -10.210 8.857 1.00 95.06 756 THR A N 1
ATOM 6044 C CA . THR A 1 756 ? -13.123 -8.906 8.193 1.00 95.06 756 THR A CA 1
ATOM 6045 C C . THR A 1 756 ? -14.370 -8.800 7.331 1.00 95.06 756 THR A C 1
ATOM 6047 O O . THR A 1 756 ? -14.911 -7.713 7.254 1.00 95.06 756 THR A O 1
ATOM 6050 N N . ALA A 1 757 ? -14.857 -9.879 6.710 1.00 94.94 757 ALA A N 1
ATOM 6051 C CA . ALA A 1 757 ? -16.105 -9.857 5.946 1.00 94.94 757 ALA A CA 1
ATOM 6052 C C . ALA A 1 757 ? -17.340 -9.747 6.858 1.00 94.94 757 ALA A C 1
ATOM 6054 O O . ALA A 1 757 ? -18.211 -8.913 6.625 1.00 94.94 757 ALA A O 1
ATOM 6055 N N . VAL A 1 758 ? -17.390 -10.551 7.925 1.00 94.19 758 VAL A N 1
ATOM 6056 C CA . VAL A 1 758 ? -18.506 -10.600 8.882 1.00 94.19 758 VAL A CA 1
ATOM 6057 C C . VAL A 1 758 ? -18.682 -9.268 9.611 1.00 94.19 758 VAL A C 1
ATOM 6059 O O . VAL A 1 758 ? -19.801 -8.780 9.738 1.00 94.19 758 VAL A O 1
ATOM 6062 N N . THR A 1 759 ? -17.585 -8.637 10.032 1.00 92.56 759 THR A N 1
ATOM 6063 C CA . THR A 1 759 ? -17.615 -7.356 10.764 1.00 92.56 759 THR A CA 1
ATOM 6064 C C . THR A 1 759 ? -18.082 -6.162 9.925 1.00 92.56 759 THR A C 1
ATOM 6066 O O . THR A 1 759 ? -18.243 -5.074 10.468 1.00 92.56 759 THR A O 1
ATOM 6069 N N . ARG A 1 760 ? -18.331 -6.343 8.620 1.00 91.69 760 ARG A N 1
ATOM 6070 C CA . ARG A 1 760 ? -18.873 -5.296 7.734 1.00 91.69 760 ARG A CA 1
ATOM 6071 C C . ARG A 1 760 ? -20.397 -5.232 7.749 1.00 91.69 760 ARG A C 1
ATOM 6073 O O . ARG A 1 760 ? -20.951 -4.240 7.276 1.00 91.69 760 ARG A O 1
ATOM 6080 N N . GLY A 1 761 ? -21.057 -6.269 8.270 1.00 91.81 761 GLY A N 1
ATOM 6081 C CA . GLY A 1 761 ? -22.502 -6.293 8.468 1.00 91.81 761 GLY A CA 1
ATOM 6082 C C . GLY A 1 761 ? -22.893 -5.570 9.746 1.00 91.81 761 GLY A C 1
ATOM 6083 O O . GLY A 1 761 ? -22.349 -5.855 10.811 1.00 91.81 761 GLY A O 1
ATOM 6084 N N . VAL A 1 762 ? -23.847 -4.645 9.640 1.00 89.81 762 VAL A N 1
ATOM 6085 C CA . VAL A 1 762 ? -24.382 -3.920 10.802 1.00 89.81 762 VAL A CA 1
ATOM 6086 C C . VAL A 1 762 ? -25.556 -4.674 11.421 1.00 89.81 762 VAL A C 1
ATOM 6088 O O . VAL A 1 762 ? -25.575 -4.867 12.631 1.00 89.81 762 VAL A O 1
ATOM 6091 N N . ARG A 1 763 ? -26.515 -5.129 10.603 1.00 89.75 763 ARG A N 1
ATOM 6092 C CA . ARG A 1 763 ? -27.763 -5.763 11.071 1.00 89.75 763 ARG A CA 1
ATOM 6093 C C . ARG A 1 763 ? -27.859 -7.232 10.690 1.00 89.75 763 ARG A C 1
ATOM 6095 O O . ARG A 1 763 ? -28.439 -8.024 11.427 1.00 89.75 763 ARG A O 1
ATOM 6102 N N . GLN A 1 764 ? -27.342 -7.596 9.517 1.00 91.31 764 GLN A N 1
ATOM 6103 C CA . GLN A 1 764 ? -27.468 -8.949 8.996 1.00 91.31 764 GLN A CA 1
ATOM 6104 C C . GLN A 1 764 ? -26.235 -9.390 8.204 1.00 91.31 764 GLN A C 1
ATOM 6106 O O . GLN A 1 764 ? -25.703 -8.645 7.380 1.00 91.31 764 GLN A O 1
ATOM 6111 N N . VAL A 1 765 ? -25.819 -10.638 8.411 1.00 94.19 765 VAL A N 1
ATOM 6112 C CA . VAL A 1 765 ? -24.798 -11.324 7.614 1.00 94.19 765 VAL A CA 1
ATOM 6113 C C . VAL A 1 765 ? -25.384 -12.618 7.063 1.00 94.19 765 VAL A C 1
ATOM 6115 O O . VAL A 1 765 ? -25.861 -13.465 7.811 1.00 94.19 765 VAL A O 1
ATOM 6118 N N . ILE A 1 766 ? -25.331 -12.777 5.747 1.00 94.25 766 ILE A N 1
ATOM 6119 C CA . ILE A 1 766 ? -25.710 -13.988 5.023 1.00 94.25 766 ILE A CA 1
ATOM 6120 C C . ILE A 1 766 ? -24.416 -14.634 4.538 1.00 94.25 766 ILE A C 1
ATOM 6122 O O . ILE A 1 766 ? -23.677 -14.035 3.755 1.00 94.25 766 ILE A O 1
ATOM 6126 N N . MET A 1 767 ? -24.121 -15.843 5.009 1.00 94.38 767 MET A N 1
ATOM 6127 C CA . MET A 1 767 ? -22.947 -16.593 4.570 1.00 94.38 767 MET A CA 1
ATOM 6128 C C . MET A 1 767 ? -23.345 -17.647 3.541 1.00 94.38 767 MET A C 1
ATOM 6130 O O . MET A 1 767 ? -24.072 -18.580 3.872 1.00 94.38 767 MET A O 1
ATOM 6134 N N . VAL A 1 768 ? -22.810 -17.533 2.324 1.00 93.62 768 VAL A N 1
ATOM 6135 C CA . VAL A 1 768 ? -22.877 -18.569 1.282 1.00 93.62 768 VAL A CA 1
ATOM 6136 C C . VAL A 1 768 ? -21.553 -19.321 1.289 1.00 93.62 768 VAL A C 1
ATOM 6138 O O . VAL A 1 768 ? -20.518 -18.727 0.986 1.00 93.62 768 VAL A O 1
ATOM 6141 N N . TYR A 1 769 ? -21.545 -20.597 1.677 1.00 93.19 769 TYR A N 1
ATOM 6142 C CA . TYR A 1 769 ? -20.289 -21.315 1.921 1.00 93.19 769 TYR A CA 1
ATOM 6143 C C . TYR A 1 769 ? -20.386 -22.827 1.730 1.00 93.19 769 TYR A C 1
ATOM 6145 O O . TYR A 1 769 ? -21.436 -23.427 1.925 1.00 93.19 769 TYR A O 1
ATOM 6153 N N . ASP A 1 770 ? -19.251 -23.455 1.432 1.00 92.19 770 ASP A N 1
ATOM 6154 C CA . ASP A 1 770 ? -19.085 -24.898 1.593 1.00 92.19 770 ASP A CA 1
ATOM 6155 C C . ASP A 1 770 ? -18.653 -25.207 3.046 1.00 92.19 770 ASP A C 1
ATOM 6157 O O . ASP A 1 770 ? -17.703 -24.577 3.534 1.00 92.19 770 ASP A O 1
ATOM 6161 N N . PRO A 1 771 ? -19.330 -26.116 3.782 1.00 93.19 771 PRO A N 1
ATOM 6162 C CA . PRO A 1 771 ? -19.009 -26.417 5.180 1.00 93.19 771 PRO A CA 1
ATOM 6163 C C . PRO A 1 771 ? -17.562 -26.858 5.429 1.00 93.19 771 PRO A C 1
ATOM 6165 O O . PRO A 1 771 ? -16.979 -26.477 6.451 1.00 93.19 771 PRO A O 1
ATOM 6168 N N . ASP A 1 772 ? -16.964 -27.616 4.507 1.00 91.81 772 ASP A N 1
ATOM 6169 C CA . ASP A 1 772 ? -15.573 -28.059 4.614 1.00 91.81 772 ASP A CA 1
ATOM 6170 C C . ASP A 1 772 ? -14.622 -26.883 4.377 1.00 91.81 772 ASP A C 1
ATOM 6172 O O . ASP A 1 772 ? -13.622 -26.729 5.087 1.00 91.81 772 ASP A O 1
ATOM 6176 N N . HIS A 1 773 ? -14.954 -26.006 3.423 1.00 92.81 773 HIS A N 1
ATOM 6177 C CA . HIS A 1 773 ? -14.188 -24.785 3.174 1.00 92.81 773 HIS A CA 1
ATOM 6178 C C . HIS A 1 773 ? -14.243 -23.830 4.365 1.00 92.81 773 HIS A C 1
ATOM 6180 O O . HIS A 1 773 ? -13.192 -23.354 4.794 1.00 92.81 773 HIS A O 1
ATOM 6186 N N . LEU A 1 774 ? -15.424 -23.581 4.942 1.00 94.81 774 LEU A N 1
ATOM 6187 C CA . LEU A 1 774 ? -15.560 -22.699 6.103 1.00 94.81 774 LEU A CA 1
ATOM 6188 C C . LEU A 1 774 ? -14.774 -23.240 7.297 1.00 94.81 774 LEU A C 1
ATOM 6190 O O . LEU A 1 774 ? -13.987 -22.504 7.894 1.00 94.81 774 LEU A O 1
ATOM 6194 N N . ARG A 1 775 ? -14.916 -24.539 7.596 1.00 94.75 775 ARG A N 1
ATOM 6195 C CA . ARG A 1 775 ? -14.145 -25.194 8.660 1.00 94.75 775 ARG A CA 1
ATOM 6196 C C . ARG A 1 775 ? -12.648 -25.040 8.423 1.00 94.75 775 ARG A C 1
ATOM 6198 O O . ARG A 1 775 ? -11.928 -24.639 9.337 1.00 94.75 775 ARG A O 1
ATOM 6205 N N . LYS A 1 776 ? -12.174 -25.318 7.206 1.00 94.06 776 LYS A N 1
ATOM 6206 C CA . LYS A 1 776 ? -10.757 -25.184 6.849 1.00 94.06 776 LYS A CA 1
ATOM 6207 C C . LYS A 1 776 ? -10.267 -23.747 7.029 1.00 94.06 776 LYS A C 1
ATOM 6209 O O . LYS A 1 776 ? -9.245 -23.545 7.672 1.00 94.06 776 LYS A O 1
ATOM 6214 N N . VAL A 1 777 ? -10.997 -22.757 6.518 1.00 94.94 777 VAL A N 1
ATOM 6215 C CA . VAL A 1 777 ? -10.606 -21.340 6.575 1.00 94.94 777 VAL A CA 1
ATOM 6216 C C . VAL A 1 777 ? -10.574 -20.806 8.010 1.00 94.94 777 VAL A C 1
ATOM 6218 O O . VAL A 1 777 ? -9.657 -20.061 8.344 1.00 94.94 777 VAL A O 1
ATOM 6221 N N . VAL A 1 778 ? -11.537 -21.186 8.855 1.00 95.81 778 VAL A N 1
ATOM 6222 C CA . VAL A 1 778 ? -11.638 -20.691 10.240 1.00 95.81 778 VAL A CA 1
ATOM 6223 C C . VAL A 1 778 ? -10.669 -21.407 11.183 1.00 95.81 778 VAL A C 1
ATOM 6225 O O . VAL A 1 778 ? -10.034 -20.753 12.003 1.00 95.81 778 VAL A O 1
ATOM 6228 N N . THR A 1 779 ? -10.540 -22.733 11.069 1.00 93.75 779 THR A N 1
ATOM 6229 C CA . THR A 1 779 ? -9.872 -23.556 12.099 1.00 93.75 779 THR A CA 1
ATOM 6230 C C . THR A 1 779 ? -8.495 -24.089 11.693 1.00 93.75 779 THR A C 1
ATOM 6232 O O . THR A 1 779 ? -7.685 -24.412 12.556 1.00 93.75 779 THR A O 1
ATOM 6235 N N . VAL A 1 780 ? -8.205 -24.200 10.389 1.00 89.94 780 VAL A N 1
ATOM 6236 C CA . VAL A 1 780 ? -6.979 -24.853 9.883 1.00 89.94 780 VAL A CA 1
ATOM 6237 C C . VAL A 1 780 ? -6.039 -23.855 9.208 1.00 89.94 780 VAL A C 1
ATOM 6239 O O . VAL A 1 780 ? -4.829 -23.878 9.437 1.00 89.94 780 VAL A O 1
ATOM 6242 N N . SER A 1 781 ? -6.575 -22.980 8.357 1.00 89.38 781 SER A N 1
ATOM 6243 C CA . SER A 1 781 ? -5.803 -21.996 7.605 1.00 89.38 781 SER A CA 1
ATOM 6244 C C . SER A 1 781 ? -5.290 -20.893 8.526 1.00 89.38 781 SER A C 1
ATOM 6246 O O . SER A 1 781 ? -6.047 -20.034 8.982 1.00 89.38 781 SER A O 1
ATOM 6248 N N . LYS A 1 782 ? -3.978 -20.872 8.760 1.00 87.12 782 LYS A N 1
ATOM 6249 C CA . LYS A 1 782 ? -3.333 -19.804 9.529 1.00 87.12 782 LYS A CA 1
ATOM 6250 C C . LYS A 1 782 ? -3.078 -18.570 8.657 1.00 87.12 782 LYS A C 1
ATOM 6252 O O . LYS A 1 782 ? -2.735 -18.720 7.479 1.00 87.12 782 LYS A O 1
ATOM 6257 N N . PRO A 1 783 ? -3.206 -17.352 9.213 1.00 86.69 783 PRO A N 1
ATOM 6258 C CA . PRO A 1 783 ? -2.632 -16.165 8.600 1.00 86.69 783 PRO A CA 1
ATOM 6259 C C . PRO A 1 783 ? -1.155 -16.377 8.299 1.00 86.69 783 PRO A C 1
ATOM 6261 O O . PRO A 1 783 ? -0.431 -16.969 9.101 1.00 86.69 783 PRO A O 1
ATOM 6264 N N . LYS A 1 784 ? -0.716 -15.914 7.127 1.00 82.88 784 LYS A N 1
ATOM 6265 C CA . LYS A 1 784 ? 0.707 -15.907 6.810 1.00 82.88 784 LYS A CA 1
ATOM 6266 C C . LYS A 1 784 ? 1.392 -14.911 7.733 1.00 82.88 784 LYS A C 1
ATOM 6268 O O . LYS A 1 784 ? 0.986 -13.753 7.805 1.00 82.88 784 LYS A O 1
ATOM 6273 N N . GLU A 1 785 ? 2.408 -15.381 8.437 1.00 86.44 785 GLU A N 1
ATOM 6274 C CA . GLU A 1 785 ? 3.176 -14.548 9.347 1.00 86.44 785 GLU A CA 1
ATOM 6275 C C . GLU A 1 785 ? 3.968 -13.504 8.558 1.00 86.44 785 GLU A C 1
ATOM 6277 O O . GLU A 1 785 ? 4.704 -13.834 7.626 1.00 86.44 785 GLU A O 1
ATOM 6282 N N . ARG A 1 786 ? 3.806 -12.228 8.917 1.00 92.38 786 ARG A N 1
ATOM 6283 C CA . ARG A 1 786 ? 4.617 -11.143 8.368 1.00 92.38 786 ARG A CA 1
ATOM 6284 C C . ARG A 1 786 ? 5.814 -10.927 9.280 1.00 92.38 786 ARG A C 1
ATOM 6286 O O . ARG A 1 786 ? 5.653 -10.486 10.409 1.00 92.38 786 ARG A O 1
ATOM 6293 N N . HIS A 1 787 ? 7.010 -11.200 8.775 1.00 94.31 787 HIS A N 1
ATOM 6294 C CA . HIS A 1 787 ? 8.244 -10.843 9.462 1.00 94.31 787 HIS A CA 1
ATOM 6295 C C . HIS A 1 787 ? 8.446 -9.324 9.446 1.00 94.31 787 HIS A C 1
ATOM 6297 O O . HIS A 1 787 ? 8.694 -8.732 8.387 1.00 94.31 787 HIS A O 1
ATOM 6303 N N . THR A 1 788 ? 8.316 -8.708 10.622 1.00 95.44 788 THR A N 1
ATOM 6304 C CA . THR A 1 788 ? 8.493 -7.270 10.844 1.00 95.44 788 THR A CA 1
ATOM 6305 C C . THR A 1 788 ? 9.413 -6.982 12.024 1.00 95.44 788 THR A C 1
ATOM 6307 O O . THR A 1 788 ? 9.499 -7.774 12.962 1.00 95.44 788 THR A O 1
ATOM 6310 N N . LYS A 1 789 ? 10.134 -5.855 11.984 1.00 94.50 789 LYS A N 1
ATOM 6311 C CA . LYS A 1 789 ? 10.976 -5.409 13.109 1.00 94.50 789 LYS A CA 1
ATOM 6312 C C . LYS A 1 789 ? 10.348 -4.277 13.905 1.00 94.50 789 LYS A C 1
ATOM 6314 O O . LYS A 1 789 ? 10.849 -3.959 14.978 1.00 94.50 789 LYS A O 1
ATOM 6319 N N . LEU A 1 790 ? 9.260 -3.679 13.419 1.00 95.75 790 LEU A N 1
ATOM 6320 C CA . LEU A 1 790 ? 8.629 -2.522 14.050 1.00 95.75 790 LEU A CA 1
ATOM 6321 C C . LEU A 1 790 ? 8.306 -2.749 15.536 1.00 95.75 790 LEU A C 1
ATOM 6323 O O . LEU A 1 790 ? 8.687 -1.924 16.363 1.00 95.75 790 LEU A O 1
ATOM 6327 N N . LYS A 1 791 ? 7.680 -3.882 15.886 1.00 95.44 791 LYS A N 1
ATOM 6328 C CA . LYS A 1 791 ? 7.362 -4.225 17.282 1.00 95.44 791 LYS A CA 1
ATOM 6329 C C . LYS A 1 791 ? 8.620 -4.310 18.146 1.00 95.44 791 LYS A C 1
ATOM 6331 O O . LYS A 1 791 ? 8.690 -3.681 19.196 1.00 95.44 791 LYS A O 1
ATOM 6336 N N . GLU A 1 792 ? 9.610 -5.083 17.700 1.00 93.94 792 GLU A N 1
ATOM 6337 C CA . GLU A 1 792 ? 10.865 -5.297 18.429 1.00 93.94 792 GLU A CA 1
ATOM 6338 C C . GLU A 1 792 ? 11.618 -3.978 18.642 1.00 93.94 792 GLU A C 1
ATOM 6340 O O . GLU A 1 792 ? 12.008 -3.664 19.767 1.00 93.94 792 GLU A O 1
ATOM 6345 N N . LEU A 1 793 ? 11.780 -3.191 17.574 1.00 94.69 793 LEU A N 1
ATOM 6346 C CA . LEU A 1 793 ? 12.474 -1.907 17.606 1.00 94.69 793 LEU A CA 1
ATOM 6347 C C . LEU A 1 793 ? 11.768 -0.920 18.538 1.00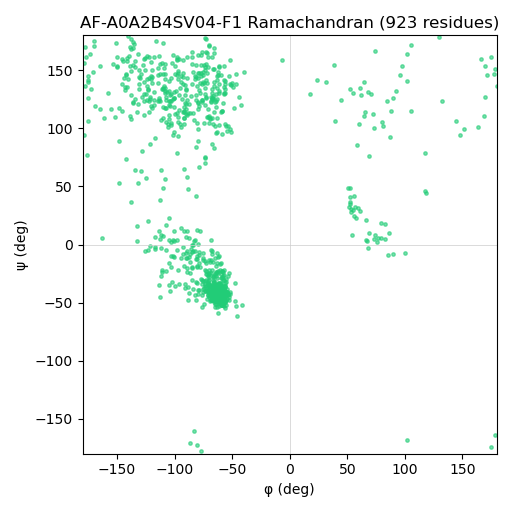 94.69 793 LEU A C 1
ATOM 6349 O O . LEU A 1 793 ? 12.423 -0.325 19.390 1.00 94.69 793 LEU A O 1
ATOM 6353 N N . LEU A 1 794 ? 10.442 -0.790 18.430 1.00 94.94 794 LEU A N 1
ATOM 6354 C CA . LEU A 1 794 ? 9.668 0.117 19.276 1.00 94.94 794 LEU A CA 1
ATOM 6355 C C . LEU A 1 794 ? 9.730 -0.308 20.749 1.00 94.94 794 LEU A C 1
ATOM 6357 O O . LEU A 1 794 ? 10.029 0.511 21.615 1.00 94.94 794 LEU A O 1
ATOM 6361 N N . SER A 1 795 ? 9.528 -1.594 21.050 1.00 94.12 795 SER A N 1
ATOM 6362 C CA . SER A 1 795 ? 9.640 -2.110 22.419 1.00 94.12 795 SER A CA 1
ATOM 6363 C C . SER A 1 795 ? 11.038 -1.918 23.011 1.00 94.12 795 SER A C 1
ATOM 6365 O O . SER A 1 795 ? 11.160 -1.625 24.202 1.00 94.12 795 SER A O 1
ATOM 6367 N N . LYS A 1 796 ? 12.097 -2.087 22.210 1.00 92.38 796 LYS A N 1
ATOM 6368 C CA . LYS A 1 796 ? 13.481 -1.880 22.651 1.00 92.38 796 LYS A CA 1
ATOM 6369 C C . LYS A 1 796 ? 13.741 -0.416 22.998 1.00 92.38 796 LYS A C 1
ATOM 6371 O O . LYS A 1 796 ? 14.258 -0.149 24.081 1.00 92.38 796 LYS A O 1
ATOM 6376 N N . GLU A 1 797 ? 13.339 0.505 22.128 1.00 91.81 797 GLU A N 1
ATOM 6377 C CA . GLU A 1 797 ? 13.537 1.944 22.325 1.00 91.81 797 GLU A CA 1
ATOM 6378 C C . GLU A 1 797 ? 12.789 2.444 23.569 1.00 91.81 797 GLU A C 1
ATOM 6380 O O . GLU A 1 797 ? 13.343 3.148 24.413 1.00 91.81 797 GLU A O 1
ATOM 6385 N N . ILE A 1 798 ? 11.543 1.989 23.744 1.00 89.81 798 ILE A N 1
ATOM 6386 C CA . ILE A 1 798 ? 10.722 2.317 24.912 1.00 89.81 798 ILE A CA 1
ATOM 6387 C C . ILE A 1 798 ? 11.385 1.839 26.213 1.00 89.81 798 ILE A C 1
ATOM 6389 O O . ILE A 1 798 ? 11.443 2.595 27.187 1.00 89.81 798 ILE A O 1
ATOM 6393 N N . LYS A 1 799 ? 11.909 0.605 26.235 1.00 87.75 799 LYS A N 1
ATOM 6394 C CA . LYS A 1 799 ? 12.615 0.064 27.405 1.00 87.75 799 LYS A CA 1
ATOM 6395 C C . LYS A 1 799 ? 13.873 0.870 27.709 1.00 87.75 799 LYS A C 1
ATOM 6397 O O . LYS A 1 799 ? 14.082 1.240 28.861 1.00 87.75 799 LYS A O 1
ATOM 6402 N N . GLN A 1 800 ? 14.685 1.194 26.705 1.00 83.62 800 GLN A N 1
ATOM 6403 C CA . GLN A 1 800 ? 15.906 1.981 26.906 1.00 83.62 800 GLN A CA 1
ATOM 6404 C C . GLN A 1 800 ? 15.616 3.364 27.507 1.00 83.62 800 GLN A C 1
ATOM 6406 O O . GLN A 1 800 ? 16.277 3.741 28.474 1.00 83.62 800 GLN A O 1
ATOM 6411 N N . ALA A 1 801 ? 14.578 4.054 27.025 1.00 75.56 801 ALA A N 1
ATOM 6412 C CA . ALA A 1 801 ? 14.146 5.341 27.575 1.00 75.56 801 ALA A CA 1
ATOM 6413 C C . ALA A 1 801 ? 13.665 5.244 29.039 1.00 75.56 801 ALA A C 1
ATOM 6415 O O . ALA A 1 801 ? 13.903 6.145 29.842 1.00 75.56 801 ALA A O 1
ATOM 6416 N N . SER A 1 802 ? 13.025 4.132 29.424 1.00 70.44 802 SER A N 1
ATOM 6417 C CA . SER A 1 802 ? 12.626 3.924 30.823 1.00 70.44 802 SER A CA 1
ATOM 6418 C C . SER A 1 802 ? 13.836 3.766 31.756 1.00 70.44 802 SER A C 1
ATOM 6420 O O . SER A 1 802 ? 13.866 4.386 32.818 1.00 70.44 802 SER A O 1
ATOM 6422 N N . PHE A 1 803 ? 14.884 3.046 31.328 1.00 65.62 803 PHE A N 1
ATOM 6423 C CA . PHE A 1 803 ? 16.101 2.839 32.122 1.00 65.62 803 PHE A CA 1
ATOM 6424 C C . PHE A 1 803 ? 16.955 4.106 32.288 1.00 65.62 803 PHE A C 1
ATOM 6426 O O . PHE A 1 803 ? 17.559 4.288 33.350 1.00 65.62 803 PHE A O 1
ATOM 6433 N N . SER A 1 804 ? 17.011 4.988 31.282 1.00 57.88 804 SER A N 1
ATOM 6434 C CA . SER A 1 804 ? 17.747 6.258 31.384 1.00 57.88 804 SER A CA 1
ATOM 6435 C C . SER A 1 804 ? 17.095 7.220 32.384 1.00 57.88 804 SER A C 1
ATOM 6437 O O . SER A 1 804 ? 17.803 7.780 33.218 1.00 57.88 804 SER A O 1
ATOM 6439 N N . SER A 1 805 ? 15.758 7.308 32.408 1.00 53.78 805 SER A N 1
ATOM 6440 C CA . SER A 1 805 ? 15.017 8.149 33.369 1.00 53.78 805 SER A CA 1
ATOM 6441 C C . SER A 1 805 ? 15.199 7.721 34.837 1.00 53.78 805 SER A C 1
ATOM 6443 O O . SER A 1 805 ? 15.182 8.549 35.748 1.00 53.78 805 SER A O 1
ATOM 6445 N N . SER A 1 806 ? 15.437 6.428 35.087 1.00 45.00 806 SER A N 1
ATOM 6446 C CA . SER A 1 806 ? 15.709 5.895 36.430 1.00 45.00 806 SER A CA 1
ATOM 6447 C C . SER A 1 806 ? 17.151 6.094 36.913 1.00 45.00 806 SER A C 1
ATOM 6449 O O . SER A 1 806 ? 17.380 6.045 38.119 1.00 45.00 806 SER A O 1
ATOM 6451 N N . LYS A 1 807 ? 18.127 6.347 36.025 1.00 40.00 807 LYS A N 1
ATOM 6452 C CA . LYS A 1 807 ? 19.513 6.642 36.438 1.00 40.00 807 LYS A CA 1
ATOM 6453 C C . LYS A 1 807 ? 19.707 8.098 36.869 1.00 40.00 807 LYS A C 1
ATOM 6455 O O . LYS A 1 807 ? 20.462 8.336 37.804 1.00 40.00 807 LYS A O 1
ATOM 6460 N N . GLU A 1 808 ? 18.990 9.046 36.267 1.00 39.12 808 GLU A N 1
ATOM 6461 C CA . GLU A 1 808 ? 19.060 10.465 36.662 1.00 39.12 808 GLU A CA 1
ATOM 6462 C C . GLU A 1 808 ? 18.390 10.749 38.017 1.00 39.12 808 GLU A C 1
ATOM 6464 O O . GLU A 1 808 ? 18.809 11.654 38.735 1.00 39.12 808 GLU A O 1
ATOM 6469 N N . LYS A 1 809 ? 17.421 9.925 38.445 1.00 36.66 809 LYS A N 1
ATOM 6470 C CA . LYS A 1 809 ? 16.791 10.057 39.774 1.00 36.66 809 LYS A CA 1
ATOM 6471 C C . LYS A 1 809 ? 17.652 9.574 40.952 1.00 36.66 809 LYS A C 1
ATOM 6473 O O . LYS A 1 809 ? 17.263 9.805 42.092 1.00 36.66 809 LYS A O 1
ATOM 6478 N N . VAL A 1 810 ? 18.811 8.946 40.720 1.00 39.22 810 VAL A N 1
ATOM 6479 C CA . VAL A 1 810 ? 19.698 8.444 41.797 1.00 39.22 810 VAL A CA 1
ATOM 6480 C C . VAL A 1 810 ? 20.902 9.369 42.057 1.00 39.22 810 VAL A C 1
ATOM 6482 O O . VAL A 1 810 ? 21.567 9.230 43.077 1.00 39.22 810 VAL A O 1
ATOM 6485 N N . SER A 1 811 ? 21.158 10.374 41.212 1.00 34.25 811 SER A N 1
ATOM 6486 C CA . SER A 1 811 ? 22.263 11.336 41.397 1.00 34.25 811 SER A CA 1
ATOM 6487 C C . SER A 1 811 ? 21.846 12.701 41.966 1.00 34.25 811 SER A C 1
ATOM 6489 O O . SER A 1 811 ? 22.686 13.586 42.100 1.00 34.25 811 SER A O 1
ATOM 6491 N N . GLY A 1 812 ? 20.570 12.887 42.313 1.00 31.30 812 GLY A N 1
ATOM 6492 C CA . GLY A 1 812 ? 20.008 14.156 42.789 1.00 31.30 812 GLY A CA 1
ATOM 6493 C C . GLY A 1 812 ? 19.633 14.156 44.269 1.00 31.30 812 GLY A C 1
ATOM 6494 O O . GLY A 1 812 ? 18.519 14.536 44.607 1.00 31.30 812 GLY A O 1
ATOM 6495 N N . ALA A 1 813 ? 20.518 13.700 45.155 1.00 32.22 813 ALA A N 1
ATOM 6496 C CA . ALA A 1 813 ? 20.357 13.913 46.591 1.00 32.22 813 ALA A CA 1
ATOM 6497 C C . ALA A 1 813 ? 21.722 14.029 47.274 1.00 32.22 813 ALA A C 1
ATOM 6499 O O . ALA A 1 813 ? 22.267 13.024 47.719 1.00 32.22 813 ALA A O 1
ATOM 6500 N N . SER A 1 814 ? 22.270 15.249 47.355 1.00 26.52 814 SER A N 1
ATOM 6501 C CA . SER A 1 814 ? 22.905 15.743 48.583 1.00 26.52 814 SER A CA 1
ATOM 6502 C C . SER A 1 814 ? 23.274 17.236 48.514 1.00 26.52 814 SER A C 1
ATOM 6504 O O . SER A 1 814 ? 23.710 17.741 47.484 1.00 26.52 814 SER A O 1
ATOM 6506 N N . VAL A 1 815 ? 23.197 17.845 49.701 1.00 30.69 815 VAL A N 1
ATOM 6507 C CA . VAL A 1 815 ? 23.869 19.054 50.208 1.00 30.69 815 VAL A CA 1
ATOM 6508 C C . VAL A 1 815 ? 23.215 20.420 49.951 1.00 30.69 815 VAL A C 1
ATOM 6510 O O . VAL A 1 815 ? 23.554 21.143 49.021 1.00 30.69 815 VAL A O 1
ATOM 6513 N N . VAL A 1 816 ? 22.405 20.848 50.926 1.00 29.53 816 VAL A N 1
ATOM 6514 C CA . VAL A 1 816 ? 22.430 22.233 51.426 1.00 29.53 816 VAL A CA 1
ATOM 6515 C C . VAL A 1 816 ? 23.155 22.186 52.769 1.00 29.53 816 VAL A C 1
ATOM 6517 O O . VAL A 1 816 ? 22.741 21.456 53.667 1.00 29.53 816 VAL A O 1
ATOM 6520 N N . GLY A 1 817 ? 24.275 22.897 52.873 1.00 27.17 817 GLY A N 1
ATOM 6521 C CA . GLY A 1 817 ? 25.069 23.002 54.091 1.00 27.17 817 GLY A CA 1
ATOM 6522 C C . GLY A 1 817 ? 24.971 24.392 54.704 1.00 27.17 817 GLY A C 1
ATOM 6523 O O . GLY A 1 817 ? 24.847 25.377 53.981 1.00 27.17 817 GLY A O 1
ATOM 6524 N N . THR A 1 818 ? 25.128 24.465 56.024 1.00 26.19 818 THR A N 1
ATOM 6525 C CA . THR A 1 818 ? 25.516 25.694 56.722 1.00 26.19 818 THR A CA 1
ATOM 6526 C C . THR A 1 818 ? 26.348 25.378 57.969 1.00 26.19 818 THR A C 1
ATOM 6528 O O . THR A 1 818 ? 25.882 24.743 58.906 1.00 26.19 818 THR A O 1
ATOM 6531 N N . SER A 1 819 ? 27.593 25.867 57.913 1.00 26.67 819 SER A N 1
ATOM 6532 C CA . SER A 1 819 ? 28.395 26.533 58.958 1.00 26.67 819 SER A CA 1
ATOM 6533 C C . SER A 1 819 ? 28.661 25.886 60.328 1.00 26.67 819 SER A C 1
ATOM 6535 O O . SER A 1 819 ? 27.742 25.655 61.104 1.00 26.67 819 SER A O 1
ATOM 6537 N N . GLY A 1 820 ? 29.948 25.880 60.713 1.00 26.33 820 GLY A N 1
ATOM 6538 C CA . GLY A 1 820 ? 30.365 26.224 62.084 1.00 26.33 820 GLY A CA 1
ATOM 6539 C C . GLY A 1 820 ? 31.553 25.430 62.628 1.00 26.33 820 GLY A C 1
ATOM 6540 O O . GLY A 1 820 ? 31.405 24.264 62.957 1.00 26.33 820 GLY A O 1
ATOM 6541 N N . GLY A 1 821 ? 32.730 26.056 62.715 1.00 24.59 821 GLY A N 1
ATOM 6542 C CA . GLY A 1 821 ? 34.004 25.425 63.071 1.00 24.59 821 GLY A CA 1
ATOM 6543 C C . GLY A 1 821 ? 34.257 25.091 64.554 1.00 24.59 821 GLY A C 1
ATOM 6544 O O . GLY A 1 821 ? 33.660 25.658 65.461 1.00 24.59 821 GLY A O 1
ATOM 6545 N N . THR A 1 822 ? 35.296 24.258 64.727 1.00 23.84 822 THR A N 1
ATOM 6546 C CA . THR A 1 822 ? 36.323 24.221 65.801 1.00 23.84 822 THR A CA 1
ATOM 6547 C C . THR A 1 822 ? 35.938 23.924 67.259 1.00 23.84 822 THR A C 1
ATOM 6549 O O . THR A 1 822 ? 35.498 24.803 67.988 1.00 23.84 822 THR A O 1
ATOM 6552 N N . SER A 1 823 ? 36.332 22.746 67.767 1.00 24.48 823 SER A N 1
ATOM 6553 C CA . SER A 1 823 ? 37.475 22.557 68.697 1.00 24.48 823 SER A CA 1
ATOM 6554 C C . SER A 1 823 ? 37.517 21.136 69.298 1.00 24.48 823 SER A C 1
ATOM 6556 O O . SER A 1 823 ? 36.528 20.415 69.348 1.00 24.48 823 SER A O 1
ATOM 6558 N N . VAL A 1 824 ? 38.735 20.739 69.664 1.00 25.66 824 VAL A N 1
ATOM 6559 C CA . VAL A 1 824 ? 39.237 19.427 70.110 1.00 25.66 824 VAL A CA 1
ATOM 6560 C C . VAL A 1 824 ? 38.951 19.236 71.614 1.00 25.66 824 VAL A C 1
ATOM 6562 O O . VAL A 1 824 ? 39.025 20.203 72.364 1.00 25.66 824 VAL A O 1
ATOM 6565 N N . THR A 1 825 ? 38.599 18.045 72.115 1.00 25.28 825 THR A N 1
ATOM 6566 C CA . THR A 1 825 ? 39.478 17.147 72.909 1.00 25.28 825 THR A CA 1
ATOM 6567 C C . THR A 1 825 ? 38.664 15.973 73.481 1.00 25.28 825 THR A C 1
ATOM 6569 O O . THR A 1 825 ? 37.524 16.164 73.892 1.00 25.28 825 THR A O 1
ATOM 6572 N N . GLY A 1 826 ? 39.287 14.789 73.586 1.00 25.02 826 GLY A N 1
ATOM 6573 C CA . GLY A 1 826 ? 39.025 13.881 74.712 1.00 25.02 826 GLY A CA 1
ATOM 6574 C C . GLY A 1 826 ? 38.427 12.493 74.446 1.00 25.02 826 GLY A C 1
ATOM 6575 O O . GLY A 1 826 ? 37.284 12.249 74.795 1.00 25.02 826 GLY A O 1
ATOM 6576 N N . ASP A 1 827 ? 39.290 11.570 74.012 1.00 23.62 827 ASP A N 1
ATOM 6577 C CA . ASP A 1 827 ? 39.533 10.286 74.702 1.00 23.62 827 ASP A CA 1
ATOM 6578 C C . ASP A 1 827 ? 38.568 9.086 74.501 1.00 23.62 827 ASP A C 1
ATOM 6580 O O . ASP A 1 827 ? 37.535 8.958 75.154 1.00 23.62 827 ASP A O 1
ATOM 6584 N N . LYS A 1 828 ? 38.976 8.107 73.673 1.00 26.66 828 LYS A N 1
ATOM 6585 C CA . LYS A 1 828 ? 39.614 6.836 74.110 1.00 26.66 828 LYS A CA 1
ATOM 6586 C C . LYS A 1 828 ? 39.728 5.819 72.957 1.00 26.66 828 LYS A C 1
ATOM 6588 O O . LYS A 1 828 ? 38.770 5.495 72.263 1.00 26.66 828 LYS A O 1
ATOM 6593 N N . THR A 1 829 ? 40.953 5.340 72.780 1.00 25.28 829 THR A N 1
ATOM 6594 C CA . THR A 1 829 ? 41.463 4.239 71.937 1.00 25.28 829 THR A CA 1
ATOM 6595 C C . THR A 1 829 ? 41.165 2.850 72.555 1.00 25.28 829 THR A C 1
ATOM 6597 O O . THR A 1 829 ? 40.669 2.812 73.681 1.00 25.28 829 THR A O 1
ATOM 6600 N N . PRO A 1 830 ? 41.582 1.695 71.972 1.00 36.62 830 PRO A N 1
ATOM 6601 C CA . PRO A 1 830 ? 41.849 1.328 70.566 1.00 36.62 830 PRO A CA 1
ATOM 6602 C C . PRO A 1 830 ? 41.277 -0.060 70.126 1.00 36.62 830 PRO A C 1
ATOM 6604 O O . PRO A 1 830 ? 40.796 -0.856 70.926 1.00 36.62 830 PRO A O 1
ATOM 6607 N N . GLN A 1 831 ? 41.387 -0.323 68.811 1.00 24.39 831 GLN A N 1
ATOM 6608 C CA . GLN A 1 831 ? 41.860 -1.555 68.116 1.00 24.39 831 GLN A CA 1
ATOM 6609 C C . GLN A 1 831 ? 42.466 -2.696 68.982 1.00 24.39 831 GLN A C 1
ATOM 6611 O O . GLN A 1 831 ? 43.054 -2.420 70.016 1.00 24.39 831 GLN A O 1
ATOM 6616 N N . ALA A 1 832 ? 42.547 -3.979 68.594 1.00 25.52 832 ALA A N 1
ATOM 6617 C CA . ALA A 1 832 ? 42.151 -4.756 67.414 1.00 25.52 832 ALA A CA 1
ATOM 6618 C C . ALA A 1 832 ? 42.402 -6.273 67.664 1.00 25.52 832 ALA A C 1
ATOM 6620 O O . ALA A 1 832 ? 43.172 -6.643 68.541 1.00 25.52 832 ALA A O 1
ATOM 6621 N N . SER A 1 833 ? 41.780 -7.089 66.800 1.00 24.55 833 SER A N 1
ATOM 6622 C CA . SER A 1 833 ? 42.264 -8.320 66.129 1.00 24.55 833 SER A CA 1
ATOM 6623 C C . SER A 1 833 ? 42.718 -9.602 66.870 1.00 24.55 833 SER A C 1
ATOM 6625 O O . SER A 1 833 ? 43.599 -9.577 67.716 1.00 24.55 833 SER A O 1
ATOM 6627 N N . GLU A 1 834 ? 42.202 -10.716 66.309 1.00 26.45 834 GLU A N 1
ATOM 6628 C CA . GLU A 1 834 ? 42.728 -12.101 66.191 1.00 26.45 834 GLU A CA 1
ATOM 6629 C C . GLU A 1 834 ? 42.820 -12.969 67.463 1.00 26.45 834 GLU A C 1
ATOM 6631 O O . GLU A 1 834 ? 43.396 -12.584 68.464 1.00 26.45 834 GLU A O 1
ATOM 6636 N N . GLY A 1 835 ? 42.326 -14.210 67.532 1.00 23.81 835 GLY A N 1
ATOM 6637 C CA . GLY A 1 835 ? 41.636 -15.116 66.610 1.00 23.81 835 GLY A CA 1
ATOM 6638 C C . GLY A 1 835 ? 41.454 -16.482 67.306 1.00 23.81 835 GLY A C 1
ATOM 6639 O O . GLY A 1 835 ? 42.146 -16.752 68.285 1.00 23.81 835 GLY A O 1
ATOM 6640 N N . ARG A 1 836 ? 40.541 -17.351 66.838 1.00 24.98 836 ARG A N 1
ATOM 6641 C CA . ARG A 1 836 ? 40.654 -18.832 66.890 1.00 24.98 836 ARG A CA 1
ATOM 6642 C C . ARG A 1 836 ? 39.459 -19.542 66.246 1.00 24.98 836 ARG A C 1
ATOM 6644 O O . ARG A 1 836 ? 38.382 -18.988 66.081 1.00 24.98 836 ARG A O 1
ATOM 6651 N N . VAL A 1 837 ? 39.753 -20.772 65.841 1.00 26.84 837 VAL A N 1
ATOM 6652 C CA . VAL A 1 837 ? 39.113 -21.626 64.835 1.00 26.84 837 VAL A CA 1
ATOM 6653 C C . VAL A 1 837 ? 37.977 -22.513 65.395 1.00 26.84 837 VAL A C 1
ATOM 6655 O O . VAL A 1 837 ? 37.982 -22.843 66.575 1.00 26.84 837 VAL A O 1
ATOM 6658 N N . PHE A 1 838 ? 37.138 -22.996 64.463 1.00 26.64 838 PHE A N 1
ATOM 6659 C CA . PHE A 1 838 ? 36.301 -24.218 64.427 1.00 26.64 838 PHE A CA 1
ATOM 6660 C C . PHE A 1 838 ? 34.902 -24.219 65.074 1.00 26.64 838 PHE A C 1
ATOM 6662 O O . PHE A 1 838 ? 34.756 -24.094 66.282 1.00 26.64 838 PHE A O 1
ATOM 6669 N N . GLY A 1 839 ? 33.889 -24.547 64.251 1.00 24.88 839 GLY A N 1
ATOM 6670 C CA . GLY A 1 839 ? 32.625 -25.143 64.710 1.00 24.88 839 GLY A CA 1
ATOM 6671 C C . GLY A 1 839 ? 31.368 -24.772 63.911 1.00 24.88 839 GLY A C 1
ATOM 6672 O O . GLY A 1 839 ? 30.743 -23.764 64.193 1.00 24.88 839 GLY A O 1
ATOM 6673 N N . SER A 1 840 ? 31.015 -25.618 62.935 1.00 26.53 840 SER A N 1
ATOM 6674 C CA . SER A 1 840 ? 29.673 -25.950 62.399 1.00 26.53 840 SER A CA 1
ATOM 6675 C C . SER A 1 840 ? 28.452 -25.037 62.650 1.00 26.53 840 SER A C 1
ATOM 6677 O O . SER A 1 840 ? 28.023 -24.858 63.786 1.00 26.53 840 SER A O 1
ATOM 6679 N N . GLY A 1 841 ? 27.738 -24.690 61.569 1.00 25.55 841 GLY A N 1
ATOM 6680 C CA . GLY A 1 841 ? 26.312 -24.337 61.629 1.00 25.55 841 GLY A CA 1
ATOM 6681 C C . GLY A 1 841 ? 25.801 -23.608 60.383 1.00 25.55 841 GLY A C 1
ATOM 6682 O O . GLY A 1 841 ? 26.024 -22.414 60.232 1.00 25.55 841 GLY A O 1
ATOM 6683 N N . ALA A 1 842 ? 25.111 -24.321 59.490 1.00 29.56 842 ALA A N 1
ATOM 6684 C CA . ALA A 1 842 ? 24.373 -23.734 58.368 1.00 29.56 842 ALA A CA 1
ATOM 6685 C C . ALA A 1 842 ? 23.033 -23.119 58.840 1.00 29.56 842 ALA A C 1
ATOM 6687 O O . ALA A 1 842 ? 22.388 -23.723 59.700 1.00 29.56 842 ALA A O 1
ATOM 6688 N N . PRO A 1 843 ? 22.560 -21.995 58.260 1.00 31.08 843 PRO A N 1
ATOM 6689 C CA . PRO A 1 843 ? 21.200 -21.499 58.467 1.00 31.08 843 PRO A CA 1
ATOM 6690 C C . PRO A 1 843 ? 20.248 -21.824 57.285 1.00 31.08 843 PRO A C 1
ATOM 6692 O O . PRO A 1 843 ? 20.704 -22.196 56.201 1.00 31.08 843 PRO A O 1
ATOM 6695 N N . PRO A 1 844 ? 18.917 -21.734 57.495 1.00 31.98 844 PRO A N 1
ATOM 6696 C CA . PRO A 1 844 ? 17.916 -22.535 56.787 1.00 31.98 844 PRO A CA 1
ATOM 6697 C C . PRO A 1 844 ? 17.242 -21.844 55.587 1.00 31.98 844 PRO A C 1
ATOM 6699 O O . PRO A 1 844 ? 17.173 -20.623 55.479 1.00 31.98 844 PRO A O 1
ATOM 6702 N N . THR A 1 845 ? 16.674 -22.675 54.709 1.00 31.62 845 THR A N 1
ATOM 6703 C CA . THR A 1 845 ? 15.780 -22.330 53.588 1.00 31.62 845 THR A CA 1
ATOM 6704 C C . THR A 1 845 ? 14.324 -22.069 54.023 1.00 31.62 845 THR A C 1
ATOM 6706 O O . THR A 1 845 ? 13.842 -22.769 54.916 1.00 31.62 845 THR A O 1
ATOM 6709 N N . PRO A 1 846 ? 13.580 -21.166 53.346 1.00 30.19 846 PRO A N 1
ATOM 6710 C CA . PRO A 1 846 ? 12.153 -20.915 53.588 1.00 30.19 846 PRO A CA 1
ATOM 6711 C C . PRO A 1 846 ? 11.201 -21.879 52.823 1.00 30.19 846 PRO A C 1
ATOM 6713 O O . PRO A 1 846 ? 11.649 -22.612 51.937 1.00 30.19 846 PRO A O 1
ATOM 6716 N N . PRO A 1 847 ? 9.895 -21.932 53.183 1.00 29.09 847 PRO A N 1
ATOM 6717 C CA . PRO A 1 847 ? 9.070 -23.145 53.110 1.00 29.09 847 PRO A CA 1
ATOM 6718 C C . PRO A 1 847 ? 8.208 -23.309 51.840 1.00 29.09 847 PRO A C 1
ATOM 6720 O O . PRO A 1 847 ? 7.862 -22.350 51.155 1.00 29.09 847 PRO A O 1
ATOM 6723 N N . LYS A 1 848 ? 7.807 -24.566 51.584 1.00 25.11 848 LYS A N 1
ATOM 6724 C CA . LYS A 1 848 ? 6.817 -25.025 50.587 1.00 25.11 848 LYS A CA 1
ATOM 6725 C C . LYS A 1 848 ? 5.484 -25.368 51.261 1.00 25.11 848 LYS A C 1
ATOM 6727 O O . LYS A 1 848 ? 5.502 -26.011 52.306 1.00 25.11 848 LYS A O 1
ATOM 6732 N N . ILE A 1 849 ? 4.359 -25.080 50.598 1.00 27.53 849 ILE A N 1
ATOM 6733 C CA . ILE A 1 849 ? 3.016 -25.629 50.894 1.00 27.53 849 ILE A CA 1
ATOM 6734 C C . ILE A 1 849 ? 2.310 -25.996 49.556 1.00 27.53 849 ILE A C 1
ATOM 6736 O O . ILE A 1 849 ? 2.662 -25.417 48.527 1.00 27.53 849 ILE A O 1
ATOM 6740 N N . PRO A 1 850 ? 1.423 -27.022 49.523 1.00 29.28 850 PRO A N 1
ATOM 6741 C CA . PRO A 1 850 ? 1.389 -28.047 48.473 1.00 29.28 850 PRO A CA 1
ATOM 6742 C C . PRO A 1 850 ? 0.110 -28.070 47.611 1.00 29.28 850 PRO A C 1
ATOM 6744 O O . PRO A 1 850 ? -0.879 -27.412 47.913 1.00 29.28 850 PRO A O 1
ATOM 6747 N N . ILE A 1 851 ? 0.106 -28.930 46.583 1.00 25.70 851 ILE A N 1
ATOM 6748 C CA . ILE A 1 851 ? -1.088 -29.331 45.820 1.00 25.70 851 ILE A CA 1
ATOM 6749 C C . ILE A 1 851 ? -1.180 -30.868 45.809 1.00 25.70 851 ILE A C 1
ATOM 6751 O O . ILE A 1 851 ? -0.202 -31.552 45.496 1.00 25.70 851 ILE A O 1
ATOM 6755 N N . GLN A 1 852 ? -2.355 -31.401 46.164 1.00 27.06 852 GLN A N 1
ATOM 6756 C CA . GLN A 1 852 ? -2.732 -32.820 46.079 1.00 27.06 852 GLN A CA 1
ATOM 6757 C C . GLN A 1 852 ? -3.556 -33.133 44.811 1.00 27.06 852 GLN A C 1
ATOM 6759 O O . GLN A 1 852 ? -4.142 -32.253 44.189 1.00 27.06 852 GLN A O 1
ATOM 6764 N N . LYS A 1 853 ? -3.535 -34.424 44.449 1.00 25.05 853 LYS A N 1
ATOM 6765 C CA . LYS A 1 853 ? -3.972 -35.099 43.207 1.00 25.05 853 LYS A CA 1
ATOM 6766 C C . LYS A 1 853 ? -5.499 -35.218 43.021 1.00 25.05 853 LYS A C 1
ATOM 6768 O O . LYS A 1 853 ? -6.250 -35.033 43.973 1.00 25.05 853 LYS A O 1
ATOM 6773 N N . PRO A 1 854 ? -5.918 -35.781 41.870 1.00 24.31 854 PRO A N 1
ATOM 6774 C CA . PRO A 1 854 ? -6.664 -37.044 41.935 1.00 24.31 854 PRO A CA 1
ATOM 6775 C C . PRO A 1 854 ? -6.099 -38.185 41.052 1.00 24.31 854 PRO A C 1
ATOM 6777 O O . PRO A 1 854 ? -5.308 -37.981 40.133 1.00 24.31 854 PRO A O 1
ATOM 6780 N N . ALA A 1 855 ? -6.494 -39.403 41.436 1.00 24.81 855 ALA A N 1
ATOM 6781 C CA . ALA A 1 855 ? -6.261 -40.744 40.871 1.00 24.81 855 ALA A CA 1
ATOM 6782 C C . ALA A 1 855 ? -7.065 -40.977 39.562 1.00 24.81 855 ALA A C 1
ATOM 6784 O O . ALA A 1 855 ? -7.865 -40.123 39.209 1.00 24.81 855 ALA A O 1
ATOM 6785 N N . SER A 1 856 ? -7.043 -42.059 38.773 1.00 25.44 856 SER A N 1
ATOM 6786 C CA . SER A 1 856 ? -6.324 -43.338 38.586 1.00 25.44 856 SER A CA 1
ATOM 6787 C C . SER A 1 856 ? -6.913 -43.938 37.290 1.00 25.44 856 SER A C 1
ATOM 6789 O O . SER A 1 856 ? -8.118 -43.811 37.082 1.00 25.44 856 SER A O 1
ATOM 6791 N N . SER A 1 857 ? -6.137 -44.638 36.459 1.00 23.41 857 SER A N 1
ATOM 6792 C CA . SER A 1 857 ? -6.642 -45.432 35.321 1.00 23.41 857 SER A CA 1
ATOM 6793 C C . SER A 1 857 ? -6.177 -46.897 35.418 1.00 23.41 857 SER A C 1
ATOM 6795 O O . SER A 1 857 ? -5.038 -47.137 35.830 1.00 23.41 857 SER A O 1
ATOM 6797 N N . PRO A 1 858 ? -7.009 -47.895 35.044 1.00 31.25 858 PRO A N 1
ATOM 6798 C CA . PRO A 1 858 ? -6.572 -49.285 34.905 1.00 31.25 858 PRO A CA 1
ATOM 6799 C C . PRO A 1 858 ? -6.446 -49.748 33.430 1.00 31.25 858 PRO A C 1
ATOM 6801 O O . PRO A 1 858 ? -7.339 -49.516 32.625 1.00 31.25 858 PRO A O 1
ATOM 6804 N N . LYS A 1 859 ? -5.293 -50.376 33.114 1.00 22.94 859 LYS A N 1
ATOM 6805 C CA . LYS A 1 859 ? -5.033 -51.689 32.440 1.00 22.94 859 LYS A CA 1
ATOM 6806 C C . LYS A 1 859 ? -6.131 -52.284 31.501 1.00 22.94 859 LYS A C 1
ATOM 6808 O O . LYS A 1 859 ? -7.285 -52.282 31.887 1.00 22.94 859 LYS A O 1
ATOM 6813 N N . LEU A 1 860 ? -5.892 -52.934 30.340 1.00 23.72 860 LEU A N 1
ATOM 6814 C CA . LEU A 1 860 ? -4.900 -53.969 29.952 1.00 23.72 860 LEU A CA 1
ATOM 6815 C C . LEU A 1 860 ? -4.983 -54.345 28.434 1.00 23.72 860 LEU A C 1
ATOM 6817 O O . LEU A 1 860 ? -6.039 -54.237 27.824 1.00 23.72 860 LEU A O 1
ATOM 6821 N N . HIS A 1 861 ? -3.887 -54.950 27.945 1.00 24.20 861 HIS A N 1
ATOM 6822 C CA . HIS A 1 861 ? -3.718 -55.972 26.883 1.00 24.20 861 HIS A CA 1
ATOM 6823 C C . HIS A 1 861 ? -3.440 -55.658 25.391 1.00 24.20 861 HIS A C 1
ATOM 6825 O O . HIS A 1 861 ? -4.059 -54.850 24.714 1.00 24.20 861 HIS A O 1
ATOM 6831 N N . SER A 1 862 ? -2.433 -56.411 24.932 1.00 23.42 862 SER A N 1
ATOM 6832 C CA . SER A 1 862 ? -1.674 -56.488 23.682 1.00 23.42 862 SER A CA 1
ATOM 6833 C C . SER A 1 862 ? -2.325 -57.339 22.587 1.00 23.42 862 SER A C 1
ATOM 6835 O O . SER A 1 862 ? -3.030 -58.284 22.921 1.00 23.42 862 SER A O 1
ATOM 6837 N N . THR A 1 863 ? -1.920 -57.167 21.320 1.00 23.38 863 THR A N 1
ATOM 6838 C CA . THR A 1 863 ? -1.288 -58.239 20.505 1.00 23.38 863 THR A CA 1
ATOM 6839 C C . THR A 1 863 ? -0.804 -57.750 19.125 1.00 23.38 863 THR A C 1
ATOM 6841 O O . THR A 1 863 ? -1.470 -56.985 18.442 1.00 23.38 863 THR A O 1
ATOM 6844 N N . ASN A 1 864 ? 0.359 -58.290 18.740 1.00 23.66 864 ASN A N 1
ATOM 6845 C CA . ASN A 1 864 ? 0.838 -58.643 17.394 1.00 23.66 864 ASN A CA 1
ATOM 6846 C C . ASN A 1 864 ? 1.259 -57.565 16.373 1.00 23.66 864 ASN A C 1
ATOM 6848 O O . ASN A 1 864 ? 0.482 -57.052 15.578 1.00 23.66 864 ASN A O 1
ATOM 6852 N N . SER A 1 865 ? 2.585 -57.404 16.285 1.00 25.59 865 SER A N 1
ATOM 6853 C CA . SER A 1 865 ? 3.311 -57.247 15.015 1.00 25.59 865 SER A CA 1
ATOM 6854 C C . SER A 1 865 ? 3.454 -58.614 14.320 1.00 25.59 865 SER A C 1
ATOM 6856 O O . SER A 1 865 ? 3.323 -59.648 14.983 1.00 25.59 865 SER A O 1
ATOM 6858 N N . PRO A 1 866 ? 3.765 -58.656 13.008 1.00 32.56 866 PRO A N 1
ATOM 6859 C CA . PRO A 1 866 ? 5.106 -59.142 12.676 1.00 32.56 866 PRO A CA 1
ATOM 6860 C C . PRO A 1 866 ? 5.754 -58.576 11.389 1.00 32.56 866 PRO A C 1
ATOM 6862 O O . PRO A 1 866 ? 5.095 -58.183 10.435 1.00 32.56 866 PRO A O 1
ATOM 6865 N N . ARG A 1 867 ? 7.086 -58.758 11.374 1.00 22.52 867 ARG A N 1
ATOM 6866 C CA . ARG A 1 867 ? 8.008 -59.051 10.251 1.00 22.52 867 ARG A CA 1
ATOM 6867 C C . ARG A 1 867 ? 8.877 -57.942 9.636 1.00 22.52 867 ARG A C 1
ATOM 6869 O O . ARG A 1 867 ? 8.534 -56.779 9.509 1.00 22.52 867 ARG A O 1
ATOM 6876 N N . LYS A 1 868 ? 10.094 -58.412 9.344 1.00 24.70 868 LYS A N 1
ATOM 6877 C CA . LYS A 1 868 ? 11.407 -57.781 9.174 1.00 24.70 868 LYS A CA 1
ATOM 6878 C C . LYS A 1 868 ? 11.972 -58.186 7.797 1.00 24.70 868 LYS A C 1
ATOM 6880 O O . LYS A 1 868 ? 11.858 -59.365 7.476 1.00 24.70 868 LYS A O 1
ATOM 6885 N N . ARG A 1 869 ? 12.781 -57.278 7.212 1.00 23.02 869 ARG A N 1
ATOM 6886 C CA . ARG A 1 869 ? 14.072 -57.486 6.478 1.00 23.02 869 ARG A CA 1
ATOM 6887 C C . ARG A 1 869 ? 14.065 -58.096 5.050 1.00 23.02 869 ARG A C 1
ATOM 6889 O O . ARG A 1 869 ? 13.068 -58.724 4.717 1.00 23.02 869 ARG A O 1
ATOM 6896 N N . PRO A 1 870 ? 15.193 -58.036 4.273 1.00 35.09 870 PRO A N 1
ATOM 6897 C CA . PRO A 1 870 ? 16.523 -57.400 4.518 1.00 35.09 870 PRO A CA 1
ATOM 6898 C C . PRO A 1 870 ? 17.209 -56.628 3.340 1.00 35.09 870 PRO A C 1
ATOM 6900 O O . PRO A 1 870 ? 16.793 -56.719 2.198 1.00 35.09 870 PRO A O 1
ATOM 6903 N N . CYS A 1 871 ? 18.295 -55.918 3.711 1.00 23.80 871 CYS A N 1
ATOM 6904 C CA . CYS A 1 871 ? 19.640 -55.695 3.111 1.00 23.80 871 CYS A CA 1
ATOM 6905 C C . CYS A 1 871 ? 19.928 -55.675 1.593 1.00 23.80 871 CYS A C 1
ATOM 6907 O O . CYS A 1 871 ? 19.608 -56.626 0.900 1.00 23.80 871 CYS A O 1
ATOM 6909 N N . ASP A 1 872 ? 20.807 -54.733 1.198 1.00 24.62 872 ASP A N 1
ATOM 6910 C CA . ASP A 1 872 ? 22.112 -55.084 0.598 1.00 24.62 872 ASP A CA 1
ATOM 6911 C C . ASP A 1 872 ? 23.240 -54.057 0.870 1.00 24.62 872 ASP A C 1
ATOM 6913 O O . ASP A 1 872 ? 22.981 -52.893 1.179 1.00 24.62 872 ASP A O 1
ATOM 6917 N N . LYS A 1 873 ? 24.489 -54.550 0.849 1.00 25.77 873 LYS A N 1
ATOM 6918 C CA . LYS A 1 873 ? 25.768 -53.924 1.260 1.00 25.77 873 LYS A CA 1
ATOM 6919 C C . LYS A 1 873 ? 26.704 -53.665 0.062 1.00 25.77 873 LYS A C 1
ATOM 6921 O O . LYS A 1 873 ? 26.702 -54.468 -0.858 1.00 25.77 873 LYS A O 1
ATOM 6926 N N . SER A 1 874 ? 27.619 -52.692 0.195 1.00 25.11 874 SER A N 1
ATOM 6927 C CA . SER A 1 874 ? 29.058 -52.757 -0.200 1.00 25.11 874 SER A CA 1
ATOM 6928 C C . SER A 1 874 ? 29.763 -51.452 0.248 1.00 25.11 874 SER A C 1
ATOM 6930 O O . SER A 1 874 ? 29.315 -50.379 -0.143 1.00 25.11 874 SER A O 1
ATOM 6932 N N . GLU A 1 875 ? 30.600 -51.451 1.302 1.00 26.39 875 GLU A N 1
ATOM 6933 C CA . GLU A 1 875 ? 32.096 -51.502 1.299 1.00 26.39 875 GLU A CA 1
ATOM 6934 C C . GLU A 1 875 ? 32.775 -50.230 0.729 1.00 26.39 875 GLU A C 1
ATOM 6936 O O . GLU A 1 875 ? 32.398 -49.783 -0.341 1.00 26.39 875 GLU A O 1
ATOM 6941 N N . GLY A 1 876 ? 33.778 -49.557 1.323 1.00 24.59 876 GLY A N 1
ATOM 6942 C CA . GLY A 1 876 ? 34.572 -49.685 2.558 1.00 24.59 876 GLY A CA 1
ATOM 6943 C C . GLY A 1 876 ? 35.530 -48.463 2.688 1.00 24.59 876 GLY A C 1
ATOM 6944 O O . GLY A 1 876 ? 36.033 -47.970 1.688 1.00 24.59 876 GLY A O 1
ATOM 6945 N N . THR A 1 877 ? 35.723 -47.892 3.892 1.00 28.34 877 THR A N 1
ATOM 6946 C CA . THR A 1 877 ? 36.981 -47.889 4.711 1.00 28.34 877 THR A CA 1
ATOM 6947 C C . THR A 1 877 ? 37.899 -46.629 4.624 1.00 28.34 877 THR A C 1
ATOM 6949 O O . THR A 1 877 ? 37.767 -45.869 3.675 1.00 28.34 877 THR A O 1
ATOM 6952 N N . PRO A 1 878 ? 38.720 -46.308 5.671 1.00 38.38 878 PRO A N 1
ATOM 6953 C CA . PRO A 1 878 ? 38.681 -44.990 6.350 1.00 38.38 878 PRO A CA 1
ATOM 6954 C C . PRO A 1 878 ? 40.051 -44.335 6.715 1.00 38.38 878 PRO A C 1
ATOM 6956 O O . PRO A 1 878 ? 41.096 -44.968 6.633 1.00 38.38 878 PRO A O 1
ATOM 6959 N N . ALA A 1 879 ? 40.045 -43.114 7.281 1.00 25.09 879 ALA A N 1
ATOM 6960 C CA . ALA A 1 879 ? 41.104 -42.578 8.174 1.00 25.09 879 ALA A CA 1
ATOM 6961 C C . ALA A 1 879 ? 40.541 -41.374 8.977 1.00 25.09 879 ALA A C 1
ATOM 6963 O O . ALA A 1 879 ? 40.047 -40.431 8.376 1.00 25.09 879 ALA A O 1
ATOM 6964 N N . LYS A 1 880 ? 40.279 -41.442 10.294 1.00 26.36 880 LYS A N 1
ATOM 6965 C CA . LYS A 1 880 ? 41.138 -41.339 11.506 1.00 26.36 880 LYS A CA 1
ATOM 6966 C C . LYS A 1 880 ? 41.813 -39.971 11.778 1.00 26.36 880 LYS A C 1
ATOM 6968 O O . LYS A 1 880 ? 42.803 -39.634 11.150 1.00 26.36 880 LYS A O 1
ATOM 6973 N N . GLY A 1 881 ? 41.383 -39.353 12.894 1.00 25.89 881 GLY A N 1
ATOM 6974 C CA . GLY A 1 881 ? 42.157 -38.464 13.792 1.00 25.89 881 GLY A CA 1
ATOM 6975 C C . GLY A 1 881 ? 42.012 -36.960 13.520 1.00 25.89 881 GLY A C 1
ATOM 6976 O O . GLY A 1 881 ? 41.881 -36.565 12.379 1.00 25.89 881 GLY A O 1
ATOM 6977 N N . ARG A 1 882 ? 42.032 -36.033 14.483 1.00 25.11 882 ARG A N 1
ATOM 6978 C CA . ARG A 1 882 ? 42.169 -36.028 15.953 1.00 25.11 882 ARG A CA 1
ATOM 6979 C C . ARG A 1 882 ? 41.720 -34.627 16.426 1.00 25.11 882 ARG A C 1
ATOM 6981 O O . ARG A 1 882 ? 41.833 -33.663 15.679 1.00 25.11 882 ARG A O 1
ATOM 6988 N N . ARG A 1 883 ? 41.242 -34.518 17.670 1.00 26.83 883 ARG A N 1
ATOM 6989 C CA . ARG A 1 883 ? 41.008 -33.246 18.386 1.00 26.83 883 ARG A CA 1
ATOM 6990 C C . ARG A 1 883 ? 42.335 -32.573 18.783 1.00 26.83 883 ARG A C 1
ATOM 6992 O O . ARG A 1 883 ? 43.288 -33.282 19.093 1.00 26.83 883 ARG A O 1
ATOM 6999 N N . GLY A 1 884 ? 42.314 -31.242 18.900 1.00 25.36 884 GLY A N 1
ATOM 7000 C CA . GLY A 1 884 ? 43.302 -30.386 19.588 1.00 25.36 884 GLY A CA 1
ATOM 7001 C C . GLY A 1 884 ? 43.332 -28.999 18.932 1.00 25.36 884 GLY A C 1
ATOM 7002 O O . GLY A 1 884 ? 43.737 -28.893 17.787 1.00 25.36 884 GLY A O 1
ATOM 7003 N N . SER A 1 885 ? 42.668 -27.973 19.476 1.00 24.97 885 SER A N 1
ATOM 7004 C CA . SER A 1 885 ? 43.225 -26.989 20.426 1.00 24.97 885 SER A CA 1
ATOM 7005 C C . SER A 1 885 ? 44.660 -26.566 20.098 1.00 24.97 885 SER A C 1
ATOM 7007 O O . SER A 1 885 ? 45.572 -27.346 20.345 1.00 24.97 885 SER A O 1
ATOM 7009 N N . LEU A 1 886 ? 44.863 -25.346 19.591 1.00 24.48 886 LEU A N 1
ATOM 7010 C CA . LEU A 1 886 ? 45.537 -24.279 20.342 1.00 24.48 886 LEU A CA 1
ATOM 7011 C C . LEU A 1 886 ? 45.647 -22.984 19.526 1.00 24.48 886 LEU A C 1
ATOM 7013 O O . LEU A 1 886 ? 45.978 -22.957 18.345 1.00 24.48 886 LEU A O 1
ATOM 7017 N N . THR A 1 887 ? 45.358 -21.917 20.251 1.00 24.94 887 THR A N 1
ATOM 7018 C CA . THR A 1 887 ? 45.690 -20.515 20.050 1.00 24.94 887 THR A CA 1
ATOM 7019 C C . THR A 1 887 ? 47.187 -20.262 19.820 1.00 24.94 887 THR A C 1
ATOM 7021 O O . THR A 1 887 ? 48.041 -20.997 20.306 1.00 24.94 887 THR A O 1
ATOM 7024 N N . ALA A 1 888 ? 47.449 -19.106 19.200 1.00 24.48 888 ALA A N 1
ATOM 7025 C CA . ALA A 1 888 ? 48.704 -18.349 19.169 1.00 24.48 888 ALA A CA 1
ATOM 7026 C C . ALA A 1 888 ? 49.802 -18.812 18.194 1.00 24.48 888 ALA A C 1
ATOM 7028 O O . ALA A 1 888 ? 50.561 -19.737 18.466 1.00 24.48 888 ALA A O 1
ATOM 7029 N N . LYS A 1 889 ? 49.957 -18.036 17.113 1.00 24.22 889 LYS A N 1
ATOM 7030 C CA . LYS A 1 889 ? 51.180 -17.292 16.743 1.00 24.22 889 LYS A CA 1
ATOM 7031 C C . LYS A 1 889 ? 51.019 -16.785 15.311 1.00 24.22 889 LYS A C 1
ATOM 7033 O O . LYS A 1 889 ? 51.014 -17.605 14.409 1.00 24.22 889 LYS A O 1
ATOM 7038 N N . PHE A 1 890 ? 50.883 -15.473 15.126 1.00 23.62 890 PHE A N 1
ATOM 7039 C CA . PHE A 1 890 ? 51.597 -14.694 14.102 1.00 23.62 890 PHE A CA 1
ATOM 7040 C C . PHE A 1 890 ? 51.241 -13.205 14.263 1.00 23.62 890 PHE A C 1
ATOM 7042 O O . PHE A 1 890 ? 50.440 -12.648 13.529 1.00 23.62 890 PHE A O 1
ATOM 7049 N N . ASP A 1 891 ? 51.859 -12.598 15.273 1.00 22.72 891 ASP A N 1
ATOM 7050 C CA . ASP A 1 891 ? 52.321 -11.206 15.295 1.00 22.72 891 ASP A CA 1
ATOM 7051 C C . ASP A 1 891 ? 53.833 -11.369 15.557 1.00 22.72 891 ASP A C 1
ATOM 7053 O O . ASP A 1 891 ? 54.207 -12.151 16.430 1.00 22.72 891 ASP A O 1
ATOM 7057 N N . GLN A 1 892 ? 54.778 -10.854 14.771 1.00 24.05 892 GLN A N 1
ATOM 7058 C CA . GLN A 1 892 ? 55.147 -9.445 14.659 1.00 24.05 892 GLN A CA 1
ATOM 7059 C C . GLN A 1 892 ? 56.337 -9.329 13.687 1.00 24.05 892 GLN A C 1
ATOM 7061 O O . GLN A 1 892 ? 57.201 -10.203 13.683 1.00 24.05 892 GLN A O 1
ATOM 7066 N N . ILE A 1 893 ? 56.397 -8.226 12.935 1.00 23.66 893 ILE A N 1
ATOM 7067 C CA . ILE A 1 893 ? 57.504 -7.243 12.819 1.00 23.66 893 ILE A CA 1
ATOM 7068 C C . ILE A 1 893 ? 56.960 -6.186 11.823 1.00 23.66 893 ILE A C 1
ATOM 7070 O O . ILE A 1 893 ? 56.782 -6.489 10.650 1.00 23.66 893 ILE A O 1
ATOM 7074 N N . CYS A 1 894 ? 56.349 -5.074 12.269 1.00 24.75 894 CYS A N 1
ATOM 7075 C CA . CYS A 1 894 ? 56.960 -3.800 12.720 1.00 24.75 894 CYS A CA 1
ATOM 7076 C C . CYS A 1 894 ? 57.944 -3.213 11.677 1.00 24.75 894 CYS A C 1
ATOM 7078 O O . CYS A 1 894 ? 58.805 -3.923 11.196 1.00 24.75 894 CYS A O 1
ATOM 7080 N N . HIS A 1 895 ? 57.959 -1.927 11.308 1.00 23.72 895 HIS A N 1
ATOM 7081 C CA . HIS A 1 895 ? 57.650 -0.729 12.085 1.00 23.72 895 HIS A CA 1
ATOM 7082 C C . HIS A 1 895 ? 57.760 0.547 11.209 1.00 23.72 895 HIS A C 1
ATOM 7084 O O . HIS A 1 895 ? 58.393 0.515 10.159 1.00 23.72 895 HIS A O 1
ATOM 7090 N N . LEU A 1 896 ? 57.280 1.664 11.788 1.00 22.62 896 LEU A N 1
ATOM 7091 C CA . LEU A 1 896 ? 57.537 3.100 11.524 1.00 22.62 896 LEU A CA 1
ATOM 7092 C C . LEU A 1 896 ? 56.401 3.856 10.794 1.00 22.62 896 LEU A C 1
ATOM 7094 O O . LEU A 1 896 ? 56.155 3.615 9.627 1.00 22.62 896 LEU A O 1
ATOM 7098 N N . CYS A 1 897 ? 55.708 4.851 11.372 1.00 24.34 897 CYS A N 1
ATOM 7099 C CA . CYS A 1 897 ? 55.718 5.415 12.729 1.00 24.34 897 CYS A CA 1
ATOM 7100 C C . CYS A 1 897 ? 54.560 6.439 12.902 1.00 24.34 897 CYS A C 1
ATOM 7102 O O . CYS A 1 897 ? 54.456 7.340 12.084 1.00 24.34 897 CYS A O 1
ATOM 7104 N N . LYS A 1 898 ? 53.821 6.341 14.033 1.00 22.67 898 LYS A N 1
ATOM 7105 C CA . LYS A 1 898 ? 53.386 7.422 14.974 1.00 22.67 898 LYS A CA 1
ATOM 7106 C C . LYS A 1 898 ? 52.474 8.553 14.425 1.00 22.67 898 LYS A C 1
ATOM 7108 O O . LYS A 1 898 ? 52.869 9.253 13.517 1.00 22.67 898 LYS A O 1
ATOM 7113 N N . ARG A 1 899 ? 51.317 8.933 14.997 1.00 24.34 899 ARG A N 1
ATOM 7114 C CA . ARG A 1 899 ? 50.742 8.866 16.366 1.00 24.34 899 ARG A CA 1
ATOM 7115 C C . ARG A 1 899 ? 49.224 9.268 16.314 1.00 24.34 899 ARG A C 1
ATOM 7117 O O . ARG A 1 899 ? 48.754 9.629 15.243 1.00 24.34 899 ARG A O 1
ATOM 7124 N N . PRO A 1 900 ? 48.459 9.181 17.428 1.00 25.77 900 PRO A N 1
ATOM 7125 C CA . PRO A 1 900 ? 47.025 8.853 17.470 1.00 25.77 900 PRO A CA 1
ATOM 7126 C C . PRO A 1 900 ? 46.108 10.063 17.682 1.00 25.77 900 PRO A C 1
ATOM 7128 O O . PRO A 1 900 ? 46.527 11.003 18.350 1.00 25.77 900 PRO A O 1
ATOM 7131 N N . ILE A 1 901 ? 44.829 9.993 17.278 1.00 22.81 901 ILE A N 1
ATOM 7132 C CA . ILE A 1 901 ? 43.779 10.857 17.849 1.00 22.81 901 ILE A CA 1
ATOM 7133 C C . ILE A 1 901 ? 42.457 10.088 18.030 1.00 22.81 901 ILE A C 1
ATOM 7135 O O . ILE A 1 901 ? 42.021 9.316 17.183 1.00 22.81 901 ILE A O 1
ATOM 7139 N N . LYS A 1 902 ? 41.883 10.318 19.213 1.00 22.44 902 LYS A N 1
ATOM 7140 C CA . LYS A 1 902 ? 40.652 9.806 19.819 1.00 22.44 902 LYS A CA 1
ATOM 7141 C C . LYS A 1 902 ? 39.435 9.841 18.887 1.00 22.44 902 LYS A C 1
ATOM 7143 O O . LYS A 1 902 ? 39.156 10.861 18.267 1.00 22.44 902 LYS A O 1
ATOM 7148 N N . ALA A 1 903 ? 38.649 8.766 18.919 1.00 24.34 903 ALA A N 1
ATOM 7149 C CA . ALA A 1 903 ? 37.271 8.771 18.451 1.00 24.34 903 ALA A CA 1
ATOM 7150 C C . ALA A 1 903 ? 36.429 9.694 19.347 1.00 24.34 903 ALA A C 1
ATOM 7152 O O . ALA A 1 903 ? 36.360 9.495 20.562 1.00 24.34 903 ALA A O 1
ATOM 7153 N N . ARG A 1 904 ? 35.796 10.694 18.734 1.00 21.91 904 ARG A N 1
ATOM 7154 C CA . ARG A 1 904 ? 34.693 11.459 19.310 1.00 21.91 904 ARG A CA 1
ATOM 7155 C C . ARG A 1 904 ? 33.505 11.318 18.363 1.00 21.91 904 ARG A C 1
ATOM 7157 O O . ARG A 1 904 ? 33.568 11.724 17.208 1.00 21.91 904 ARG A O 1
ATOM 7164 N N . VAL A 1 905 ? 32.473 10.658 18.873 1.00 26.73 905 VAL A N 1
ATOM 7165 C CA . VAL A 1 905 ? 31.076 10.952 18.550 1.00 26.73 905 VAL A CA 1
ATOM 7166 C C . VAL A 1 905 ? 30.868 12.421 18.906 1.00 26.73 905 VAL A C 1
ATOM 7168 O O . VAL A 1 905 ? 31.328 12.785 19.980 1.00 26.73 905 VAL A O 1
ATOM 7171 N N . ASP A 1 906 ? 30.301 13.229 18.005 1.00 22.62 906 ASP A N 1
ATOM 7172 C CA . ASP A 1 906 ? 29.385 14.340 18.314 1.00 22.62 906 ASP A CA 1
ATOM 7173 C C . ASP A 1 906 ? 28.883 15.033 17.024 1.00 22.62 906 ASP A C 1
ATOM 7175 O O . ASP A 1 906 ? 29.636 15.273 16.082 1.00 22.62 906 ASP A O 1
ATOM 7179 N N . GLU A 1 907 ? 27.573 15.304 17.030 1.00 22.62 907 GLU A N 1
ATOM 7180 C CA . GLU A 1 907 ? 26.895 16.506 16.518 1.00 22.62 907 GLU A CA 1
ATOM 7181 C C . GLU A 1 907 ? 27.006 16.891 15.026 1.00 22.62 907 GLU A C 1
ATOM 7183 O O . GLU A 1 907 ? 27.943 17.541 14.575 1.00 22.62 907 GLU A O 1
ATOM 7188 N N . ILE A 1 908 ? 25.926 16.634 14.271 1.00 21.66 908 ILE A N 1
ATOM 7189 C CA . ILE A 1 908 ? 25.570 17.445 13.095 1.00 21.66 908 ILE A CA 1
ATOM 7190 C C . ILE A 1 908 ? 24.516 18.462 13.540 1.00 21.66 908 ILE A C 1
ATOM 7192 O O . ILE A 1 908 ? 23.316 18.183 13.566 1.00 21.66 908 ILE A O 1
ATOM 7196 N N . THR A 1 909 ? 24.990 19.647 13.907 1.00 20.94 909 THR A N 1
ATOM 7197 C CA . THR A 1 909 ? 24.215 20.880 14.060 1.00 20.94 909 THR A CA 1
ATOM 7198 C C . THR A 1 909 ? 23.906 21.439 12.666 1.00 20.94 909 THR A C 1
ATOM 7200 O O . THR A 1 909 ? 24.811 21.697 11.875 1.00 20.94 909 THR A O 1
ATOM 7203 N N . TYR A 1 910 ? 22.625 21.631 12.336 1.00 22.50 910 TYR A N 1
ATOM 7204 C CA . TYR A 1 910 ? 22.222 22.354 11.126 1.00 22.50 910 TYR A CA 1
ATOM 7205 C C . TYR A 1 910 ? 22.228 23.860 11.405 1.00 22.50 910 TYR A C 1
ATOM 7207 O O . TYR A 1 910 ? 21.421 24.363 12.184 1.00 22.50 910 TYR A O 1
ATOM 7215 N N . ILE A 1 911 ? 23.144 24.571 10.750 1.00 22.91 911 ILE A N 1
ATOM 7216 C CA . ILE A 1 911 ? 23.219 26.032 10.746 1.00 22.91 911 ILE A CA 1
ATOM 7217 C C . ILE A 1 911 ? 22.174 26.582 9.764 1.00 22.91 911 ILE A C 1
ATOM 7219 O O . ILE A 1 911 ? 22.204 26.299 8.565 1.00 22.91 911 ILE A O 1
ATOM 7223 N N . ASN A 1 912 ? 21.249 27.369 10.316 1.00 23.12 912 ASN A N 1
ATOM 7224 C CA . ASN A 1 912 ? 20.390 28.334 9.630 1.00 23.12 912 ASN A CA 1
ATOM 7225 C C . ASN A 1 912 ? 21.230 29.269 8.753 1.00 23.12 912 ASN A C 1
ATOM 7227 O O . ASN A 1 912 ? 22.215 29.793 9.255 1.00 23.12 912 ASN A O 1
ATOM 7231 N N . ASN A 1 913 ? 20.802 29.575 7.524 1.00 26.23 913 ASN A N 1
ATOM 7232 C CA . ASN A 1 913 ? 21.147 30.854 6.894 1.00 26.23 913 ASN A CA 1
ATOM 7233 C C . ASN A 1 913 ? 20.129 31.263 5.818 1.00 26.23 913 ASN A C 1
ATOM 7235 O O . ASN A 1 913 ? 19.962 30.600 4.794 1.00 26.23 913 ASN A O 1
ATOM 7239 N N . GLY A 1 914 ? 19.473 32.394 6.087 1.00 19.84 914 GLY A N 1
ATOM 7240 C CA . GLY A 1 914 ? 18.869 33.287 5.100 1.00 19.84 914 GLY A CA 1
ATOM 7241 C C . GLY A 1 914 ? 19.916 34.222 4.459 1.00 19.84 914 GLY A C 1
ATOM 7242 O O . GLY A 1 914 ? 21.112 34.016 4.647 1.00 19.84 914 GLY A O 1
ATOM 7243 N N . PRO A 1 915 ? 19.500 35.213 3.647 1.00 35.00 915 PRO A N 1
ATOM 7244 C CA . PRO A 1 915 ? 20.015 35.325 2.282 1.00 35.00 915 PRO A CA 1
ATOM 7245 C C . PRO A 1 915 ? 20.957 36.514 2.005 1.00 35.00 915 PRO A C 1
ATOM 7247 O O . PRO A 1 915 ? 21.055 37.472 2.765 1.00 35.00 915 PRO A O 1
ATOM 7250 N N . SER A 1 916 ? 21.509 36.483 0.783 1.00 23.80 916 SER A N 1
ATOM 7251 C CA . SER A 1 916 ? 22.116 37.574 -0.004 1.00 23.80 916 SER A CA 1
ATOM 7252 C C . SER A 1 916 ? 23.615 37.865 0.188 1.00 23.80 916 SER A C 1
ATOM 7254 O O . SER A 1 916 ? 24.053 38.379 1.209 1.00 23.80 916 SER A O 1
ATOM 7256 N N . LYS A 1 917 ? 24.400 37.649 -0.878 1.00 22.78 917 LYS A N 1
ATOM 7257 C CA . LYS A 1 917 ? 24.995 38.704 -1.727 1.00 22.78 917 LYS A CA 1
ATOM 7258 C C . LYS A 1 917 ? 25.878 38.086 -2.827 1.00 22.78 917 LYS A C 1
ATOM 7260 O O . LYS A 1 917 ? 26.410 36.995 -2.673 1.00 22.78 917 LYS A O 1
ATOM 7265 N N . LYS A 1 918 ? 25.957 38.822 -3.945 1.00 22.17 918 LYS A N 1
ATOM 7266 C CA . LYS A 1 918 ? 26.876 38.707 -5.104 1.00 22.17 918 LYS A CA 1
ATOM 7267 C C . LYS A 1 918 ? 28.312 38.366 -4.642 1.00 22.17 918 LYS A C 1
ATOM 7269 O O . LYS A 1 918 ? 28.650 38.709 -3.518 1.00 22.17 918 LYS A O 1
ATOM 7274 N N . TRP A 1 919 ? 29.147 37.642 -5.389 1.00 22.42 919 TRP A N 1
ATOM 7275 C CA . TRP A 1 919 ? 30.059 38.113 -6.455 1.00 22.42 919 TRP A CA 1
ATOM 7276 C C . TRP A 1 919 ? 30.721 36.857 -7.093 1.00 22.42 919 TRP A C 1
ATOM 7278 O O . TRP A 1 919 ? 31.011 35.914 -6.369 1.00 22.42 919 TRP A O 1
ATOM 7288 N N . VAL A 1 920 ? 30.664 36.665 -8.421 1.00 20.94 920 VAL A N 1
ATOM 7289 C CA . VAL A 1 920 ? 31.717 36.906 -9.450 1.00 20.94 920 VAL A CA 1
ATOM 7290 C C . VAL A 1 920 ? 32.890 35.898 -9.450 1.00 20.94 920 VAL A C 1
ATOM 7292 O O . VAL A 1 920 ? 33.678 35.886 -8.521 1.00 20.94 920 VAL A O 1
ATOM 7295 N N . HIS A 1 921 ? 32.934 35.118 -10.546 1.00 22.25 921 HIS A N 1
ATOM 7296 C CA . HIS A 1 921 ? 34.042 34.583 -11.373 1.00 22.25 921 HIS A CA 1
ATOM 7297 C C . HIS A 1 921 ? 35.395 34.082 -10.810 1.00 22.25 921 HIS A C 1
ATOM 7299 O O . HIS A 1 921 ? 35.924 34.595 -9.839 1.00 22.25 921 HIS A O 1
ATOM 7305 N N . GLU A 1 922 ? 35.970 33.173 -11.627 1.00 21.81 922 GLU A N 1
ATOM 7306 C CA . GLU A 1 922 ? 37.328 32.570 -11.647 1.00 21.81 922 GLU A CA 1
ATOM 7307 C C . GLU A 1 922 ? 37.452 31.279 -10.814 1.00 21.81 922 GLU A C 1
ATOM 7309 O O . GLU A 1 922 ? 37.051 31.239 -9.662 1.00 21.81 922 GLU A O 1
ATOM 7314 N N . GLY A 1 923 ? 37.918 30.125 -11.302 1.00 22.33 923 GLY A N 1
ATOM 7315 C CA . GLY A 1 923 ? 38.676 29.769 -12.504 1.00 22.33 923 GLY A CA 1
ATOM 7316 C C . GLY A 1 923 ? 39.845 28.857 -12.088 1.00 22.33 923 GLY A C 1
ATOM 7317 O O . GLY A 1 923 ? 40.654 29.295 -11.283 1.00 22.33 923 GLY A O 1
ATOM 7318 N N . CYS A 1 924 ? 39.935 27.646 -12.664 1.00 21.91 924 CYS A N 1
ATOM 7319 C CA . CYS A 1 924 ? 41.048 26.668 -12.572 1.00 21.91 924 CYS A CA 1
ATOM 7320 C C . CYS A 1 924 ? 41.336 26.058 -11.174 1.00 21.91 924 CYS A C 1
ATOM 7322 O O . CYS A 1 924 ? 41.278 26.742 -10.164 1.00 21.91 924 CYS A O 1
ATOM 7324 N N . ALA A 1 925 ? 41.656 24.772 -11.008 1.00 27.52 925 ALA A N 1
ATOM 7325 C CA . ALA A 1 925 ? 42.162 23.732 -11.907 1.00 27.52 925 ALA A CA 1
ATOM 7326 C C . ALA A 1 925 ? 41.599 22.348 -11.529 1.00 27.52 925 ALA A C 1
ATOM 7328 O O . ALA A 1 925 ? 41.149 22.197 -10.369 1.00 27.52 925 ALA A O 1
#

Mean predicted aligned error: 15.64 Å

Secondary structure (DSSP, 8-state):
-EEEEEEEPPP----SS------------TT------HHHHHHHHTS-SSS------EEEEEEEEEEEEETTEEEEEEEEEEEEEE-GGG-STTEEEEEEE-SS-S----PPEEEE--STT--HHHHHHIIIIIS---HHHHHHHHHHHHHTT---STTTHHHHHHHHHHH-SS-HHHHHHHHHHHHHSHHHHHHH-HHHHHHHHHHSTTTHHHHHHHS-HHHHHHHHHHHHH-GGGGG-HHHHHHHH---S----HHHHHHTTTTTTS-HHHHHHHHHHHHHHHHHHHH--S-EEHHHHHT-TT-----SSSPPPP--HHHHHHHHHHTTSSEEESSTTSTT-EEE-HHHHHHHHHHHHHHHHHHTS--SS-S----GGGGTT-HHHHHHHHHHHH-SEEEEEE-TTS-HHHHHHHHHHHHHHHHHHHHTS--------S-PPPGGGGEEEEESSHHHHHHHHHHHSS-EEEHHHHHHHHHHHHHHHHTTS--SPPTTTT--EEEES-GGG--HHHHHHHHHHHHHHS---EEEEEE-TTSPPPSSSS-HHHHHHHHHHTTT-EEEE-----GGGHHHHHHHHHHHTTPPPP--S-GGGSEEEEE------TTS---TTHHHHHHHHHHHTT--TTS----TTTEEEEESSHHHHHHHHHHHHHHHTSS-SB-TTSPBP----EEEEEPTTSPEEEEEEEGGGTEEEE--HHHHHHTT----SEEETGGGTT--EEEEEEE---GGG--HHHHHHHHTTEEEEEEEEE-HHHHHIIIII-PPPP---SHHHHHHHHHHHHHHHHHHHTTS------------------------------PPPPPPP-----------------------------------------------------------------------------

Sequence (925 aa):
MASFRGYFLPEKRNSNGDGEDSEVESESDNEDFENPDYHDIVNTTCGRYKFYNPSRTRYVTERLRELKELDGRLQPKGEKLVRARFDRMFTHPWWMAEMIMKGSSQTQKSIPSYSIRSDDGVNKSLISLFLTQGCRVQEQHAFAILDFFENRNLRTTFDCLSENITEFERSSDIDNDIVKQIRKSLTSTATGKAFLVPELTKIAHRLFPHHTDALFSSTSLEVLKCIEQAVRNEPWILGYQKVLQGKFGISGCEAKLAAFIDCGLLTAMPVVKRDALYIYNALCKLTYKEGHTFVPLCLLKCGRWYNKPVAPGPYQVTKWDESLTYLLEIHAVGISGNTFEDECSVFLPHIHGYEKSIVRDICTVRNGMPWVNYMEIDEKLFNGDQDQIRAAHLITQKPVVVLSGRGGCGKTHVVSTVLSKVLELEESQMSGDQCDHQETSGKLQPSESILLTAPTGRAASILGKRTGIEAYTLHSVIFSYFHWLKEVKEKQNESTWKFSDVNLLVCDECSLISVKSFSTLLNILLKKTALQQIILLGDVNQLPSIEPGNFLSDVYHALEQNDCAITLRTNHRAESQLIVENARRISQQEMPIFPDDCKKGFISLPYQSRKTKNGQESDGFRETEIVKDLLNNKISAVPSLEPRNSQFITFRRLDCLKINELCCKHYENHSLKTPEGKMISELVINVEKDNRGTKITYFVLDDGQKMVKVDIKSLKSAKLCHAWAKTIHTFQGSETDKIVYVLGSPSFQNWQHVYTAVTRGVRQVIMVYDPDHLRKVVTVSKPKERHTKLKELLSKEIKQASFSSSKEKVSGASVVGTSGGTSVTGDKTPQASEGRVFGSGAPPTPPKIPIQKPASSPKLHSTNSPRKRPCDKSEGTPAKGRRGSLTAKFDQICHLCKRPIKARVDEITYINNGPSKKWVHEGCA

pLDDT: mean 73.57, std 24.65, range [19.84, 98.38]

Solvent-accessible surface area (backbone atoms only — not comparable to full-atom values): 54853 Å² total; per-residue (Å²): 124,54,76,49,41,28,30,35,63,79,81,79,82,73,93,64,86,91,69,88,79,75,76,83,66,64,67,76,79,88,81,72,73,73,61,76,46,67,61,58,66,54,46,57,46,59,56,80,55,84,82,71,75,67,64,74,54,42,79,44,76,43,60,26,40,32,47,41,81,54,97,92,38,51,41,84,72,51,77,44,82,44,58,26,42,56,47,83,92,60,61,42,66,60,27,27,42,36,34,71,40,89,70,93,68,96,83,55,95,32,65,40,28,38,41,74,50,84,42,84,86,59,38,66,70,56,52,46,46,41,37,35,73,48,20,64,32,55,65,70,56,46,49,54,56,54,50,51,32,58,79,67,71,49,75,61,41,69,87,43,43,69,58,52,53,51,52,51,50,76,74,33,90,86,50,45,64,53,48,51,51,45,51,50,23,31,55,63,26,35,54,23,32,39,66,76,31,51,74,36,39,32,41,33,46,46,37,31,63,65,43,39,68,58,50,40,58,73,48,55,54,69,53,49,49,52,48,35,50,32,58,75,76,49,49,68,53,51,53,33,40,64,46,31,30,74,77,64,69,40,73,90,53,54,30,48,69,66,26,39,57,77,67,63,53,59,81,82,44,58,66,47,59,45,33,29,50,54,53,49,52,50,51,49,46,48,24,54,75,62,15,16,36,38,42,39,39,47,69,66,68,64,58,85,84,66,84,75,67,68,79,92,50,68,87,74,75,80,46,60,68,65,12,49,50,51,33,43,75,64,58,60,36,40,76,49,75,62,85,92,41,56,79,17,33,37,27,46,51,69,56,47,46,21,38,52,46,39,40,54,54,53,51,57,28,48,73,50,62,28,66,51,51,94,66,87,75,70,58,73,81,48,77,76,40,62,54,51,46,51,50,46,52,41,49,36,68,33,11,44,31,32,45,30,34,60,81,49,33,45,68,68,54,43,53,28,54,54,50,54,53,52,53,55,52,54,53,57,64,67,72,68,73,90,74,80,99,68,96,70,91,82,79,81,59,78,70,60,27,48,43,41,29,9,77,41,67,62,35,6,50,54,51,15,70,68,55,75,45,82,36,38,27,52,64,57,55,46,27,51,52,35,51,48,54,47,32,42,75,70,70,74,43,87,73,79,61,96,66,35,65,22,27,34,42,37,34,39,55,31,25,58,39,29,33,62,61,50,25,53,46,51,56,50,40,65,74,53,23,68,52,22,24,40,39,40,28,28,32,72,68,41,59,61,21,76,47,35,35,52,42,42,49,29,54,38,64,35,30,42,81,71,73,30,33,51,69,32,79,62,74,74,42,78,66,25,50,59,53,53,52,28,37,51,28,22,74,71,44,36,80,62,80,65,58,91,54,52,85,63,23,35,39,80,44,77,50,82,82,77,86,49,96,77,82,61,70,78,84,58,66,63,66,53,50,52,51,52,35,50,74,67,56,69,43,84,79,52,78,83,78,49,80,91,50,36,41,36,33,23,76,49,66,70,56,19,52,56,48,26,38,53,49,33,42,69,78,69,73,41,62,48,43,46,101,79,45,28,70,56,64,88,62,78,63,50,75,48,66,46,100,84,69,52,78,44,41,31,43,62,37,80,95,69,79,39,77,42,83,47,58,66,70,60,53,66,71,62,67,63,66,83,63,60,25,34,29,50,78,80,45,61,70,52,74,37,44,29,27,39,39,44,57,65,83,45,90,86,42,20,23,37,56,54,29,46,51,51,59,26,24,48,43,24,35,37,40,37,32,30,66,68,42,52,48,38,17,33,63,65,35,70,76,81,82,56,45,59,58,49,29,61,52,37,37,50,53,56,51,53,56,55,57,55,62,60,55,62,69,71,76,76,80,86,84,90,84,82,90,85,85,88,86,87,85,85,90,86,86,81,89,82,85,88,85,88,86,90,80,90,82,87,85,86,85,86,89,86,86,89,87,86,86,85,89,86,85,83,89,87,92,86,85,81,83,88,92,80,88,83,88,91,87,82,90,82,90,91,85,88,87,81,93,78,89,80,85,90,88,89,85,88,83,86,86,88,78,90,84,89,83,81,92,73,90,79,84,90,79,84,79,86,81,84,87,90,79,90,80,85,86,87,78,90,131

Nearest PDB structures (foldseek):
  8b1t-assembly1_D  TM=5.782E-01  e=1.117E-21  Escherichia coli
  6t2v-assembly1_D  TM=5.271E-01  e=1.969E-21  Escherichia coli
  3k70-assembly1_D  TM=5.659E-01  e=6.532E-17  Escherichia coli K-12
  8s9i-assembly1_A  TM=5.845E-01  e=4.863E-13  Tequatrovirus
  6jdu-assembly1_A  TM=2.604E-01  e=4.285E-05  Porcine reproductive and respiratory syndrome virus

Organism: Stylophora pistillata (NCBI:txid50429)

InterPro domains:
  IPR027417 P-loop containing nucleoside triphosphate hydrolase [G3DSA:3.40.50.300] (384-791)
  IPR027417 P-loop containing nucleoside triphosphate hydrolase [G3DSA:3.40.50.300] (573-784)
  IPR027417 P-loop containing nucleoside triphosphate hydrolase [SSF52540] (378-773)
  IPR050534 Coronaviruses polyprotein 1ab [PTHR43788] (352-779)
  IPR058839 DNA helicase B, winged helix domain [PF25894] (227-334)

Radius of gyration: 36.35 Å; Cα contacts (8 Å, |Δi|>4): 1303; chains: 1; bounding box: 95×106×130 Å